Protein AF-A0AA36NI94-F1 (afdb_monomer)

Secondary structure (DSSP, 8-state):
-HHHHHHHHHHHHHHHHTT-HHHHHHHHHHHHTS-SHHHHHHHHHHHHHHHHTT-HHHHHHHHHHHT--EEE-HHHHSSGGGGS-EE--TTTTEEEEES-S-HHHHHHHHHHHSTT-HHHHHTTSS-SS---EEEETTS-SHHHHHHHHHHHHHHHH-TTPPPP-EEEEEEEEE-TT----EEEE----HHHHHHHSS----SEEEEEEEE--GGG---EEEES--SSTT-----EEEE---TT-EEEEETTS-EEE--PPPPTTPPPEEEEEEEEESS---PBPPPPTTSPP-TTEEPPPTTSS-SSTHHHH--TTPPPS---TT-EEE-EEEEES-SEEEPPPPSS------------S-TTEESS-GGGGG-PPP-----HHHHHHHHHHHHHHHHHHTTT---PPPPBPTTT--BSS---EEEETTTTEEEETT-S-HHHHHHHHHHHTT--EE--EEPPPPTTS---S---EE--TTB--EEEEPPTTSSHHHHHHHHHHHHHHTS-GGGBPPPEEEEE-TT--EEEE---TTSSEEEEEESS---TT-B--EEETTTTEEEPP-TT-EEEEESB-TTS-B-GGG-EEEPPBSSS-EEEEEEEE-SS--EE------PPPTTTSPEEEGGGGS-S----SSPPPEE-S-SSPPEEETTSS-HHHHHHHHHT------S-TTS-EEEEEPPTT-SHHHHHHHHHHHHHHT--GGGBPPPEEEE--SSTTTT----SSEEEEEE-SSEEEEEETTTTEEEEEETT-EEEEESEEES-TTSS---EEEEGGG--EESS--EEEEEEE-SS--SPP--

Sequence (819 aa):
MGKLARGLVEQAKAAKDSGDSHGAAELLQKAARGKGAQAEVARYELALLNAQLGRHEEADRWLRSLGFTWKLSPQLLDGTALAGPRCAGEEFQVVAFDHALPGELLATLQDAFGPGAAFWTEHGYPTENFFSYNQPLADEGALPAAARCLEALAQDAFRSAGELTSVEWWAHLRPAGSGSGHQLHFDLDEVALAQACQPRHPLISCVLYLSANGATRSATMVTDQSLEPNSRAQRAWLCEPRVNRALLFNGALLHGVLPILGAAEAEPRITLMLGLWASNPCCSPAPALEEKFGPNMRVPDAGAGFTWPAKLSDASNGPKRQRPAQAERAELSGPISPVWCPVPSEPSQLETSTASSVDFLGKWFLRHAPEKLQQFDEVEEVSMDELQRLRAEADKKLSSQLAQNSLGWPPVDPVSKAPTGLRSFVVHEDPRMVAVPQFLSKEECDHLCELAQGSWIRSLVGKFADPAAGQTDKVATAEARTRTSSSCPLRPAQTVLVQRIEQRLAQLAKLPLENLERLVVVRYEPGQEFSLHHDGKFRPTTVFIYLNELPDNAGGDTFFPHLGFSFVPRTGCAVMWPNAQEDGSEDSRMVHAGRPPATGVKFGVNCFFNVDVKRVVSSPSMTVAAEECPAIDIASLEGDRGTSERSRTFSLGTEPALRVVPSFLTPEEAEDFEAKGRPASSSFQGSTVTLRTFGFQETPLVAQVEERLTEWNEFAAANLGSLRLVRGNTGLGMGNRGCGQRSASICLSEKAEAHFPHLGVRVVMQRGDLLEWPNAWFQSETAKEKITVEDLRTSHVHLIDAVLLDASFHDKSVRPDKA

Radius of gyration: 33.83 Å; Cα contacts (8 Å, |Δi|>4): 1825; chains: 1; bounding box: 64×73×106 Å

Structure (mmCIF, N/CA/C/O backbone):
data_AF-A0AA36NI94-F1
#
_entry.id   AF-A0AA36NI94-F1
#
loop_
_atom_site.group_PDB
_atom_site.id
_atom_site.type_symbol
_atom_site.label_atom_id
_atom_site.label_alt_id
_atom_site.label_comp_id
_atom_site.label_asym_id
_atom_site.label_entity_id
_atom_site.label_seq_id
_atom_site.pdbx_PDB_ins_code
_atom_site.Cartn_x
_atom_site.Cartn_y
_atom_site.Cartn_z
_atom_site.occupancy
_atom_site.B_iso_or_equiv
_atom_site.auth_seq_id
_atom_site.auth_comp_id
_atom_site.auth_asym_id
_atom_site.auth_atom_id
_atom_site.pdbx_PDB_model_num
ATOM 1 N N . MET A 1 1 ? 30.299 -9.069 9.484 1.00 50.09 1 MET A N 1
ATOM 2 C CA . MET A 1 1 ? 29.885 -10.292 8.754 1.00 50.09 1 MET A CA 1
ATOM 3 C C . MET A 1 1 ? 29.104 -10.006 7.464 1.00 50.09 1 MET A C 1
ATOM 5 O O . MET A 1 1 ? 29.397 -10.664 6.479 1.00 50.09 1 MET A O 1
ATOM 9 N N . GLY A 1 2 ? 28.207 -9.008 7.394 1.00 49.91 2 GLY A N 1
ATOM 10 C CA . GLY A 1 2 ? 27.422 -8.715 6.172 1.00 49.91 2 GLY A CA 1
ATOM 11 C C . GLY A 1 2 ? 28.223 -8.362 4.901 1.00 49.91 2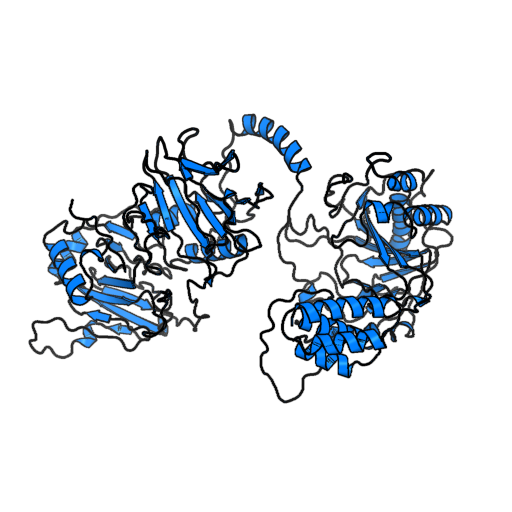 GLY A C 1
ATOM 12 O O . GLY A 1 2 ? 27.907 -8.870 3.832 1.00 49.91 2 GLY A O 1
ATOM 13 N N . LYS A 1 3 ? 29.311 -7.579 5.009 1.00 62.28 3 LYS A N 1
ATOM 14 C CA . LYS A 1 3 ? 30.190 -7.254 3.859 1.00 62.28 3 LYS A CA 1
ATOM 15 C C . LYS A 1 3 ? 30.897 -8.483 3.260 1.00 62.28 3 LYS A C 1
ATOM 17 O O . LYS A 1 3 ? 31.114 -8.529 2.058 1.00 62.28 3 LYS A O 1
ATOM 22 N N . LEU A 1 4 ? 31.220 -9.482 4.089 1.00 69.31 4 LEU A N 1
ATOM 23 C CA . LEU A 1 4 ? 31.859 -10.727 3.647 1.00 69.31 4 LEU A CA 1
ATOM 24 C C . LEU A 1 4 ? 30.870 -11.618 2.878 1.00 69.31 4 LEU A C 1
ATOM 26 O O . LEU A 1 4 ? 31.230 -12.181 1.854 1.00 69.31 4 LEU A O 1
ATOM 30 N N . ALA A 1 5 ? 29.619 -11.708 3.345 1.00 71.06 5 ALA A N 1
ATOM 31 C CA . ALA A 1 5 ? 28.573 -12.485 2.677 1.00 71.06 5 ALA A CA 1
ATOM 32 C C . ALA A 1 5 ? 28.235 -11.927 1.283 1.00 71.06 5 ALA A C 1
ATOM 34 O O . ALA A 1 5 ? 28.143 -12.701 0.338 1.00 71.06 5 ALA A O 1
ATOM 35 N N . ARG A 1 6 ? 28.141 -10.597 1.138 1.00 76.69 6 ARG A N 1
ATOM 36 C CA . ARG A 1 6 ? 27.908 -9.940 -0.160 1.00 76.69 6 ARG A CA 1
ATOM 37 C C . ARG A 1 6 ? 28.994 -10.279 -1.189 1.00 76.69 6 ARG A C 1
ATOM 39 O O . ARG A 1 6 ? 28.675 -10.717 -2.287 1.00 76.69 6 ARG A O 1
ATOM 46 N N . GLY A 1 7 ? 30.269 -10.157 -0.807 1.00 82.94 7 GLY A N 1
ATOM 47 C CA . GLY A 1 7 ? 31.382 -10.477 -1.709 1.00 82.94 7 GLY A CA 1
ATOM 48 C C . GLY A 1 7 ? 31.418 -11.950 -2.136 1.00 82.94 7 GLY A C 1
ATOM 49 O O . GLY A 1 7 ? 31.763 -12.252 -3.272 1.00 82.94 7 GLY A O 1
ATOM 50 N N . LEU A 1 8 ? 31.015 -12.874 -1.256 1.00 84.69 8 LEU A N 1
ATOM 51 C CA . LEU A 1 8 ? 30.917 -14.300 -1.590 1.00 84.69 8 LEU A CA 1
ATOM 52 C C . LEU A 1 8 ? 29.777 -14.599 -2.578 1.00 84.69 8 LEU A C 1
ATOM 54 O O . LEU A 1 8 ? 29.952 -15.442 -3.453 1.00 84.69 8 LEU A O 1
ATOM 58 N N . VAL A 1 9 ? 28.634 -13.913 -2.464 1.00 82.06 9 VAL A N 1
ATOM 59 C CA . VAL A 1 9 ? 27.507 -14.051 -3.408 1.00 82.06 9 VAL A CA 1
ATOM 60 C C . VAL A 1 9 ? 27.887 -13.521 -4.795 1.00 82.06 9 VAL A C 1
ATOM 62 O O . VAL A 1 9 ? 27.627 -14.186 -5.794 1.00 82.06 9 VAL A O 1
ATOM 65 N N . GLU A 1 10 ? 28.568 -12.374 -4.868 1.00 83.75 10 GLU A N 1
ATOM 66 C CA . GLU A 1 10 ? 29.068 -11.813 -6.133 1.00 83.75 10 GLU A CA 1
ATOM 67 C C . GLU A 1 10 ? 30.083 -12.754 -6.812 1.00 83.75 10 GLU A C 1
ATOM 69 O O . GLU A 1 10 ? 29.986 -13.016 -8.011 1.00 83.75 10 GLU A O 1
ATOM 74 N N . GLN A 1 11 ? 31.004 -13.344 -6.041 1.00 85.00 11 GLN A N 1
ATOM 75 C CA . GLN A 1 11 ? 31.945 -14.349 -6.555 1.00 85.00 11 GLN A CA 1
ATOM 76 C C . GLN A 1 11 ? 31.238 -15.627 -7.021 1.00 85.00 11 GLN A C 1
ATOM 78 O O . GLN A 1 11 ? 31.623 -16.206 -8.035 1.00 85.00 11 GLN A O 1
ATOM 83 N N . ALA A 1 12 ? 30.195 -16.065 -6.311 1.00 84.25 12 ALA A N 1
ATOM 84 C CA . ALA A 1 12 ? 29.420 -17.235 -6.706 1.00 84.25 12 ALA A CA 1
ATOM 85 C C . ALA A 1 12 ? 28.672 -17.016 -8.026 1.00 84.25 12 ALA A C 1
ATOM 87 O O . ALA A 1 12 ? 28.608 -17.931 -8.845 1.00 84.25 12 ALA A O 1
ATOM 88 N N . LYS A 1 13 ? 28.145 -15.806 -8.255 1.00 80.19 13 LYS A N 1
ATOM 89 C CA . LYS A 1 13 ? 27.520 -15.429 -9.528 1.00 80.19 13 LYS A CA 1
ATOM 90 C C . LYS A 1 13 ? 28.527 -15.504 -10.677 1.00 80.19 13 LYS A C 1
ATOM 92 O O . LYS A 1 13 ? 28.250 -16.161 -11.672 1.00 80.19 13 LYS A O 1
ATOM 97 N N . ALA A 1 14 ? 29.722 -14.942 -10.493 1.00 80.12 14 ALA A N 1
ATOM 98 C CA . ALA A 1 14 ? 30.788 -15.021 -11.492 1.00 80.12 14 ALA A CA 1
ATOM 99 C C . ALA A 1 14 ? 31.223 -16.471 -11.786 1.00 80.12 14 ALA A C 1
ATOM 101 O O . ALA A 1 14 ? 31.449 -16.820 -12.942 1.00 80.12 14 ALA A O 1
ATOM 102 N N . ALA A 1 15 ? 31.302 -17.326 -10.759 1.00 81.75 15 ALA A N 1
ATOM 103 C CA . ALA A 1 15 ? 31.591 -18.751 -10.927 1.00 81.75 15 ALA A CA 1
ATOM 104 C C . ALA A 1 15 ? 30.468 -19.488 -11.682 1.00 81.75 15 ALA A C 1
ATOM 106 O O . ALA A 1 15 ? 30.737 -20.334 -12.528 1.00 81.75 15 ALA A O 1
ATOM 107 N N . LYS A 1 16 ? 29.200 -19.141 -11.430 1.00 75.69 16 LYS A N 1
ATOM 108 C CA . LYS A 1 16 ? 28.053 -19.694 -12.164 1.00 75.69 16 LYS A CA 1
ATOM 109 C C . LYS A 1 16 ? 28.081 -19.288 -13.639 1.00 75.69 16 LYS A C 1
ATOM 111 O O . LYS A 1 16 ? 27.903 -20.143 -14.501 1.00 75.69 16 LYS A O 1
ATOM 116 N N . ASP A 1 17 ? 28.366 -18.018 -13.920 1.00 70.69 17 ASP A N 1
ATOM 117 C CA . ASP A 1 17 ? 28.455 -17.481 -15.282 1.00 70.69 17 ASP A CA 1
ATOM 118 C C . ASP A 1 17 ? 29.632 -18.081 -16.073 1.00 70.69 17 ASP A C 1
ATOM 120 O O . ASP A 1 17 ? 29.546 -18.223 -17.291 1.00 70.69 17 ASP A O 1
ATOM 124 N N . SER A 1 18 ? 30.709 -18.501 -15.399 1.00 71.00 18 SER A N 1
ATOM 125 C CA . SER A 1 18 ? 31.831 -19.221 -16.020 1.00 71.00 18 SER A CA 1
ATOM 126 C C . SER A 1 18 ? 31.627 -20.740 -16.124 1.00 71.00 18 SER A C 1
ATOM 128 O O . SER A 1 18 ? 32.511 -21.447 -16.610 1.00 71.00 18 SER A O 1
ATOM 130 N N . GLY A 1 19 ? 30.477 -21.260 -15.679 1.00 73.19 19 GLY A N 1
ATOM 131 C CA . GLY A 1 19 ? 30.159 -22.690 -15.677 1.00 73.19 19 GLY A CA 1
ATOM 132 C C . GLY A 1 19 ? 30.725 -23.484 -14.490 1.00 73.19 19 GLY A C 1
ATOM 133 O O . GLY A 1 19 ? 30.461 -24.684 -14.384 1.00 73.19 19 GLY A O 1
ATOM 134 N N . ASP A 1 20 ? 31.439 -22.850 -13.554 1.00 82.75 20 ASP A N 1
ATOM 135 C CA . ASP A 1 20 ? 31.927 -23.467 -12.313 1.00 82.75 20 ASP A CA 1
ATOM 136 C C . ASP A 1 20 ? 30.818 -23.560 -11.248 1.00 82.75 20 ASP A C 1
ATOM 138 O O . ASP A 1 20 ? 30.784 -22.866 -10.227 1.00 82.75 20 ASP A O 1
ATOM 142 N N . SER A 1 21 ? 29.887 -24.484 -11.484 1.00 83.19 21 SER A N 1
ATOM 143 C CA . SER A 1 21 ? 28.780 -24.761 -10.561 1.00 83.19 21 SER A CA 1
ATOM 144 C C . SER A 1 21 ? 29.251 -25.307 -9.204 1.00 83.19 21 SER A C 1
ATOM 146 O O . SER A 1 21 ? 28.535 -25.183 -8.208 1.00 83.19 21 SER A O 1
ATOM 148 N N . HIS A 1 22 ? 30.440 -25.919 -9.137 1.00 85.25 22 HIS A N 1
ATOM 149 C CA . HIS A 1 22 ? 30.986 -26.459 -7.892 1.00 85.25 22 HIS A CA 1
ATOM 150 C C . HIS A 1 22 ? 31.548 -25.342 -7.007 1.00 85.25 22 HIS A C 1
ATOM 152 O O . HIS A 1 22 ? 31.132 -25.218 -5.851 1.00 85.25 22 HIS A O 1
ATOM 158 N N . GLY A 1 23 ? 32.404 -24.480 -7.563 1.00 86.75 23 GLY A N 1
ATOM 159 C CA . GLY A 1 23 ? 32.928 -23.302 -6.875 1.00 86.75 23 GLY A CA 1
ATOM 160 C C . GLY A 1 23 ? 31.819 -22.337 -6.457 1.00 86.75 23 GLY A C 1
ATOM 161 O O . GLY A 1 23 ? 31.818 -21.858 -5.320 1.00 86.75 23 GLY A O 1
ATOM 162 N N . ALA A 1 24 ? 30.804 -22.140 -7.308 1.00 86.81 24 ALA A N 1
ATOM 163 C CA . ALA A 1 24 ? 29.611 -21.374 -6.950 1.00 86.81 24 ALA A CA 1
ATOM 164 C C . ALA A 1 24 ? 28.905 -21.952 -5.708 1.00 86.81 24 ALA A C 1
ATOM 166 O O . ALA A 1 24 ? 28.573 -21.211 -4.780 1.00 86.81 24 ALA A O 1
ATOM 167 N N . ALA A 1 25 ? 28.725 -23.278 -5.638 1.00 88.62 25 ALA A N 1
ATOM 168 C CA . ALA A 1 25 ? 28.075 -23.920 -4.497 1.00 88.62 25 ALA A CA 1
ATOM 169 C C . ALA A 1 25 ? 28.888 -23.767 -3.200 1.00 88.62 25 ALA A C 1
ATOM 171 O O . ALA A 1 25 ? 28.306 -23.497 -2.149 1.00 88.62 25 ALA A O 1
ATOM 172 N N . GLU A 1 26 ? 30.217 -23.896 -3.251 1.00 90.38 26 GLU A N 1
ATOM 173 C CA . GLU A 1 26 ? 31.078 -23.707 -2.075 1.00 90.38 26 GLU A CA 1
ATOM 174 C C . GLU A 1 26 ? 31.024 -22.274 -1.530 1.00 90.38 26 GLU A C 1
ATOM 176 O O . GLU A 1 26 ? 30.949 -22.062 -0.314 1.00 90.38 26 GLU A O 1
ATOM 181 N N . LEU A 1 27 ? 31.063 -21.282 -2.423 1.00 91.12 27 LEU A N 1
ATOM 182 C CA . LEU A 1 27 ? 30.986 -19.865 -2.071 1.00 91.12 27 LEU A CA 1
ATOM 183 C C . LEU A 1 27 ? 29.632 -19.530 -1.435 1.00 91.12 27 LEU A C 1
ATOM 185 O O . LEU A 1 27 ? 29.586 -18.910 -0.366 1.00 91.12 27 LEU A O 1
ATOM 189 N N . LEU A 1 28 ? 28.538 -20.025 -2.022 1.00 90.31 28 LEU A N 1
ATOM 190 C CA . LEU A 1 28 ? 27.189 -19.863 -1.479 1.00 90.31 28 LEU A CA 1
ATOM 191 C C . LEU A 1 28 ? 27.021 -20.573 -0.134 1.00 90.31 28 LEU A C 1
ATOM 193 O O . LEU A 1 28 ? 26.447 -19.995 0.786 1.00 90.31 28 LEU A O 1
ATOM 197 N N . GLN A 1 29 ? 27.571 -21.777 0.044 1.00 91.12 29 GLN A N 1
ATOM 198 C CA . GLN A 1 29 ? 27.548 -22.473 1.336 1.00 91.12 29 GLN A CA 1
ATOM 199 C C . GLN A 1 29 ? 28.289 -21.695 2.428 1.00 91.12 29 GLN A C 1
ATOM 201 O O . GLN A 1 29 ? 27.823 -21.641 3.570 1.00 91.12 29 GLN A O 1
ATOM 206 N N . LYS A 1 30 ? 29.428 -21.072 2.101 1.00 88.88 30 LYS A N 1
ATOM 207 C CA . LYS A 1 30 ? 30.158 -20.200 3.035 1.00 88.88 30 LYS A CA 1
ATOM 208 C C . LYS A 1 30 ? 29.322 -18.970 3.404 1.00 88.88 30 LYS A C 1
ATOM 210 O O . LYS A 1 30 ? 29.232 -18.642 4.587 1.00 88.88 30 LYS A O 1
ATOM 215 N N . ALA A 1 31 ? 28.667 -18.337 2.430 1.00 87.94 31 ALA A N 1
ATOM 216 C CA . ALA A 1 31 ? 27.805 -17.175 2.652 1.00 87.94 31 ALA A CA 1
ATOM 217 C C . ALA A 1 31 ? 26.524 -17.515 3.447 1.00 87.94 31 ALA A C 1
ATOM 219 O O . ALA A 1 31 ? 26.135 -16.770 4.350 1.00 87.94 31 ALA A O 1
ATOM 220 N N . ALA A 1 32 ? 25.919 -18.678 3.193 1.00 87.25 32 ALA A N 1
ATOM 221 C CA . ALA A 1 32 ? 24.676 -19.144 3.815 1.00 87.25 32 ALA A CA 1
ATOM 222 C C . ALA A 1 32 ? 24.792 -19.422 5.328 1.00 87.25 32 ALA A C 1
ATOM 224 O O . ALA A 1 32 ? 23.785 -19.391 6.045 1.00 87.25 32 ALA A O 1
ATOM 225 N N . ARG A 1 33 ? 26.010 -19.660 5.841 1.00 84.38 33 ARG A N 1
ATOM 226 C CA . ARG A 1 33 ? 26.291 -19.835 7.284 1.00 84.38 33 ARG A CA 1
ATOM 227 C C . ARG A 1 33 ? 26.210 -18.525 8.084 1.00 84.38 33 ARG A C 1
ATOM 229 O O . ARG A 1 33 ? 26.214 -18.564 9.312 1.00 84.38 33 ARG A O 1
ATOM 236 N N . GLY A 1 34 ? 26.158 -17.372 7.411 1.00 78.12 34 GLY A N 1
ATOM 237 C CA . GLY A 1 34 ? 26.024 -16.057 8.041 1.00 78.12 34 GLY A CA 1
ATOM 238 C C . GLY A 1 34 ? 24.613 -15.749 8.569 1.00 78.12 34 GLY A C 1
ATOM 239 O O . GLY A 1 34 ? 23.694 -16.560 8.486 1.00 78.12 34 GLY A O 1
ATOM 240 N N . LYS A 1 35 ? 24.422 -14.534 9.098 1.00 72.88 35 LYS A N 1
ATOM 241 C CA . LYS A 1 35 ? 23.112 -13.977 9.494 1.00 72.88 35 LYS A CA 1
ATOM 242 C C . LYS A 1 35 ? 22.819 -12.690 8.706 1.00 72.88 35 LYS A C 1
ATOM 244 O O . LYS A 1 35 ? 23.762 -11.990 8.335 1.00 72.88 35 LYS A O 1
ATOM 249 N N . GLY A 1 36 ? 21.538 -12.374 8.504 1.00 76.00 36 GLY A N 1
ATOM 250 C CA . GLY A 1 36 ? 21.057 -11.185 7.782 1.00 76.00 36 GLY A CA 1
ATOM 251 C C . GLY A 1 36 ? 20.729 -11.435 6.304 1.00 76.00 36 GLY A C 1
ATOM 252 O O . GLY A 1 36 ? 20.986 -12.519 5.784 1.00 76.00 36 GLY A O 1
ATOM 253 N N . ALA A 1 37 ? 20.207 -10.408 5.624 1.00 73.75 37 ALA A N 1
ATOM 254 C CA . ALA A 1 37 ? 19.626 -10.499 4.276 1.00 73.75 37 ALA A CA 1
ATOM 255 C C . ALA A 1 37 ? 20.536 -11.167 3.226 1.00 73.75 37 ALA A C 1
ATOM 257 O O . ALA A 1 37 ? 20.095 -12.009 2.456 1.00 73.75 37 ALA A O 1
ATOM 258 N N . GLN A 1 38 ? 21.840 -10.875 3.231 1.00 79.38 38 GLN A N 1
ATOM 259 C CA . GLN A 1 38 ? 22.786 -11.472 2.274 1.00 79.38 38 GLN A CA 1
ATOM 260 C C . GLN A 1 38 ? 22.996 -12.980 2.486 1.00 79.38 38 GLN A C 1
ATOM 262 O O . GLN A 1 38 ? 23.263 -13.712 1.537 1.00 79.38 38 GLN A O 1
ATOM 267 N N . ALA A 1 39 ? 22.855 -13.467 3.722 1.00 81.06 39 ALA A N 1
ATOM 268 C CA . ALA A 1 39 ? 22.877 -14.901 3.989 1.00 81.06 39 ALA A CA 1
ATOM 269 C C . ALA A 1 39 ? 21.581 -15.577 3.513 1.00 81.06 39 ALA A C 1
ATOM 271 O O . ALA A 1 39 ? 21.622 -16.732 3.103 1.00 81.06 39 ALA A O 1
ATOM 272 N N . GLU A 1 40 ? 20.446 -14.874 3.537 1.00 83.94 40 GLU A N 1
ATOM 273 C CA . GLU A 1 40 ? 19.179 -15.372 2.983 1.00 83.94 40 GLU A CA 1
ATOM 274 C C . GLU A 1 40 ? 19.218 -15.446 1.454 1.00 83.94 40 GLU A C 1
ATOM 276 O O . GLU A 1 40 ? 18.865 -16.488 0.904 1.00 83.94 40 GLU A O 1
ATOM 281 N N . VAL A 1 41 ? 19.768 -14.426 0.784 1.00 82.88 41 VAL A N 1
ATOM 282 C CA . VAL A 1 41 ? 20.056 -14.461 -0.663 1.00 82.88 41 VAL A CA 1
ATOM 283 C C . VAL A 1 41 ? 20.955 -15.650 -1.006 1.00 82.88 41 VAL A C 1
ATOM 285 O O . VAL A 1 41 ? 20.650 -16.421 -1.912 1.00 82.88 41 VAL A O 1
ATOM 288 N N . ALA A 1 42 ? 22.025 -15.873 -0.236 1.00 86.50 42 ALA A N 1
ATOM 289 C CA . ALA A 1 42 ? 22.909 -17.014 -0.456 1.00 86.50 42 ALA A CA 1
ATOM 290 C C . ALA A 1 42 ? 22.196 -18.369 -0.297 1.00 86.50 42 ALA A C 1
ATOM 292 O O . ALA A 1 42 ? 22.458 -19.289 -1.068 1.00 86.50 42 ALA A O 1
ATOM 293 N N . ARG A 1 43 ? 21.287 -18.508 0.679 1.00 88.81 43 ARG A N 1
ATOM 294 C CA . ARG A 1 43 ? 20.468 -19.724 0.849 1.00 88.81 43 ARG A CA 1
ATOM 295 C C . ARG A 1 43 ? 19.504 -19.923 -0.316 1.00 88.81 43 ARG A C 1
ATOM 297 O O . ARG A 1 43 ? 19.319 -21.061 -0.733 1.00 88.81 43 ARG A O 1
ATOM 304 N N . TYR A 1 44 ? 18.914 -18.844 -0.831 1.00 89.88 44 TYR A N 1
ATOM 305 C CA . TYR A 1 44 ? 18.010 -18.892 -1.979 1.00 89.88 44 TYR A CA 1
ATOM 306 C C . TYR A 1 44 ? 18.752 -19.360 -3.236 1.00 89.88 44 TYR A C 1
ATOM 308 O O . TYR A 1 44 ? 18.364 -20.348 -3.856 1.00 89.88 44 TYR A O 1
ATOM 316 N N . GLU A 1 45 ? 19.875 -18.715 -3.558 1.00 88.06 45 GLU A N 1
ATOM 317 C CA . GLU A 1 45 ? 20.711 -19.077 -4.708 1.00 88.06 45 GLU A CA 1
ATOM 318 C C . GLU A 1 45 ? 21.255 -20.502 -4.590 1.00 88.06 45 GLU A C 1
ATOM 320 O O . GLU A 1 45 ? 21.298 -21.247 -5.568 1.00 88.06 45 GLU A O 1
ATOM 325 N N . LEU A 1 46 ? 21.615 -20.929 -3.375 1.00 89.88 46 LEU A N 1
ATOM 326 C CA . LEU A 1 46 ? 22.051 -22.297 -3.122 1.00 89.88 46 LEU A CA 1
ATOM 327 C C . LEU A 1 46 ? 20.910 -23.305 -3.302 1.00 89.88 46 LEU A C 1
ATOM 329 O O . LEU A 1 46 ? 21.144 -24.398 -3.816 1.00 89.88 46 LEU A O 1
ATOM 333 N N . ALA A 1 47 ? 19.683 -22.965 -2.900 1.00 91.12 47 ALA A N 1
ATOM 334 C CA . ALA A 1 47 ? 18.510 -23.798 -3.142 1.00 91.12 47 ALA A CA 1
ATOM 335 C C . ALA A 1 47 ? 18.249 -23.963 -4.645 1.00 91.12 47 ALA A C 1
ATOM 337 O O . ALA A 1 47 ? 18.084 -25.089 -5.118 1.00 91.12 47 ALA A O 1
ATOM 338 N N . LEU A 1 48 ? 18.289 -22.858 -5.396 1.00 90.00 48 LEU A N 1
ATOM 339 C CA . LEU A 1 48 ? 18.123 -22.862 -6.845 1.00 90.00 48 LEU A CA 1
ATOM 340 C C . LEU A 1 48 ? 19.215 -23.684 -7.535 1.00 90.00 48 LEU A C 1
ATOM 342 O O . LEU A 1 48 ? 18.898 -24.580 -8.311 1.00 90.00 48 LEU A O 1
ATOM 346 N N . LEU A 1 49 ? 20.486 -23.445 -7.203 1.00 89.56 49 LEU A N 1
ATOM 347 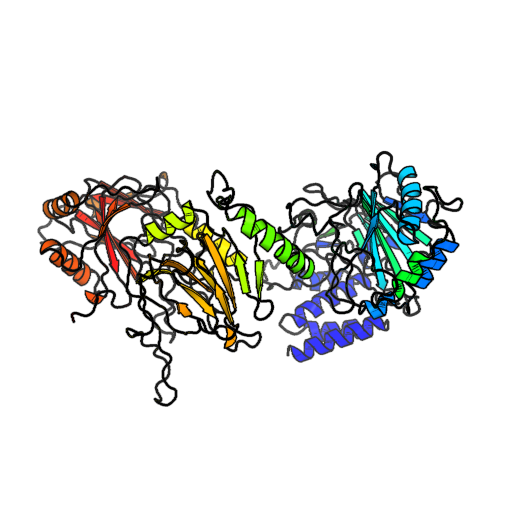C CA . LEU A 1 49 ? 21.616 -24.182 -7.769 1.00 89.56 49 LEU A CA 1
ATOM 348 C C . LEU A 1 49 ? 21.523 -25.686 -7.483 1.00 89.56 49 LEU A C 1
ATOM 350 O O . LEU A 1 49 ? 21.790 -26.508 -8.355 1.00 89.56 49 LEU A O 1
ATOM 354 N N . ASN A 1 50 ? 21.112 -26.071 -6.273 1.00 92.19 50 ASN A N 1
ATOM 355 C CA . ASN A 1 50 ? 20.897 -27.477 -5.942 1.00 92.19 50 ASN A CA 1
ATOM 356 C C . ASN A 1 50 ? 19.762 -28.098 -6.755 1.00 92.19 50 ASN A C 1
ATOM 358 O O . ASN A 1 50 ? 19.929 -29.210 -7.249 1.00 92.19 50 ASN A O 1
ATOM 362 N N . ALA A 1 51 ? 18.650 -27.386 -6.943 1.00 90.81 51 ALA A N 1
ATOM 363 C CA . ALA A 1 51 ? 17.555 -27.862 -7.780 1.00 90.81 51 ALA A CA 1
ATOM 364 C C . ALA A 1 51 ? 17.990 -28.028 -9.247 1.00 90.81 51 ALA A C 1
ATOM 366 O O . ALA A 1 51 ? 17.706 -29.057 -9.852 1.00 90.81 51 ALA A O 1
ATOM 367 N N . GLN A 1 52 ? 18.761 -27.074 -9.781 1.00 88.56 52 GLN A N 1
ATOM 368 C CA . GLN A 1 52 ? 19.335 -27.130 -11.132 1.00 88.56 52 GLN A CA 1
ATOM 369 C C . GLN A 1 52 ? 20.260 -28.338 -11.343 1.00 88.56 52 GLN A C 1
ATOM 371 O O . GLN A 1 52 ? 20.308 -28.907 -12.430 1.00 88.56 52 GLN A O 1
ATOM 376 N N . LEU A 1 53 ? 20.999 -28.734 -10.303 1.00 89.00 53 LEU A N 1
ATOM 377 C CA . LEU A 1 53 ? 21.929 -29.867 -10.326 1.00 89.00 53 LEU A CA 1
ATOM 378 C C . LEU A 1 53 ? 21.258 -31.213 -9.993 1.00 89.00 53 LEU A C 1
ATOM 380 O O . LEU A 1 53 ? 21.953 -32.212 -9.815 1.00 89.00 53 LEU A O 1
ATOM 384 N N . GLY A 1 54 ? 19.929 -31.251 -9.851 1.00 90.19 54 GLY A N 1
ATOM 385 C CA . GLY A 1 54 ? 19.185 -32.456 -9.470 1.00 90.19 54 GLY A CA 1
ATOM 386 C C . GLY A 1 54 ? 19.308 -32.843 -7.989 1.00 90.19 54 GLY A C 1
ATOM 387 O O . GLY A 1 54 ? 18.800 -33.881 -7.569 1.00 90.19 54 GLY A O 1
ATOM 388 N N . ARG A 1 55 ? 19.954 -32.013 -7.159 1.00 93.88 55 ARG A N 1
ATOM 389 C CA . ARG A 1 55 ? 20.120 -32.207 -5.707 1.00 93.88 55 ARG A CA 1
ATOM 390 C C . ARG A 1 55 ? 18.891 -31.697 -4.945 1.00 93.88 55 ARG A C 1
ATOM 392 O O . ARG A 1 55 ? 18.980 -30.822 -4.083 1.00 93.88 55 ARG A O 1
ATOM 399 N N . HIS A 1 56 ? 17.724 -32.243 -5.280 1.00 93.25 56 HIS A N 1
ATOM 400 C CA . HIS A 1 56 ? 16.417 -31.743 -4.829 1.00 93.25 56 HIS A CA 1
ATOM 401 C C . HIS A 1 56 ? 16.221 -31.790 -3.310 1.00 93.25 56 HIS A C 1
ATOM 403 O O . HIS A 1 56 ? 15.659 -30.856 -2.747 1.00 93.25 56 HIS A O 1
ATOM 409 N N . GLU A 1 57 ? 16.743 -32.815 -2.633 1.00 91.94 57 GLU A N 1
ATOM 410 C CA . GLU A 1 57 ? 16.684 -32.912 -1.166 1.00 91.94 57 GLU A CA 1
ATOM 411 C C . GLU A 1 57 ? 17.497 -31.806 -0.477 1.00 91.94 57 GLU A C 1
ATOM 413 O O . GLU A 1 57 ? 17.113 -31.277 0.569 1.00 91.94 57 GLU A O 1
ATOM 418 N N . GLU A 1 58 ? 18.631 -31.416 -1.066 1.00 91.00 58 GLU A N 1
ATOM 419 C CA . GLU A 1 58 ? 19.434 -30.306 -0.556 1.00 91.00 58 GLU A CA 1
ATOM 420 C C . GLU A 1 58 ? 18.734 -28.973 -0.782 1.00 91.00 58 GLU A C 1
ATOM 422 O O . GLU A 1 58 ? 18.707 -28.142 0.127 1.00 91.00 58 GLU A O 1
ATOM 427 N N . ALA A 1 59 ? 18.121 -28.795 -1.955 1.00 91.62 59 ALA A N 1
ATOM 428 C CA . ALA A 1 59 ? 17.294 -27.633 -2.245 1.00 91.62 59 ALA A CA 1
ATOM 429 C C . ALA A 1 59 ? 16.154 -27.501 -1.223 1.00 91.62 59 ALA A C 1
ATOM 431 O O . ALA A 1 59 ? 15.997 -26.442 -0.619 1.00 91.62 59 ALA A O 1
ATOM 432 N N . ASP A 1 60 ? 15.435 -28.589 -0.934 1.00 93.06 60 ASP A N 1
ATOM 433 C CA . ASP A 1 60 ? 14.307 -28.590 0.005 1.00 93.06 60 ASP A CA 1
ATOM 434 C C . ASP A 1 60 ? 14.715 -28.233 1.437 1.00 93.06 60 ASP A C 1
ATOM 436 O O . ASP A 1 60 ? 13.967 -27.564 2.152 1.00 93.06 60 ASP A O 1
ATOM 440 N N . ARG A 1 61 ? 15.923 -28.610 1.877 1.00 90.56 61 ARG A N 1
ATOM 441 C CA . ARG A 1 61 ? 16.461 -28.161 3.174 1.00 90.56 61 ARG A CA 1
ATOM 442 C C . ARG A 1 61 ? 16.601 -26.638 3.234 1.00 90.56 61 ARG A C 1
ATOM 444 O O . ARG A 1 61 ? 16.170 -26.027 4.213 1.00 90.56 61 ARG A O 1
ATOM 451 N N . TRP A 1 62 ? 17.156 -26.022 2.194 1.00 89.44 62 TRP A N 1
ATOM 452 C CA . TRP A 1 62 ? 17.341 -24.570 2.151 1.00 89.44 62 TRP A CA 1
ATOM 453 C C . TRP A 1 62 ? 16.020 -23.817 1.974 1.00 89.44 62 TRP A C 1
ATOM 455 O O . TRP A 1 62 ? 15.783 -22.843 2.687 1.00 89.44 62 TRP A O 1
ATOM 465 N N . LEU A 1 63 ? 15.124 -24.305 1.115 1.00 89.19 63 LEU A N 1
ATOM 466 C CA . LEU A 1 63 ? 13.790 -23.729 0.920 1.00 89.19 63 LEU A CA 1
ATOM 467 C C . LEU A 1 63 ? 12.977 -23.712 2.217 1.00 89.19 63 LEU A C 1
ATOM 469 O O . LEU A 1 63 ? 12.398 -22.681 2.560 1.00 89.19 63 LEU A O 1
ATOM 473 N N . ARG A 1 64 ? 13.014 -24.805 2.991 1.00 87.81 64 ARG A N 1
ATOM 474 C CA . ARG A 1 64 ? 12.386 -24.858 4.321 1.00 87.81 64 ARG A CA 1
ATOM 475 C C . ARG A 1 64 ? 12.973 -23.843 5.283 1.00 87.81 64 ARG A C 1
ATOM 477 O O . ARG A 1 64 ? 12.219 -23.140 5.944 1.00 87.81 64 ARG A O 1
ATOM 484 N N . SER A 1 65 ? 14.302 -23.724 5.321 1.00 84.56 65 SER A N 1
ATOM 485 C CA . SER A 1 65 ? 14.981 -22.746 6.185 1.00 84.56 65 SER A CA 1
ATOM 486 C C . SER A 1 65 ? 14.595 -21.299 5.870 1.00 84.56 65 SER A C 1
ATOM 488 O O . SER A 1 65 ? 14.696 -20.431 6.730 1.00 84.56 65 SER A O 1
ATOM 490 N N . LEU A 1 66 ? 14.147 -21.050 4.638 1.00 84.31 66 LEU A N 1
ATOM 491 C CA . LEU A 1 66 ? 13.682 -19.752 4.187 1.00 84.31 66 LEU A CA 1
ATOM 492 C C . LEU A 1 66 ? 12.172 -19.585 4.337 1.00 84.31 66 LEU A C 1
ATOM 494 O O . LEU A 1 66 ? 11.717 -18.465 4.175 1.00 84.31 66 LEU A O 1
ATOM 498 N N . GLY A 1 67 ? 11.397 -20.627 4.657 1.00 82.00 67 GLY A N 1
ATOM 499 C CA . GLY A 1 67 ? 9.937 -20.570 4.790 1.00 82.00 67 GLY A CA 1
ATOM 500 C C . GLY A 1 67 ? 9.161 -20.699 3.472 1.00 82.00 67 GLY A C 1
ATOM 501 O O . GLY A 1 67 ? 8.023 -20.239 3.390 1.00 82.00 67 GLY A O 1
ATOM 502 N N . PHE A 1 68 ? 9.759 -21.289 2.432 1.00 87.38 68 PHE A N 1
ATOM 503 C CA . PHE A 1 68 ? 9.039 -21.660 1.209 1.00 87.38 68 PHE A CA 1
ATOM 504 C C . PHE A 1 68 ? 8.281 -22.976 1.405 1.00 87.38 68 PHE A C 1
ATOM 506 O O . PHE A 1 68 ? 8.798 -23.923 1.998 1.00 87.38 68 PHE A O 1
ATOM 513 N N . THR A 1 69 ? 7.055 -23.033 0.888 1.00 85.56 69 THR A N 1
ATOM 514 C CA . THR A 1 69 ? 6.129 -24.165 1.057 1.00 85.56 69 THR A CA 1
ATOM 515 C C . THR A 1 69 ? 5.838 -24.889 -0.256 1.00 85.56 69 THR A C 1
ATOM 517 O O . THR A 1 69 ? 5.465 -26.061 -0.237 1.00 85.56 69 THR A O 1
ATOM 520 N N . TRP A 1 70 ? 6.080 -24.236 -1.395 1.00 88.38 70 TRP A N 1
ATOM 521 C CA . TRP A 1 70 ? 5.927 -24.797 -2.737 1.00 88.38 70 TRP A CA 1
ATOM 522 C C . TRP A 1 70 ? 7.151 -24.508 -3.606 1.00 88.38 70 TRP A C 1
ATOM 524 O O . TRP A 1 70 ? 7.812 -23.481 -3.449 1.00 88.38 70 TRP A O 1
ATOM 534 N N . LYS A 1 71 ? 7.421 -25.395 -4.563 1.00 92.00 71 LYS A N 1
ATOM 535 C CA . LYS A 1 71 ? 8.439 -25.231 -5.607 1.00 92.00 71 LYS A CA 1
ATOM 536 C C . LYS A 1 71 ? 7.925 -25.724 -6.953 1.00 92.00 71 LYS A C 1
ATOM 538 O O . LYS A 1 71 ? 7.027 -26.568 -6.990 1.00 92.00 71 LYS A O 1
ATOM 543 N N . LEU A 1 72 ? 8.507 -25.242 -8.049 1.00 91.75 72 LEU A N 1
ATOM 544 C CA . LEU A 1 72 ? 8.352 -25.920 -9.334 1.00 91.75 72 LEU A CA 1
ATOM 545 C C . LEU A 1 72 ? 8.799 -27.378 -9.222 1.00 91.75 72 LEU A C 1
ATOM 547 O O . LEU A 1 72 ? 9.674 -27.724 -8.419 1.00 91.75 72 LEU A O 1
ATOM 551 N N . SER A 1 73 ? 8.174 -28.240 -10.017 1.00 92.50 73 SER A N 1
ATOM 552 C CA . SER A 1 73 ? 8.482 -29.659 -9.972 1.00 92.50 73 SER A CA 1
ATOM 553 C C . SER A 1 73 ? 9.956 -29.920 -10.305 1.00 92.50 73 SER A C 1
ATOM 555 O O . SER A 1 73 ? 10.544 -29.213 -11.129 1.00 92.50 73 SER A O 1
ATOM 557 N N . PRO A 1 74 ? 10.572 -30.940 -9.676 1.00 92.25 74 PRO A N 1
ATOM 558 C CA . PRO A 1 74 ? 11.971 -31.297 -9.899 1.00 92.25 74 PRO A CA 1
ATOM 559 C C . PRO A 1 74 ? 12.369 -31.339 -11.378 1.00 92.25 74 PRO A C 1
ATOM 561 O O . PRO A 1 74 ? 13.363 -30.731 -11.759 1.00 92.25 74 PRO A O 1
ATOM 564 N N . GLN A 1 75 ? 11.508 -31.942 -12.207 1.00 89.69 75 GLN A N 1
ATOM 565 C CA . GLN A 1 75 ? 11.735 -32.156 -13.636 1.00 89.69 75 GLN A CA 1
ATOM 566 C C . GLN A 1 75 ? 11.820 -30.853 -14.450 1.00 89.69 75 GLN A C 1
ATOM 568 O O . GLN A 1 75 ? 12.450 -30.813 -15.507 1.00 89.69 75 GLN A O 1
ATOM 573 N N . LEU A 1 76 ? 11.171 -29.784 -13.970 1.00 90.50 76 LEU A N 1
ATOM 574 C CA . LEU A 1 76 ? 11.244 -28.446 -14.560 1.00 90.50 76 LEU A CA 1
ATOM 575 C C . LEU A 1 76 ? 12.529 -27.722 -14.139 1.00 90.50 76 LEU A C 1
ATOM 577 O O . LEU A 1 76 ? 13.137 -27.033 -14.951 1.00 90.50 76 LEU A O 1
ATOM 581 N N . LEU A 1 77 ? 12.950 -27.876 -12.881 1.00 89.50 77 LEU A N 1
ATOM 582 C CA . LEU A 1 77 ? 14.113 -27.171 -12.332 1.00 89.50 77 LEU A CA 1
ATOM 583 C C . LEU A 1 77 ? 15.449 -27.779 -12.777 1.00 89.50 77 LEU A C 1
ATOM 585 O O . LEU A 1 77 ? 16.394 -27.035 -13.025 1.00 89.50 77 LEU A O 1
ATOM 589 N N . ASP A 1 78 ? 15.526 -29.105 -12.910 1.00 88.06 78 ASP A N 1
ATOM 590 C CA . ASP A 1 78 ? 16.721 -29.807 -13.406 1.00 88.06 78 ASP A CA 1
ATOM 591 C C . ASP A 1 78 ? 16.743 -29.971 -14.940 1.00 88.06 78 ASP A C 1
ATOM 593 O O . ASP A 1 78 ? 17.743 -30.396 -15.526 1.00 88.06 78 ASP A O 1
ATOM 597 N N . GLY A 1 79 ? 15.644 -29.606 -15.608 1.00 85.19 79 GLY A N 1
ATOM 598 C CA . GLY A 1 79 ? 15.499 -29.655 -17.058 1.00 85.19 79 GLY A CA 1
ATOM 599 C C . GLY A 1 79 ? 15.297 -31.051 -17.647 1.00 85.19 79 GLY A C 1
ATOM 600 O O . GLY A 1 79 ? 15.274 -31.178 -18.872 1.00 85.19 79 GLY A O 1
ATOM 601 N N . THR A 1 80 ? 15.114 -32.098 -16.835 1.00 88.00 80 THR A N 1
ATOM 602 C CA . THR A 1 80 ? 14.813 -33.454 -17.336 1.00 88.00 80 THR A CA 1
ATOM 603 C C . THR A 1 80 ? 13.512 -33.506 -18.139 1.00 88.00 80 THR A C 1
ATOM 605 O O . THR A 1 80 ? 13.402 -34.296 -19.078 1.00 88.00 80 THR A O 1
ATOM 608 N N . ALA A 1 81 ? 12.569 -32.600 -17.863 1.00 86.25 81 ALA A N 1
ATOM 609 C CA . ALA A 1 81 ? 11.329 -32.449 -18.618 1.00 86.25 81 ALA A CA 1
ATOM 610 C C . ALA A 1 81 ? 11.537 -32.126 -20.113 1.00 86.25 81 ALA A C 1
ATOM 612 O O . ALA A 1 81 ? 10.661 -32.416 -20.928 1.00 86.25 81 ALA A O 1
ATOM 613 N N . LEU A 1 82 ? 12.691 -31.569 -20.505 1.00 83.25 82 LEU A N 1
ATOM 614 C CA . LEU A 1 82 ? 12.999 -31.271 -21.911 1.00 83.25 82 LEU A CA 1
ATOM 615 C C . LEU A 1 82 ? 13.140 -32.539 -22.766 1.00 83.25 82 LEU A C 1
ATOM 617 O O . LEU A 1 82 ? 12.837 -32.508 -23.958 1.00 83.25 82 LEU A O 1
ATOM 621 N N . ALA A 1 83 ? 13.539 -33.658 -22.156 1.00 82.00 83 ALA A N 1
ATOM 622 C CA . ALA A 1 83 ? 13.644 -34.965 -22.808 1.00 82.00 83 ALA A CA 1
ATOM 623 C C . ALA A 1 83 ? 12.323 -35.764 -22.793 1.00 82.00 83 ALA A C 1
ATOM 625 O O . ALA A 1 83 ? 12.300 -36.922 -23.208 1.00 82.00 83 ALA A O 1
ATOM 626 N N . GLY A 1 84 ? 11.243 -35.171 -22.276 1.00 78.88 84 GLY A N 1
ATOM 627 C CA . GLY A 1 84 ? 9.935 -35.800 -22.134 1.00 78.88 84 GLY A CA 1
ATOM 628 C C . GLY A 1 84 ? 9.135 -35.923 -23.441 1.00 78.88 84 GLY A C 1
ATOM 629 O O . GLY A 1 84 ? 9.647 -35.639 -24.528 1.00 78.88 84 GLY A O 1
ATOM 630 N N . PRO A 1 85 ? 7.862 -36.355 -23.346 1.00 78.81 85 PRO A N 1
ATOM 631 C CA . PRO A 1 85 ? 6.978 -36.492 -24.499 1.00 78.81 85 PRO A CA 1
ATOM 632 C C . PRO A 1 85 ? 6.797 -35.162 -25.238 1.00 78.81 85 PRO A C 1
ATOM 634 O O . PRO A 1 85 ? 6.815 -34.085 -24.635 1.00 78.81 85 PRO A O 1
ATOM 637 N N . ARG A 1 86 ? 6.620 -35.265 -26.557 1.00 85.19 86 ARG A N 1
ATOM 638 C CA . ARG A 1 86 ? 6.417 -34.139 -27.467 1.00 85.19 86 ARG A CA 1
ATOM 639 C C . ARG A 1 86 ? 4.961 -34.063 -27.901 1.00 85.19 86 ARG A C 1
ATOM 641 O O . ARG A 1 86 ? 4.329 -35.094 -28.127 1.00 85.19 86 ARG A O 1
ATOM 648 N N . CYS A 1 87 ? 4.427 -32.852 -28.010 1.00 81.12 87 CYS A N 1
ATOM 649 C CA . CYS A 1 87 ? 3.063 -32.629 -28.475 1.00 81.12 87 CYS A CA 1
ATOM 650 C C . CYS A 1 87 ? 2.963 -31.381 -29.362 1.00 81.12 87 CYS A C 1
ATOM 652 O O . CYS A 1 87 ? 3.736 -30.436 -29.214 1.00 81.12 87 CYS A O 1
ATOM 654 N N . ALA A 1 88 ? 1.980 -31.367 -30.265 1.00 67.31 88 ALA A N 1
ATOM 655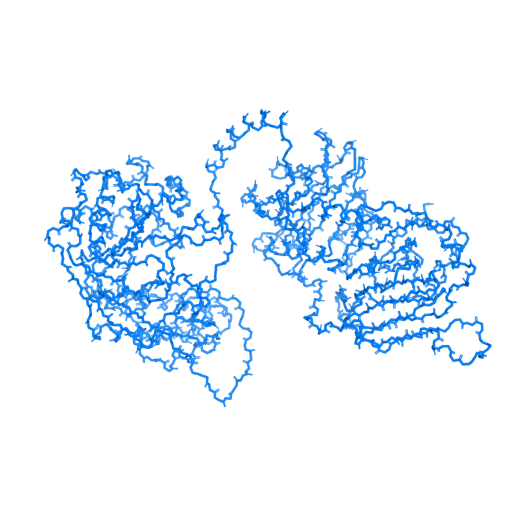 C CA . ALA A 1 88 ? 1.722 -30.244 -31.171 1.00 67.31 88 ALA A CA 1
ATOM 656 C C . ALA A 1 88 ? 0.945 -29.075 -30.518 1.00 67.31 88 ALA A C 1
ATOM 658 O O . ALA A 1 88 ? 0.743 -28.044 -31.155 1.00 67.31 88 ALA A O 1
ATOM 659 N N . GLY A 1 89 ? 0.500 -29.219 -29.259 1.00 58.53 89 GLY A N 1
ATOM 660 C CA . GLY A 1 89 ? -0.155 -28.150 -28.481 1.00 58.53 89 GLY A CA 1
ATOM 661 C C . GLY A 1 89 ? -1.621 -27.836 -28.838 1.00 58.53 89 GLY A C 1
ATOM 662 O O . GLY A 1 89 ? -2.206 -26.917 -28.271 1.00 58.53 89 GLY A O 1
ATOM 663 N N . GLU A 1 90 ? -2.248 -28.596 -29.743 1.00 56.44 90 GLU A N 1
ATOM 664 C CA . GLU A 1 90 ? -3.544 -28.246 -30.362 1.00 56.44 90 GLU A CA 1
ATOM 665 C C . GLU A 1 90 ? -4.751 -28.158 -29.408 1.00 56.44 90 GLU A C 1
ATOM 667 O O . GLU A 1 90 ? -5.718 -27.466 -29.720 1.00 56.44 90 GLU A O 1
ATOM 672 N N . GLU A 1 91 ? -4.722 -28.814 -28.244 1.00 53.66 91 GLU A N 1
ATOM 673 C CA . GLU A 1 91 ? -5.872 -28.816 -27.326 1.00 53.66 91 GLU A CA 1
ATOM 674 C C . GLU A 1 91 ? -5.960 -27.583 -26.401 1.00 53.66 91 GLU A C 1
ATOM 676 O O . GLU A 1 91 ? -7.021 -27.361 -25.820 1.00 53.66 91 GLU A O 1
ATOM 681 N N . PHE A 1 92 ? -4.907 -26.762 -26.241 1.00 59.16 92 PHE A N 1
ATOM 682 C CA . PHE A 1 92 ? -4.846 -25.812 -25.110 1.00 59.16 92 PHE A CA 1
ATOM 683 C C . PHE A 1 92 ? -4.179 -24.462 -25.395 1.00 59.16 92 PHE A C 1
ATOM 685 O O . PHE A 1 92 ? -3.373 -24.013 -24.594 1.00 59.16 92 PHE A O 1
ATOM 692 N N . GLN A 1 93 ? -4.532 -23.775 -26.487 1.00 73.44 93 GLN A N 1
ATOM 693 C CA . GLN A 1 93 ? -4.194 -22.348 -26.676 1.00 73.44 93 GLN A CA 1
ATOM 694 C C . GLN A 1 93 ? -2.693 -21.996 -26.482 1.00 73.44 93 GLN A C 1
ATOM 696 O O . GLN A 1 93 ? -2.371 -20.859 -26.150 1.00 73.44 93 GLN A O 1
ATOM 701 N N . VAL A 1 94 ? -1.779 -22.953 -26.692 1.00 88.44 94 VAL A N 1
ATOM 702 C CA . VAL A 1 94 ? -0.315 -22.796 -26.645 1.00 88.44 94 VAL A CA 1
ATOM 703 C C . VAL A 1 94 ? 0.259 -23.576 -27.813 1.00 88.44 94 VAL A C 1
ATOM 705 O O . VAL A 1 94 ? 0.061 -24.784 -27.921 1.00 88.44 94 VAL A O 1
ATOM 708 N N . VAL A 1 95 ? 0.969 -22.898 -28.702 1.00 90.69 95 VAL A N 1
ATOM 709 C CA . VAL A 1 95 ? 1.437 -23.483 -29.950 1.00 90.69 95 VAL A CA 1
ATOM 710 C C . VAL A 1 95 ? 2.780 -22.912 -30.370 1.00 90.69 95 VAL A C 1
ATOM 712 O O . VAL A 1 95 ? 3.057 -21.744 -30.130 1.00 90.69 95 VAL A O 1
ATOM 715 N N . ALA A 1 96 ? 3.600 -23.704 -31.057 1.00 92.50 96 ALA A N 1
ATOM 716 C CA . ALA A 1 96 ? 4.832 -23.208 -31.653 1.00 92.50 96 ALA A CA 1
ATOM 717 C C . ALA A 1 96 ? 4.853 -23.395 -33.167 1.00 92.50 96 ALA A C 1
ATOM 719 O O . ALA A 1 96 ? 4.247 -24.321 -33.714 1.00 92.50 96 ALA A O 1
ATOM 720 N N . PHE A 1 97 ? 5.583 -22.507 -33.829 1.00 93.44 97 PHE A N 1
ATOM 721 C CA . PHE A 1 97 ? 5.892 -22.596 -35.244 1.00 93.44 97 PHE A CA 1
ATOM 722 C C . PHE A 1 97 ? 7.381 -22.403 -35.466 1.00 93.44 97 PHE A C 1
ATOM 724 O O . PHE A 1 97 ? 7.966 -21.472 -34.916 1.00 93.44 97 PHE A O 1
ATOM 731 N N . ASP A 1 98 ? 7.971 -23.257 -36.291 1.00 93.81 98 ASP A N 1
ATOM 732 C CA . ASP A 1 98 ? 9.280 -23.014 -36.882 1.00 93.81 98 ASP A CA 1
ATOM 733 C C . ASP A 1 98 ? 9.112 -22.231 -38.186 1.00 93.81 98 ASP A C 1
ATOM 735 O O . ASP A 1 98 ? 8.065 -22.285 -38.835 1.00 93.81 98 ASP A O 1
ATOM 739 N N . HIS A 1 99 ? 10.148 -21.474 -38.553 1.00 94.12 99 HIS A N 1
ATOM 740 C CA . HIS A 1 99 ? 10.138 -20.604 -39.731 1.00 94.12 99 HIS A CA 1
ATOM 741 C C . HIS A 1 99 ? 9.011 -19.553 -39.686 1.00 94.12 99 HIS A C 1
ATOM 743 O O . HIS A 1 99 ? 8.342 -19.279 -40.683 1.00 94.12 99 HIS A O 1
ATOM 749 N N . ALA A 1 100 ? 8.801 -18.971 -38.501 1.00 92.81 100 ALA A N 1
ATOM 750 C CA . ALA A 1 100 ? 7.666 -18.107 -38.193 1.00 92.81 100 ALA A CA 1
ATOM 751 C C . ALA A 1 100 ? 7.693 -16.742 -38.899 1.00 92.81 100 ALA A C 1
ATOM 753 O O . ALA A 1 100 ? 6.644 -16.118 -39.038 1.00 92.81 100 ALA A O 1
ATOM 754 N N . LEU A 1 101 ? 8.862 -16.278 -39.349 1.00 92.62 101 LEU A N 1
ATOM 755 C CA . LEU A 1 101 ? 9.034 -15.056 -40.134 1.00 92.62 101 LEU A CA 1
ATOM 756 C C . LEU A 1 101 ? 9.718 -15.332 -41.483 1.00 92.62 101 LEU A C 1
ATOM 758 O O . LEU A 1 101 ? 10.557 -16.237 -41.572 1.00 92.62 101 LEU A O 1
ATOM 762 N N . PRO A 1 102 ? 9.439 -14.521 -42.525 1.00 91.06 102 PRO A N 1
ATOM 763 C CA . PRO A 1 102 ? 10.236 -14.496 -43.750 1.00 91.06 102 PRO A CA 1
ATOM 764 C C . PRO A 1 102 ? 11.720 -14.216 -43.468 1.00 91.06 102 PRO A C 1
ATOM 766 O O . PRO A 1 102 ? 12.050 -13.446 -42.567 1.00 91.06 102 PRO A O 1
ATOM 769 N N . GLY A 1 103 ? 12.616 -14.805 -44.266 1.00 89.31 103 GLY A N 1
ATOM 770 C CA . GLY A 1 103 ? 14.065 -14.732 -44.032 1.00 89.31 103 GLY A CA 1
ATOM 771 C C . GLY A 1 103 ? 14.640 -13.312 -44.019 1.00 89.31 103 GLY A C 1
ATOM 772 O O . GLY A 1 103 ? 15.468 -13.007 -43.167 1.00 89.31 103 GLY A O 1
ATOM 773 N N . GLU A 1 104 ? 14.170 -12.431 -44.905 1.00 88.31 104 GLU A N 1
ATOM 774 C CA . GLU A 1 104 ? 14.605 -11.025 -44.940 1.00 88.31 104 GLU A CA 1
ATOM 775 C C . GLU A 1 104 ? 14.202 -10.280 -43.663 1.00 88.31 104 GLU A C 1
ATOM 777 O O . GLU A 1 104 ? 15.025 -9.611 -43.046 1.00 88.31 104 GLU A O 1
ATOM 782 N N . LEU A 1 105 ? 12.961 -10.477 -43.210 1.00 88.88 105 LEU A N 1
ATOM 783 C CA . LEU A 1 105 ? 12.450 -9.858 -41.991 1.00 88.88 105 LEU A CA 1
ATOM 784 C C . LEU A 1 105 ? 13.183 -10.362 -40.741 1.00 88.88 105 LEU A C 1
ATOM 786 O O . LEU A 1 105 ? 13.523 -9.576 -39.859 1.00 88.88 105 LEU A O 1
ATOM 790 N N . LEU A 1 106 ? 13.459 -11.668 -40.678 1.00 92.06 106 LEU A N 1
ATOM 791 C CA . LEU A 1 106 ? 14.280 -12.252 -39.620 1.00 92.06 106 LEU A CA 1
ATOM 792 C C . LEU A 1 106 ? 15.678 -11.621 -39.595 1.00 92.06 106 LEU A C 1
ATOM 794 O O . LEU A 1 106 ? 16.150 -11.259 -38.519 1.00 92.06 106 LEU A O 1
ATOM 798 N N . ALA A 1 107 ? 16.319 -11.467 -40.757 1.00 91.69 107 ALA A N 1
ATOM 799 C CA . ALA A 1 107 ? 17.650 -10.877 -40.858 1.00 91.69 107 ALA A CA 1
ATOM 800 C C . ALA A 1 107 ? 17.670 -9.421 -40.364 1.00 91.69 107 ALA A C 1
ATOM 802 O O . ALA A 1 107 ? 18.571 -9.050 -39.613 1.00 91.69 107 ALA A O 1
ATOM 803 N N . THR A 1 108 ? 16.650 -8.622 -40.697 1.00 91.44 108 THR A N 1
ATOM 804 C CA . THR A 1 108 ? 16.494 -7.253 -40.175 1.00 91.44 108 THR A CA 1
ATOM 805 C C . THR A 1 108 ? 16.405 -7.234 -38.647 1.00 91.44 108 THR A C 1
ATOM 807 O O . THR A 1 108 ? 17.110 -6.467 -37.994 1.00 91.44 108 THR A O 1
ATOM 810 N N . LEU A 1 109 ? 15.585 -8.107 -38.049 1.00 93.06 109 LEU A N 1
ATOM 811 C CA . LEU A 1 109 ? 15.461 -8.187 -36.589 1.00 93.06 109 LEU A CA 1
ATOM 812 C C . LEU A 1 109 ? 16.760 -8.673 -35.926 1.00 93.06 109 LEU A C 1
ATOM 814 O O . LEU A 1 109 ? 17.143 -8.170 -34.872 1.00 93.06 109 LEU A O 1
ATOM 818 N N . GLN A 1 110 ? 17.466 -9.625 -36.537 1.00 92.88 110 GLN A N 1
ATOM 819 C CA . GLN A 1 110 ? 18.753 -10.109 -36.033 1.00 92.88 110 GLN A CA 1
ATOM 820 C C . GLN A 1 110 ? 19.841 -9.029 -36.085 1.00 92.88 110 GLN A C 1
ATOM 822 O O . GLN A 1 110 ? 20.643 -8.936 -35.158 1.00 92.88 110 GLN A O 1
ATOM 827 N N . ASP A 1 111 ? 19.852 -8.186 -37.117 1.00 90.94 111 ASP A N 1
ATOM 828 C CA . ASP A 1 111 ? 20.767 -7.043 -37.198 1.00 90.94 111 ASP A CA 1
ATOM 829 C C . ASP A 1 111 ? 20.426 -5.938 -36.177 1.00 90.94 111 ASP A C 1
ATOM 831 O O . ASP A 1 111 ? 21.320 -5.282 -35.627 1.00 90.94 111 ASP A O 1
ATOM 835 N N . ALA A 1 112 ? 19.138 -5.746 -35.882 1.00 91.31 112 ALA A N 1
ATOM 836 C CA . ALA A 1 112 ? 18.670 -4.764 -34.906 1.00 91.31 112 ALA A CA 1
ATOM 837 C C . ALA A 1 112 ? 18.902 -5.184 -33.444 1.00 91.31 112 ALA A C 1
ATOM 839 O O . ALA A 1 112 ? 19.169 -4.324 -32.606 1.00 91.31 112 ALA A O 1
ATOM 840 N N . PHE A 1 113 ? 18.835 -6.485 -33.135 1.00 93.50 113 PHE A N 1
ATOM 841 C CA . PHE A 1 113 ? 18.902 -7.012 -31.762 1.00 93.50 113 PHE A CA 1
ATOM 842 C C . PHE A 1 113 ? 20.083 -7.959 -31.499 1.00 93.50 113 PHE A C 1
ATOM 844 O O . PHE A 1 113 ? 20.143 -8.588 -30.443 1.00 93.50 113 PHE A O 1
ATOM 851 N N . GLY A 1 114 ? 21.040 -8.080 -32.422 1.00 90.50 114 GLY A N 1
ATOM 852 C CA . GLY A 1 114 ? 22.229 -8.922 -32.247 1.00 90.50 114 GLY A CA 1
ATOM 853 C C . GLY A 1 114 ? 23.061 -8.556 -31.002 1.00 90.50 114 GLY A C 1
ATOM 854 O O . GLY A 1 114 ? 22.907 -7.461 -30.469 1.00 90.50 114 GLY A O 1
ATOM 855 N N . PRO A 1 115 ? 23.980 -9.419 -30.519 1.00 85.69 115 PRO A N 1
ATOM 856 C CA . PRO A 1 115 ? 24.643 -9.237 -29.218 1.00 85.69 115 PRO A CA 1
ATOM 857 C C . PRO A 1 115 ? 25.409 -7.919 -29.020 1.00 85.69 115 PRO A C 1
ATOM 859 O O . PRO A 1 115 ? 25.567 -7.468 -27.891 1.00 85.69 115 PRO A O 1
ATOM 862 N N . GLY A 1 116 ? 25.890 -7.308 -30.106 1.00 85.94 116 GLY A N 1
ATOM 863 C CA . GLY A 1 116 ? 26.577 -6.011 -30.101 1.00 85.94 116 GLY A CA 1
ATOM 864 C C . GLY A 1 116 ? 25.733 -4.861 -30.651 1.00 85.94 116 GLY A C 1
ATOM 865 O O . GLY A 1 116 ? 26.286 -3.828 -31.018 1.00 85.94 116 GLY A O 1
ATOM 866 N N . ALA A 1 117 ? 24.421 -5.052 -30.799 1.00 90.88 117 ALA A N 1
ATOM 867 C CA . ALA A 1 117 ? 23.548 -4.034 -31.352 1.00 90.88 117 ALA A CA 1
ATOM 868 C C . ALA A 1 117 ? 23.455 -2.815 -30.431 1.00 90.88 117 ALA A C 1
ATOM 870 O O . ALA A 1 117 ? 23.405 -2.942 -29.205 1.00 90.88 117 ALA A O 1
ATOM 871 N N . ALA A 1 118 ? 23.344 -1.642 -31.056 1.00 90.31 118 ALA A N 1
ATOM 872 C CA . ALA A 1 118 ? 23.189 -0.371 -30.363 1.00 90.31 118 ALA A CA 1
ATOM 873 C C . ALA A 1 118 ? 21.984 -0.363 -29.411 1.00 90.31 118 ALA A C 1
ATOM 875 O O . ALA A 1 118 ? 22.039 0.281 -28.371 1.00 90.31 118 ALA A O 1
ATOM 876 N N . PHE A 1 119 ? 20.943 -1.151 -29.712 1.00 91.62 119 PHE A N 1
ATOM 877 C CA . PHE A 1 119 ? 19.798 -1.357 -28.828 1.00 91.62 119 PHE A CA 1
ATOM 878 C C . PHE A 1 119 ? 20.232 -1.707 -27.396 1.00 91.62 119 PHE A C 1
ATOM 880 O O . PHE A 1 119 ? 19.771 -1.081 -26.454 1.00 91.62 119 PHE A O 1
ATOM 887 N N . TRP A 1 120 ? 21.165 -2.641 -27.198 1.00 91.06 120 TRP A N 1
ATOM 888 C CA . TRP A 1 120 ? 21.563 -3.053 -25.847 1.00 91.06 120 TRP A CA 1
ATOM 889 C C . TRP A 1 120 ? 22.352 -1.971 -25.115 1.00 91.06 120 TRP A C 1
ATOM 891 O O . TRP A 1 120 ? 22.087 -1.694 -23.948 1.00 91.06 120 TRP A O 1
ATOM 901 N N . THR A 1 121 ? 23.311 -1.347 -25.800 1.00 89.38 121 THR A N 1
ATOM 902 C CA . THR A 1 121 ? 24.176 -0.323 -25.204 1.00 89.38 121 THR A CA 1
ATOM 903 C C . THR A 1 121 ? 23.416 0.961 -24.901 1.00 89.38 121 THR A C 1
ATOM 905 O O . THR A 1 121 ? 23.605 1.536 -23.836 1.00 89.38 121 THR A O 1
ATOM 908 N N . GLU A 1 122 ? 22.529 1.387 -25.804 1.00 88.69 122 GLU A N 1
ATOM 909 C CA . GLU A 1 122 ? 21.731 2.611 -25.656 1.00 88.69 122 GLU A CA 1
ATOM 910 C C . GLU A 1 122 ? 20.628 2.462 -24.589 1.00 88.69 122 GLU A C 1
ATOM 912 O O . GLU A 1 122 ? 20.163 3.468 -24.068 1.00 88.69 122 GLU A O 1
ATOM 917 N N . HIS A 1 123 ? 20.262 1.232 -24.199 1.00 87.75 123 HIS A N 1
ATOM 918 C CA . HIS A 1 123 ? 19.355 0.958 -23.070 1.00 87.75 123 HIS A CA 1
ATOM 919 C C . HIS A 1 123 ? 20.080 0.558 -21.771 1.00 87.75 123 HIS A C 1
ATOM 921 O O . HIS A 1 123 ? 19.431 0.195 -20.789 1.00 87.75 123 HIS A O 1
ATOM 927 N N . GLY A 1 124 ? 21.420 0.572 -21.750 1.00 85.56 124 GLY A N 1
ATOM 928 C CA . GLY A 1 124 ? 22.203 0.176 -20.575 1.00 85.56 124 GLY A CA 1
ATOM 929 C C . GLY A 1 124 ? 21.990 -1.283 -20.151 1.00 85.56 124 GLY A C 1
ATOM 930 O O . GLY A 1 124 ? 21.965 -1.581 -18.961 1.00 85.56 124 GLY A O 1
ATOM 931 N N . TYR A 1 125 ? 21.791 -2.196 -21.106 1.00 82.56 125 TYR A N 1
ATOM 932 C CA . TYR A 1 125 ? 21.486 -3.600 -20.831 1.00 82.56 125 TYR A CA 1
ATOM 933 C C . TYR A 1 125 ? 22.740 -4.377 -20.358 1.00 82.56 125 TYR A C 1
ATOM 935 O O . TYR A 1 125 ? 23.797 -4.247 -20.980 1.00 82.56 125 TYR A O 1
ATOM 943 N N . PRO A 1 126 ? 22.660 -5.235 -19.319 1.00 74.88 126 PRO A N 1
ATOM 944 C CA . PRO A 1 126 ? 21.467 -5.599 -18.557 1.00 74.88 126 PRO A CA 1
ATOM 945 C C . PRO A 1 126 ? 21.004 -4.479 -17.618 1.00 74.88 126 PRO A C 1
ATOM 947 O O . PRO A 1 126 ? 21.801 -3.903 -16.887 1.00 74.88 126 PRO A O 1
ATOM 950 N N . THR A 1 127 ? 19.695 -4.237 -17.606 1.00 72.62 127 THR A N 1
ATOM 951 C CA . THR A 1 127 ? 19.036 -3.251 -16.741 1.00 72.62 127 THR A CA 1
ATOM 952 C C . THR A 1 127 ? 18.161 -3.946 -15.698 1.00 72.62 127 THR A C 1
ATOM 954 O O . THR A 1 127 ? 17.665 -5.051 -15.933 1.00 72.62 127 THR A O 1
ATOM 957 N N . GLU A 1 128 ? 17.979 -3.305 -14.542 1.00 60.38 128 GLU A N 1
ATOM 958 C CA . GLU A 1 128 ? 17.043 -3.748 -13.498 1.00 60.38 128 GLU A CA 1
ATOM 959 C C . GLU A 1 128 ? 15.603 -3.271 -13.760 1.00 60.38 128 GLU A C 1
ATOM 961 O O . GLU A 1 128 ? 14.671 -3.774 -13.136 1.00 60.38 128 GLU A O 1
ATOM 966 N N . ASN A 1 129 ? 15.406 -2.346 -14.708 1.00 66.88 129 ASN A N 1
ATOM 967 C CA . ASN A 1 129 ? 14.100 -1.777 -15.039 1.00 66.88 129 ASN A CA 1
ATOM 968 C C . ASN A 1 129 ? 13.466 -2.489 -16.242 1.00 66.88 129 ASN A C 1
ATOM 970 O O . ASN A 1 129 ? 14.124 -2.722 -17.257 1.00 66.88 129 ASN A O 1
ATOM 974 N N . PHE A 1 130 ? 12.173 -2.797 -16.141 1.00 78.06 130 PHE A N 1
ATOM 975 C CA . PHE A 1 130 ? 11.379 -3.298 -17.262 1.00 78.06 130 PHE A CA 1
ATOM 976 C C . PHE A 1 130 ? 11.023 -2.164 -18.231 1.00 78.0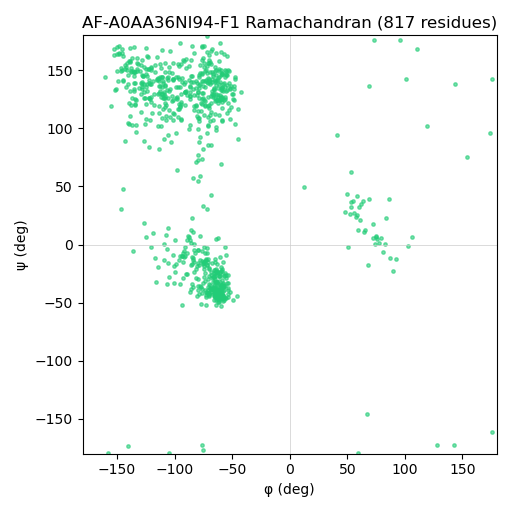6 130 PHE A C 1
ATOM 978 O O . PHE A 1 130 ? 10.698 -1.059 -17.800 1.00 78.06 130 PHE A O 1
ATOM 985 N N . PHE A 1 131 ? 11.063 -2.455 -19.533 1.00 87.81 131 PHE A N 1
ATOM 986 C CA . PHE A 1 131 ? 10.621 -1.536 -20.573 1.00 87.81 131 PHE A CA 1
ATOM 987 C C . PHE A 1 131 ? 10.079 -2.279 -21.798 1.00 87.81 131 PHE A C 1
ATOM 989 O O . PHE A 1 131 ? 10.556 -3.367 -22.133 1.00 87.81 131 PHE A O 1
ATOM 996 N N . SER A 1 132 ? 9.116 -1.666 -22.484 1.00 91.56 132 SER A N 1
ATOM 997 C CA . SER A 1 132 ? 8.494 -2.194 -23.703 1.00 91.56 132 SER A CA 1
ATOM 998 C C . SER A 1 132 ? 8.062 -1.064 -24.640 1.00 91.56 132 SER A C 1
ATOM 1000 O O . SER A 1 132 ? 7.993 0.103 -24.248 1.00 91.56 132 SER A O 1
ATOM 1002 N N . TYR A 1 133 ? 7.793 -1.415 -25.896 1.00 92.00 133 TYR A N 1
ATOM 1003 C CA . TYR A 1 133 ? 7.378 -0.501 -26.954 1.00 92.00 133 TYR A CA 1
ATOM 1004 C C . TYR A 1 133 ? 6.068 -0.945 -27.595 1.00 92.00 133 TYR A C 1
ATOM 1006 O O . TYR A 1 133 ? 5.844 -2.135 -27.759 1.00 92.00 133 TYR A O 1
ATOM 1014 N N . ASN A 1 134 ? 5.232 -0.014 -28.040 1.00 91.56 134 ASN A N 1
ATOM 1015 C CA . ASN A 1 134 ? 3.964 -0.301 -28.697 1.00 91.56 134 ASN A CA 1
ATOM 1016 C C . ASN A 1 134 ? 3.862 0.353 -30.070 1.00 91.56 134 ASN A C 1
ATOM 1018 O O . ASN 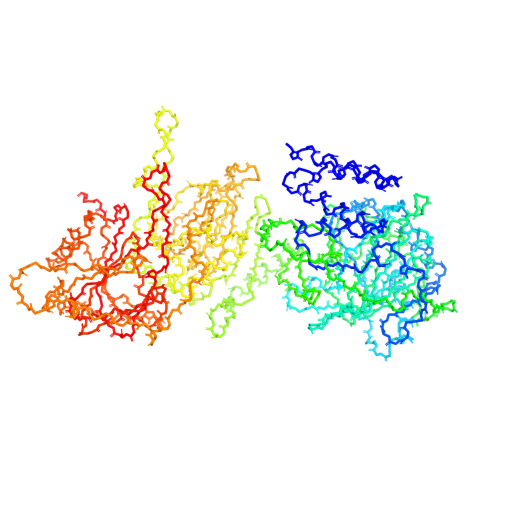A 1 134 ? 4.224 1.521 -30.241 1.00 91.56 134 ASN A O 1
ATOM 1022 N N . GLN A 1 135 ? 3.334 -0.391 -31.041 1.00 90.56 135 GLN A N 1
ATOM 1023 C CA . GLN A 1 135 ? 3.077 0.098 -32.392 1.00 90.56 135 GLN A CA 1
ATOM 1024 C C . GLN A 1 135 ? 1.742 -0.441 -32.931 1.00 90.56 135 GLN A C 1
ATOM 1026 O O . GLN A 1 135 ? 1.448 -1.633 -32.779 1.00 90.56 135 GLN A O 1
ATOM 1031 N N . PRO A 1 136 ? 0.933 0.394 -33.607 1.00 89.81 136 PRO A N 1
ATOM 1032 C CA . PRO A 1 136 ? -0.179 -0.076 -34.422 1.00 89.81 136 PRO A CA 1
ATOM 1033 C C . PRO A 1 136 ? 0.262 -1.138 -35.435 1.00 89.81 136 PRO A C 1
ATOM 1035 O O . PRO A 1 136 ? 1.273 -0.996 -36.119 1.00 89.81 136 PRO A O 1
ATOM 1038 N N . LEU A 1 137 ? -0.545 -2.186 -35.615 1.00 87.56 137 LEU A N 1
ATOM 1039 C CA . LEU A 1 137 ? -0.296 -3.198 -36.649 1.00 87.56 137 LEU A CA 1
ATOM 1040 C C . LEU A 1 137 ? -0.453 -2.646 -38.069 1.00 87.56 137 LEU A C 1
ATOM 1042 O O . LEU A 1 137 ? -0.017 -3.296 -39.018 1.00 87.56 137 LEU A O 1
ATOM 1046 N N . ALA A 1 138 ? -1.093 -1.486 -38.224 1.00 84.75 138 ALA A N 1
ATOM 1047 C CA . ALA A 1 138 ? -1.210 -0.785 -39.498 1.00 84.75 138 ALA A CA 1
ATOM 1048 C C . ALA A 1 138 ? 0.099 -0.100 -39.922 1.00 84.75 138 ALA A C 1
ATOM 1050 O O . ALA A 1 138 ? 0.255 0.197 -41.106 1.00 84.75 138 ALA A O 1
ATOM 1051 N N . ASP A 1 139 ? 1.026 0.120 -38.988 1.00 85.62 139 ASP A N 1
ATOM 1052 C CA . ASP A 1 139 ? 2.264 0.835 -39.264 1.00 85.62 139 ASP A CA 1
ATOM 1053 C C . ASP A 1 139 ? 3.223 0.002 -40.127 1.00 85.62 139 ASP A C 1
ATOM 1055 O O . ASP A 1 139 ? 3.184 -1.239 -40.188 1.00 85.62 139 ASP A O 1
ATOM 1059 N N . GLU A 1 140 ? 4.106 0.716 -40.816 1.00 82.81 140 GLU A N 1
ATOM 1060 C CA . GLU A 1 140 ? 5.219 0.131 -41.552 1.00 82.81 140 GLU A CA 1
ATOM 1061 C C . GLU A 1 140 ? 6.407 -0.150 -40.615 1.00 82.81 140 GLU A C 1
ATOM 1063 O O . GLU A 1 140 ? 6.464 0.323 -39.480 1.00 82.81 140 GLU A O 1
ATOM 1068 N N . GLY A 1 141 ? 7.358 -0.961 -41.081 1.00 86.62 141 GLY A N 1
ATOM 1069 C CA . GLY A 1 141 ? 8.532 -1.357 -40.302 1.00 86.62 141 GLY A CA 1
ATOM 1070 C C . GLY A 1 141 ? 8.538 -2.827 -39.884 1.00 86.62 141 GLY A C 1
ATOM 1071 O O . GLY A 1 141 ? 7.552 -3.560 -40.016 1.00 86.62 141 GLY A O 1
ATOM 1072 N N . ALA A 1 142 ? 9.694 -3.272 -39.394 1.00 88.69 142 ALA A N 1
ATOM 1073 C CA . ALA A 1 142 ? 9.975 -4.684 -39.150 1.00 88.69 142 ALA A CA 1
ATOM 1074 C C . ALA A 1 142 ? 9.117 -5.293 -38.022 1.00 88.69 142 ALA A C 1
ATOM 1076 O O . ALA A 1 142 ? 8.680 -6.438 -38.130 1.00 88.69 142 ALA A O 1
ATOM 1077 N N . LEU A 1 143 ? 8.831 -4.542 -36.954 1.00 92.19 143 LEU A N 1
ATOM 1078 C CA . LEU A 1 143 ? 8.080 -5.052 -35.798 1.00 92.19 143 LEU A CA 1
ATOM 1079 C C . LEU A 1 143 ? 6.586 -5.243 -36.109 1.00 92.19 143 LEU A C 1
ATOM 1081 O O . LEU A 1 143 ? 6.102 -6.367 -35.945 1.00 92.19 143 LEU A O 1
ATOM 1085 N N . PRO A 1 144 ? 5.861 -4.239 -36.648 1.00 90.44 144 PRO A N 1
ATOM 1086 C CA . PRO A 1 144 ? 4.497 -4.445 -37.135 1.00 90.44 144 PRO A CA 1
ATOM 1087 C C . PRO A 1 144 ? 4.409 -5.545 -38.203 1.00 90.44 144 PRO A C 1
ATOM 1089 O O . PRO A 1 144 ? 3.493 -6.365 -38.177 1.00 90.44 144 PRO A O 1
ATOM 1092 N N . ALA A 1 145 ? 5.386 -5.627 -39.115 1.00 89.06 145 ALA A N 1
ATOM 1093 C CA . ALA A 1 145 ? 5.464 -6.696 -40.110 1.00 89.06 145 ALA A CA 1
ATOM 1094 C C . ALA A 1 145 ? 5.590 -8.095 -39.485 1.00 89.06 145 ALA A C 1
ATOM 1096 O O . ALA A 1 145 ? 4.902 -9.027 -39.913 1.00 89.06 145 ALA A O 1
ATOM 1097 N N . ALA A 1 146 ? 6.444 -8.245 -38.471 1.00 91.12 146 ALA A N 1
ATOM 1098 C CA . ALA A 1 146 ? 6.614 -9.504 -37.756 1.00 91.12 146 ALA A CA 1
ATOM 1099 C C . ALA A 1 146 ? 5.328 -9.878 -37.018 1.00 91.12 146 ALA A C 1
ATOM 1101 O O . ALA A 1 146 ? 4.844 -11.002 -37.147 1.00 91.12 146 ALA A O 1
ATOM 1102 N N . ALA A 1 147 ? 4.717 -8.911 -36.339 1.00 91.88 147 ALA A N 1
ATOM 1103 C CA . ALA A 1 147 ? 3.457 -9.091 -35.640 1.00 91.88 147 ALA A CA 1
ATOM 1104 C C . ALA A 1 147 ? 2.311 -9.511 -36.577 1.00 91.88 147 ALA A C 1
ATOM 1106 O O . ALA A 1 147 ? 1.554 -10.409 -36.227 1.00 91.88 147 ALA A O 1
ATOM 1107 N N . ARG A 1 148 ? 2.226 -8.966 -37.801 1.00 89.50 148 ARG A N 1
ATOM 1108 C CA . ARG A 1 148 ? 1.247 -9.398 -38.822 1.00 89.50 148 ARG A CA 1
ATOM 1109 C C . ARG A 1 148 ? 1.479 -10.830 -39.321 1.00 89.50 148 ARG A C 1
ATOM 1111 O O . ARG A 1 148 ? 0.514 -11.539 -39.603 1.00 89.50 148 ARG A O 1
ATOM 1118 N N . CYS A 1 149 ? 2.735 -11.271 -39.438 1.00 88.69 149 CYS A N 1
ATOM 1119 C CA . CYS A 1 149 ? 3.047 -12.669 -39.771 1.00 88.69 149 CYS A CA 1
ATOM 1120 C C . CYS A 1 149 ? 2.596 -13.610 -38.647 1.00 88.69 149 CYS A C 1
ATOM 1122 O O . CYS A 1 149 ? 1.982 -14.645 -38.904 1.00 88.69 149 CYS A O 1
ATOM 1124 N N . LEU A 1 150 ? 2.873 -13.222 -37.401 1.00 90.38 150 LEU A N 1
ATOM 1125 C CA . LEU A 1 150 ? 2.513 -13.977 -36.202 1.00 90.38 150 LEU A CA 1
ATOM 1126 C C . LEU A 1 150 ? 0.998 -13.999 -35.970 1.00 90.38 150 LEU A C 1
ATOM 1128 O O . LEU A 1 150 ? 0.459 -15.045 -35.629 1.00 90.38 150 LEU A O 1
ATOM 1132 N N . GLU A 1 151 ? 0.299 -12.893 -36.234 1.00 87.94 151 GLU A N 1
ATOM 1133 C CA . GLU A 1 151 ? -1.166 -12.813 -36.249 1.00 87.94 151 GLU A CA 1
ATOM 1134 C C . GLU A 1 151 ? -1.762 -13.843 -37.214 1.00 87.94 151 GLU A C 1
ATOM 1136 O O . GLU A 1 151 ? -2.673 -14.575 -36.834 1.00 87.94 151 GLU A O 1
ATOM 1141 N N . ALA A 1 152 ? -1.227 -13.962 -38.434 1.00 86.00 152 ALA A N 1
ATOM 1142 C CA . ALA A 1 152 ? -1.713 -14.947 -39.400 1.00 86.00 152 ALA A CA 1
ATOM 1143 C C . ALA A 1 152 ? -1.500 -16.396 -38.916 1.00 86.00 152 ALA A C 1
ATOM 1145 O O . ALA A 1 152 ? -2.369 -17.245 -39.101 1.00 86.00 152 ALA A O 1
ATOM 1146 N N . LEU A 1 153 ? -0.375 -16.683 -38.249 1.00 87.50 153 LEU A N 1
ATOM 1147 C CA . LEU A 1 153 ? -0.121 -17.991 -37.628 1.00 87.50 153 LEU A CA 1
ATOM 1148 C C . LEU A 1 153 ? -1.030 -18.256 -36.421 1.00 87.50 153 LEU A C 1
ATOM 1150 O O . LEU A 1 153 ? -1.437 -19.395 -36.181 1.00 87.50 153 LEU A O 1
ATOM 1154 N N . ALA A 1 154 ? -1.356 -17.212 -35.661 1.00 84.25 154 ALA A N 1
ATOM 1155 C CA . ALA A 1 154 ? -2.261 -17.296 -34.531 1.00 84.25 154 ALA A CA 1
ATOM 1156 C C . ALA A 1 154 ? -3.706 -17.534 -34.985 1.00 84.25 154 ALA A C 1
ATOM 1158 O O . ALA A 1 154 ? -4.375 -18.390 -34.423 1.00 84.25 154 ALA A O 1
ATOM 1159 N N . GLN A 1 155 ? -4.195 -16.853 -36.021 1.00 77.38 155 GLN A N 1
ATOM 1160 C CA . GLN A 1 155 ? -5.558 -17.055 -36.535 1.00 77.38 155 GLN A CA 1
ATOM 1161 C C . GLN A 1 155 ? -5.812 -18.509 -36.973 1.00 77.38 155 GLN A C 1
ATOM 1163 O O . GLN A 1 155 ? -6.893 -19.043 -36.732 1.00 77.38 155 GLN A O 1
ATOM 1168 N N . ASP A 1 156 ? -4.794 -19.189 -37.510 1.00 69.94 156 ASP A N 1
ATOM 1169 C CA . ASP A 1 156 ? -4.853 -20.624 -37.819 1.00 69.94 156 ASP A CA 1
ATOM 1170 C C . ASP A 1 156 ? -4.971 -21.510 -36.559 1.00 69.94 156 ASP A C 1
ATOM 1172 O O . ASP A 1 156 ? -5.472 -22.634 -36.618 1.00 69.94 156 ASP A O 1
ATOM 1176 N N . ALA A 1 157 ? -4.479 -21.035 -35.412 1.00 71.19 157 ALA A N 1
ATOM 1177 C CA . ALA A 1 157 ? -4.395 -21.785 -34.160 1.00 71.19 157 ALA A CA 1
ATOM 1178 C C . ALA A 1 157 ? -5.515 -21.460 -33.154 1.00 71.19 157 ALA A C 1
ATOM 1180 O O . ALA A 1 157 ? -5.945 -22.341 -32.409 1.00 71.19 157 ALA A O 1
ATOM 1181 N N . PHE A 1 158 ? -5.995 -20.217 -33.128 1.00 75.81 158 PHE A N 1
ATOM 1182 C CA . PHE A 1 158 ? -6.952 -19.688 -32.162 1.00 75.81 158 PHE A CA 1
ATOM 1183 C C . PHE A 1 158 ? -8.262 -19.345 -32.886 1.00 75.81 158 PHE A C 1
ATOM 1185 O O . PHE A 1 158 ? -8.374 -18.308 -33.534 1.00 75.81 158 PHE A O 1
ATOM 1192 N N . ARG A 1 159 ? -9.284 -20.206 -32.760 1.00 57.69 159 ARG A N 1
ATOM 1193 C CA . ARG A 1 159 ? -10.554 -20.123 -33.525 1.00 57.69 159 ARG A CA 1
ATOM 1194 C C . ARG A 1 159 ? -11.375 -18.833 -33.327 1.00 57.69 159 ARG A C 1
ATOM 1196 O O . ARG A 1 159 ? -12.357 -18.649 -34.038 1.00 57.69 159 ARG A O 1
ATOM 1203 N N . SER A 1 160 ? -11.038 -17.980 -32.358 1.00 53.69 160 SER A N 1
ATOM 1204 C CA . SER A 1 160 ? -11.835 -16.802 -31.980 1.00 53.69 160 SER A CA 1
ATOM 1205 C C . SER A 1 160 ? -10.997 -15.605 -31.512 1.00 53.69 160 SER A C 1
ATOM 1207 O O . SER A 1 160 ? -11.450 -14.849 -30.651 1.00 53.69 160 SER A O 1
ATOM 1209 N N . ALA A 1 161 ? -9.771 -15.434 -32.017 1.00 59.38 161 ALA A N 1
ATOM 1210 C CA . ALA A 1 161 ? -9.023 -14.210 -31.738 1.00 59.38 161 ALA A CA 1
ATOM 1211 C C . ALA A 1 161 ? -9.784 -13.016 -32.347 1.00 59.38 161 ALA A C 1
ATOM 1213 O O . ALA A 1 161 ? -10.126 -13.036 -33.530 1.00 59.38 161 ALA A O 1
ATOM 1214 N N . GLY A 1 162 ? -10.112 -12.018 -31.522 1.00 65.75 162 GLY A N 1
ATOM 1215 C CA . GLY A 1 162 ? -10.710 -10.767 -31.990 1.00 65.75 162 GLY A CA 1
ATOM 1216 C C . GLY A 1 162 ? -9.793 -10.032 -32.973 1.00 65.75 162 GLY A C 1
ATOM 1217 O O . GLY A 1 162 ? -8.650 -10.429 -33.197 1.00 65.75 162 GLY A O 1
ATOM 1218 N N . GLU A 1 163 ? -10.289 -8.949 -33.567 1.00 79.38 163 GLU A N 1
ATOM 1219 C CA . GLU A 1 163 ? -9.469 -8.115 -34.448 1.00 79.38 163 GLU A CA 1
ATOM 1220 C C . GLU A 1 163 ? -8.294 -7.510 -33.667 1.00 79.38 163 GLU A C 1
ATOM 1222 O O . GLU A 1 163 ? -8.510 -6.829 -32.669 1.00 79.38 163 GLU A O 1
ATOM 1227 N N . LEU A 1 164 ? -7.060 -7.774 -34.109 1.00 86.38 164 LEU A N 1
ATOM 1228 C CA . LEU A 1 164 ? -5.853 -7.227 -33.492 1.00 86.38 164 LEU A CA 1
ATOM 1229 C C . LEU A 1 164 ? -5.531 -5.857 -34.094 1.00 86.38 164 LEU A C 1
ATOM 1231 O O . LEU A 1 164 ? -5.560 -5.683 -35.318 1.00 86.38 164 LEU A O 1
ATOM 1235 N N . THR A 1 165 ? -5.188 -4.896 -33.238 1.00 88.00 165 THR A N 1
ATOM 1236 C CA . THR A 1 165 ? -4.960 -3.493 -33.619 1.00 88.00 165 THR A CA 1
ATOM 1237 C C . THR A 1 165 ? -3.525 -3.034 -33.392 1.00 88.00 165 THR A C 1
ATOM 1239 O O . THR A 1 165 ? -3.021 -2.223 -34.170 1.00 88.00 165 THR A O 1
ATOM 1242 N N . SER A 1 166 ? -2.840 -3.565 -32.378 1.00 91.12 166 SER A N 1
ATOM 1243 C CA . SER A 1 166 ? -1.474 -3.165 -32.017 1.00 91.12 166 SER A CA 1
ATOM 1244 C C . SER A 1 166 ? -0.630 -4.326 -31.516 1.00 91.12 166 SER A C 1
ATOM 1246 O O . SER A 1 166 ? -1.141 -5.364 -31.088 1.00 91.12 166 SER A O 1
ATOM 1248 N N . VAL A 1 167 ? 0.679 -4.101 -31.524 1.00 92.62 167 VAL A N 1
ATOM 1249 C CA . VAL A 1 167 ? 1.676 -4.971 -30.917 1.00 92.62 167 VAL A CA 1
ATOM 1250 C C . VAL A 1 167 ? 2.483 -4.197 -29.885 1.00 92.62 167 VAL A C 1
ATOM 1252 O O . VAL A 1 167 ? 3.054 -3.153 -30.190 1.00 92.62 167 VAL A O 1
ATOM 1255 N N . GLU A 1 168 ? 2.537 -4.736 -28.676 1.00 94.00 168 GLU A N 1
ATOM 1256 C CA . GLU A 1 168 ? 3.537 -4.381 -27.680 1.00 94.00 168 GLU A CA 1
ATOM 1257 C C . GLU A 1 168 ? 4.725 -5.331 -27.816 1.00 94.00 168 GLU A C 1
ATOM 1259 O O . GLU A 1 168 ? 4.521 -6.525 -28.019 1.00 94.00 168 GLU A O 1
ATOM 1264 N N . TRP A 1 169 ? 5.956 -4.844 -27.724 1.00 94.19 169 TRP A N 1
ATOM 1265 C CA . TRP A 1 169 ? 7.147 -5.663 -27.863 1.00 94.19 169 TRP A CA 1
ATOM 1266 C C . TRP A 1 169 ? 8.306 -5.201 -26.981 1.00 94.19 169 TRP A C 1
ATOM 1268 O O . TRP A 1 169 ? 8.476 -4.021 -26.688 1.00 94.19 169 TRP A O 1
ATOM 1278 N N . TRP A 1 170 ? 9.139 -6.154 -26.578 1.00 93.31 170 TRP A N 1
ATOM 1279 C CA . TRP A 1 170 ? 10.403 -5.917 -25.879 1.00 93.31 170 TRP A CA 1
ATOM 1280 C C . TRP A 1 170 ? 11.404 -7.013 -26.245 1.00 93.31 170 TRP A C 1
ATOM 1282 O O . TRP A 1 170 ? 11.032 -8.044 -26.810 1.00 93.31 170 TRP A O 1
ATOM 1292 N N . ALA A 1 171 ? 12.689 -6.805 -25.957 1.00 92.50 171 ALA A N 1
ATOM 1293 C CA . ALA A 1 171 ? 13.743 -7.757 -26.300 1.00 92.50 171 ALA A CA 1
ATOM 1294 C C . ALA A 1 171 ? 14.604 -8.116 -25.082 1.00 92.50 171 ALA A C 1
ATOM 1296 O O . ALA A 1 171 ? 14.868 -7.289 -24.213 1.00 92.50 171 ALA A O 1
ATOM 1297 N N . HIS A 1 172 ? 15.058 -9.369 -25.022 1.00 89.56 172 HIS A N 1
ATOM 1298 C CA . HIS A 1 172 ? 15.900 -9.891 -23.947 1.00 89.56 172 HIS A CA 1
ATOM 1299 C C . HIS A 1 172 ? 17.155 -10.532 -24.525 1.00 89.56 172 HIS A C 1
ATOM 1301 O O . HIS A 1 172 ? 17.051 -11.399 -25.392 1.00 89.56 172 HIS A O 1
ATOM 1307 N N . LEU A 1 173 ? 18.317 -10.169 -23.976 1.00 87.19 173 LEU A N 1
ATOM 1308 C CA . LEU A 1 173 ? 19.594 -10.830 -24.227 1.00 87.19 173 LEU A CA 1
ATOM 1309 C C . LEU A 1 173 ? 20.005 -11.614 -22.984 1.00 87.19 173 LEU A C 1
ATOM 1311 O O . LEU A 1 173 ? 20.215 -11.052 -21.912 1.00 87.19 173 LEU A O 1
ATOM 1315 N N . ARG A 1 174 ? 20.137 -12.933 -23.117 1.00 81.38 174 ARG A N 1
ATOM 1316 C CA . ARG A 1 174 ? 20.610 -13.805 -22.037 1.00 81.38 174 ARG A CA 1
ATOM 1317 C C . ARG A 1 174 ? 22.011 -14.307 -22.355 1.00 81.38 174 ARG A C 1
ATOM 1319 O O . ARG A 1 174 ? 22.173 -14.960 -23.391 1.00 81.38 174 ARG A O 1
ATOM 1326 N N . PRO A 1 175 ? 23.007 -14.038 -21.491 1.00 75.06 175 PRO A N 1
ATOM 1327 C CA . PRO A 1 175 ? 24.354 -14.551 -21.679 1.00 75.06 175 PRO A CA 1
ATOM 1328 C C . PRO A 1 175 ? 24.385 -16.080 -21.720 1.00 75.06 175 PRO A C 1
ATOM 1330 O O . PRO A 1 175 ? 23.628 -16.756 -21.012 1.00 75.06 175 PRO A O 1
ATOM 1333 N N . ALA A 1 176 ? 25.307 -16.595 -22.526 1.00 70.31 176 ALA A N 1
ATOM 1334 C CA . ALA A 1 176 ? 25.681 -18.000 -22.596 1.00 70.31 176 ALA A CA 1
ATOM 1335 C C . ALA A 1 176 ? 25.912 -18.621 -21.210 1.00 70.31 176 ALA A C 1
ATOM 1337 O O . ALA A 1 176 ? 26.452 -17.961 -20.327 1.00 70.31 176 ALA A O 1
ATOM 1338 N N . GLY A 1 177 ? 25.516 -19.881 -21.010 1.00 61.09 177 GLY A N 1
ATOM 1339 C CA . GLY A 1 177 ? 25.874 -20.672 -19.820 1.00 61.09 177 GLY A CA 1
ATOM 1340 C C . GLY A 1 177 ? 25.273 -20.236 -18.470 1.00 61.09 177 GLY A C 1
ATOM 1341 O O . GLY A 1 177 ? 25.194 -21.059 -17.566 1.00 61.09 177 GLY A O 1
ATOM 1342 N N . SER A 1 178 ? 24.768 -19.003 -18.340 1.00 62.56 178 SER A N 1
ATOM 1343 C CA . SER A 1 178 ? 24.335 -18.387 -17.067 1.00 62.56 178 SER A CA 1
ATOM 1344 C C . SER A 1 178 ? 23.225 -19.136 -16.309 1.00 62.56 178 SER A C 1
ATOM 1346 O O . SER A 1 178 ? 23.028 -18.942 -15.106 1.00 62.56 178 SER A O 1
ATOM 1348 N N . GLY A 1 179 ? 22.436 -19.961 -17.008 1.00 62.81 179 GLY A N 1
ATOM 1349 C CA . GLY A 1 179 ? 21.206 -20.548 -16.468 1.00 62.81 179 GLY A CA 1
ATOM 1350 C C . GLY A 1 179 ? 20.216 -19.494 -15.961 1.00 62.81 179 GLY A C 1
ATOM 1351 O O . GLY A 1 179 ? 19.446 -19.757 -15.033 1.00 62.81 179 GLY A O 1
ATOM 1352 N N . SER A 1 180 ? 20.279 -18.283 -16.531 1.00 68.88 180 SER A N 1
ATOM 1353 C CA . SER A 1 180 ? 19.447 -17.143 -16.158 1.00 68.88 180 SER A CA 1
ATOM 1354 C C . SER A 1 180 ? 17.997 -17.361 -16.601 1.00 68.88 180 SER A C 1
ATOM 1356 O O . SER A 1 180 ? 17.634 -17.208 -17.768 1.00 68.88 180 SER A O 1
ATOM 1358 N N . GLY A 1 181 ? 17.148 -17.725 -15.640 1.00 77.38 181 GLY A N 1
ATOM 1359 C CA . GLY A 1 181 ? 15.704 -17.782 -15.844 1.00 77.38 181 GLY A CA 1
ATOM 1360 C C . GLY A 1 181 ? 15.070 -16.393 -15.940 1.00 77.38 181 GLY A C 1
ATOM 1361 O O . GLY A 1 181 ? 15.725 -15.357 -15.818 1.00 77.38 181 GLY A O 1
ATOM 1362 N N . HIS A 1 182 ? 13.759 -16.380 -16.131 1.00 81.19 182 HIS A N 1
ATOM 1363 C CA . HIS A 1 182 ? 12.933 -15.184 -16.039 1.00 81.19 182 HIS A CA 1
ATOM 1364 C C . HIS A 1 182 ? 11.667 -15.520 -15.274 1.00 81.19 182 HIS A C 1
ATOM 1366 O O . HIS A 1 182 ? 10.996 -16.487 -15.627 1.00 81.19 182 HIS A O 1
ATOM 1372 N N . GLN A 1 183 ? 11.390 -14.747 -14.229 1.00 79.75 183 GLN A N 1
ATOM 1373 C CA . GLN A 1 183 ? 10.312 -14.989 -13.279 1.00 79.75 183 GLN A CA 1
ATOM 1374 C C . GLN A 1 183 ? 8.976 -15.300 -13.966 1.00 79.75 183 GLN A C 1
ATOM 1376 O O . GLN A 1 183 ? 8.654 -14.723 -15.001 1.00 79.75 183 GLN A O 1
ATOM 1381 N N . LEU A 1 184 ? 8.188 -16.197 -13.360 1.00 84.62 184 LEU A N 1
ATOM 1382 C CA . LEU A 1 184 ? 6.825 -16.456 -13.819 1.00 84.62 184 LEU A CA 1
ATOM 1383 C C . LEU A 1 184 ? 5.942 -15.222 -13.642 1.00 84.62 184 LEU A C 1
ATOM 1385 O O . LEU A 1 184 ? 5.840 -14.692 -12.534 1.00 84.62 184 LEU A O 1
ATOM 1389 N N . HIS A 1 185 ? 5.295 -14.787 -14.713 1.00 84.75 185 HIS A N 1
ATOM 1390 C CA . HIS A 1 185 ? 4.452 -13.598 -14.739 1.00 84.75 185 HIS A CA 1
ATOM 1391 C C . HIS A 1 185 ? 3.296 -13.761 -15.733 1.00 84.75 185 HIS A C 1
ATOM 1393 O O . HIS A 1 185 ? 3.212 -14.758 -16.457 1.00 84.75 185 HIS A O 1
ATOM 1399 N N . PHE A 1 186 ? 2.380 -12.799 -15.684 1.00 85.12 186 PHE A N 1
ATOM 1400 C CA . PHE A 1 186 ? 1.338 -12.587 -16.680 1.00 85.12 186 PHE A CA 1
ATOM 1401 C C . PHE A 1 186 ? 1.732 -11.352 -17.487 1.00 85.12 186 PHE A C 1
ATOM 1403 O O . PHE A 1 186 ? 2.256 -10.409 -16.892 1.00 85.12 186 PHE A O 1
ATOM 1410 N N . ASP A 1 187 ? 1.467 -11.355 -18.791 1.00 84.06 187 ASP A N 1
ATOM 1411 C CA . ASP A 1 187 ? 1.592 -10.140 -19.598 1.00 84.06 187 ASP A CA 1
ATOM 1412 C C . ASP A 1 187 ? 0.385 -9.258 -19.288 1.00 84.06 187 ASP A C 1
ATOM 1414 O O . ASP A 1 187 ? -0.758 -9.698 -19.446 1.00 84.06 187 ASP A O 1
ATOM 1418 N N . LEU A 1 188 ? 0.618 -8.040 -18.806 1.00 79.44 188 LEU A N 1
ATOM 1419 C CA . LEU A 1 188 ? -0.441 -7.134 -18.375 1.00 79.44 188 LEU A CA 1
ATOM 1420 C C . LEU A 1 188 ? -0.261 -5.768 -19.024 1.00 79.44 188 LEU A C 1
ATOM 1422 O O . LEU A 1 188 ? 0.842 -5.385 -19.369 1.00 79.44 188 LEU A O 1
ATOM 1426 N N . ASP A 1 189 ? -1.353 -5.026 -19.172 1.00 75.50 189 ASP A N 1
ATOM 1427 C CA . ASP A 1 189 ? -1.290 -3.588 -19.429 1.00 75.50 189 ASP A CA 1
ATOM 1428 C C . ASP A 1 189 ? -1.002 -2.922 -18.080 1.00 75.50 189 ASP A C 1
ATOM 1430 O O . ASP A 1 189 ? -1.935 -2.620 -17.329 1.00 75.50 189 ASP A O 1
ATOM 1434 N N . GLU A 1 190 ? 0.275 -2.768 -17.716 1.00 64.81 190 GLU A N 1
ATOM 1435 C CA . GLU A 1 190 ? 0.660 -2.211 -16.412 1.00 64.81 190 GLU A CA 1
ATOM 1436 C C . GLU A 1 190 ? 0.207 -0.760 -16.236 1.00 64.81 190 GLU A C 1
ATOM 1438 O O . GLU A 1 190 ? 0.169 -0.300 -15.101 1.00 64.81 190 GLU A O 1
ATOM 1443 N N . VAL A 1 191 ? -0.139 -0.081 -17.341 1.00 59.19 191 VAL A N 1
ATOM 1444 C CA . VAL A 1 191 ? -0.680 1.288 -17.402 1.00 59.19 191 VAL A CA 1
ATOM 1445 C C . VAL A 1 191 ? -2.221 1.314 -17.364 1.00 59.19 191 VAL A C 1
ATOM 1447 O O . VAL A 1 191 ? -2.835 2.368 -17.242 1.00 59.19 191 VAL A O 1
ATOM 1450 N N . ALA A 1 192 ? -2.904 0.177 -17.479 1.00 57.00 192 ALA A N 1
ATOM 1451 C CA . ALA A 1 192 ? -4.346 0.107 -17.231 1.00 57.00 192 ALA A CA 1
ATOM 1452 C C . ALA A 1 192 ? -4.681 -0.598 -15.917 1.00 57.00 192 ALA A C 1
ATOM 1454 O O . ALA A 1 192 ? -5.669 -0.247 -15.266 1.00 57.00 192 ALA A O 1
ATOM 1455 N N . LEU A 1 193 ? -3.890 -1.603 -15.530 1.00 49.75 193 LEU A N 1
ATOM 1456 C CA . LEU A 1 193 ? -4.090 -2.373 -14.305 1.00 49.75 193 LEU A CA 1
ATOM 1457 C C . LEU A 1 193 ? -4.086 -1.471 -13.081 1.00 49.75 193 LEU A C 1
ATOM 1459 O O . LEU A 1 193 ? -4.873 -1.653 -12.158 1.00 49.75 193 LEU A O 1
ATOM 1463 N N . ALA A 1 194 ? -3.203 -0.502 -13.063 1.00 45.91 194 ALA A N 1
ATOM 1464 C CA . ALA A 1 194 ? -2.935 0.277 -11.891 1.00 45.91 194 ALA A CA 1
ATOM 1465 C C . ALA A 1 194 ? -3.749 1.600 -11.910 1.00 45.91 194 ALA A C 1
ATOM 1467 O O . ALA A 1 194 ? -3.960 2.215 -10.862 1.00 45.91 194 ALA A O 1
ATOM 1468 N N . GLN A 1 195 ? -4.326 1.962 -13.063 1.00 47.16 195 GLN A N 1
ATOM 1469 C CA . GLN A 1 195 ? -5.387 2.960 -13.247 1.00 47.16 195 GLN A CA 1
ATOM 1470 C C . GLN A 1 195 ? -6.797 2.460 -12.888 1.00 47.16 195 GLN A C 1
ATOM 1472 O O . GLN A 1 195 ? -7.593 3.216 -12.326 1.00 47.16 195 GLN A O 1
ATOM 1477 N N . ALA A 1 196 ? -7.144 1.230 -13.282 1.00 44.94 196 ALA A N 1
ATOM 1478 C CA . ALA A 1 196 ? -8.520 0.716 -13.272 1.00 44.94 196 ALA A CA 1
ATOM 1479 C C . ALA A 1 196 ? -8.724 -0.533 -12.397 1.00 44.94 196 ALA A C 1
ATOM 1481 O O . ALA A 1 196 ? -9.848 -1.031 -12.303 1.00 44.94 196 ALA A O 1
ATOM 1482 N N . CYS A 1 197 ? -7.656 -1.045 -11.779 1.00 46.34 197 CYS A N 1
ATOM 1483 C CA . CYS A 1 197 ? -7.661 -2.202 -10.879 1.00 46.34 197 CYS A CA 1
ATOM 1484 C C . CYS A 1 197 ? -8.217 -3.489 -11.509 1.00 46.34 197 CYS A C 1
ATOM 1486 O O . CYS A 1 197 ? -8.686 -4.395 -10.818 1.00 46.34 197 CYS A O 1
ATOM 1488 N N . GLN A 1 198 ? -8.177 -3.577 -12.841 1.00 52.56 198 GLN A N 1
ATOM 1489 C CA . GLN A 1 198 ? -8.566 -4.763 -13.594 1.00 52.56 198 GLN A CA 1
ATOM 1490 C C . GLN A 1 198 ? -7.431 -5.177 -14.534 1.00 52.56 198 GLN A C 1
ATOM 1492 O O . GLN A 1 198 ? -6.985 -4.357 -15.340 1.00 52.56 198 GLN A O 1
ATOM 1497 N N . PRO A 1 199 ? -6.969 -6.439 -14.471 1.00 66.19 199 PRO A N 1
ATOM 1498 C CA . PRO A 1 199 ? -5.905 -6.922 -15.336 1.00 66.19 199 PRO A CA 1
ATOM 1499 C C . PRO A 1 199 ? -6.401 -7.002 -16.781 1.00 66.19 199 PRO A C 1
ATOM 1501 O O . PRO A 1 199 ? -7.276 -7.801 -17.115 1.00 66.19 199 PRO A O 1
ATOM 1504 N N . ARG A 1 200 ? -5.823 -6.173 -17.651 1.00 80.31 200 ARG A N 1
ATOM 1505 C CA . ARG A 1 200 ? -5.896 -6.346 -19.105 1.00 80.31 200 ARG A CA 1
ATOM 1506 C C . ARG A 1 200 ? -4.637 -7.069 -19.554 1.00 80.31 200 ARG A C 1
ATOM 1508 O O . ARG A 1 200 ? -3.572 -6.804 -19.018 1.00 80.31 200 ARG A O 1
ATOM 1515 N N . HIS A 1 201 ? -4.765 -7.954 -20.530 1.00 87.00 201 HIS A N 1
ATOM 1516 C CA . HIS A 1 201 ? -3.671 -8.759 -21.068 1.00 87.00 201 HIS A CA 1
ATOM 1517 C C . HIS A 1 201 ? -3.795 -8.821 -22.599 1.00 87.00 201 HIS A C 1
ATOM 1519 O O . HIS A 1 201 ? -4.904 -8.632 -23.125 1.00 87.00 201 HIS A O 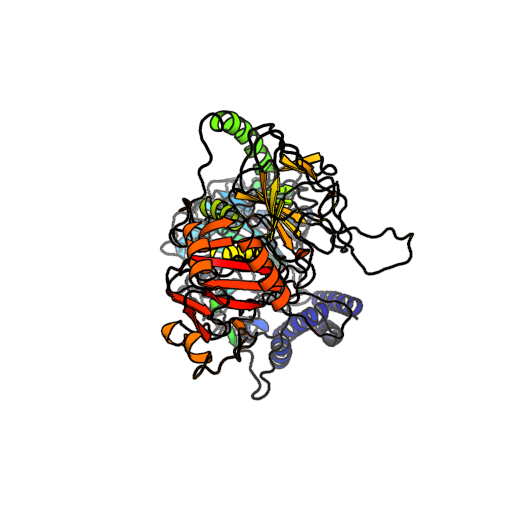1
ATOM 1525 N N . PRO A 1 202 ? -2.708 -9.097 -23.339 1.00 88.81 202 PRO A N 1
ATOM 1526 C CA . PRO A 1 202 ? -2.795 -9.301 -24.778 1.00 88.81 202 PRO A CA 1
ATOM 1527 C C . PRO A 1 202 ? -3.691 -10.506 -25.089 1.00 88.81 202 PRO A C 1
ATOM 1529 O O . PRO A 1 202 ? -3.788 -11.460 -24.310 1.00 88.81 202 PRO A O 1
ATOM 1532 N N . LEU A 1 203 ? -4.353 -10.491 -26.248 1.00 88.38 203 LEU A N 1
ATOM 1533 C CA . LEU A 1 203 ? -5.115 -11.661 -26.696 1.00 88.38 203 LEU A CA 1
ATOM 1534 C C . LEU A 1 203 ? -4.179 -12.839 -26.958 1.00 88.38 203 LEU A C 1
ATOM 1536 O O . LEU A 1 203 ? -4.498 -13.983 -26.634 1.00 88.38 203 LEU A O 1
ATOM 1540 N N . ILE A 1 204 ? -3.027 -12.541 -27.556 1.00 90.88 204 ILE A N 1
ATOM 1541 C CA . ILE A 1 204 ? -2.000 -13.515 -27.897 1.00 90.88 204 ILE A CA 1
ATOM 1542 C C . ILE A 1 204 ? -0.656 -12.954 -27.454 1.00 90.88 204 ILE A C 1
ATOM 1544 O O . ILE A 1 204 ? -0.259 -11.879 -27.899 1.00 90.88 204 ILE A O 1
ATOM 1548 N N . SER A 1 205 ? 0.055 -13.711 -26.636 1.00 93.75 205 SER A N 1
ATOM 1549 C CA . SER A 1 205 ? 1.456 -13.463 -26.322 1.00 93.75 205 SER A CA 1
ATOM 1550 C C . SER A 1 205 ? 2.339 -14.333 -27.200 1.00 93.75 205 SER A C 1
ATOM 1552 O O . SER A 1 205 ? 1.991 -15.471 -27.531 1.00 93.75 205 SER A O 1
ATOM 1554 N N . CYS A 1 206 ? 3.487 -13.795 -27.595 1.00 95.38 206 CYS A N 1
ATOM 1555 C CA . CYS A 1 206 ? 4.437 -14.468 -28.459 1.00 95.38 206 CYS A CA 1
ATOM 1556 C C . CYS A 1 206 ? 5.870 -14.316 -27.950 1.00 95.38 206 CYS A C 1
ATOM 1558 O O . CYS A 1 206 ? 6.332 -13.212 -27.676 1.00 95.38 206 CYS A O 1
ATOM 1560 N N . VAL A 1 207 ? 6.612 -15.422 -27.929 1.00 95.75 207 VAL A N 1
ATOM 1561 C CA . VAL A 1 207 ? 8.070 -15.423 -27.769 1.00 95.75 207 VAL A CA 1
ATOM 1562 C C . VAL A 1 207 ? 8.701 -15.858 -29.085 1.00 95.75 207 VAL A C 1
ATOM 1564 O O . VAL A 1 207 ? 8.620 -17.025 -29.468 1.00 95.75 207 VAL A O 1
ATOM 1567 N N . LEU A 1 208 ? 9.337 -14.912 -29.773 1.00 95.88 208 LEU A N 1
ATOM 1568 C CA . LEU A 1 208 ? 10.091 -15.134 -31.001 1.00 95.88 208 LEU A CA 1
ATOM 1569 C C . LEU A 1 208 ? 11.584 -15.263 -30.680 1.00 95.88 208 LEU A C 1
ATOM 1571 O O . LEU A 1 208 ? 12.187 -14.388 -30.057 1.00 95.88 208 LEU A O 1
ATOM 1575 N N . TYR A 1 209 ? 12.206 -16.343 -31.140 1.00 93.75 209 TYR A N 1
ATOM 1576 C CA . TYR A 1 209 ? 13.625 -16.605 -30.916 1.00 93.75 209 TYR A CA 1
ATOM 1577 C C . TYR A 1 209 ? 14.455 -16.096 -32.103 1.00 93.75 209 TYR A C 1
ATOM 1579 O O . TYR A 1 209 ? 14.442 -16.685 -33.186 1.00 93.75 209 TYR A O 1
ATOM 1587 N N . LEU A 1 210 ? 15.194 -15.000 -31.897 1.00 92.12 210 LEU A N 1
ATOM 1588 C CA . LEU A 1 210 ? 16.075 -14.403 -32.911 1.00 92.12 210 LEU A CA 1
ATOM 1589 C C . LEU A 1 210 ? 17.443 -15.078 -32.933 1.00 92.12 210 LEU A C 1
ATOM 1591 O O . LEU A 1 210 ? 18.017 -15.295 -33.998 1.00 92.12 210 LEU A O 1
ATOM 1595 N N . SER A 1 211 ? 17.942 -15.458 -31.761 1.00 84.06 211 SER A N 1
ATOM 1596 C CA . SER A 1 211 ? 19.084 -16.351 -31.625 1.00 84.06 211 SER A CA 1
ATOM 1597 C C . SER A 1 211 ? 18.720 -17.488 -30.687 1.00 84.06 211 SER A C 1
ATOM 1599 O O . SER A 1 211 ? 18.038 -17.288 -29.679 1.00 84.06 211 SER A O 1
ATOM 1601 N N . ALA A 1 212 ? 19.173 -18.687 -31.034 1.00 64.25 212 ALA A N 1
ATOM 1602 C CA . ALA A 1 212 ? 19.458 -19.754 -30.089 1.00 64.25 212 ALA A CA 1
ATOM 1603 C C . ALA A 1 212 ? 19.857 -21.029 -30.819 1.00 64.25 212 ALA A C 1
ATOM 1605 O O . ALA A 1 212 ? 19.239 -21.430 -31.809 1.00 64.25 212 ALA A O 1
ATOM 1606 N N . ASN A 1 213 ? 20.819 -21.708 -30.203 1.00 56.09 213 ASN A N 1
ATOM 1607 C CA . ASN A 1 213 ? 21.113 -23.110 -30.412 1.00 56.09 213 ASN A CA 1
ATOM 1608 C C . ASN A 1 213 ? 20.614 -23.873 -29.168 1.00 56.09 213 ASN A C 1
ATOM 1610 O O . ASN A 1 213 ? 20.866 -23.435 -28.039 1.00 56.09 213 ASN A O 1
ATOM 1614 N N . GLY A 1 214 ? 19.891 -24.984 -29.348 1.00 50.53 214 GLY A N 1
ATOM 1615 C CA . GLY A 1 214 ? 19.143 -25.715 -28.302 1.00 50.53 214 GLY A CA 1
ATOM 1616 C C . GLY A 1 214 ? 19.942 -26.190 -27.070 1.00 50.53 214 GLY A C 1
ATOM 1617 O O . GLY A 1 214 ? 19.371 -26.721 -26.124 1.00 50.53 214 GLY A O 1
ATOM 1618 N N . ALA A 1 215 ? 21.255 -25.954 -27.027 1.00 49.56 215 ALA A N 1
ATOM 1619 C CA . ALA A 1 215 ? 22.147 -26.252 -25.906 1.00 49.56 215 ALA A CA 1
ATOM 1620 C C . ALA A 1 215 ? 21.997 -25.315 -24.685 1.00 49.56 215 ALA A C 1
ATOM 1622 O O . ALA A 1 215 ? 22.507 -25.627 -23.607 1.00 49.56 215 ALA A O 1
ATOM 1623 N N . THR A 1 216 ? 21.310 -24.174 -24.821 1.00 54.66 216 THR A N 1
ATOM 1624 C CA . THR A 1 216 ? 21.166 -23.177 -23.738 1.00 54.66 216 THR A CA 1
ATOM 1625 C C . THR A 1 216 ? 20.252 -23.624 -22.589 1.00 54.66 216 THR A C 1
ATOM 1627 O O . THR A 1 216 ? 20.286 -23.003 -21.532 1.00 54.66 216 THR A O 1
ATOM 1630 N N . ARG A 1 217 ? 19.442 -24.683 -22.764 1.00 64.75 217 ARG A N 1
ATOM 1631 C CA . ARG A 1 217 ? 18.455 -25.241 -21.803 1.00 64.75 217 ARG A CA 1
ATOM 1632 C C . ARG A 1 217 ? 17.462 -24.249 -21.159 1.00 64.75 217 ARG A C 1
ATOM 1634 O O . ARG A 1 217 ? 16.553 -24.685 -20.463 1.00 64.75 217 ARG A O 1
ATOM 1641 N N . SER A 1 218 ? 17.538 -22.946 -21.436 1.00 74.69 218 SER A N 1
ATOM 1642 C CA . SER A 1 218 ? 16.622 -21.903 -20.944 1.00 74.69 218 SER A CA 1
ATOM 1643 C C . SER A 1 218 ? 15.298 -21.887 -21.720 1.00 74.69 218 SER A C 1
ATOM 1645 O O . SER A 1 218 ? 14.945 -20.894 -22.368 1.00 74.69 218 SER A O 1
ATOM 1647 N N . ALA A 1 219 ? 14.584 -23.012 -21.703 1.00 87.69 219 ALA A N 1
ATOM 1648 C CA . ALA A 1 219 ? 13.296 -23.150 -22.365 1.00 87.69 219 ALA A CA 1
ATOM 1649 C C . ALA A 1 219 ? 12.265 -22.173 -21.786 1.00 87.69 219 ALA A C 1
ATOM 1651 O O . ALA A 1 219 ? 12.250 -21.869 -20.589 1.00 87.69 219 ALA A O 1
ATOM 1652 N N . THR A 1 220 ? 11.399 -21.665 -22.659 1.00 92.62 220 THR A N 1
ATOM 1653 C CA . THR A 1 220 ? 10.245 -20.865 -22.232 1.00 92.62 220 THR A CA 1
ATOM 1654 C C . THR A 1 220 ? 9.150 -21.812 -21.784 1.00 92.62 220 THR A C 1
ATOM 1656 O O . THR A 1 220 ? 8.821 -22.748 -22.507 1.00 92.62 220 THR A O 1
ATOM 1659 N N . MET A 1 221 ? 8.624 -21.587 -20.587 1.00 92.75 221 MET A N 1
ATOM 1660 C CA . MET A 1 221 ? 7.538 -22.365 -20.014 1.00 92.75 221 MET A CA 1
ATOM 1661 C C . MET A 1 221 ? 6.248 -21.563 -20.085 1.00 92.75 221 MET A C 1
ATOM 1663 O O . MET A 1 221 ? 6.224 -20.413 -19.653 1.00 92.75 221 MET A O 1
ATOM 1667 N N . VAL A 1 222 ? 5.180 -22.200 -20.552 1.00 93.88 222 VAL A N 1
ATOM 1668 C CA . VAL A 1 222 ? 3.805 -21.697 -20.453 1.00 93.88 222 VAL A CA 1
ATOM 1669 C C . VAL A 1 222 ? 2.994 -22.720 -19.673 1.00 93.88 222 VAL A C 1
ATOM 1671 O O . VAL A 1 222 ? 3.169 -23.924 -19.866 1.00 93.88 222 VAL A O 1
ATOM 1674 N N . THR A 1 223 ? 2.142 -22.258 -18.765 1.00 92.31 223 THR A N 1
ATOM 1675 C CA . THR A 1 223 ? 1.278 -23.126 -17.955 1.00 92.31 223 THR A CA 1
ATOM 1676 C C . THR A 1 223 ? -0.187 -22.961 -18.340 1.00 92.31 223 THR A C 1
ATOM 1678 O O . THR A 1 223 ? -0.545 -22.006 -19.021 1.00 92.31 223 THR A O 1
ATOM 1681 N N . ASP A 1 224 ? -1.048 -23.867 -17.879 1.00 89.62 224 ASP A N 1
ATOM 1682 C CA . ASP A 1 224 ? -2.504 -23.701 -17.970 1.00 89.62 224 ASP A CA 1
ATOM 1683 C C . ASP A 1 224 ? -3.104 -22.854 -16.831 1.00 89.62 224 ASP A C 1
ATOM 1685 O O . ASP A 1 224 ? -4.325 -22.770 -16.707 1.00 89.62 224 ASP A O 1
ATOM 1689 N N . GLN A 1 225 ? -2.273 -22.189 -16.017 1.00 88.69 225 GLN A N 1
ATOM 1690 C CA . GLN A 1 225 ? -2.750 -21.191 -15.061 1.00 88.69 225 GLN A CA 1
ATOM 1691 C C . GLN A 1 225 ? -3.079 -19.892 -15.785 1.00 88.69 225 GLN A C 1
ATOM 1693 O O . GLN A 1 225 ? -2.203 -19.293 -16.400 1.00 88.69 225 GLN A O 1
ATOM 1698 N N . SER A 1 226 ? -4.319 -19.440 -15.666 1.00 86.12 226 SER A N 1
ATOM 1699 C CA . SER A 1 226 ? -4.817 -18.205 -16.273 1.00 86.12 226 SER A CA 1
ATOM 1700 C C . SER A 1 226 ? -4.982 -17.089 -15.238 1.00 86.12 226 SER A C 1
ATOM 1702 O O . SER A 1 226 ? -4.723 -17.292 -14.052 1.00 86.12 226 SER A O 1
ATOM 1704 N N . LEU A 1 227 ? -5.448 -15.920 -15.673 1.00 78.12 227 LEU A N 1
ATOM 1705 C CA . LEU A 1 227 ? -5.915 -14.832 -14.806 1.00 78.12 227 LEU A CA 1
ATOM 1706 C C . LEU A 1 227 ? -7.289 -15.099 -14.162 1.00 78.12 227 LEU A C 1
ATOM 1708 O O . LEU A 1 227 ? -7.775 -14.275 -13.389 1.00 78.12 227 LEU A O 1
ATOM 1712 N N . GLU A 1 228 ? -7.933 -16.233 -14.461 1.00 79.19 228 GLU A N 1
ATOM 1713 C CA . GLU A 1 228 ? -9.224 -16.575 -13.864 1.00 79.19 228 GLU A CA 1
ATOM 1714 C C . GLU A 1 228 ? -9.079 -16.898 -12.369 1.00 79.19 228 GLU A C 1
ATOM 1716 O O . GLU A 1 228 ? -8.143 -17.608 -11.989 1.00 79.19 228 GLU A O 1
ATOM 1721 N N . PRO A 1 229 ? -10.017 -16.452 -11.512 1.00 69.06 229 PRO A N 1
ATOM 1722 C CA . PRO A 1 229 ? -9.931 -16.675 -10.074 1.00 69.06 229 PRO A CA 1
ATOM 1723 C C . PRO A 1 229 ? -9.778 -18.153 -9.705 1.00 69.06 229 PRO A C 1
ATOM 1725 O O . PRO A 1 229 ? -10.567 -18.998 -10.129 1.00 69.06 229 PRO A O 1
ATOM 1728 N N . ASN A 1 230 ? -8.813 -18.450 -8.831 1.00 69.94 230 ASN A N 1
ATOM 1729 C CA . ASN A 1 230 ? -8.483 -19.804 -8.365 1.00 69.94 230 ASN A CA 1
ATOM 1730 C C . ASN A 1 230 ? -7.929 -20.732 -9.458 1.00 69.94 230 ASN A C 1
ATOM 1732 O O . ASN A 1 230 ? -7.818 -21.941 -9.232 1.00 69.94 230 ASN A O 1
ATOM 1736 N N . SER A 1 231 ? -7.564 -20.198 -10.628 1.00 80.50 231 SER A N 1
ATOM 1737 C CA . SER A 1 231 ? -6.874 -20.984 -11.645 1.00 80.50 231 SER A CA 1
ATOM 1738 C C . SER A 1 231 ? -5.495 -21.400 -11.123 1.00 80.50 231 SER A C 1
ATOM 1740 O O . SER A 1 231 ? -4.815 -20.652 -10.417 1.00 80.50 231 SER A O 1
ATOM 1742 N N . ARG A 1 232 ? -5.072 -22.624 -11.429 1.00 82.88 232 ARG A N 1
ATOM 1743 C CA . ARG A 1 232 ? -3.839 -23.223 -10.909 1.00 82.88 232 ARG A CA 1
ATOM 1744 C C . ARG A 1 232 ? -3.107 -23.908 -12.042 1.00 82.88 232 ARG A C 1
ATOM 1746 O O . ARG A 1 232 ? -3.737 -24.645 -12.792 1.00 82.88 232 ARG A O 1
ATOM 1753 N N . ALA A 1 233 ? -1.783 -23.769 -12.090 1.00 87.31 233 ALA A N 1
ATOM 1754 C CA . ALA A 1 233 ? -0.978 -24.513 -13.052 1.00 87.31 233 ALA A CA 1
ATOM 1755 C C . ALA A 1 233 ? -1.027 -26.010 -12.717 1.00 87.31 233 ALA A C 1
ATOM 1757 O O . ALA A 1 233 ? -0.428 -26.468 -11.735 1.00 87.31 233 ALA A O 1
ATOM 1758 N N . GLN A 1 234 ? -1.755 -26.767 -13.528 1.00 89.06 234 GLN A N 1
ATOM 1759 C CA . GLN A 1 234 ? -1.814 -28.225 -13.483 1.00 89.06 234 GLN A CA 1
ATOM 1760 C C . GLN A 1 234 ? -0.830 -28.834 -14.477 1.00 89.06 234 GLN A C 1
ATOM 1762 O O . GLN A 1 234 ? -0.247 -29.890 -14.201 1.00 89.06 234 GLN A O 1
ATOM 1767 N N . ARG A 1 235 ? -0.636 -28.162 -15.617 1.00 90.75 235 ARG A N 1
ATOM 1768 C CA . ARG A 1 235 ? 0.219 -28.597 -16.719 1.00 90.75 235 ARG A CA 1
ATOM 1769 C C . ARG A 1 235 ? 1.090 -27.455 -17.226 1.00 90.75 235 ARG A C 1
ATOM 1771 O O . ARG A 1 235 ? 0.700 -26.289 -17.194 1.00 90.75 235 ARG A O 1
ATOM 1778 N N . ALA A 1 236 ? 2.276 -27.813 -17.703 1.00 92.12 236 ALA A N 1
ATOM 1779 C CA . ALA A 1 236 ? 3.207 -26.896 -18.346 1.00 92.12 236 ALA A CA 1
ATOM 1780 C C . ALA A 1 236 ? 3.705 -27.449 -19.684 1.00 92.12 236 ALA A C 1
ATOM 1782 O O . ALA A 1 236 ? 3.869 -28.661 -19.844 1.00 92.12 236 ALA A O 1
ATOM 1783 N N . TRP A 1 237 ? 3.996 -26.545 -20.614 1.00 92.81 237 TRP A N 1
ATOM 1784 C CA . TRP A 1 237 ? 4.616 -26.827 -21.904 1.00 92.81 237 TRP A CA 1
ATOM 1785 C C . TRP A 1 237 ? 5.907 -26.039 -22.030 1.00 92.81 237 TRP A C 1
ATOM 1787 O O . TRP A 1 237 ? 5.962 -24.865 -21.658 1.00 92.81 237 TRP A O 1
ATOM 1797 N N . LEU A 1 238 ? 6.941 -26.686 -22.561 1.00 92.44 238 LEU A N 1
ATOM 1798 C CA . LEU A 1 238 ? 8.252 -26.082 -22.752 1.00 92.44 238 LEU A CA 1
ATOM 1799 C C . LEU A 1 238 ? 8.532 -25.904 -24.234 1.00 92.44 238 LEU A C 1
ATOM 1801 O O . LEU A 1 238 ? 8.489 -26.855 -25.017 1.00 92.44 238 LEU A O 1
ATOM 1805 N N . CYS A 1 239 ? 8.876 -24.676 -24.594 1.00 91.75 239 CYS A N 1
ATOM 1806 C CA . CYS A 1 239 ? 9.402 -24.340 -25.898 1.00 91.75 239 CYS A CA 1
ATOM 1807 C C . CYS A 1 239 ? 10.917 -24.196 -25.808 1.00 91.75 239 CYS A C 1
ATOM 1809 O O . CYS A 1 239 ? 11.444 -23.272 -25.177 1.00 91.75 239 CYS A O 1
ATOM 1811 N N . GLU A 1 240 ? 11.621 -25.121 -26.452 1.00 88.81 240 GLU A N 1
ATOM 1812 C CA . GLU A 1 240 ? 13.061 -25.006 -26.625 1.00 88.81 240 GLU A CA 1
ATOM 1813 C C . GLU A 1 240 ? 13.398 -23.902 -27.625 1.00 88.81 240 GLU A C 1
ATOM 1815 O O . GLU A 1 240 ? 12.721 -23.773 -28.655 1.00 88.81 240 GLU A O 1
ATOM 1820 N N . PRO A 1 241 ? 14.444 -23.114 -27.338 1.00 87.69 241 PRO A N 1
ATOM 1821 C CA . PRO A 1 241 ? 14.790 -21.973 -28.154 1.00 87.69 241 PRO A CA 1
ATOM 1822 C C . PRO A 1 241 ? 15.456 -22.443 -29.458 1.00 87.69 241 PRO A C 1
ATOM 1824 O O . PRO A 1 241 ? 16.438 -23.186 -29.442 1.00 87.69 241 PRO A O 1
ATOM 1827 N N . ARG A 1 242 ? 14.915 -22.000 -30.595 1.00 89.38 242 ARG A N 1
ATOM 1828 C CA . ARG A 1 242 ? 15.415 -22.293 -31.947 1.00 89.38 242 ARG A CA 1
ATOM 1829 C C . ARG A 1 242 ? 15.257 -21.046 -32.805 1.00 89.38 242 ARG A C 1
ATOM 1831 O O . ARG A 1 242 ? 14.207 -20.423 -32.753 1.00 89.38 242 ARG A O 1
ATOM 1838 N N . VAL A 1 243 ? 16.268 -20.682 -33.592 1.00 91.94 243 VAL A N 1
ATOM 1839 C CA . VAL A 1 243 ? 16.183 -19.513 -34.490 1.00 91.94 243 VAL A CA 1
ATOM 1840 C C . VAL A 1 243 ? 14.925 -19.576 -35.361 1.00 91.94 243 VAL A C 1
ATOM 1842 O O . VAL A 1 243 ? 14.632 -20.610 -35.960 1.00 91.94 243 VAL A O 1
ATOM 1845 N N . ASN A 1 244 ? 14.210 -18.452 -35.442 1.00 94.06 244 ASN A N 1
ATOM 1846 C CA . ASN A 1 244 ? 12.963 -18.291 -36.192 1.00 94.06 244 ASN A CA 1
ATOM 1847 C C . ASN A 1 244 ? 11.815 -19.200 -35.723 1.00 94.06 244 ASN A C 1
ATOM 1849 O O . ASN A 1 244 ? 10.869 -19.453 -36.471 1.00 94.06 244 ASN A O 1
ATOM 1853 N N . ARG A 1 245 ? 11.893 -19.696 -34.487 1.00 94.50 245 ARG A N 1
ATOM 1854 C CA . ARG A 1 245 ? 10.749 -20.282 -33.799 1.00 94.50 245 ARG A CA 1
ATOM 1855 C C . ARG A 1 245 ? 9.925 -19.177 -33.151 1.00 94.50 245 ARG A C 1
ATOM 1857 O O . ARG A 1 245 ? 10.491 -18.254 -32.566 1.00 94.50 245 ARG A O 1
ATOM 1864 N N . ALA A 1 246 ? 8.607 -19.296 -33.208 1.00 94.94 246 ALA A N 1
ATOM 1865 C CA . ALA A 1 246 ? 7.676 -18.479 -32.443 1.00 94.94 246 ALA A CA 1
ATOM 1866 C C . ALA A 1 246 ? 6.796 -19.376 -31.575 1.00 94.94 246 ALA A C 1
ATOM 1868 O O . ALA A 1 246 ? 6.162 -20.297 -32.086 1.00 94.94 246 ALA A O 1
ATOM 1869 N N . LEU A 1 247 ? 6.760 -19.105 -30.273 1.00 94.94 247 LEU A N 1
ATOM 1870 C CA . LEU A 1 247 ? 5.807 -19.686 -29.333 1.00 94.94 247 LEU A CA 1
ATOM 1871 C C . LEU A 1 247 ? 4.660 -18.700 -29.148 1.00 94.94 247 LEU A C 1
ATOM 1873 O O . LEU A 1 247 ? 4.907 -17.620 -28.630 1.00 94.94 247 LEU A O 1
ATOM 1877 N N . LEU A 1 248 ? 3.439 -19.070 -29.526 1.00 93.50 248 LEU A N 1
ATOM 1878 C CA . LEU A 1 248 ? 2.235 -18.260 -29.366 1.00 93.50 248 LEU A CA 1
ATOM 1879 C C . LEU A 1 248 ? 1.295 -18.903 -28.349 1.00 93.50 248 LEU A C 1
ATOM 1881 O O . LEU A 1 248 ? 1.065 -20.112 -28.387 1.00 93.50 248 LEU A O 1
ATOM 1885 N N . PHE A 1 249 ? 0.723 -18.104 -27.460 1.00 92.69 249 PHE A N 1
ATOM 1886 C CA . PHE A 1 249 ? -0.202 -18.579 -26.437 1.00 92.69 249 PHE A CA 1
ATOM 1887 C C . PHE A 1 249 ? -1.225 -17.510 -26.051 1.00 92.69 249 PHE A C 1
ATOM 1889 O O . PHE A 1 249 ? -1.040 -16.336 -26.361 1.00 92.69 249 PHE A O 1
ATOM 1896 N N . ASN A 1 250 ? -2.313 -17.904 -25.386 1.00 89.44 250 ASN A N 1
ATOM 1897 C CA . ASN A 1 250 ? -3.249 -16.939 -24.801 1.00 89.44 250 ASN A CA 1
ATOM 1898 C C . ASN A 1 250 ? -2.522 -16.074 -23.760 1.00 89.44 250 ASN A C 1
ATOM 1900 O O . ASN A 1 250 ? -1.953 -16.610 -22.810 1.00 89.44 250 ASN A O 1
ATOM 1904 N N . GLY A 1 251 ? -2.570 -14.750 -23.922 1.00 88.50 251 GLY A N 1
ATOM 1905 C CA . GLY A 1 251 ? -1.834 -13.818 -23.063 1.00 88.50 251 GLY A CA 1
ATOM 1906 C C . GLY A 1 251 ? -2.267 -13.795 -21.594 1.00 88.50 251 GLY A C 1
ATOM 1907 O O . GLY A 1 251 ? -1.529 -13.307 -20.746 1.00 88.50 251 GLY A O 1
ATOM 1908 N N . ALA A 1 252 ? -3.411 -14.395 -21.253 1.00 87.44 252 ALA A N 1
ATOM 1909 C CA . ALA A 1 252 ? -3.835 -14.578 -19.865 1.00 87.44 252 ALA A CA 1
ATOM 1910 C C . ALA A 1 252 ? -3.047 -15.664 -19.112 1.00 87.44 252 ALA A C 1
ATOM 1912 O O . ALA A 1 252 ? -3.292 -15.863 -17.921 1.00 87.44 252 ALA A O 1
ATOM 1913 N N . LEU A 1 253 ? -2.187 -16.433 -19.787 1.00 90.38 253 LEU A N 1
ATOM 1914 C CA . LEU A 1 253 ? -1.514 -17.587 -19.194 1.00 90.38 253 LEU A CA 1
ATOM 1915 C C . LEU A 1 253 ? -0.213 -17.202 -18.478 1.00 90.38 253 LEU A C 1
ATOM 1917 O O . LEU A 1 253 ? 0.619 -16.458 -18.998 1.00 90.38 253 LEU A O 1
ATOM 1921 N N . LEU A 1 254 ? -0.009 -17.779 -17.292 1.00 90.88 254 LEU A N 1
ATOM 1922 C CA . LEU A 1 254 ? 1.220 -17.652 -16.515 1.00 90.88 254 LEU A CA 1
ATOM 1923 C C . LEU A 1 254 ? 2.366 -18.345 -17.253 1.00 90.88 254 LEU A C 1
ATOM 1925 O O . LEU A 1 254 ? 2.295 -19.543 -17.567 1.00 90.88 254 LEU A O 1
ATOM 1929 N N . HIS A 1 255 ? 3.451 -17.611 -17.466 1.00 92.81 255 HIS A N 1
ATOM 1930 C CA . HIS A 1 255 ? 4.584 -18.079 -18.248 1.00 92.81 255 HIS A CA 1
ATOM 1931 C C . HIS A 1 255 ? 5.900 -17.450 -17.772 1.00 92.81 255 HIS A C 1
ATOM 1933 O O . HIS A 1 255 ? 5.923 -16.551 -16.936 1.00 92.81 255 HIS A O 1
ATOM 1939 N N . GLY A 1 256 ? 7.026 -17.959 -18.268 1.00 91.44 256 GLY A N 1
ATOM 1940 C CA . GLY A 1 256 ? 8.355 -17.424 -17.974 1.00 91.44 256 GLY A CA 1
ATOM 1941 C C . GLY A 1 256 ? 9.462 -18.271 -18.590 1.00 91.44 256 GLY A C 1
ATOM 1942 O O . GLY A 1 256 ? 9.231 -19.054 -19.510 1.00 91.44 256 GLY A O 1
ATOM 1943 N N . VAL A 1 257 ? 10.692 -18.126 -18.102 1.00 89.56 257 VAL A N 1
ATOM 1944 C CA . VAL A 1 257 ? 11.855 -18.861 -18.631 1.00 89.56 257 VAL A CA 1
ATOM 1945 C C . VAL A 1 257 ? 12.477 -19.688 -17.527 1.00 89.56 257 VAL A C 1
ATOM 1947 O O . VAL A 1 257 ? 12.920 -19.128 -16.525 1.00 89.56 257 VAL A O 1
ATOM 1950 N N . LEU A 1 258 ? 12.568 -21.001 -17.732 1.00 88.19 258 LEU A N 1
ATOM 1951 C CA . LEU A 1 258 ? 13.123 -21.891 -16.724 1.00 88.19 258 LEU A CA 1
ATOM 1952 C C . LEU A 1 258 ? 14.595 -21.560 -16.433 1.00 88.19 258 LEU A C 1
ATOM 1954 O O . LEU A 1 258 ? 15.385 -21.386 -17.368 1.00 88.19 258 LEU A O 1
ATOM 1958 N N . PRO A 1 259 ? 14.988 -21.504 -15.150 1.00 84.94 259 PRO A N 1
ATOM 1959 C CA . PRO A 1 259 ? 16.367 -21.287 -14.755 1.00 84.94 259 PRO A CA 1
ATOM 1960 C C . PRO A 1 259 ? 17.119 -22.618 -14.845 1.00 84.94 259 PRO A C 1
ATOM 1962 O O . PRO A 1 259 ? 17.422 -23.209 -13.820 1.00 84.94 259 PRO A O 1
ATOM 1965 N N . ILE A 1 260 ? 17.397 -23.136 -16.041 1.00 80.19 260 ILE A N 1
ATOM 1966 C CA . ILE A 1 260 ? 18.159 -24.387 -16.209 1.00 80.19 260 ILE A CA 1
ATOM 1967 C C . ILE A 1 260 ? 19.580 -24.043 -16.649 1.00 80.19 260 ILE A C 1
ATOM 1969 O O . ILE A 1 260 ? 19.766 -23.231 -17.554 1.00 80.19 260 ILE A O 1
ATOM 1973 N N . LEU A 1 261 ? 20.579 -24.668 -16.020 1.00 75.94 261 LEU A N 1
ATOM 1974 C CA . LEU A 1 261 ? 21.986 -24.495 -16.387 1.00 75.94 261 LEU A CA 1
ATOM 1975 C C . LEU A 1 261 ? 22.228 -24.978 -17.825 1.00 75.94 261 LEU A C 1
ATOM 1977 O O . LEU A 1 261 ? 21.878 -26.105 -18.183 1.00 75.94 261 LEU A O 1
ATOM 1981 N N . GLY A 1 262 ? 22.816 -24.106 -18.644 1.00 67.88 262 GLY A N 1
ATOM 1982 C CA . GLY A 1 262 ? 23.213 -24.404 -20.019 1.00 67.88 262 GLY A CA 1
ATOM 1983 C C . GLY A 1 262 ? 24.683 -24.817 -20.113 1.00 67.88 262 GLY A C 1
ATOM 1984 O O . GLY A 1 262 ? 25.429 -24.736 -19.139 1.00 67.88 262 GLY A O 1
ATOM 1985 N N . ALA A 1 263 ? 25.122 -25.240 -21.300 1.00 65.44 263 ALA A N 1
ATOM 1986 C CA . ALA A 1 263 ? 26.547 -25.446 -21.559 1.00 65.44 263 ALA A CA 1
ATOM 1987 C C . ALA A 1 263 ? 27.308 -24.103 -21.558 1.00 65.44 263 ALA A C 1
ATOM 1989 O O . ALA A 1 263 ? 26.796 -23.106 -22.071 1.00 65.44 263 ALA A O 1
ATOM 1990 N N . ALA A 1 264 ? 28.538 -24.087 -21.033 1.00 59.81 264 ALA A N 1
ATOM 1991 C CA . ALA A 1 264 ? 29.388 -22.888 -20.991 1.00 59.81 264 ALA A CA 1
ATOM 1992 C C . ALA A 1 264 ? 29.734 -22.340 -22.393 1.00 59.81 264 ALA A C 1
ATOM 1994 O O . ALA A 1 264 ? 29.934 -21.143 -22.555 1.00 59.81 264 ALA A O 1
ATOM 1995 N N . GLU A 1 265 ? 29.750 -23.206 -23.411 1.00 59.12 265 GLU A N 1
ATOM 1996 C CA . GLU A 1 265 ? 30.043 -22.865 -24.815 1.00 59.12 265 GLU A CA 1
ATOM 1997 C C . GLU A 1 265 ? 28.802 -22.436 -25.621 1.00 59.12 265 GLU A C 1
ATOM 1999 O O . GLU A 1 265 ? 28.863 -22.311 -26.843 1.00 59.12 265 GLU A O 1
ATOM 2004 N N . ALA A 1 266 ? 27.644 -22.268 -24.977 1.00 68.12 266 ALA A N 1
ATOM 2005 C CA . ALA A 1 266 ? 26.420 -21.915 -25.686 1.00 68.12 266 ALA A CA 1
ATOM 2006 C C . ALA A 1 266 ? 26.473 -20.484 -26.257 1.00 68.12 266 ALA A C 1
ATOM 2008 O O . ALA A 1 266 ? 27.171 -19.621 -25.745 1.00 68.12 266 ALA A O 1
ATOM 2009 N N . GLU A 1 267 ? 25.704 -20.198 -27.305 1.00 73.06 267 GLU A N 1
ATOM 2010 C CA . GLU A 1 267 ? 25.518 -18.822 -27.782 1.00 73.06 267 GLU A CA 1
ATOM 2011 C C . GLU A 1 267 ? 24.515 -18.057 -26.897 1.00 73.06 267 GLU A C 1
ATOM 2013 O O . GLU A 1 267 ? 23.638 -18.680 -26.283 1.00 73.06 267 GLU A O 1
ATOM 2018 N N . PRO A 1 268 ? 24.593 -16.713 -26.825 1.00 79.69 268 PRO A N 1
ATOM 2019 C CA . PRO A 1 268 ? 23.595 -15.920 -26.119 1.00 79.69 268 PRO A CA 1
ATOM 2020 C C . PRO A 1 268 ? 22.207 -16.107 -26.742 1.00 79.69 268 PRO A C 1
ATOM 2022 O O . PRO A 1 268 ? 22.050 -16.147 -27.966 1.00 79.69 268 PRO A O 1
ATOM 2025 N N . ARG A 1 269 ? 21.184 -16.190 -25.890 1.00 86.69 269 ARG A N 1
ATOM 2026 C CA . ARG A 1 269 ? 19.782 -16.290 -26.312 1.00 86.69 269 ARG A CA 1
ATOM 2027 C C . ARG A 1 269 ? 19.185 -14.892 -26.421 1.00 86.69 269 ARG A C 1
ATOM 2029 O O . ARG A 1 269 ? 19.086 -14.191 -25.417 1.00 86.69 269 ARG A O 1
ATOM 2036 N N . ILE A 1 270 ? 18.733 -14.540 -27.618 1.00 90.25 270 ILE A N 1
ATOM 2037 C CA . ILE A 1 270 ? 18.049 -13.290 -27.928 1.00 90.25 270 ILE A CA 1
ATOM 2038 C C . ILE A 1 270 ? 16.613 -13.626 -28.297 1.00 90.25 270 ILE A C 1
ATOM 2040 O O . ILE A 1 270 ? 16.353 -14.354 -29.262 1.00 90.25 270 ILE A O 1
ATOM 2044 N N . THR A 1 271 ? 15.679 -13.091 -27.521 1.00 92.50 271 THR A N 1
ATOM 2045 C CA . THR A 1 271 ? 14.249 -13.227 -27.789 1.00 92.50 271 THR A CA 1
ATOM 2046 C C . THR A 1 271 ? 13.587 -11.880 -27.925 1.00 92.50 271 THR A C 1
ATOM 2048 O O . THR A 1 271 ? 13.887 -10.961 -27.165 1.00 92.50 271 THR A O 1
ATOM 2051 N N . LEU A 1 272 ? 12.657 -11.816 -28.868 1.00 94.81 272 LEU A N 1
ATOM 2052 C CA . LEU A 1 272 ? 11.696 -10.743 -29.002 1.00 94.81 272 LEU A CA 1
ATOM 2053 C C . LEU A 1 272 ? 10.363 -11.246 -28.443 1.00 94.81 272 LEU A C 1
ATOM 2055 O O . LEU A 1 272 ? 9.860 -12.290 -28.862 1.00 94.81 272 LEU A O 1
ATOM 2059 N N . MET A 1 273 ? 9.821 -10.528 -27.473 1.00 94.81 273 MET A N 1
ATOM 2060 C CA . MET A 1 273 ? 8.521 -10.803 -26.878 1.00 94.81 273 MET A CA 1
ATOM 2061 C C . MET A 1 273 ? 7.517 -9.864 -27.526 1.00 94.81 273 MET A C 1
ATOM 2063 O O . MET A 1 273 ? 7.840 -8.696 -27.728 1.00 94.81 273 MET A O 1
ATOM 2067 N N . LEU A 1 274 ? 6.348 -10.382 -27.901 1.00 94.81 274 LEU A N 1
ATOM 2068 C CA . LEU A 1 274 ? 5.295 -9.609 -28.549 1.00 94.81 274 LEU A CA 1
ATOM 2069 C C . LEU A 1 274 ? 3.939 -9.916 -27.904 1.00 94.81 274 LEU A C 1
ATOM 2071 O O . LEU A 1 274 ? 3.485 -11.057 -27.954 1.00 94.81 274 LEU A O 1
ATOM 2075 N N . GLY A 1 275 ? 3.278 -8.902 -27.354 1.00 93.81 275 GLY A N 1
ATOM 2076 C CA . GLY A 1 275 ? 1.877 -8.940 -26.948 1.00 93.81 275 GLY A CA 1
ATOM 2077 C C . GLY A 1 275 ? 0.993 -8.379 -28.060 1.00 93.81 275 GLY A C 1
ATOM 2078 O O . GLY A 1 275 ? 1.133 -7.219 -28.443 1.00 93.81 275 GLY A O 1
ATOM 2079 N N . LEU A 1 276 ? 0.090 -9.191 -28.607 1.00 91.69 276 LEU A N 1
ATOM 2080 C CA . LEU A 1 276 ? -0.859 -8.779 -29.642 1.00 91.69 276 LEU A CA 1
ATOM 2081 C C . LEU A 1 276 ? -2.201 -8.402 -29.007 1.00 91.69 276 LEU A C 1
ATOM 2083 O O . LEU A 1 276 ? -2.855 -9.224 -28.357 1.00 91.69 276 LEU A O 1
ATOM 2087 N N . TRP A 1 277 ? -2.629 -7.163 -29.229 1.00 90.31 277 TRP A N 1
ATOM 2088 C CA . TRP A 1 277 ? -3.763 -6.555 -28.535 1.00 90.31 277 TRP A CA 1
ATOM 2089 C C . TRP A 1 277 ? -4.944 -6.291 -29.473 1.00 90.31 277 TRP A C 1
ATOM 2091 O O . TRP A 1 277 ? -4.753 -5.918 -30.630 1.00 90.31 277 TRP A O 1
ATOM 2101 N N . ALA A 1 278 ? -6.169 -6.449 -28.958 1.00 82.31 278 ALA A N 1
ATOM 2102 C CA . ALA A 1 278 ? -7.409 -6.128 -29.682 1.00 82.31 278 ALA A CA 1
ATOM 2103 C C . ALA A 1 278 ? -7.804 -4.647 -29.618 1.00 82.31 278 ALA A C 1
ATOM 2105 O O . ALA A 1 278 ? -8.575 -4.151 -30.434 1.00 82.31 278 ALA A O 1
ATOM 2106 N N . SER A 1 279 ? -7.324 -3.955 -28.594 1.00 75.75 279 SER A N 1
ATOM 2107 C CA . SER A 1 279 ? -7.453 -2.517 -28.436 1.00 75.75 279 SER A CA 1
ATOM 2108 C C . SER A 1 279 ? -6.101 -1.981 -28.019 1.00 75.75 279 SER A C 1
ATOM 2110 O O . SER A 1 279 ? -5.421 -2.607 -27.205 1.00 75.75 279 SER A O 1
ATOM 2112 N N . ASN A 1 280 ? -5.709 -0.839 -28.584 1.00 70.62 280 ASN A N 1
ATOM 2113 C CA . ASN A 1 280 ? -4.405 -0.263 -28.284 1.00 70.62 280 ASN A CA 1
ATOM 2114 C C . ASN A 1 280 ? -4.285 -0.036 -26.766 1.00 70.62 280 ASN A C 1
ATOM 2116 O O . ASN A 1 280 ? -5.173 0.606 -26.187 1.00 70.62 280 ASN A O 1
ATOM 2120 N N . PRO A 1 281 ? -3.251 -0.589 -26.112 1.00 68.12 281 PRO A N 1
ATOM 2121 C CA . PRO A 1 281 ? -2.986 -0.299 -24.712 1.00 68.12 281 PRO A CA 1
ATOM 2122 C C . PRO A 1 281 ? -2.543 1.162 -24.560 1.00 68.12 281 PRO A C 1
ATOM 2124 O O . PRO A 1 281 ? -2.276 1.864 -25.543 1.00 68.12 281 PRO A O 1
ATOM 2127 N N . CYS A 1 282 ? -2.532 1.656 -23.325 1.00 64.38 282 CYS A N 1
ATOM 2128 C CA . CYS A 1 282 ? -2.144 3.033 -23.043 1.00 64.38 282 CYS A CA 1
ATOM 2129 C C . CYS A 1 282 ? -0.642 3.213 -23.296 1.00 64.38 282 CYS A C 1
ATOM 2131 O O . CYS A 1 282 ? 0.176 2.750 -22.509 1.00 64.38 282 CYS A O 1
ATOM 2133 N N . CYS A 1 283 ? -0.277 3.887 -24.392 1.00 65.12 283 CYS A N 1
ATOM 2134 C CA . CYS A 1 283 ? 1.129 4.079 -24.732 1.00 65.12 283 CYS A CA 1
ATOM 2135 C C . CYS A 1 283 ? 1.736 5.311 -24.053 1.00 65.12 283 CYS A C 1
ATOM 2137 O O . CYS A 1 283 ? 1.247 6.426 -24.257 1.00 65.12 283 CYS A O 1
ATOM 2139 N N . SER A 1 284 ? 2.865 5.132 -23.371 1.00 72.25 284 SER A N 1
ATOM 2140 C CA . SER A 1 284 ? 3.726 6.237 -22.936 1.00 72.25 284 SER A CA 1
ATOM 2141 C C . SER A 1 284 ? 4.424 6.887 -24.154 1.00 72.25 284 SER A C 1
ATOM 2143 O O . SER A 1 284 ? 4.585 6.241 -25.199 1.00 72.25 284 SER A O 1
ATOM 2145 N N . PRO A 1 285 ? 4.862 8.156 -24.077 1.00 75.19 285 PRO A N 1
ATOM 2146 C CA . PRO A 1 285 ? 5.692 8.789 -25.108 1.00 75.19 285 PRO A CA 1
ATOM 2147 C C . PRO A 1 285 ? 6.973 8.000 -25.428 1.00 75.19 285 PRO A C 1
ATOM 2149 O O . PRO A 1 285 ? 7.392 7.134 -24.662 1.00 75.19 285 PRO A O 1
ATOM 2152 N N . ALA A 1 286 ? 7.594 8.286 -26.577 1.00 77.12 286 ALA A N 1
ATOM 2153 C CA . ALA A 1 286 ? 8.889 7.696 -26.915 1.00 77.12 286 ALA A CA 1
ATOM 2154 C C . ALA A 1 286 ? 9.980 8.223 -25.962 1.00 77.12 286 ALA A C 1
ATOM 2156 O O . ALA A 1 286 ? 9.964 9.420 -25.668 1.00 77.12 286 ALA A O 1
ATOM 2157 N N . PRO A 1 287 ? 10.917 7.374 -25.504 1.00 74.19 287 PRO A N 1
ATOM 2158 C CA . PRO A 1 287 ? 11.935 7.779 -24.540 1.00 74.19 287 PRO A CA 1
ATOM 2159 C C . PRO A 1 287 ? 12.975 8.710 -25.171 1.00 74.19 287 PRO A C 1
ATOM 2161 O O . PRO A 1 287 ? 13.328 8.542 -26.342 1.00 74.19 287 PRO A O 1
ATOM 2164 N N . ALA A 1 288 ? 13.520 9.642 -24.384 1.00 68.44 288 ALA A N 1
ATOM 2165 C CA . ALA A 1 288 ? 14.775 10.333 -24.691 1.00 68.44 288 ALA A CA 1
ATOM 2166 C C . ALA A 1 288 ? 15.986 9.615 -24.053 1.00 68.44 288 ALA A C 1
ATOM 2168 O O . ALA A 1 288 ? 15.842 8.870 -23.088 1.00 68.44 288 ALA A O 1
ATOM 2169 N N . LEU A 1 289 ? 17.201 9.845 -24.573 1.00 58.91 289 LEU A N 1
ATOM 2170 C CA . LEU A 1 289 ? 18.419 9.093 -24.204 1.00 58.91 289 LEU A CA 1
ATOM 2171 C C . LEU A 1 289 ? 18.809 9.150 -22.708 1.00 58.91 289 LEU A C 1
ATOM 2173 O O . LEU A 1 289 ? 19.565 8.300 -22.246 1.00 58.91 289 LEU A O 1
ATOM 2177 N N . GLU A 1 290 ? 18.330 10.155 -21.970 1.00 57.69 290 GLU A N 1
ATOM 2178 C CA . GLU A 1 290 ? 18.655 10.407 -20.554 1.00 57.69 290 GLU A CA 1
ATOM 2179 C C . GLU A 1 290 ? 17.476 10.118 -19.597 1.00 57.69 290 GLU A C 1
ATOM 2181 O O . GLU A 1 290 ? 17.606 10.281 -18.383 1.00 57.69 290 GLU A O 1
ATOM 2186 N N . GLU A 1 291 ? 16.326 9.680 -20.119 1.00 63.12 291 GLU A N 1
ATOM 2187 C CA . GLU A 1 291 ? 15.127 9.381 -19.329 1.00 63.12 291 GLU A CA 1
ATOM 2188 C C . GLU A 1 291 ? 15.073 7.921 -18.858 1.00 63.12 291 GLU A C 1
ATOM 2190 O O . GLU A 1 291 ? 15.701 7.022 -19.419 1.00 63.12 291 GLU A O 1
ATOM 2195 N N . LYS A 1 292 ? 14.283 7.656 -17.809 1.00 65.50 292 LYS A N 1
ATOM 2196 C CA . LYS A 1 292 ? 14.018 6.283 -17.361 1.00 65.50 292 LYS A CA 1
ATOM 2197 C C . LYS A 1 292 ? 13.071 5.588 -18.348 1.00 65.50 292 LYS A C 1
ATOM 2199 O O . LYS A 1 292 ? 11.935 6.023 -18.507 1.00 65.50 292 LYS A O 1
ATOM 2204 N N . PHE A 1 293 ? 13.520 4.485 -18.953 1.00 79.94 293 PHE A N 1
ATOM 2205 C CA . PHE A 1 293 ? 12.676 3.612 -19.779 1.00 79.94 293 PHE A CA 1
ATOM 2206 C C . PHE A 1 293 ? 11.563 2.960 -18.944 1.00 79.94 293 PHE A C 1
ATOM 2208 O O . PHE A 1 293 ? 11.808 2.543 -17.810 1.00 79.94 293 PHE A O 1
ATOM 2215 N N . GLY A 1 294 ? 10.362 2.858 -19.516 1.00 78.88 294 GLY A N 1
ATOM 2216 C CA . GLY A 1 294 ? 9.179 2.301 -18.855 1.00 78.88 294 GLY A CA 1
ATOM 2217 C C . GLY A 1 294 ? 8.318 1.432 -19.780 1.00 78.88 294 GLY A C 1
ATOM 2218 O O . GLY A 1 294 ? 8.723 1.135 -20.907 1.00 78.88 294 GLY A O 1
ATOM 2219 N N . PRO A 1 295 ? 7.142 0.985 -19.314 1.00 83.12 295 PRO A N 1
ATOM 2220 C CA . PRO A 1 295 ? 6.257 0.132 -20.099 1.00 83.12 295 PRO A CA 1
ATOM 2221 C C . PRO A 1 295 ? 5.529 0.902 -21.216 1.00 83.12 295 PRO A C 1
ATOM 2223 O O . PRO A 1 295 ? 5.258 2.104 -21.114 1.00 83.12 295 PRO A O 1
ATOM 2226 N N . ASN A 1 296 ? 5.182 0.169 -22.275 1.00 84.06 296 ASN A N 1
ATOM 2227 C CA . ASN A 1 296 ? 4.300 0.558 -23.377 1.00 84.06 296 ASN A CA 1
ATOM 2228 C C . ASN A 1 296 ? 4.690 1.866 -24.109 1.00 84.06 296 ASN A C 1
ATOM 2230 O O . ASN A 1 296 ? 3.834 2.649 -24.509 1.00 84.06 296 ASN A O 1
ATOM 2234 N N . MET A 1 297 ? 5.977 2.154 -24.307 1.00 88.69 297 MET A N 1
ATOM 2235 C CA . MET A 1 297 ? 6.426 3.405 -24.945 1.00 88.69 297 MET A CA 1
ATOM 2236 C C . MET A 1 297 ? 6.229 3.415 -26.469 1.00 88.69 297 MET A C 1
ATOM 2238 O O . MET A 1 297 ? 6.199 2.376 -27.119 1.00 88.69 297 MET A O 1
ATOM 2242 N N . ARG A 1 298 ? 6.183 4.584 -27.111 1.00 87.88 298 ARG A N 1
ATOM 2243 C CA . ARG A 1 298 ? 6.310 4.651 -28.583 1.00 87.88 298 ARG A CA 1
ATOM 2244 C C . ARG A 1 298 ? 7.751 4.398 -29.023 1.00 87.88 298 ARG A C 1
ATOM 2246 O O . ARG A 1 298 ? 8.694 4.752 -28.322 1.00 87.88 298 ARG A O 1
ATOM 2253 N N . VAL A 1 299 ? 7.930 3.820 -30.209 1.00 87.06 299 VAL A N 1
ATOM 2254 C CA . VAL A 1 299 ? 9.267 3.662 -30.800 1.00 87.06 299 VAL A CA 1
ATOM 2255 C C . VAL A 1 299 ? 9.828 5.046 -31.162 1.00 87.06 299 VAL A C 1
ATOM 2257 O O . VAL A 1 299 ? 9.114 5.816 -31.806 1.00 87.06 299 VAL A O 1
ATOM 2260 N N . PRO A 1 300 ? 11.063 5.390 -30.751 1.00 86.38 300 PRO A N 1
ATOM 2261 C CA . PRO A 1 300 ? 11.663 6.677 -31.078 1.00 86.38 300 PRO A CA 1
ATOM 2262 C C . PRO A 1 300 ? 11.990 6.788 -32.570 1.00 86.38 300 PRO A C 1
ATOM 2264 O O . PRO A 1 300 ? 12.344 5.804 -33.220 1.00 86.38 300 PRO A O 1
ATOM 2267 N N . ASP A 1 301 ? 11.911 8.006 -33.104 1.00 79.44 301 ASP A N 1
ATOM 2268 C CA . ASP A 1 301 ? 12.271 8.285 -34.493 1.00 79.44 301 ASP A CA 1
ATOM 2269 C C . ASP A 1 301 ? 13.777 8.106 -34.729 1.00 79.44 301 ASP A C 1
ATOM 2271 O O . ASP A 1 301 ? 14.621 8.386 -33.867 1.00 79.44 301 ASP A O 1
ATOM 2275 N N . ALA A 1 302 ? 14.133 7.692 -35.945 1.00 67.25 302 ALA A N 1
ATOM 2276 C CA . ALA A 1 302 ? 15.523 7.624 -36.371 1.00 67.25 302 ALA A CA 1
ATOM 2277 C C . ALA A 1 302 ? 16.183 9.015 -36.268 1.00 67.25 302 ALA A C 1
ATOM 2279 O O . ALA A 1 302 ? 15.783 9.954 -36.954 1.00 67.25 302 ALA A O 1
ATOM 2280 N N . GLY A 1 303 ? 17.206 9.147 -35.415 1.00 62.38 303 GLY A N 1
ATOM 2281 C CA . GLY A 1 303 ? 17.936 10.405 -35.209 1.00 62.38 303 GLY A CA 1
ATOM 2282 C C . GLY A 1 303 ? 17.580 11.176 -33.934 1.00 62.38 303 GLY A C 1
ATOM 2283 O O . GLY A 1 303 ? 18.234 12.177 -33.648 1.00 62.38 303 GLY A O 1
ATOM 2284 N N . ALA A 1 304 ? 16.636 10.693 -33.117 1.00 62.78 304 ALA A N 1
ATOM 2285 C CA . ALA A 1 304 ? 16.305 11.249 -31.796 1.00 62.78 304 ALA A CA 1
ATOM 2286 C C . ALA A 1 304 ? 17.344 10.900 -30.699 1.00 62.78 304 ALA A C 1
ATOM 2288 O O . ALA A 1 304 ? 17.001 10.680 -29.542 1.00 62.78 304 ALA A O 1
ATOM 2289 N N . GLY A 1 305 ? 18.623 10.793 -31.069 1.00 72.69 305 GLY A N 1
ATOM 2290 C CA . GLY A 1 305 ? 19.711 10.315 -30.207 1.00 72.69 305 GLY A CA 1
ATOM 2291 C C . GLY A 1 305 ? 19.936 8.800 -30.259 1.00 72.69 305 GLY A C 1
ATOM 2292 O O . GLY A 1 305 ? 21.054 8.359 -30.014 1.00 72.69 305 GLY A O 1
ATOM 2293 N N . PHE A 1 306 ? 18.930 8.019 -30.660 1.00 82.69 306 PHE A N 1
ATOM 2294 C CA . PHE A 1 306 ? 19.045 6.569 -30.820 1.00 82.69 306 PHE A CA 1
ATOM 2295 C C . PHE A 1 306 ? 19.403 6.170 -32.251 1.00 82.69 306 PHE A C 1
ATOM 2297 O O . PHE A 1 306 ? 18.866 6.718 -33.221 1.00 82.69 306 PHE A O 1
ATOM 2304 N N . THR A 1 307 ? 20.274 5.170 -32.391 1.00 86.81 307 THR A N 1
ATOM 2305 C CA . THR A 1 307 ? 20.686 4.651 -33.707 1.00 86.81 307 THR A CA 1
ATOM 2306 C C . THR A 1 307 ? 19.950 3.373 -34.100 1.00 86.81 307 THR A C 1
ATOM 2308 O O . THR A 1 307 ? 19.793 3.088 -35.290 1.00 86.81 307 THR A O 1
ATOM 2311 N N . TRP A 1 308 ? 19.439 2.618 -33.124 1.00 88.19 308 TRP A N 1
ATOM 2312 C CA . TRP A 1 308 ? 18.724 1.362 -33.364 1.00 88.19 308 TRP A CA 1
ATOM 2313 C C . TRP A 1 308 ? 17.393 1.488 -34.139 1.00 88.19 308 TRP A C 1
ATOM 2315 O O . TRP A 1 308 ? 17.114 0.568 -34.912 1.00 88.19 308 TRP A O 1
ATOM 2325 N N . PRO A 1 309 ? 16.579 2.567 -34.038 1.00 89.19 309 PRO A N 1
ATOM 2326 C CA . PRO A 1 309 ? 15.272 2.603 -34.705 1.00 89.19 309 PRO A CA 1
ATOM 2327 C C . PRO A 1 309 ? 15.364 2.610 -36.230 1.00 89.19 309 PRO A C 1
ATOM 2329 O O . PRO A 1 309 ? 14.533 2.006 -36.905 1.00 89.19 309 PRO A O 1
ATOM 2332 N N . ALA A 1 310 ? 16.421 3.220 -36.779 1.00 85.50 310 ALA A N 1
ATOM 2333 C CA . ALA A 1 310 ? 16.669 3.263 -38.220 1.00 85.50 310 ALA A CA 1
ATOM 2334 C C . ALA A 1 310 ? 16.787 1.857 -38.837 1.00 85.50 310 ALA A C 1
ATOM 2336 O O . ALA A 1 310 ? 16.403 1.635 -39.984 1.00 85.50 310 ALA A O 1
ATOM 2337 N N . LYS A 1 311 ? 17.274 0.883 -38.056 1.00 86.06 311 LYS A N 1
ATOM 2338 C CA . LYS A 1 311 ? 17.371 -0.518 -38.487 1.00 86.06 311 LYS A CA 1
ATOM 2339 C C . LYS A 1 311 ? 16.011 -1.204 -38.607 1.00 86.06 311 LYS A C 1
ATOM 2341 O O . LYS A 1 311 ? 15.901 -2.223 -39.279 1.00 86.06 311 LYS A O 1
ATOM 2346 N N . LEU A 1 312 ? 14.983 -0.671 -37.950 1.00 87.00 312 LEU A N 1
ATOM 2347 C CA . LEU A 1 312 ? 13.636 -1.242 -37.922 1.00 87.00 312 LEU A CA 1
ATOM 2348 C C . LEU A 1 312 ? 12.674 -0.531 -38.883 1.00 87.00 312 LEU A C 1
ATOM 2350 O O . LEU A 1 312 ? 11.640 -1.107 -39.229 1.00 87.00 312 LEU A O 1
ATOM 2354 N N . SER A 1 313 ? 13.011 0.685 -39.326 1.00 78.44 313 SER A N 1
ATOM 2355 C CA . SER A 1 313 ? 12.183 1.506 -40.216 1.00 78.44 313 SER A CA 1
ATOM 2356 C C . SER A 1 313 ? 12.294 1.134 -41.698 1.00 78.44 313 SER A C 1
ATOM 2358 O O . SER A 1 313 ? 11.328 1.309 -42.430 1.00 78.44 313 SER A O 1
ATOM 2360 N N . ASP A 1 314 ? 13.432 0.599 -42.153 1.00 64.69 314 ASP A N 1
ATOM 2361 C CA . ASP A 1 314 ? 13.720 0.377 -43.587 1.00 64.69 314 ASP A CA 1
ATOM 2362 C C . ASP A 1 314 ? 13.167 -0.953 -44.148 1.00 64.69 314 ASP A C 1
ATOM 2364 O O . ASP A 1 314 ? 13.641 -1.494 -45.149 1.00 64.69 314 ASP A O 1
ATOM 2368 N N . ALA A 1 315 ? 12.146 -1.525 -43.502 1.00 60.50 315 ALA A N 1
ATOM 2369 C CA . ALA A 1 315 ? 11.498 -2.747 -43.975 1.00 60.50 315 ALA A CA 1
ATOM 2370 C C . ALA A 1 315 ? 10.571 -2.431 -45.164 1.00 60.50 315 ALA A C 1
ATOM 2372 O O . ALA A 1 315 ? 9.345 -2.392 -45.032 1.00 60.50 315 ALA A O 1
ATOM 2373 N N . SER A 1 316 ? 11.175 -2.169 -46.327 1.00 50.62 316 SER A N 1
ATOM 2374 C CA . SER A 1 316 ? 10.480 -1.930 -47.592 1.00 50.62 316 SER A CA 1
ATOM 2375 C C . SER A 1 316 ? 9.455 -3.043 -47.877 1.00 50.62 316 SER A C 1
ATOM 2377 O O . SER A 1 316 ? 9.788 -4.220 -47.979 1.00 50.62 316 SER A O 1
ATOM 2379 N N . ASN A 1 317 ? 8.176 -2.655 -47.968 1.00 51.44 317 ASN A N 1
ATOM 2380 C CA . ASN A 1 317 ? 7.008 -3.522 -48.176 1.00 51.44 317 ASN A CA 1
ATOM 2381 C C . ASN A 1 317 ? 6.873 -4.686 -47.176 1.00 51.44 317 ASN A C 1
ATOM 2383 O O . ASN A 1 317 ? 6.840 -5.859 -47.558 1.00 51.44 317 ASN A O 1
ATOM 2387 N N . GLY A 1 318 ? 6.713 -4.356 -45.891 1.00 48.84 318 GLY A N 1
ATOM 2388 C CA . GLY A 1 318 ? 6.357 -5.337 -44.866 1.00 48.84 318 GLY A CA 1
ATOM 2389 C C . GLY A 1 318 ? 5.127 -6.177 -45.274 1.00 48.84 318 GLY A C 1
ATOM 2390 O O . GLY A 1 318 ? 4.155 -5.622 -45.790 1.00 48.84 318 GLY A O 1
ATOM 2391 N N . PRO A 1 319 ? 5.133 -7.506 -45.062 1.00 53.03 319 PRO A N 1
ATOM 2392 C CA . PRO A 1 319 ? 4.103 -8.422 -45.543 1.00 53.03 319 PRO A CA 1
ATOM 2393 C C . PRO A 1 319 ? 2.677 -7.943 -45.236 1.00 53.03 319 PRO A C 1
ATOM 2395 O O . PRO A 1 319 ? 2.359 -7.509 -44.121 1.00 53.03 319 PRO A O 1
ATOM 2398 N N . LYS A 1 320 ? 1.795 -8.074 -46.240 1.00 58.06 320 LYS A N 1
ATOM 2399 C CA . LYS A 1 320 ? 0.337 -8.117 -46.031 1.00 58.06 320 LYS A CA 1
ATOM 2400 C C . LYS A 1 320 ? 0.055 -9.246 -45.039 1.00 58.06 320 LYS A C 1
ATOM 2402 O O . LYS A 1 320 ? 0.765 -10.242 -45.105 1.00 58.06 320 LYS A O 1
ATOM 2407 N N . ARG A 1 321 ? -0.956 -9.117 -44.166 1.00 64.56 321 ARG A N 1
ATOM 2408 C CA . ARG A 1 321 ? -1.421 -10.178 -43.240 1.00 64.56 321 ARG A CA 1
ATOM 2409 C C . ARG A 1 321 ? -1.535 -11.526 -43.971 1.00 64.56 321 ARG A C 1
ATOM 2411 O O . ARG A 1 321 ? -2.547 -11.803 -44.609 1.00 64.56 321 ARG A O 1
ATOM 2418 N N . GLN A 1 322 ? -0.467 -12.315 -43.959 1.00 72.00 322 GLN A N 1
ATOM 2419 C CA . GLN A 1 322 ? -0.333 -13.557 -44.709 1.00 72.00 322 GLN A CA 1
ATOM 2420 C C . GLN A 1 322 ? 0.597 -14.475 -43.939 1.00 72.00 322 GLN A C 1
ATOM 2422 O O . GLN A 1 322 ? 1.675 -14.075 -43.496 1.00 72.00 322 GLN A O 1
ATOM 2427 N N . ARG A 1 323 ? 0.169 -15.728 -43.812 1.00 82.31 323 ARG A N 1
ATOM 2428 C CA . ARG A 1 323 ? 0.977 -16.782 -43.222 1.00 82.31 323 ARG A CA 1
ATOM 2429 C C . ARG A 1 323 ? 2.243 -16.994 -44.065 1.00 82.31 323 ARG A C 1
ATOM 2431 O O . ARG A 1 323 ? 2.121 -17.200 -45.276 1.00 82.31 323 ARG A O 1
ATOM 2438 N N . PRO A 1 324 ? 3.444 -16.995 -43.461 1.00 85.25 324 PRO A N 1
ATOM 2439 C CA . PRO A 1 324 ? 4.665 -17.320 -44.185 1.00 85.25 324 PRO A CA 1
ATOM 2440 C C . PRO A 1 324 ? 4.588 -18.727 -44.781 1.00 85.25 324 PRO A C 1
ATOM 2442 O O . PRO A 1 324 ? 4.229 -19.684 -44.097 1.00 85.25 324 PRO A O 1
ATOM 2445 N N . ALA A 1 325 ? 4.954 -18.864 -46.056 1.00 83.44 325 ALA A N 1
ATOM 2446 C CA . ALA A 1 325 ? 4.803 -20.121 -46.796 1.00 83.44 325 ALA A CA 1
ATOM 2447 C C . ALA A 1 325 ? 5.605 -21.293 -46.201 1.00 83.44 325 ALA A C 1
ATOM 2449 O O . ALA A 1 325 ? 5.226 -22.446 -46.375 1.00 83.44 325 ALA A O 1
ATOM 2450 N N . GLN A 1 326 ? 6.710 -20.996 -45.513 1.00 86.94 326 GLN A N 1
ATOM 2451 C CA . GLN A 1 326 ? 7.593 -21.990 -44.895 1.00 86.94 326 GLN A CA 1
ATOM 2452 C C . GLN A 1 326 ? 7.222 -22.304 -43.439 1.00 86.94 326 GLN A C 1
ATOM 2454 O O . GLN A 1 326 ? 7.839 -23.183 -42.849 1.00 86.94 326 GLN A O 1
ATOM 2459 N N . ALA A 1 327 ? 6.245 -21.599 -42.855 1.00 90.06 327 ALA A N 1
ATOM 2460 C CA . ALA A 1 327 ? 5.915 -21.757 -41.446 1.00 90.06 327 ALA A CA 1
ATOM 2461 C C . ALA A 1 327 ? 5.254 -23.114 -41.170 1.00 90.06 327 ALA A C 1
ATOM 2463 O O . ALA A 1 327 ? 4.157 -23.415 -41.667 1.00 90.06 327 ALA A O 1
ATOM 2464 N N . GLU A 1 328 ? 5.896 -23.898 -40.309 1.00 91.38 328 GLU A N 1
ATOM 2465 C CA . GLU A 1 328 ? 5.479 -25.246 -39.929 1.00 91.38 328 GLU A CA 1
ATOM 2466 C C . GLU A 1 328 ? 5.237 -25.345 -38.424 1.00 91.38 328 GLU A C 1
ATOM 2468 O O . GLU A 1 328 ? 5.846 -24.627 -37.634 1.00 91.38 328 GLU A O 1
ATOM 2473 N N . ARG A 1 329 ? 4.320 -26.225 -38.011 1.00 89.12 329 ARG A N 1
ATOM 2474 C CA . ARG A 1 329 ? 4.054 -26.474 -36.589 1.00 89.12 329 ARG A CA 1
ATOM 2475 C C . ARG A 1 329 ? 5.279 -27.117 -35.945 1.00 89.12 329 ARG A C 1
ATOM 2477 O O . ARG A 1 329 ? 5.804 -28.095 -36.467 1.00 89.12 329 ARG A O 1
ATOM 2484 N N . ALA A 1 330 ? 5.674 -26.600 -34.788 1.00 89.75 330 ALA A N 1
ATOM 2485 C CA . ALA A 1 330 ? 6.747 -27.154 -33.977 1.00 89.75 330 ALA A CA 1
ATOM 2486 C C . ALA A 1 330 ? 6.184 -27.866 -32.742 1.00 89.75 330 ALA A C 1
ATOM 2488 O O . ALA A 1 330 ? 5.202 -27.425 -32.143 1.00 89.75 330 ALA A O 1
ATOM 2489 N N . GLU A 1 331 ? 6.835 -28.957 -32.344 1.00 89.69 331 GLU A N 1
ATOM 2490 C CA . GLU A 1 331 ? 6.478 -29.684 -31.129 1.00 89.69 331 GLU A CA 1
ATOM 2491 C C . GLU A 1 331 ? 7.023 -29.001 -29.867 1.00 89.69 331 GLU A C 1
ATOM 2493 O O . GLU A 1 331 ? 8.146 -28.489 -29.835 1.00 89.69 331 GLU A O 1
ATOM 2498 N N . LEU A 1 332 ? 6.234 -29.061 -28.796 1.00 90.12 332 LEU A N 1
ATOM 2499 C CA . LEU A 1 332 ? 6.584 -28.613 -27.450 1.00 90.12 332 LEU A CA 1
ATOM 2500 C C . LEU A 1 332 ? 6.873 -29.820 -26.556 1.00 90.12 332 LEU A C 1
ATOM 2502 O O . LEU A 1 332 ? 6.254 -30.872 -26.727 1.00 90.12 332 LEU A O 1
ATOM 2506 N N . SER A 1 333 ? 7.767 -29.678 -25.574 1.00 90.44 333 SER A N 1
ATOM 2507 C CA . SER A 1 333 ? 7.896 -30.695 -24.519 1.00 90.44 333 SER A CA 1
ATOM 2508 C C . SER A 1 333 ? 6.735 -30.559 -23.535 1.00 90.44 333 SER A C 1
ATOM 2510 O O . SER A 1 333 ? 6.467 -29.462 -23.040 1.00 90.44 333 SER A O 1
ATOM 2512 N N . GLY A 1 334 ? 6.062 -31.666 -23.229 1.00 85.50 334 GLY A N 1
ATOM 2513 C CA . GLY A 1 334 ? 4.931 -31.716 -22.304 1.00 85.50 334 GLY A CA 1
ATOM 2514 C C . GLY A 1 334 ? 3.687 -32.403 -22.885 1.00 85.50 334 GLY A C 1
ATOM 2515 O O . GLY A 1 334 ? 3.756 -32.992 -23.963 1.00 85.50 334 GLY A O 1
ATOM 2516 N N . PRO A 1 335 ? 2.546 -32.356 -22.170 1.00 88.38 335 PRO A N 1
ATOM 2517 C CA . PRO A 1 335 ? 2.326 -31.610 -20.929 1.00 88.38 335 PRO A CA 1
ATOM 2518 C C . PRO A 1 335 ? 3.100 -32.197 -19.741 1.00 88.38 335 PRO A C 1
ATOM 2520 O O . PRO A 1 335 ? 3.149 -33.409 -19.544 1.00 88.38 335 PRO A O 1
ATOM 2523 N N . ILE A 1 336 ? 3.689 -31.324 -18.928 1.00 90.31 336 ILE A N 1
ATOM 2524 C CA . ILE A 1 336 ? 4.413 -31.688 -17.705 1.00 90.31 336 ILE A CA 1
ATOM 2525 C C . ILE A 1 336 ? 3.489 -31.480 -16.515 1.00 90.31 336 ILE A C 1
ATOM 2527 O O . ILE A 1 336 ? 2.951 -30.390 -16.333 1.00 90.31 336 ILE A O 1
ATOM 2531 N N . SER A 1 337 ? 3.319 -32.517 -15.700 1.00 89.75 337 SER A N 1
ATOM 2532 C CA . SER A 1 337 ? 2.511 -32.478 -14.484 1.00 89.75 337 SER A CA 1
ATOM 2533 C C . SER A 1 337 ? 3.140 -33.370 -13.404 1.00 89.75 337 SER A C 1
ATOM 2535 O O . SER A 1 337 ? 3.637 -34.450 -13.738 1.00 89.75 337 SER A O 1
ATOM 2537 N N . PRO A 1 338 ? 3.132 -32.961 -12.121 1.00 91.81 338 PRO A N 1
ATOM 2538 C CA . PRO A 1 338 ? 2.650 -31.672 -11.614 1.00 91.81 338 PRO A CA 1
ATOM 2539 C C . PRO A 1 338 ? 3.583 -30.506 -11.984 1.00 91.81 338 PRO A C 1
ATOM 2541 O O . PRO A 1 338 ? 4.786 -30.695 -12.168 1.00 91.81 338 PRO A O 1
ATOM 2544 N N . VAL A 1 339 ? 3.038 -29.286 -12.066 1.00 90.81 339 VAL A N 1
ATOM 2545 C CA . VAL A 1 339 ? 3.842 -28.054 -12.228 1.00 90.81 339 VAL A CA 1
ATOM 2546 C C . VAL A 1 339 ? 4.413 -27.601 -10.887 1.00 90.81 339 VAL A C 1
ATOM 2548 O O . VAL A 1 339 ? 5.597 -27.291 -10.790 1.00 90.81 339 VAL A O 1
ATOM 2551 N N . TRP A 1 340 ? 3.582 -27.620 -9.842 1.00 91.69 340 TRP A N 1
ATOM 2552 C CA . TRP A 1 340 ? 3.939 -27.223 -8.482 1.00 91.69 340 TRP A CA 1
ATOM 2553 C C . TRP A 1 340 ? 3.967 -28.428 -7.546 1.00 91.69 340 TRP A C 1
ATOM 2555 O O . TRP A 1 340 ? 2.983 -29.163 -7.451 1.00 91.69 340 TRP A O 1
ATOM 2565 N N . CYS A 1 341 ? 5.058 -28.580 -6.801 1.00 92.19 341 CYS A N 1
ATOM 2566 C CA . CYS A 1 341 ? 5.220 -29.590 -5.761 1.00 92.19 341 CYS A CA 1
ATOM 2567 C C . CYS A 1 341 ? 5.324 -28.929 -4.378 1.00 92.19 341 CYS A C 1
ATOM 2569 O O . CYS A 1 341 ? 5.975 -27.886 -4.251 1.00 92.19 341 CYS A O 1
ATOM 2571 N N . PRO A 1 342 ? 4.736 -29.529 -3.329 1.00 90.56 342 PRO A N 1
ATOM 2572 C CA . PRO A 1 342 ? 4.981 -29.086 -1.965 1.00 90.56 342 PRO A CA 1
ATOM 2573 C C . PRO A 1 342 ? 6.440 -29.354 -1.576 1.00 90.56 342 PRO A C 1
ATOM 2575 O O . PRO A 1 342 ? 7.038 -30.346 -2.001 1.00 90.56 342 PRO A O 1
ATOM 2578 N N . VAL A 1 343 ? 7.006 -28.485 -0.741 1.00 89.12 343 VAL A N 1
ATOM 2579 C CA . VAL A 1 343 ? 8.304 -28.727 -0.100 1.00 89.12 343 VAL A CA 1
ATOM 2580 C C . VAL A 1 343 ? 8.070 -29.642 1.120 1.00 89.12 343 VAL A C 1
ATOM 2582 O O . VAL A 1 343 ? 7.308 -29.252 2.008 1.00 89.12 343 VAL A O 1
ATOM 2585 N N . PRO A 1 344 ? 8.664 -30.853 1.202 1.00 83.56 344 PRO A N 1
ATOM 2586 C CA . PRO A 1 344 ? 8.324 -31.839 2.239 1.00 83.56 344 PRO A CA 1
ATOM 2587 C C . PRO A 1 344 ? 8.597 -31.368 3.679 1.00 83.56 344 PRO A C 1
ATOM 2589 O O . PRO A 1 344 ? 9.731 -31.044 4.030 1.00 83.56 344 PRO A O 1
ATOM 2592 N N . SER A 1 345 ? 7.589 -31.392 4.555 1.00 64.88 345 SER A N 1
ATOM 2593 C CA . SER A 1 345 ? 7.735 -31.100 5.992 1.00 64.88 345 SER A CA 1
ATOM 2594 C C . SER A 1 345 ? 8.253 -32.317 6.777 1.00 64.88 345 SER A C 1
ATOM 2596 O O . SER A 1 345 ? 7.729 -33.414 6.604 1.00 64.88 345 SER A O 1
ATOM 2598 N N . GLU A 1 346 ? 9.234 -32.142 7.671 1.00 54.38 346 GLU A N 1
ATOM 2599 C CA . GLU A 1 346 ? 9.617 -33.178 8.653 1.00 54.38 346 GLU A CA 1
ATOM 2600 C C . GLU A 1 346 ? 8.553 -33.285 9.762 1.00 54.38 346 GLU A C 1
ATOM 2602 O O . GLU A 1 346 ? 8.051 -32.251 10.217 1.00 54.38 346 GLU A O 1
ATOM 2607 N N . PRO A 1 347 ? 8.216 -34.493 10.252 1.00 43.03 347 PRO A N 1
ATOM 2608 C CA . PRO A 1 347 ? 7.260 -34.685 11.336 1.00 43.03 347 PRO A CA 1
ATOM 2609 C C . PRO A 1 347 ? 7.896 -34.420 12.713 1.00 43.03 347 PRO A C 1
ATOM 2611 O O . PRO A 1 347 ? 7.856 -35.274 13.585 1.00 43.03 347 PRO A O 1
ATOM 2614 N N . SER A 1 348 ? 8.492 -33.244 12.915 1.00 42.19 348 SER A N 1
ATOM 2615 C CA . SER A 1 348 ? 8.771 -32.642 14.229 1.00 42.19 348 SER A CA 1
ATOM 2616 C C . SER A 1 348 ? 9.594 -31.373 14.022 1.00 42.19 348 SER A C 1
ATOM 2618 O O . SER A 1 348 ? 10.807 -31.468 13.871 1.00 42.19 348 SER A O 1
ATOM 2620 N N . GLN A 1 349 ? 8.924 -30.218 13.978 1.00 37.16 349 GLN A N 1
ATOM 2621 C CA . GLN A 1 349 ? 9.408 -28.853 14.270 1.00 37.16 349 GLN A CA 1
ATOM 2622 C C . GLN A 1 349 ? 8.539 -27.852 13.494 1.00 37.16 349 GLN A C 1
ATOM 2624 O O . GLN A 1 349 ? 8.942 -27.291 12.479 1.00 37.16 349 GLN A O 1
ATOM 2629 N N . LEU A 1 350 ? 7.315 -27.622 13.983 1.00 36.09 350 LEU A N 1
ATOM 2630 C CA . LEU A 1 350 ? 6.634 -26.349 13.746 1.00 36.09 350 LEU A CA 1
ATOM 2631 C C . LEU A 1 350 ? 7.210 -25.337 14.749 1.00 36.09 350 LEU A C 1
ATOM 2633 O O . LEU A 1 350 ? 6.603 -25.044 15.773 1.00 36.09 350 LEU A O 1
ATOM 2637 N N . GLU A 1 351 ? 8.414 -24.838 14.477 1.00 32.91 351 GLU A N 1
ATOM 2638 C CA . GLU A 1 351 ? 8.849 -23.554 15.024 1.00 32.91 351 GLU A CA 1
ATOM 2639 C C . GLU A 1 351 ? 8.699 -22.516 13.914 1.00 32.91 351 GLU A C 1
ATOM 2641 O O . GLU A 1 351 ? 9.337 -22.578 12.862 1.00 32.91 351 GLU A O 1
ATOM 2646 N N . THR A 1 352 ? 7.773 -21.588 14.132 1.00 34.03 352 THR A N 1
ATOM 2647 C CA . THR A 1 352 ? 7.486 -20.455 13.258 1.00 34.03 352 THR A CA 1
ATOM 2648 C C . THR A 1 352 ? 8.698 -19.532 13.197 1.00 34.03 352 THR A C 1
ATOM 2650 O O . THR A 1 352 ? 8.911 -18.698 14.075 1.00 34.03 352 THR A O 1
ATOM 2653 N N . SER A 1 353 ? 9.493 -19.681 12.141 1.00 33.47 353 SER A N 1
ATOM 2654 C CA . SER A 1 353 ? 10.485 -18.695 11.729 1.00 33.47 353 SER A CA 1
ATOM 2655 C C . SER A 1 353 ? 9.767 -17.448 11.202 1.00 33.47 353 SER A C 1
ATOM 2657 O O . SER A 1 353 ? 9.132 -17.477 10.149 1.00 33.47 353 SER A O 1
ATOM 2659 N N . THR A 1 354 ? 9.868 -16.341 11.936 1.00 33.69 354 THR A N 1
ATOM 2660 C CA . THR A 1 354 ? 9.584 -14.994 11.431 1.00 33.69 354 THR A CA 1
ATOM 2661 C C . THR A 1 354 ? 10.747 -14.559 10.539 1.00 33.69 354 THR A C 1
ATOM 2663 O O . THR A 1 354 ? 11.679 -13.894 10.995 1.00 33.69 354 THR A O 1
ATOM 2666 N N . ALA A 1 355 ? 10.737 -14.988 9.277 1.00 30.42 355 ALA A N 1
ATOM 2667 C CA . ALA A 1 355 ? 11.622 -14.418 8.270 1.00 30.42 355 ALA A CA 1
ATOM 2668 C C . ALA A 1 355 ? 11.102 -13.021 7.897 1.00 30.42 355 ALA A C 1
ATOM 2670 O O . ALA A 1 355 ? 9.964 -12.866 7.453 1.00 30.42 355 ALA A O 1
ATOM 2671 N N . SER A 1 356 ? 11.941 -12.014 8.134 1.00 29.05 356 SER A N 1
ATOM 2672 C CA . SER A 1 356 ? 11.771 -10.638 7.672 1.00 29.05 356 SER A CA 1
ATOM 2673 C C . SER A 1 356 ? 11.617 -10.580 6.152 1.00 29.05 356 SER A C 1
ATOM 2675 O O . SER A 1 356 ? 12.176 -11.415 5.444 1.00 29.05 356 SER A O 1
ATOM 2677 N N . SER A 1 357 ? 10.887 -9.576 5.666 1.00 32.94 357 SER A N 1
ATOM 2678 C CA . SER A 1 357 ? 10.691 -9.259 4.250 1.00 32.94 357 SER A CA 1
ATOM 2679 C C . SER A 1 357 ? 12.011 -9.248 3.476 1.00 32.94 357 SER A C 1
ATOM 2681 O O . SER A 1 357 ? 12.808 -8.313 3.550 1.00 32.94 357 SER A O 1
ATOM 2683 N N . VAL A 1 358 ? 12.230 -10.316 2.721 1.00 28.30 358 VAL A N 1
ATOM 2684 C CA . VAL A 1 358 ? 13.252 -10.413 1.684 1.00 28.30 358 VAL A CA 1
ATOM 2685 C C . VAL A 1 358 ? 12.478 -10.753 0.417 1.00 28.30 358 VAL A C 1
ATOM 2687 O O . VAL A 1 358 ? 12.300 -11.919 0.064 1.00 28.30 358 VAL A O 1
ATOM 2690 N N . ASP A 1 359 ? 11.948 -9.706 -0.214 1.00 37.66 359 ASP A N 1
ATOM 2691 C CA . ASP A 1 359 ? 11.422 -9.734 -1.577 1.00 37.66 359 ASP A CA 1
ATOM 2692 C C . ASP A 1 359 ? 12.605 -9.921 -2.527 1.00 37.66 359 ASP A C 1
ATOM 2694 O O . ASP A 1 359 ? 13.207 -8.953 -2.982 1.00 37.66 359 ASP A O 1
ATOM 2698 N N . PHE A 1 360 ? 13.021 -11.163 -2.779 1.00 36.81 360 PHE A N 1
ATOM 2699 C CA . PHE A 1 360 ? 14.060 -11.429 -3.773 1.00 36.81 360 PHE A CA 1
ATOM 2700 C C . PHE A 1 360 ? 13.634 -12.509 -4.770 1.00 36.81 360 PHE A C 1
ATOM 2702 O O . PHE A 1 360 ? 13.450 -13.677 -4.435 1.00 36.81 360 PHE A O 1
ATOM 2709 N N . LEU A 1 361 ? 13.486 -12.030 -6.010 1.00 38.41 361 LEU A N 1
ATOM 2710 C CA . LEU A 1 361 ? 13.842 -12.632 -7.298 1.00 38.41 361 LEU A CA 1
ATOM 2711 C C . LEU A 1 361 ? 13.557 -14.127 -7.481 1.00 38.41 361 LEU A C 1
ATOM 2713 O O . LEU A 1 361 ? 14.412 -14.973 -7.259 1.00 38.41 361 LEU A O 1
ATOM 2717 N N . GLY A 1 362 ? 12.386 -14.410 -8.059 1.00 50.34 362 GLY A N 1
ATOM 2718 C CA . GLY A 1 362 ? 12.074 -15.667 -8.737 1.00 50.34 362 GLY A CA 1
ATOM 2719 C C . GLY A 1 362 ? 10.903 -16.418 -8.109 1.00 50.34 362 GLY A C 1
ATOM 2720 O O . GLY A 1 362 ? 11.071 -17.147 -7.133 1.00 50.34 362 GLY A O 1
ATOM 2721 N N . LYS A 1 363 ? 9.723 -16.326 -8.742 1.00 63.16 363 LYS A N 1
ATOM 2722 C CA . LYS A 1 363 ? 8.529 -17.165 -8.493 1.00 63.16 363 LYS A CA 1
ATOM 2723 C C . LYS A 1 363 ? 8.755 -18.629 -8.928 1.00 63.16 363 LYS A C 1
ATOM 2725 O O . LYS A 1 363 ? 7.907 -19.230 -9.569 1.00 63.16 363 LYS A O 1
ATOM 2730 N N . TRP A 1 364 ? 9.917 -19.204 -8.628 1.00 81.56 364 TRP A N 1
ATOM 2731 C CA . TRP A 1 364 ? 10.205 -20.639 -8.771 1.00 81.56 364 TRP A CA 1
ATOM 2732 C C . TRP A 1 364 ? 9.844 -21.404 -7.502 1.00 81.56 364 TRP A C 1
ATOM 2734 O O . TRP A 1 364 ? 9.545 -22.598 -7.543 1.00 81.56 364 TRP A O 1
ATOM 2744 N N . PHE A 1 365 ? 9.849 -20.683 -6.382 1.00 87.06 365 PHE A N 1
ATOM 2745 C CA . PHE A 1 365 ? 9.512 -21.145 -5.048 1.00 87.06 365 PHE A CA 1
ATOM 2746 C C . PHE A 1 365 ? 8.482 -20.182 -4.466 1.00 87.06 365 PHE A C 1
ATOM 2748 O O . PHE A 1 365 ? 8.630 -18.968 -4.598 1.00 87.06 365 PHE A O 1
ATOM 2755 N N . LEU A 1 366 ? 7.435 -20.702 -3.830 1.00 81.19 366 LEU A N 1
ATOM 2756 C CA . LEU A 1 366 ? 6.356 -19.892 -3.271 1.00 81.19 366 LEU A CA 1
ATOM 2757 C C . LEU A 1 366 ? 6.219 -20.156 -1.773 1.00 81.19 366 LEU A C 1
ATOM 2759 O O . LEU A 1 366 ? 6.314 -21.289 -1.301 1.00 81.19 366 LEU A O 1
ATOM 2763 N N . ARG A 1 367 ? 5.990 -19.083 -1.015 1.00 80.56 367 ARG A N 1
ATOM 2764 C CA . ARG A 1 367 ? 5.633 -19.142 0.414 1.00 80.56 367 ARG A CA 1
ATOM 2765 C C . ARG A 1 367 ? 4.154 -19.458 0.623 1.00 80.56 367 ARG A C 1
ATOM 2767 O O . ARG A 1 367 ? 3.736 -19.817 1.722 1.00 80.56 367 ARG A O 1
ATOM 2774 N N . HIS A 1 368 ? 3.365 -19.309 -0.433 1.00 76.44 368 HIS A N 1
ATOM 2775 C CA . HIS A 1 368 ? 1.921 -19.464 -0.436 1.00 76.44 368 HIS A CA 1
ATOM 2776 C C . HIS A 1 368 ? 1.512 -20.479 -1.498 1.00 76.44 368 HIS A C 1
ATOM 2778 O O . HIS A 1 368 ? 2.316 -20.875 -2.340 1.00 76.44 368 HIS A O 1
ATOM 2784 N N . ALA A 1 369 ? 0.246 -20.880 -1.456 1.00 76.12 369 ALA A N 1
ATOM 2785 C CA . ALA A 1 369 ? -0.312 -21.766 -2.460 1.00 76.12 369 ALA A CA 1
ATOM 2786 C C . ALA A 1 369 ? -0.291 -21.096 -3.861 1.00 76.12 369 ALA A C 1
ATOM 2788 O O . ALA A 1 369 ? -0.513 -19.880 -3.941 1.00 76.12 369 ALA A O 1
ATOM 2789 N N . PRO A 1 370 ? -0.003 -21.841 -4.950 1.00 77.69 370 PRO A N 1
ATOM 2790 C CA . PRO A 1 370 ? 0.160 -21.286 -6.300 1.00 77.69 370 PRO A CA 1
ATOM 2791 C C . PRO A 1 370 ? -1.021 -20.471 -6.838 1.00 77.69 370 PRO A C 1
ATOM 2793 O O . PRO A 1 370 ? -0.840 -19.604 -7.691 1.00 77.69 370 PRO A O 1
ATOM 2796 N N . GLU A 1 371 ? -2.226 -20.718 -6.331 1.00 70.81 371 GLU A N 1
ATOM 2797 C CA . GLU A 1 371 ? -3.462 -20.036 -6.722 1.00 70.81 371 GLU A CA 1
ATOM 2798 C C . GLU A 1 371 ? -3.432 -18.539 -6.359 1.00 70.81 371 GLU A C 1
ATOM 2800 O O . GLU A 1 371 ? -4.120 -17.732 -6.976 1.00 70.81 371 GLU A O 1
ATOM 2805 N N . LYS A 1 372 ? -2.586 -18.128 -5.402 1.00 68.19 372 LYS A N 1
ATOM 2806 C CA . LYS A 1 372 ? -2.431 -16.715 -5.015 1.00 68.19 372 LYS A CA 1
ATOM 2807 C C . LYS A 1 372 ? -1.614 -15.875 -5.999 1.00 68.19 372 LYS A C 1
ATOM 2809 O O . LYS A 1 372 ? -1.527 -14.667 -5.820 1.00 68.19 372 LYS A O 1
ATOM 2814 N N . LEU A 1 373 ? -1.026 -16.475 -7.037 1.00 64.75 373 LEU A N 1
ATOM 2815 C CA . LEU A 1 373 ? -0.235 -15.740 -8.031 1.00 64.75 373 LEU A CA 1
ATOM 2816 C C . LEU A 1 373 ? -1.050 -14.728 -8.863 1.00 64.75 373 LEU A C 1
ATOM 2818 O O . LEU A 1 373 ? -0.434 -13.875 -9.492 1.00 64.75 373 LEU A O 1
ATOM 2822 N N . GLN A 1 374 ? -2.387 -14.813 -8.850 1.00 59.62 374 GLN A N 1
ATOM 2823 C CA . GLN A 1 374 ? -3.328 -13.919 -9.556 1.00 59.62 374 GLN A CA 1
ATOM 2824 C C . GLN A 1 374 ? -3.795 -12.711 -8.729 1.00 59.62 374 GLN A C 1
ATOM 2826 O O . GLN A 1 374 ? -4.606 -11.923 -9.206 1.00 59.62 374 GLN A O 1
ATOM 2831 N N . GLN A 1 375 ? -3.371 -12.588 -7.470 1.00 55.50 375 GLN A N 1
ATOM 2832 C CA . GLN A 1 375 ? -3.783 -11.471 -6.620 1.00 55.50 375 GLN A CA 1
ATOM 2833 C C . GLN A 1 375 ? -2.921 -10.247 -6.974 1.00 55.50 375 GLN A C 1
ATOM 2835 O O . GLN A 1 375 ? -1.714 -10.271 -6.743 1.00 55.50 375 GLN A O 1
ATOM 2840 N N . PHE A 1 376 ? -3.528 -9.226 -7.593 1.00 46.84 376 PHE A N 1
ATOM 2841 C CA . PHE A 1 376 ? -2.880 -7.956 -7.943 1.00 46.84 376 PHE A CA 1
ATOM 2842 C C . PHE A 1 376 ? -3.034 -6.945 -6.806 1.00 46.84 376 PHE A C 1
ATOM 2844 O O . PHE A 1 376 ? -4.144 -6.750 -6.311 1.00 46.84 376 PHE A O 1
ATOM 2851 N N . ASP A 1 377 ? -1.934 -6.299 -6.424 1.00 37.22 377 ASP A N 1
ATOM 2852 C CA . ASP A 1 377 ? -1.946 -5.119 -5.557 1.00 37.22 377 ASP A CA 1
ATOM 2853 C C . ASP A 1 377 ? -2.225 -3.875 -6.432 1.00 37.22 377 ASP A C 1
ATOM 2855 O O . ASP A 1 377 ? -1.582 -3.691 -7.465 1.00 37.22 377 ASP A O 1
ATOM 2859 N N . GLU A 1 378 ? -3.207 -3.041 -6.076 1.00 29.53 378 GLU A N 1
ATOM 2860 C CA . GLU A 1 378 ? -3.572 -1.829 -6.838 1.00 29.53 378 GLU A CA 1
ATOM 2861 C C . GLU A 1 378 ? -2.501 -0.711 -6.697 1.00 29.53 378 GLU A C 1
ATOM 2863 O O . GLU A 1 378 ? -2.021 -0.515 -5.577 1.00 29.53 378 GLU A O 1
ATOM 2868 N N . VAL A 1 379 ? -2.184 0.029 -7.796 1.00 27.64 379 VAL A N 1
ATOM 2869 C CA . VAL A 1 379 ? -1.786 1.484 -7.918 1.00 27.64 379 VAL A CA 1
ATOM 2870 C C . VAL A 1 379 ? -0.706 1.798 -9.001 1.00 27.64 379 VAL A C 1
ATOM 2872 O O . VAL A 1 379 ? 0.292 1.087 -9.096 1.00 27.64 379 VAL A O 1
ATOM 2875 N N . GLU A 1 380 ? -0.871 2.904 -9.775 1.00 28.31 380 GLU A N 1
ATOM 2876 C CA . GLU A 1 380 ? -0.031 3.374 -10.934 1.00 28.31 380 GLU A CA 1
ATOM 2877 C C . GLU A 1 380 ? 0.543 4.801 -10.810 1.00 28.31 380 GLU A C 1
ATOM 2879 O O . GLU A 1 380 ? -0.023 5.638 -10.106 1.00 28.31 380 GLU A O 1
ATOM 2884 N N . GLU A 1 381 ? 1.576 5.114 -11.615 1.00 28.17 381 GLU A N 1
ATOM 2885 C CA . GLU A 1 381 ? 2.181 6.450 -11.836 1.00 28.17 381 GLU A CA 1
ATOM 2886 C C . GLU A 1 381 ? 2.446 6.735 -13.346 1.00 28.17 381 GLU A C 1
ATOM 2888 O O . GLU A 1 381 ? 2.760 5.821 -14.105 1.00 28.17 381 GLU A O 1
ATOM 2893 N N . VAL A 1 382 ? 2.363 8.016 -13.764 1.00 30.34 382 VAL A N 1
ATOM 2894 C CA . VAL A 1 382 ? 2.590 8.561 -15.136 1.00 30.34 382 VAL A CA 1
ATOM 2895 C C . VAL A 1 382 ? 3.698 9.642 -15.110 1.00 30.34 382 VAL A C 1
ATOM 2897 O O . VAL A 1 382 ? 3.868 10.309 -14.090 1.00 30.34 382 VAL A O 1
ATOM 2900 N N . SER A 1 383 ? 4.446 9.827 -16.214 1.00 36.19 383 SER A N 1
ATOM 2901 C CA . SER A 1 383 ? 5.726 10.570 -16.301 1.00 36.19 383 SER A CA 1
ATOM 2902 C C . SER A 1 383 ? 5.661 12.106 -16.504 1.00 36.19 383 SER A C 1
ATOM 2904 O O . SER A 1 383 ? 4.617 12.710 -16.764 1.00 36.19 383 SER A O 1
ATOM 2906 N N . MET A 1 384 ? 6.836 12.745 -16.376 1.00 32.81 384 MET A N 1
ATOM 2907 C CA . MET A 1 384 ? 7.053 14.183 -16.149 1.00 32.81 384 MET A CA 1
ATOM 2908 C C . MET A 1 384 ? 6.831 15.130 -17.342 1.00 32.81 384 MET A C 1
ATOM 2910 O O . MET A 1 384 ? 6.452 16.284 -17.129 1.00 32.81 384 MET A O 1
ATOM 2914 N N . ASP A 1 385 ? 7.006 14.677 -18.578 1.00 38.75 385 ASP A N 1
ATOM 2915 C CA . ASP A 1 385 ? 6.845 15.531 -19.766 1.00 38.75 385 ASP A CA 1
ATOM 2916 C C . ASP A 1 385 ? 5.384 15.620 -20.224 1.00 38.75 385 ASP A C 1
ATOM 2918 O O . ASP A 1 385 ? 4.903 16.694 -20.610 1.00 38.75 385 ASP A O 1
ATOM 2922 N N . GLU A 1 386 ? 4.638 14.521 -20.061 1.00 37.91 386 GLU A N 1
ATOM 2923 C CA . GLU A 1 386 ? 3.175 14.498 -20.137 1.00 37.91 386 GLU A CA 1
ATOM 2924 C C . GLU A 1 386 ? 2.599 15.452 -19.075 1.00 37.91 386 GLU A C 1
ATOM 2926 O O . GLU A 1 386 ? 1.756 16.294 -19.379 1.00 37.91 386 GLU A O 1
ATOM 2931 N N . LEU A 1 387 ? 3.154 15.423 -17.856 1.00 34.25 387 LEU A N 1
ATOM 2932 C CA . LEU A 1 387 ? 2.841 16.354 -16.769 1.00 34.25 387 LEU A CA 1
ATOM 2933 C C . LEU A 1 387 ? 3.117 17.818 -17.136 1.00 34.25 387 LEU A C 1
ATOM 2935 O O . LEU A 1 387 ? 2.285 18.661 -16.829 1.00 34.25 387 LEU A O 1
ATOM 2939 N N . GLN A 1 388 ? 4.222 18.164 -17.800 1.00 40.22 388 GLN A N 1
ATOM 2940 C CA . GLN A 1 388 ? 4.533 19.562 -18.143 1.00 40.22 388 GLN A CA 1
ATOM 2941 C C . GLN A 1 388 ? 3.664 20.118 -19.283 1.00 40.22 388 GLN A C 1
ATOM 2943 O O . GLN A 1 388 ? 3.213 21.267 -19.214 1.00 40.22 388 GLN A O 1
ATOM 2948 N N . ARG A 1 389 ? 3.375 19.310 -20.310 1.00 45.16 389 ARG A N 1
ATOM 2949 C CA . ARG A 1 389 ? 2.512 19.710 -21.435 1.00 45.16 389 ARG A CA 1
ATOM 2950 C C . ARG A 1 389 ? 1.045 19.779 -21.022 1.00 45.16 389 ARG A C 1
ATOM 2952 O O . ARG A 1 389 ? 0.384 20.787 -21.284 1.00 45.16 389 ARG A O 1
ATOM 2959 N N . LEU A 1 390 ? 0.573 18.762 -20.295 1.00 37.59 390 LEU A N 1
ATOM 2960 C CA . LEU A 1 390 ? -0.757 18.768 -19.697 1.00 37.59 390 LEU A CA 1
ATOM 2961 C C . LEU A 1 390 ? -0.890 19.891 -18.674 1.00 37.59 390 LEU A C 1
ATOM 2963 O O . LEU A 1 390 ? -1.967 20.449 -18.598 1.00 37.59 390 LEU A O 1
ATOM 2967 N N . ARG A 1 391 ? 0.164 20.297 -17.953 1.00 36.81 391 ARG A N 1
ATOM 2968 C CA . ARG A 1 391 ? 0.136 21.434 -17.011 1.00 36.81 391 ARG A CA 1
ATOM 2969 C C . ARG A 1 391 ? 0.034 22.789 -17.701 1.00 36.81 391 ARG A C 1
ATOM 2971 O O . ARG A 1 391 ? -0.739 23.609 -17.240 1.00 36.81 391 ARG A O 1
ATOM 2978 N N . ALA A 1 392 ? 0.701 23.028 -18.829 1.00 45.28 392 ALA A N 1
ATOM 2979 C CA . ALA A 1 392 ? 0.552 24.295 -19.560 1.00 45.28 392 ALA A CA 1
ATOM 2980 C C . ALA A 1 392 ? -0.821 24.425 -20.255 1.00 45.28 392 ALA A C 1
ATOM 2982 O O . ALA A 1 392 ? -1.408 25.510 -20.322 1.00 45.28 392 ALA A O 1
ATOM 2983 N N . GLU A 1 393 ? -1.347 23.312 -20.772 1.00 43.00 393 GLU A N 1
ATOM 2984 C CA . GLU A 1 393 ? -2.656 23.261 -21.427 1.00 43.00 393 GLU A CA 1
ATOM 2985 C C . GLU A 1 393 ? -3.798 23.203 -20.402 1.00 43.00 393 GLU A C 1
ATOM 2987 O O . GLU A 1 393 ? -4.822 23.868 -20.585 1.00 43.00 393 GLU A O 1
ATOM 2992 N N . ALA A 1 394 ? -3.578 22.514 -19.276 1.00 34.84 394 ALA A N 1
ATOM 2993 C CA . ALA A 1 394 ? -4.414 22.573 -18.089 1.00 34.84 394 ALA A CA 1
ATOM 2994 C C . ALA A 1 394 ? -4.376 23.967 -17.489 1.00 34.84 394 ALA A C 1
ATOM 2996 O O . ALA A 1 394 ? -5.447 24.482 -17.331 1.00 34.84 394 ALA A O 1
ATOM 2997 N N . ASP A 1 395 ? -3.265 24.668 -17.265 1.00 38.50 395 ASP A N 1
ATOM 2998 C CA . ASP A 1 395 ? -3.259 26.022 -16.671 1.00 38.50 395 ASP A CA 1
ATOM 2999 C C . ASP A 1 395 ? -4.085 27.039 -17.485 1.00 38.50 395 ASP A C 1
ATOM 3001 O O . ASP A 1 395 ? -4.754 27.916 -16.925 1.00 38.50 395 ASP A O 1
ATOM 3005 N N . LYS A 1 396 ? -4.121 26.882 -18.816 1.00 42.19 396 LYS A N 1
ATOM 3006 C CA . LYS A 1 396 ? -4.975 27.664 -19.729 1.00 42.19 396 LYS A CA 1
ATOM 3007 C C . LYS A 1 396 ? -6.446 27.228 -19.696 1.00 42.19 396 LYS A C 1
ATOM 3009 O O . LYS A 1 396 ? -7.334 28.087 -19.683 1.00 42.19 396 LYS A O 1
ATOM 3014 N N . LYS A 1 397 ? -6.721 25.918 -19.651 1.00 35.53 397 LYS A N 1
ATOM 3015 C CA . LYS A 1 397 ? -8.076 25.359 -19.456 1.00 35.53 397 LYS A CA 1
ATOM 3016 C C . LYS A 1 397 ? -8.601 25.564 -18.034 1.00 35.53 397 LYS A C 1
ATOM 3018 O O . LYS A 1 397 ? -9.789 25.741 -17.868 1.00 35.53 397 LYS A O 1
ATOM 3023 N N . LEU A 1 398 ? -7.733 25.609 -17.036 1.00 35.84 398 LEU A N 1
ATOM 3024 C CA . LEU A 1 398 ? -7.952 25.668 -15.595 1.00 35.84 398 LEU A CA 1
ATOM 3025 C C . LEU A 1 398 ? -8.145 27.124 -15.197 1.00 35.84 398 LEU A C 1
ATOM 3027 O O . LEU A 1 398 ? -9.065 27.406 -14.462 1.00 35.84 398 LEU A O 1
ATOM 3031 N N . SER A 1 399 ? -7.432 28.089 -15.779 1.00 37.62 399 SER A N 1
ATOM 3032 C CA . SER A 1 399 ? -7.773 29.511 -15.589 1.00 37.62 399 SER A CA 1
ATOM 3033 C C . SER A 1 399 ? -9.147 29.874 -16.176 1.00 37.62 399 SER A C 1
ATOM 3035 O O . SER A 1 399 ? -9.828 30.761 -15.667 1.00 37.62 399 SER A O 1
ATOM 3037 N N . SER A 1 400 ? -9.581 29.171 -17.230 1.00 36.38 400 SER A N 1
ATOM 3038 C CA . SER A 1 400 ? -10.898 29.349 -17.859 1.00 36.38 400 SER A CA 1
ATOM 3039 C C . SER A 1 400 ? -12.003 28.452 -17.267 1.00 36.38 400 SER A C 1
ATOM 3041 O O . SER A 1 400 ? -13.164 28.850 -17.282 1.00 36.38 400 SER A O 1
ATOM 3043 N N . GLN A 1 401 ? -11.661 27.300 -16.672 1.00 31.45 401 GLN A N 1
ATOM 3044 C CA . GLN A 1 401 ? -12.574 26.382 -15.969 1.00 31.45 401 GLN A CA 1
ATOM 3045 C C . GLN A 1 401 ? -12.678 26.642 -14.456 1.00 31.45 401 GLN A C 1
ATOM 3047 O O . GLN A 1 401 ? -13.747 26.421 -13.906 1.00 31.45 401 GLN A O 1
ATOM 3052 N N . LEU A 1 402 ? -11.654 27.166 -13.771 1.00 39.19 402 LEU A N 1
ATOM 3053 C CA . LEU A 1 402 ? -11.718 27.594 -12.357 1.00 39.19 402 LEU A CA 1
ATOM 3054 C C . LEU A 1 402 ? -12.612 28.820 -12.177 1.00 39.19 402 LEU A C 1
ATOM 3056 O O . LEU A 1 402 ? -13.178 29.017 -11.108 1.00 39.19 402 LEU A O 1
ATOM 3060 N N . ALA A 1 403 ? -12.803 29.609 -13.235 1.00 37.50 403 ALA A N 1
ATOM 3061 C CA . ALA A 1 403 ? -13.837 30.634 -13.262 1.00 37.50 403 ALA A CA 1
ATOM 3062 C C . ALA A 1 403 ? -15.261 30.040 -13.347 1.00 37.50 403 ALA A C 1
ATOM 3064 O O . ALA A 1 403 ? -16.226 30.782 -13.174 1.00 37.50 403 ALA A O 1
ATOM 3065 N N . GLN A 1 404 ? -15.414 28.736 -13.639 1.00 33.59 404 GLN A N 1
ATOM 3066 C CA . GLN A 1 404 ? -16.712 28.125 -13.952 1.00 33.59 404 GLN A CA 1
ATOM 3067 C C . GLN A 1 404 ? -17.037 26.760 -13.313 1.00 33.59 404 GLN A C 1
ATOM 3069 O O . GLN A 1 404 ? -18.184 26.361 -13.452 1.00 33.59 404 GLN A O 1
ATOM 3074 N N . ASN A 1 405 ? -16.161 26.056 -12.582 1.00 30.42 405 ASN A N 1
ATOM 3075 C CA . ASN A 1 405 ? -16.536 24.829 -11.858 1.00 30.42 405 ASN A CA 1
ATOM 3076 C C . ASN A 1 405 ? -15.629 24.526 -10.650 1.00 30.42 405 ASN A C 1
ATOM 3078 O O . ASN A 1 405 ? -14.437 24.256 -10.780 1.00 30.42 405 ASN A O 1
ATOM 3082 N N . SER A 1 406 ? -16.252 24.493 -9.473 1.00 39.16 406 SER A N 1
ATOM 3083 C CA . SER A 1 406 ? -15.789 23.856 -8.239 1.00 39.16 406 SER A CA 1
ATOM 3084 C C . SER A 1 406 ? -15.445 22.381 -8.486 1.00 39.16 406 SER A C 1
ATOM 3086 O O . SER A 1 406 ? -16.327 21.624 -8.897 1.00 39.16 406 SER A O 1
ATOM 3088 N N . LEU A 1 407 ? -14.212 21.941 -8.213 1.00 46.56 407 LEU A N 1
ATOM 3089 C CA . LEU A 1 407 ? -13.922 20.509 -8.075 1.00 46.56 407 LEU A CA 1
ATOM 3090 C C . LEU A 1 407 ? -14.802 19.961 -6.943 1.00 46.56 407 LEU A C 1
ATOM 3092 O O . LEU A 1 407 ? -14.592 20.283 -5.776 1.00 46.56 407 LEU A O 1
ATOM 3096 N N . GLY A 1 408 ? -15.832 19.194 -7.300 1.00 52.59 408 GLY A N 1
ATOM 3097 C CA . GLY A 1 408 ? -16.687 18.518 -6.331 1.00 52.59 408 GLY A CA 1
ATOM 3098 C C . GLY A 1 408 ? -15.889 17.521 -5.489 1.00 52.59 408 GLY A C 1
ATOM 3099 O O . GLY A 1 408 ? -14.818 17.068 -5.894 1.00 52.59 408 GLY A O 1
ATOM 3100 N N . TRP A 1 409 ? -16.417 17.191 -4.312 1.00 58.62 409 TRP A N 1
ATOM 3101 C CA . TRP A 1 409 ? -15.879 16.156 -3.427 1.00 58.62 409 TRP A CA 1
ATOM 3102 C C . TRP A 1 409 ? -15.693 14.815 -4.159 1.00 58.62 409 TRP A C 1
ATOM 3104 O O . TRP A 1 409 ? -16.460 14.527 -5.085 1.00 58.62 409 TRP A O 1
ATOM 3114 N N . PRO A 1 410 ? -14.698 13.995 -3.765 1.00 53.94 410 PRO A N 1
ATOM 3115 C CA . PRO A 1 410 ? -14.484 12.688 -4.377 1.00 53.94 410 PRO A CA 1
ATOM 3116 C C . PRO A 1 410 ? -15.741 11.821 -4.202 1.00 53.94 410 PRO A C 1
ATOM 3118 O O . PRO A 1 410 ? -16.445 11.966 -3.195 1.00 53.94 410 PRO A O 1
ATOM 3121 N N . PRO A 1 411 ? -16.031 10.890 -5.130 1.00 62.12 411 PRO A N 1
ATOM 3122 C CA . PRO A 1 411 ? -17.037 9.870 -4.888 1.00 62.12 411 PRO A CA 1
ATOM 3123 C C . PRO A 1 411 ? -16.667 9.112 -3.612 1.00 62.12 411 PRO A C 1
ATOM 3125 O O . PRO A 1 411 ? -15.536 8.643 -3.460 1.00 62.12 411 PRO A O 1
ATOM 3128 N N . VAL A 1 412 ? -17.608 9.019 -2.682 1.00 60.81 412 VAL A N 1
ATOM 3129 C CA . VAL A 1 412 ? -17.414 8.288 -1.432 1.00 60.81 412 VAL A CA 1
ATOM 3130 C C . VAL A 1 412 ? -18.028 6.904 -1.544 1.00 60.81 412 VAL A C 1
ATOM 3132 O O . VAL A 1 412 ? -19.089 6.731 -2.147 1.00 60.81 412 VAL A O 1
ATOM 3135 N N . ASP A 1 413 ? -17.392 5.921 -0.921 1.00 62.81 413 ASP A N 1
ATOM 3136 C CA . ASP A 1 413 ? -18.004 4.613 -0.751 1.00 62.81 413 ASP A CA 1
ATOM 3137 C C . ASP A 1 413 ? -19.306 4.772 0.069 1.00 62.81 413 ASP A C 1
ATOM 3139 O O . ASP A 1 413 ? -19.308 5.414 1.131 1.00 62.81 413 ASP A O 1
ATOM 3143 N N . PRO A 1 414 ? -20.444 4.236 -0.408 1.00 46.59 414 PRO A N 1
ATOM 3144 C CA . PRO A 1 414 ? -21.755 4.539 0.159 1.00 46.59 414 PRO A CA 1
ATOM 3145 C C . PRO A 1 414 ? -21.912 4.078 1.614 1.00 46.59 414 PRO A C 1
ATOM 3147 O O . PRO A 1 414 ? -22.713 4.676 2.342 1.00 46.59 414 PRO A O 1
ATOM 3150 N N . VAL A 1 415 ? -21.142 3.072 2.044 1.00 55.69 415 VAL A N 1
ATOM 3151 C CA . VAL A 1 415 ? -21.203 2.471 3.384 1.00 55.69 415 VAL A CA 1
ATOM 3152 C C . VAL A 1 415 ? -20.191 3.116 4.327 1.00 55.69 415 VAL A C 1
ATOM 3154 O O . VAL A 1 415 ? -20.534 3.548 5.425 1.00 55.69 415 VAL A O 1
ATOM 3157 N N . SER A 1 416 ? -18.932 3.187 3.913 1.00 51.69 416 SER A N 1
ATOM 3158 C CA . SER A 1 416 ? -17.818 3.629 4.746 1.00 51.69 416 SER A CA 1
ATOM 3159 C C . SER A 1 416 ? -17.618 5.143 4.760 1.00 51.69 416 SER A C 1
ATOM 3161 O O . SER A 1 416 ? -16.952 5.636 5.671 1.00 51.69 416 SER A O 1
ATOM 3163 N N . LYS A 1 417 ? -18.190 5.864 3.783 1.00 63.44 417 LYS A N 1
ATOM 3164 C CA . LYS A 1 417 ? -17.990 7.305 3.533 1.00 63.44 417 LYS A CA 1
ATOM 3165 C C . LYS A 1 417 ? -16.535 7.702 3.256 1.00 63.44 417 LYS A C 1
ATOM 3167 O O . LYS A 1 417 ? -16.212 8.890 3.239 1.00 63.44 417 LYS A O 1
ATOM 3172 N N . ALA A 1 418 ? -15.671 6.715 3.021 1.00 64.88 418 ALA A N 1
ATOM 3173 C CA . ALA A 1 418 ? -14.293 6.937 2.628 1.00 64.88 418 ALA A CA 1
ATOM 3174 C C . ALA A 1 418 ? -14.237 7.423 1.168 1.00 64.88 418 ALA A C 1
ATOM 3176 O O . ALA A 1 418 ? -15.012 6.930 0.342 1.00 64.88 418 ALA A O 1
ATOM 3177 N N . PRO A 1 419 ? -13.340 8.361 0.829 1.00 72.94 419 PRO A N 1
ATOM 3178 C CA . PRO A 1 419 ? -13.096 8.751 -0.553 1.00 72.94 419 PRO A CA 1
ATOM 3179 C C . PRO A 1 419 ? -12.585 7.559 -1.376 1.00 72.94 419 PRO A C 1
ATOM 3181 O O . PRO A 1 419 ? -11.751 6.781 -0.911 1.00 72.94 419 PRO A O 1
ATOM 3184 N N . THR A 1 420 ? -13.084 7.428 -2.604 1.00 66.38 420 THR A N 1
ATOM 3185 C CA . THR A 1 420 ? -12.664 6.407 -3.579 1.00 66.38 420 THR A CA 1
ATOM 3186 C C . THR A 1 420 ? -11.857 7.045 -4.709 1.00 66.38 420 THR A C 1
ATOM 3188 O O . THR A 1 420 ? -12.074 8.208 -5.049 1.00 66.38 420 THR A O 1
ATOM 3191 N N . GLY A 1 421 ? -10.906 6.299 -5.283 1.00 60.94 421 GLY A N 1
ATOM 3192 C CA . GLY A 1 421 ? -10.095 6.780 -6.409 1.00 60.94 421 GLY A CA 1
ATOM 3193 C C . GLY A 1 421 ? -9.118 7.904 -6.047 1.00 60.94 421 GLY A C 1
ATOM 3194 O O . GLY A 1 421 ? -8.954 8.847 -6.823 1.00 60.94 421 GLY A O 1
ATOM 3195 N N . LEU A 1 422 ? -8.495 7.826 -4.865 1.00 67.56 422 LEU A N 1
ATOM 3196 C CA . LEU A 1 422 ? -7.467 8.779 -4.441 1.00 67.56 422 LEU A CA 1
ATOM 3197 C C . LEU A 1 422 ? -6.304 8.801 -5.434 1.00 67.56 422 LEU A C 1
ATOM 3199 O O . LEU A 1 422 ? -5.846 7.759 -5.895 1.00 67.56 422 LEU A O 1
ATOM 3203 N N . ARG A 1 423 ? -5.805 10.002 -5.727 1.00 69.06 423 ARG A N 1
ATOM 3204 C CA . ARG A 1 423 ? -4.651 10.210 -6.605 1.00 69.06 423 ARG A CA 1
ATOM 3205 C C . ARG A 1 423 ? -3.565 10.946 -5.847 1.00 69.06 423 ARG A C 1
ATOM 3207 O O . ARG A 1 423 ? -3.812 12.024 -5.307 1.00 69.06 423 ARG A O 1
ATOM 3214 N N . SER A 1 424 ? -2.371 10.375 -5.821 1.00 71.44 424 SER A N 1
ATOM 3215 C CA . SER A 1 424 ? -1.172 11.042 -5.328 1.00 71.44 424 SER A CA 1
ATOM 3216 C C . SER A 1 424 ? -0.416 11.700 -6.473 1.00 71.44 424 SER A C 1
ATOM 3218 O O . SER A 1 424 ? -0.326 11.150 -7.565 1.00 71.44 424 SER A O 1
ATOM 3220 N N . PHE A 1 425 ? 0.166 12.857 -6.200 1.00 68.94 425 PHE A N 1
ATOM 3221 C CA . PHE A 1 425 ? 0.970 13.632 -7.130 1.00 68.94 425 PHE A CA 1
ATOM 3222 C C . PHE A 1 425 ? 2.323 13.880 -6.483 1.00 68.94 425 PHE A C 1
ATOM 3224 O O . PHE A 1 425 ? 2.389 14.481 -5.409 1.00 68.94 425 PHE A O 1
ATOM 3231 N N . VAL A 1 426 ? 3.403 13.438 -7.119 1.00 75.50 426 VAL A N 1
ATOM 3232 C CA . VAL A 1 426 ? 4.748 13.845 -6.710 1.00 75.50 426 VAL A CA 1
ATOM 3233 C C . VAL A 1 426 ? 4.909 15.318 -7.080 1.00 75.50 426 VAL A C 1
ATOM 3235 O O . VAL A 1 426 ? 4.786 15.700 -8.241 1.00 75.50 426 VAL A O 1
ATOM 3238 N N . VAL A 1 427 ? 5.104 16.172 -6.077 1.00 74.19 427 VAL A N 1
ATOM 3239 C CA . VAL A 1 427 ? 5.283 17.620 -6.273 1.00 74.19 427 VAL A CA 1
ATOM 3240 C C . VAL A 1 427 ? 6.750 18.035 -6.237 1.00 74.19 427 VAL A C 1
ATOM 3242 O O . VAL A 1 427 ? 7.086 19.138 -6.663 1.00 74.19 427 VAL A O 1
ATOM 3245 N N . HIS A 1 428 ? 7.611 17.162 -5.716 1.00 72.75 428 HIS A N 1
ATOM 3246 C CA . HIS A 1 428 ? 9.053 17.338 -5.657 1.00 72.75 428 HIS A CA 1
ATOM 3247 C C . HIS A 1 428 ? 9.710 15.953 -5.665 1.00 72.75 428 HIS A C 1
ATOM 3249 O O . HIS A 1 428 ? 9.255 15.084 -4.927 1.00 72.75 428 HIS A O 1
ATOM 3255 N N . GLU A 1 429 ? 10.733 15.734 -6.493 1.00 68.06 429 GLU A N 1
ATOM 3256 C CA . GLU A 1 429 ? 11.368 14.413 -6.668 1.00 68.06 429 GLU A CA 1
ATOM 3257 C C . GLU A 1 429 ? 12.486 14.148 -5.644 1.00 68.06 429 GLU A C 1
ATOM 3259 O O . GLU A 1 429 ? 12.568 13.055 -5.089 1.00 68.06 429 GLU A O 1
ATOM 3264 N N . ASP A 1 430 ? 13.314 15.154 -5.333 1.00 79.62 430 ASP A N 1
ATOM 3265 C CA . ASP A 1 430 ? 14.368 15.059 -4.310 1.00 79.62 430 ASP A CA 1
ATOM 3266 C C . ASP A 1 430 ? 14.467 16.346 -3.469 1.00 79.62 430 ASP A C 1
ATOM 3268 O O . ASP A 1 430 ? 15.015 17.338 -3.947 1.00 79.62 430 ASP A O 1
ATOM 3272 N N . PRO A 1 431 ? 13.968 16.366 -2.221 1.00 82.94 431 PRO A N 1
ATOM 3273 C CA . PRO A 1 431 ? 13.379 15.235 -1.507 1.00 82.94 431 PRO A CA 1
ATOM 3274 C C . PRO A 1 431 ? 11.999 14.889 -2.072 1.00 82.94 431 PRO A C 1
ATOM 3276 O O . PRO A 1 431 ? 11.297 15.775 -2.569 1.00 82.94 431 PRO A O 1
ATOM 3279 N N . ARG A 1 432 ? 11.606 13.610 -1.995 1.00 85.38 432 ARG A N 1
ATOM 3280 C CA . ARG A 1 432 ? 10.334 13.142 -2.560 1.00 85.38 432 ARG A CA 1
ATOM 3281 C C . ARG A 1 432 ? 9.151 13.650 -1.737 1.00 85.38 432 ARG A C 1
ATOM 3283 O O . ARG A 1 432 ? 8.857 13.104 -0.677 1.00 85.38 432 ARG A O 1
ATOM 3290 N N . MET A 1 433 ? 8.457 14.672 -2.228 1.00 88.12 433 MET A N 1
ATOM 3291 C CA . MET A 1 433 ? 7.275 15.252 -1.587 1.00 88.12 433 MET A CA 1
ATOM 3292 C C . MET A 1 433 ? 6.031 14.947 -2.412 1.00 88.12 433 MET A C 1
ATOM 3294 O O . MET A 1 433 ? 6.032 15.083 -3.635 1.00 88.12 433 MET A O 1
ATOM 3298 N N . VAL A 1 434 ? 4.952 14.549 -1.745 1.00 85.62 434 VAL A N 1
ATOM 3299 C CA . VAL A 1 434 ? 3.727 14.062 -2.388 1.00 85.62 434 VAL A CA 1
ATOM 3300 C C . VAL A 1 434 ? 2.535 14.881 -1.913 1.00 85.62 434 VAL A C 1
ATOM 3302 O O . VAL A 1 434 ? 2.392 15.123 -0.720 1.00 85.62 434 VAL A O 1
ATOM 3305 N N . ALA A 1 435 ? 1.656 15.283 -2.826 1.00 81.94 435 ALA A N 1
ATOM 3306 C CA . ALA A 1 435 ? 0.347 15.841 -2.516 1.00 81.94 435 ALA A CA 1
ATOM 3307 C C . ALA A 1 435 ? -0.749 14.850 -2.915 1.00 81.94 435 ALA A C 1
ATOM 3309 O O . ALA A 1 435 ? -0.695 14.246 -3.980 1.00 81.94 435 ALA A O 1
ATOM 3310 N N . VAL A 1 436 ? -1.768 14.703 -2.080 1.00 84.88 436 VAL A N 1
ATOM 3311 C CA . VAL A 1 436 ? -2.923 13.837 -2.314 1.00 84.88 436 VAL A CA 1
ATOM 3312 C C . VAL A 1 436 ? -4.177 14.695 -2.153 1.00 84.88 436 VAL A C 1
ATOM 3314 O O . VAL A 1 436 ? -4.687 14.860 -1.038 1.00 84.88 436 VAL A O 1
ATOM 3317 N N . PRO A 1 437 ? -4.655 15.329 -3.238 1.00 82.00 437 PRO A N 1
ATOM 3318 C CA . PRO A 1 437 ? -5.921 16.041 -3.239 1.00 82.00 437 PRO A CA 1
ATOM 3319 C C . PRO A 1 437 ? -7.053 15.115 -2.805 1.00 82.00 437 PRO A C 1
ATOM 3321 O O . PRO A 1 437 ? -7.061 13.937 -3.157 1.00 82.00 437 PRO A O 1
ATOM 3324 N N . GLN A 1 438 ? -8.022 15.663 -2.066 1.00 80.31 438 GLN A N 1
ATOM 3325 C CA . GLN A 1 438 ? -9.221 14.925 -1.651 1.00 80.31 438 GLN A CA 1
ATOM 3326 C C . GLN A 1 438 ? -8.924 13.654 -0.829 1.00 80.31 438 GLN A C 1
ATOM 3328 O O . GLN A 1 438 ? -9.733 12.730 -0.790 1.00 80.31 438 GLN A O 1
ATOM 3333 N N . PHE A 1 439 ? -7.770 13.616 -0.153 1.00 89.88 439 PHE A N 1
ATOM 3334 C CA . PHE A 1 439 ? -7.366 12.540 0.750 1.00 89.88 439 PHE A CA 1
ATOM 3335 C C . PHE A 1 439 ? -8.397 12.259 1.844 1.00 89.88 439 PHE A C 1
ATOM 3337 O O . PHE A 1 439 ? -8.540 11.105 2.245 1.00 89.88 439 PHE A O 1
ATOM 3344 N N . LEU A 1 440 ? -9.103 13.291 2.315 1.00 91.31 440 LEU A N 1
ATOM 3345 C CA . LEU A 1 440 ? -10.269 13.163 3.188 1.00 91.31 440 LEU A CA 1
ATOM 3346 C C . LEU A 1 440 ? -11.553 13.569 2.461 1.00 91.31 440 LEU A C 1
ATOM 3348 O O . LEU A 1 440 ? -11.563 14.533 1.689 1.00 91.31 440 LEU A O 1
ATOM 3352 N N . SER A 1 441 ? -12.648 12.867 2.764 1.00 86.75 441 SER A N 1
ATOM 3353 C CA . SER A 1 441 ? -13.995 13.325 2.410 1.00 86.75 441 SER A CA 1
ATOM 3354 C C . SER A 1 441 ? -14.420 14.520 3.268 1.00 86.75 441 SER A C 1
ATOM 3356 O O . SER A 1 441 ? -13.811 14.818 4.302 1.00 86.75 441 SER A O 1
ATOM 3358 N N . LYS A 1 442 ? -15.493 15.212 2.863 1.00 84.50 442 LYS A N 1
ATOM 3359 C CA . LYS A 1 442 ? -16.035 16.333 3.642 1.00 84.50 442 LYS A CA 1
ATOM 3360 C C . LYS A 1 442 ? -16.420 15.880 5.039 1.00 84.50 442 LYS A C 1
ATOM 3362 O O . LYS A 1 442 ? -16.121 16.552 6.019 1.00 84.50 442 LYS A O 1
ATOM 3367 N N . GLU A 1 443 ? -17.068 14.727 5.104 1.00 83.00 443 GLU A N 1
ATOM 3368 C CA . GLU A 1 443 ? -17.559 14.116 6.325 1.00 83.00 443 GLU A CA 1
ATOM 3369 C C . GLU A 1 443 ? -16.397 13.761 7.258 1.00 83.00 443 GLU A C 1
ATOM 3371 O O . GLU A 1 443 ? -16.483 14.001 8.459 1.00 83.00 443 GLU A O 1
ATOM 3376 N N . GLU A 1 444 ? -15.287 13.248 6.717 1.00 88.69 444 GLU A N 1
ATOM 3377 C CA . GLU A 1 444 ? -14.065 12.999 7.485 1.00 88.69 444 GLU A CA 1
ATOM 3378 C C . GLU A 1 444 ? -13.442 14.311 8.001 1.00 88.69 444 GLU A C 1
ATOM 3380 O O . GLU A 1 444 ? -13.042 14.374 9.165 1.00 88.69 444 GLU A O 1
ATOM 3385 N N . CYS A 1 445 ? -13.398 15.376 7.188 1.00 89.75 445 CYS A N 1
ATOM 3386 C CA . CYS 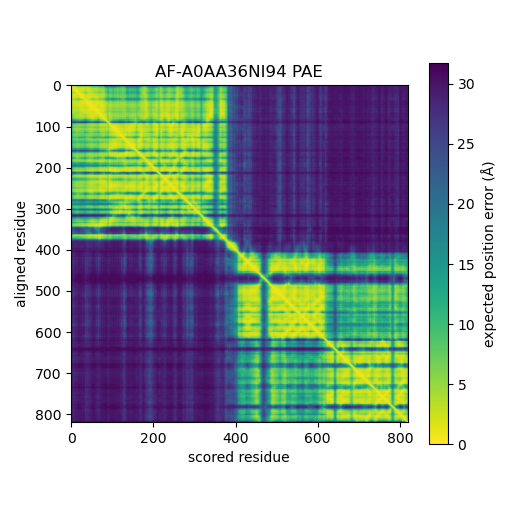A 1 445 ? -12.906 16.690 7.622 1.00 89.75 445 CYS A CA 1
ATOM 3387 C C . CYS A 1 445 ? -13.757 17.297 8.744 1.00 89.75 445 CYS A C 1
ATOM 3389 O O . CYS A 1 445 ? -13.218 17.728 9.767 1.00 89.75 445 CYS A O 1
ATOM 3391 N N . ASP A 1 446 ? -15.078 17.316 8.558 1.00 84.25 446 ASP A N 1
ATOM 3392 C CA . ASP A 1 446 ? -16.030 17.834 9.537 1.00 84.25 446 ASP A CA 1
ATOM 3393 C C . ASP A 1 446 ? -15.926 17.039 10.848 1.00 84.25 446 ASP A C 1
ATOM 3395 O O . ASP A 1 446 ? -15.823 17.633 11.920 1.00 84.25 446 ASP A O 1
ATOM 3399 N N . HIS A 1 447 ? -15.855 15.705 10.769 1.00 84.25 447 HIS A N 1
ATOM 3400 C CA . HIS A 1 447 ? -15.751 14.823 11.935 1.00 84.25 447 HIS A CA 1
ATOM 3401 C C . HIS A 1 447 ? -14.480 15.069 12.756 1.00 84.25 447 HIS A C 1
ATOM 3403 O O . HIS A 1 447 ? -14.539 15.146 13.984 1.00 84.25 447 HIS A O 1
ATOM 3409 N N . LEU A 1 448 ? -13.324 15.246 12.108 1.00 87.75 448 LEU A N 1
ATOM 3410 C CA . LEU A 1 448 ? -12.077 15.577 12.811 1.00 87.75 448 LEU A CA 1
ATOM 3411 C C . LEU A 1 448 ? -12.147 16.950 13.494 1.00 87.75 448 LEU A C 1
ATOM 3413 O O . LEU A 1 448 ? -11.679 17.101 14.626 1.00 87.75 448 LEU A O 1
ATOM 3417 N N . CYS A 1 449 ? -12.760 17.939 12.839 1.00 84.69 449 CYS A N 1
ATOM 3418 C CA . CYS A 1 449 ? -13.018 19.246 13.438 1.00 84.69 449 CYS A CA 1
ATOM 3419 C C . CYS A 1 449 ? -13.968 19.136 14.638 1.00 84.69 449 CYS A C 1
ATOM 3421 O O . CYS A 1 449 ? -13.689 19.731 15.678 1.00 84.69 449 CYS A O 1
ATOM 3423 N N . GLU A 1 450 ? -15.051 18.362 14.526 1.00 79.00 450 GLU A N 1
ATOM 3424 C CA . GLU A 1 450 ? -16.016 18.115 15.604 1.00 79.00 450 GLU A CA 1
ATOM 3425 C C . GLU A 1 450 ? -15.371 17.420 16.811 1.00 79.00 450 GLU A C 1
ATOM 3427 O O . GLU A 1 450 ? -15.596 17.845 17.944 1.00 79.00 450 GLU A O 1
ATOM 3432 N N . LEU A 1 451 ? -14.516 16.411 16.600 1.00 76.44 451 LEU A N 1
ATOM 3433 C CA . LEU A 1 451 ? -13.776 15.747 17.684 1.00 76.44 451 LEU A CA 1
ATOM 3434 C C . LEU A 1 451 ? -12.872 16.716 18.458 1.00 76.44 451 LEU A C 1
ATOM 3436 O O . LEU A 1 451 ? -12.710 16.568 19.670 1.00 76.44 451 LEU A O 1
ATOM 3440 N N . ALA A 1 452 ? -12.305 17.712 17.776 1.00 79.31 452 ALA A N 1
ATOM 3441 C CA . ALA A 1 452 ? -11.450 18.715 18.400 1.00 79.31 452 ALA A CA 1
ATOM 3442 C C . ALA A 1 452 ? -12.232 19.812 19.149 1.00 79.31 452 ALA A C 1
ATOM 3444 O O . ALA A 1 452 ? -11.662 20.508 19.999 1.00 79.31 452 ALA A O 1
ATOM 3445 N N . GLN A 1 453 ? -13.534 19.980 18.880 1.00 71.31 453 GLN A N 1
ATOM 3446 C CA . GLN A 1 453 ? -14.349 20.998 19.548 1.00 71.31 453 GLN A CA 1
ATOM 3447 C C . GLN A 1 453 ? -14.379 20.780 21.066 1.00 71.31 453 GLN A C 1
ATOM 3449 O O . GLN A 1 453 ? -14.573 19.674 21.570 1.00 71.31 453 GLN A O 1
ATOM 3454 N N . GLY A 1 454 ? -14.164 21.867 21.812 1.00 58.47 454 GLY A N 1
ATOM 3455 C CA . GLY A 1 454 ? -14.143 21.835 23.278 1.00 58.47 454 GLY A CA 1
ATOM 3456 C C . GLY A 1 454 ? -12.910 21.169 23.899 1.00 58.47 454 GLY A C 1
ATOM 3457 O O . GLY A 1 454 ? -12.858 21.028 25.115 1.00 58.47 454 GLY A O 1
ATOM 3458 N N . SER A 1 455 ? -11.920 20.776 23.090 1.00 64.25 455 SER A N 1
ATOM 3459 C CA . SER A 1 455 ? -10.745 20.003 23.536 1.00 64.25 455 SER A CA 1
ATOM 3460 C C . SER A 1 455 ? -9.416 20.657 23.133 1.00 64.25 455 SER A C 1
ATOM 3462 O O . SER A 1 455 ? -8.370 20.012 23.099 1.00 64.25 455 SER A O 1
ATOM 3464 N N . TRP A 1 456 ? -9.456 21.949 22.797 1.00 71.31 456 TRP A N 1
ATOM 3465 C CA . TRP A 1 456 ? -8.300 22.714 22.339 1.00 71.31 456 TRP A CA 1
ATOM 3466 C C . TRP A 1 456 ? -7.344 23.045 23.486 1.00 71.31 456 TRP A C 1
ATOM 3468 O O . TRP A 1 456 ? -7.721 23.713 24.446 1.00 71.31 456 TRP A O 1
ATOM 3478 N N . ILE A 1 457 ? -6.079 22.662 23.327 1.00 65.94 457 ILE A N 1
ATOM 3479 C CA . ILE A 1 457 ? -4.978 22.985 24.240 1.00 65.94 457 ILE A CA 1
ATOM 3480 C C . ILE A 1 457 ? -3.956 23.841 23.482 1.00 65.94 457 ILE A C 1
ATOM 3482 O O . ILE A 1 457 ? -3.785 23.693 22.270 1.00 65.94 457 ILE A O 1
ATOM 3486 N N . ARG A 1 458 ? -3.251 24.751 24.163 1.00 62.16 458 ARG A N 1
ATOM 3487 C CA . ARG A 1 458 ? -2.149 25.506 23.543 1.00 62.16 458 ARG A CA 1
ATOM 3488 C C . ARG A 1 458 ? -1.051 24.567 23.031 1.00 62.16 458 ARG A C 1
ATOM 3490 O O . ARG A 1 458 ? -0.630 23.636 23.711 1.00 62.16 458 ARG A O 1
ATOM 3497 N N . SER A 1 459 ? -0.575 24.822 21.818 1.00 54.19 459 SER A N 1
ATOM 3498 C CA . SER A 1 459 ? 0.368 23.945 21.127 1.00 54.19 459 SER A CA 1
ATOM 3499 C C . SER A 1 459 ? 1.818 24.123 21.643 1.00 54.19 459 SER A C 1
ATOM 3501 O O . SER A 1 459 ? 2.496 25.065 21.250 1.00 54.19 459 SER A O 1
ATOM 3503 N N . LEU A 1 460 ? 2.370 23.181 22.427 1.00 51.34 460 LEU A N 1
ATOM 3504 C CA . LEU A 1 460 ? 3.749 23.238 22.993 1.00 51.34 460 LEU A CA 1
ATOM 3505 C C . LEU A 1 460 ? 4.867 22.697 22.062 1.00 51.34 460 LEU A C 1
ATOM 3507 O O . LEU A 1 460 ? 4.634 21.714 21.368 1.00 51.34 460 LEU A O 1
ATOM 3511 N N . VAL A 1 461 ? 6.086 23.263 22.072 1.00 46.62 461 VAL A N 1
ATOM 3512 C CA . VAL A 1 461 ? 7.259 22.772 21.294 1.00 46.62 461 VAL A CA 1
ATOM 3513 C C . VAL A 1 461 ? 8.318 22.174 22.234 1.00 46.62 461 VAL A C 1
ATOM 3515 O O . VAL A 1 461 ? 8.553 22.707 23.318 1.00 46.62 461 VAL A O 1
ATOM 3518 N N . GLY A 1 462 ? 8.970 21.072 21.843 1.00 37.47 462 GLY A N 1
ATOM 3519 C CA . GLY A 1 462 ? 10.145 20.548 22.552 1.00 37.47 462 GLY A CA 1
ATOM 3520 C C . GLY A 1 462 ? 11.399 21.348 22.190 1.00 37.47 462 GLY A C 1
ATOM 3521 O O . GLY A 1 462 ? 11.697 21.502 21.011 1.00 37.47 462 GLY A O 1
ATOM 3522 N N . LYS A 1 463 ? 12.137 21.877 23.175 1.00 29.77 463 LYS A N 1
ATOM 3523 C CA . LYS A 1 463 ? 13.465 22.462 22.926 1.00 29.77 463 LYS A CA 1
ATOM 3524 C C . LYS A 1 463 ? 14.525 21.359 22.926 1.00 29.77 463 LYS A C 1
ATOM 3526 O O . LYS A 1 463 ? 14.572 20.568 23.865 1.00 29.77 463 LYS A O 1
ATOM 3531 N N . PHE A 1 464 ? 15.417 21.365 21.938 1.00 29.30 464 PHE A N 1
ATOM 3532 C CA . PHE A 1 464 ? 16.736 20.748 22.085 1.00 29.30 464 PHE A CA 1
ATOM 3533 C C . PHE A 1 464 ? 17.605 21.675 22.948 1.00 29.30 464 PHE A C 1
ATOM 3535 O O . PHE A 1 464 ? 17.624 22.887 22.727 1.00 29.30 464 PHE A O 1
ATOM 3542 N N . ALA A 1 465 ? 18.253 21.126 23.977 1.00 27.12 465 ALA A N 1
ATOM 3543 C CA . ALA A 1 465 ? 19.164 21.881 24.832 1.00 27.12 465 ALA A CA 1
ATOM 3544 C C . ALA A 1 465 ? 20.461 22.222 24.076 1.00 27.12 465 ALA A C 1
ATOM 3546 O O . ALA A 1 465 ? 20.955 21.420 23.286 1.00 27.12 465 ALA A O 1
ATOM 3547 N N . ASP A 1 466 ? 20.995 23.415 24.336 1.00 28.44 466 ASP A N 1
ATOM 3548 C CA . ASP A 1 466 ? 22.286 23.890 23.837 1.00 28.44 466 ASP A CA 1
ATOM 3549 C C . ASP A 1 466 ? 23.422 22.961 24.333 1.00 28.44 466 ASP A C 1
ATOM 3551 O O . ASP A 1 466 ? 23.545 22.772 25.550 1.00 28.44 466 ASP A O 1
ATOM 3555 N N . PRO A 1 467 ? 24.264 22.387 23.447 1.00 31.58 467 PRO A N 1
ATOM 3556 C CA . PRO A 1 467 ? 25.371 21.505 23.831 1.00 31.58 467 PRO A CA 1
ATOM 3557 C C . PRO A 1 467 ? 26.388 22.139 24.794 1.00 31.58 467 PRO A C 1
ATOM 3559 O O . PRO A 1 467 ? 27.187 21.420 25.393 1.00 31.58 467 PRO A O 1
ATOM 3562 N N . ALA A 1 468 ? 26.384 23.468 24.955 1.00 36.56 468 ALA A N 1
ATOM 3563 C CA . ALA A 1 468 ? 27.290 24.176 25.857 1.00 36.56 468 ALA A CA 1
ATOM 3564 C C . ALA A 1 468 ? 26.926 24.052 27.353 1.00 36.56 468 ALA A C 1
ATOM 3566 O O . ALA A 1 468 ? 27.774 24.306 28.211 1.00 36.56 468 ALA A O 1
ATOM 3567 N N . ALA A 1 469 ? 25.702 23.639 27.698 1.00 36.16 469 ALA A N 1
ATOM 3568 C CA . ALA A 1 469 ? 25.281 23.412 29.079 1.00 36.16 469 ALA A CA 1
ATOM 3569 C C . ALA A 1 469 ? 25.208 21.902 29.337 1.00 36.16 469 ALA A C 1
ATOM 3571 O O . ALA A 1 469 ? 24.205 21.274 29.023 1.00 36.16 469 ALA A O 1
ATOM 3572 N N . GLY A 1 470 ? 26.287 21.312 29.862 1.00 31.03 470 GLY A N 1
ATOM 3573 C CA . GLY A 1 470 ? 26.487 19.862 30.023 1.00 31.03 470 GLY A CA 1
ATOM 3574 C C . GLY A 1 470 ? 25.459 19.118 30.891 1.00 31.03 470 GLY A C 1
ATOM 3575 O O . GLY A 1 470 ? 25.787 18.625 31.967 1.00 31.03 470 GLY A O 1
ATOM 3576 N N . GLN A 1 471 ? 24.225 18.994 30.409 1.00 26.66 471 GLN A N 1
ATOM 3577 C CA . GLN A 1 471 ? 23.143 18.233 31.016 1.00 26.66 471 GLN A CA 1
ATOM 3578 C C . GLN A 1 471 ? 22.331 17.574 29.891 1.00 26.66 471 GLN A C 1
ATOM 3580 O O . GLN A 1 471 ? 21.400 18.155 29.339 1.00 26.66 471 GLN A O 1
ATOM 3585 N N . THR A 1 472 ? 22.734 16.365 29.499 1.00 34.00 472 THR A N 1
ATOM 3586 C CA . THR A 1 472 ? 21.997 15.552 28.528 1.00 34.00 472 THR A CA 1
ATOM 3587 C C . THR A 1 472 ? 20.804 14.863 29.202 1.00 34.00 472 THR A C 1
ATOM 3589 O O . THR A 1 472 ? 20.865 14.486 30.372 1.00 34.00 472 THR A O 1
ATOM 3592 N N . ASP A 1 473 ? 19.728 14.710 28.428 1.00 30.23 473 ASP A N 1
ATOM 3593 C CA . ASP A 1 473 ? 18.554 13.853 28.669 1.00 30.23 473 ASP A CA 1
ATOM 3594 C C . ASP A 1 473 ? 17.388 14.390 29.513 1.00 30.23 473 ASP A C 1
ATOM 3596 O O . ASP A 1 473 ? 16.734 13.630 30.228 1.00 30.23 473 ASP A O 1
ATOM 3600 N N . LYS A 1 474 ? 17.016 15.670 29.358 1.00 28.08 474 LYS A N 1
ATOM 3601 C CA . LYS A 1 474 ? 15.629 16.113 29.625 1.00 28.08 474 LYS A CA 1
ATOM 3602 C C . LYS A 1 474 ? 15.149 17.147 28.604 1.00 28.08 474 LYS A C 1
ATOM 3604 O O . LYS A 1 474 ? 15.494 18.321 28.690 1.00 28.08 474 LYS A O 1
ATOM 3609 N N . VAL A 1 475 ? 14.290 16.728 27.669 1.00 30.05 475 VAL A N 1
ATOM 3610 C CA . VAL A 1 475 ? 13.507 17.648 26.824 1.00 30.05 475 VAL A CA 1
ATOM 3611 C C . VAL A 1 475 ? 12.434 18.297 27.701 1.00 30.05 475 VAL A C 1
ATOM 3613 O O . VAL A 1 475 ? 11.371 17.725 27.940 1.00 30.05 475 VAL A O 1
ATOM 3616 N N . ALA A 1 476 ? 12.711 19.491 28.218 1.00 27.69 476 ALA A N 1
ATOM 3617 C CA . ALA A 1 476 ? 11.698 20.318 28.861 1.00 27.69 476 ALA A CA 1
ATOM 3618 C C . ALA A 1 476 ? 10.873 21.045 27.781 1.00 27.69 476 ALA A C 1
ATOM 3620 O O . ALA A 1 476 ? 11.391 21.880 27.038 1.00 27.69 476 ALA A O 1
ATOM 3621 N N . THR A 1 477 ? 9.581 20.722 27.675 1.00 35.41 477 THR A N 1
ATOM 3622 C CA . THR A 1 477 ? 8.604 21.502 26.894 1.00 35.41 477 THR A CA 1
ATOM 3623 C C . THR A 1 477 ? 8.270 22.781 27.654 1.00 35.41 477 THR A C 1
ATOM 3625 O O . THR A 1 477 ? 7.637 22.711 28.703 1.00 35.41 477 THR A O 1
ATOM 3628 N N . ALA A 1 478 ? 8.689 23.927 27.124 1.00 33.72 478 ALA A N 1
ATOM 3629 C CA . ALA A 1 478 ? 8.287 25.249 27.596 1.00 33.72 478 ALA A CA 1
ATOM 3630 C C . ALA A 1 478 ? 7.347 25.897 26.569 1.00 33.72 478 ALA A C 1
ATOM 3632 O O . ALA A 1 478 ? 7.406 25.566 25.381 1.00 33.72 478 ALA A O 1
ATOM 3633 N N . GLU A 1 479 ? 6.509 26.838 27.010 1.00 39.38 479 GLU A N 1
ATOM 3634 C CA . GLU A 1 479 ? 5.751 27.717 26.118 1.00 39.38 479 GLU A CA 1
ATOM 3635 C C . GLU A 1 479 ? 6.717 28.417 25.152 1.00 39.38 479 GLU A C 1
ATOM 3637 O O . GLU A 1 479 ? 7.590 29.192 25.552 1.00 39.38 479 GLU A O 1
ATOM 3642 N N . ALA A 1 480 ? 6.620 28.099 23.863 1.00 40.84 480 ALA A N 1
ATOM 3643 C CA . ALA A 1 480 ? 7.499 28.672 22.860 1.00 40.84 480 ALA A CA 1
ATOM 3644 C C . ALA A 1 480 ? 6.763 29.788 22.117 1.00 40.84 480 ALA A C 1
ATOM 3646 O O . ALA A 1 480 ? 5.734 29.553 21.489 1.00 40.84 480 ALA A O 1
ATOM 3647 N N . ARG A 1 481 ? 7.350 30.991 22.113 1.00 46.56 481 ARG A N 1
ATOM 3648 C CA . ARG A 1 481 ? 6.927 32.142 21.288 1.00 46.56 481 ARG A CA 1
ATOM 3649 C C . ARG A 1 481 ? 6.857 31.838 19.776 1.00 46.56 481 ARG A C 1
ATOM 3651 O O . ARG A 1 481 ? 6.365 32.670 19.030 1.00 46.56 481 ARG A O 1
ATOM 3658 N N . THR A 1 482 ? 7.350 30.676 19.338 1.00 48.06 482 THR A N 1
ATOM 3659 C CA . THR A 1 482 ? 7.465 30.224 17.942 1.00 48.06 482 THR A CA 1
ATOM 3660 C C . THR A 1 482 ? 6.268 29.411 17.434 1.00 48.06 482 THR A C 1
ATOM 3662 O O . THR A 1 482 ? 6.206 29.095 16.248 1.00 48.06 482 THR A O 1
ATOM 3665 N N . ARG A 1 483 ? 5.308 29.044 18.299 1.00 56.31 483 ARG A N 1
ATOM 3666 C CA . ARG A 1 483 ? 4.078 28.343 17.895 1.00 56.31 483 ARG A CA 1
ATOM 3667 C C . ARG A 1 483 ? 2.878 28.905 18.644 1.00 56.31 483 ARG A C 1
ATOM 3669 O O . ARG A 1 483 ? 2.740 28.700 19.844 1.00 56.31 483 ARG A O 1
ATOM 3676 N N . THR A 1 484 ? 1.996 29.601 17.932 1.00 63.75 484 THR A N 1
ATOM 3677 C CA . THR A 1 484 ? 0.863 30.323 18.539 1.00 63.75 484 THR A CA 1
ATOM 3678 C C . THR A 1 484 ? -0.493 29.659 18.295 1.00 63.75 484 THR A C 1
ATOM 3680 O O . THR A 1 484 ? -1.518 30.218 18.679 1.00 63.75 484 THR A O 1
ATOM 3683 N N . SER A 1 485 ? -0.512 28.451 17.722 1.00 69.31 485 SER A N 1
ATOM 3684 C CA . SER A 1 485 ? -1.729 27.680 17.436 1.00 69.31 485 SER A CA 1
ATOM 3685 C C . SER A 1 485 ? -2.350 27.005 18.669 1.00 69.31 485 SER A C 1
ATOM 3687 O O . SER A 1 485 ? -1.771 26.968 19.761 1.00 69.31 485 SER A O 1
ATOM 3689 N N . SER A 1 486 ? -3.552 26.455 18.482 1.00 77.94 486 SER A N 1
ATOM 3690 C CA . SER A 1 486 ? -4.170 25.474 19.389 1.00 77.94 486 SER A CA 1
ATOM 3691 C C . SER A 1 486 ? -4.094 24.072 18.779 1.00 77.94 486 SER A C 1
ATOM 3693 O O . SER A 1 486 ? -4.083 23.938 17.555 1.00 77.94 486 SER A O 1
ATOM 3695 N N . SER A 1 487 ? -4.069 23.033 19.610 1.00 81.56 487 SER A N 1
ATOM 3696 C CA . SER A 1 487 ? -3.981 21.635 19.190 1.00 81.56 487 SER A CA 1
ATOM 3697 C C . SER A 1 487 ? -4.907 20.731 19.999 1.00 81.56 487 SER A C 1
ATOM 3699 O O . SER A 1 487 ? -5.197 21.016 21.159 1.00 81.56 487 SER A O 1
ATOM 3701 N N . CYS A 1 488 ? -5.353 19.643 19.384 1.00 81.44 488 CYS A N 1
ATOM 3702 C CA . CYS A 1 488 ? -6.129 18.581 20.007 1.00 81.44 488 CYS A CA 1
ATOM 3703 C C . CYS A 1 488 ? -5.583 17.226 19.521 1.00 81.44 488 CYS A C 1
ATOM 3705 O O . CYS A 1 488 ? -5.837 16.841 18.376 1.00 81.44 488 CYS A O 1
ATOM 3707 N N . PRO A 1 489 ? -4.802 16.510 20.349 1.00 82.88 489 PRO A N 1
ATOM 3708 C CA . PRO A 1 489 ? -4.387 15.142 20.058 1.00 82.88 489 PRO A CA 1
ATOM 3709 C C . PRO A 1 489 ? -5.587 14.190 20.114 1.00 82.88 489 PRO A C 1
ATOM 3711 O O . PRO A 1 489 ? -6.300 14.153 21.117 1.00 82.88 489 PRO A O 1
ATOM 3714 N N . LEU A 1 490 ? -5.784 13.400 19.063 1.00 82.62 490 LEU A N 1
ATOM 3715 C CA . LEU A 1 490 ? -6.791 12.341 19.011 1.00 82.62 490 LEU A CA 1
ATOM 3716 C C . LEU A 1 490 ? -6.206 11.019 19.511 1.00 82.62 490 LEU A C 1
ATOM 3718 O O . LEU A 1 490 ? -4.999 10.781 19.400 1.00 82.62 490 LEU A O 1
ATOM 3722 N N . ARG A 1 491 ? -7.060 10.150 20.059 1.00 77.88 491 ARG A N 1
ATOM 3723 C CA . ARG A 1 491 ? -6.644 8.787 20.414 1.00 77.88 491 ARG A CA 1
ATOM 3724 C C . ARG A 1 491 ? -6.541 7.914 19.149 1.00 77.88 491 ARG A C 1
ATOM 3726 O O . ARG A 1 491 ? -7.348 8.085 18.232 1.00 77.88 491 ARG A O 1
ATOM 3733 N N . PRO A 1 492 ? -5.603 6.953 19.094 1.00 78.94 492 PRO A N 1
ATOM 3734 C CA . PRO A 1 492 ? -5.581 5.916 18.075 1.00 78.94 492 PRO A CA 1
ATOM 3735 C C . PRO A 1 492 ? -6.924 5.210 17.977 1.00 78.94 492 PRO A C 1
ATOM 3737 O O . PRO A 1 492 ? -7.508 4.858 19.003 1.00 78.94 492 PRO A O 1
ATOM 3740 N N . ALA A 1 493 ? -7.407 5.008 16.752 1.00 75.06 493 ALA A N 1
ATOM 3741 C CA . ALA A 1 493 ? -8.692 4.364 16.491 1.00 75.06 493 ALA A CA 1
ATOM 3742 C C . ALA A 1 493 ? -9.868 4.919 17.331 1.00 75.06 493 ALA A C 1
ATOM 3744 O O . ALA A 1 493 ? -10.835 4.201 17.583 1.00 75.06 493 ALA A O 1
ATOM 3745 N N . GLN A 1 494 ? -9.811 6.197 17.749 1.00 76.06 494 GLN A N 1
ATOM 3746 C CA . GLN A 1 494 ? -10.826 6.816 18.617 1.00 76.06 494 GLN A CA 1
ATOM 3747 C C . GLN A 1 494 ? -12.238 6.668 18.053 1.00 76.06 494 GLN A C 1
ATOM 3749 O O . GLN A 1 494 ? -13.206 6.551 18.789 1.00 76.06 494 GLN A O 1
ATOM 3754 N N . THR A 1 495 ? -12.354 6.679 16.730 1.00 74.38 495 THR A N 1
ATOM 3755 C CA . THR A 1 495 ? -13.587 6.373 16.011 1.00 74.38 495 THR A CA 1
ATOM 3756 C C . THR A 1 495 ? -13.236 5.485 14.825 1.00 74.38 495 THR A C 1
ATOM 3758 O O . THR A 1 495 ? -12.093 5.503 14.363 1.00 74.38 495 THR A O 1
ATOM 3761 N N . VAL A 1 496 ? -14.214 4.769 14.269 1.00 69.56 496 VAL A N 1
ATOM 3762 C CA . VAL A 1 496 ? -14.005 3.972 13.045 1.00 69.56 496 VAL A CA 1
ATOM 3763 C C . VAL A 1 496 ? -13.478 4.840 11.890 1.00 69.56 496 VAL A C 1
ATOM 3765 O O . VAL A 1 496 ? -12.634 4.391 11.119 1.00 69.56 496 VAL A O 1
ATOM 3768 N N . LEU A 1 497 ? -13.915 6.103 11.790 1.00 79.38 497 LEU A N 1
ATOM 3769 C CA . LEU A 1 497 ? -13.411 7.053 10.789 1.00 79.38 497 LEU A CA 1
ATOM 3770 C C . LEU A 1 497 ? -11.935 7.389 11.036 1.00 79.38 497 LEU A C 1
ATOM 3772 O O . LEU A 1 497 ? -11.127 7.293 10.121 1.00 79.38 497 LEU A O 1
ATOM 3776 N N . VAL A 1 498 ? -11.562 7.706 12.279 1.00 83.81 498 VAL A N 1
ATOM 3777 C CA . VAL A 1 498 ? -10.161 7.969 12.657 1.00 83.81 498 VAL A CA 1
ATOM 3778 C C . VAL A 1 498 ? -9.288 6.744 12.380 1.00 83.81 498 VAL A C 1
ATOM 3780 O O . VAL A 1 498 ? -8.236 6.883 11.770 1.00 83.81 498 VAL A O 1
ATOM 3783 N N . GLN A 1 499 ? -9.745 5.539 12.734 1.00 80.88 499 GLN A N 1
ATOM 3784 C CA . GLN A 1 499 ? -9.022 4.296 12.455 1.00 80.88 499 GLN A CA 1
ATOM 3785 C C . GLN A 1 499 ? -8.761 4.107 10.954 1.00 80.88 499 GLN A C 1
ATOM 3787 O O . GLN A 1 499 ? -7.648 3.770 10.555 1.00 80.88 499 GLN A O 1
ATOM 3792 N N . ARG A 1 500 ? -9.770 4.355 10.110 1.00 81.94 500 ARG A N 1
ATOM 3793 C CA . ARG A 1 500 ? -9.633 4.277 8.648 1.00 81.94 500 ARG A CA 1
ATOM 3794 C C . ARG A 1 500 ? -8.666 5.328 8.106 1.00 81.94 500 ARG A C 1
ATOM 3796 O O . ARG A 1 500 ? -7.856 5.009 7.241 1.00 81.94 500 ARG A O 1
ATOM 3803 N N . ILE A 1 501 ? -8.718 6.556 8.626 1.00 90.75 501 ILE A N 1
ATOM 3804 C CA . ILE A 1 501 ? -7.784 7.631 8.258 1.00 90.75 501 ILE A CA 1
ATOM 3805 C C . ILE A 1 501 ? -6.349 7.240 8.633 1.00 90.75 501 ILE A C 1
ATOM 3807 O O . ILE A 1 501 ? -5.443 7.395 7.822 1.00 90.75 501 ILE A O 1
ATOM 3811 N N . GLU A 1 502 ? -6.131 6.670 9.818 1.00 89.94 502 GLU A N 1
ATOM 3812 C CA . GLU A 1 502 ? -4.815 6.195 10.263 1.00 89.94 502 GLU A CA 1
ATOM 3813 C C . GLU A 1 502 ? -4.283 5.038 9.404 1.00 89.94 502 GLU A C 1
ATOM 3815 O O . GLU A 1 502 ? -3.099 5.022 9.071 1.00 89.94 502 GLU A O 1
ATOM 3820 N N . GLN A 1 503 ? -5.144 4.098 9.000 1.00 86.12 503 GLN A N 1
ATOM 3821 C CA . GLN A 1 503 ? -4.784 3.024 8.065 1.00 86.12 503 GLN A CA 1
ATOM 3822 C C . GLN A 1 503 ? -4.387 3.581 6.693 1.00 86.12 503 GLN A C 1
ATOM 3824 O O . GLN A 1 503 ? -3.358 3.193 6.144 1.00 86.12 503 GLN A O 1
ATOM 3829 N N . ARG A 1 504 ? -5.160 4.540 6.170 1.00 92.38 504 ARG A N 1
ATOM 3830 C CA . ARG A 1 504 ? -4.873 5.227 4.903 1.00 92.38 504 ARG A CA 1
ATOM 3831 C C . ARG A 1 504 ? -3.560 6.012 4.967 1.00 92.38 504 ARG A C 1
ATOM 3833 O O . ARG A 1 504 ? -2.783 5.994 4.018 1.00 92.38 504 ARG A O 1
ATOM 3840 N N . LEU A 1 505 ? -3.281 6.665 6.096 1.00 92.88 505 LEU A N 1
ATOM 3841 C CA . LEU A 1 505 ? -2.012 7.350 6.351 1.00 92.88 505 LEU A CA 1
ATOM 3842 C C . LEU A 1 505 ? -0.830 6.377 6.368 1.00 92.88 505 LEU A C 1
ATOM 3844 O O . LEU A 1 505 ? 0.201 6.681 5.776 1.00 92.88 505 LEU A O 1
ATOM 3848 N N . ALA A 1 506 ? -0.969 5.214 7.013 1.00 87.38 506 ALA A N 1
ATOM 3849 C CA . ALA A 1 506 ? 0.077 4.189 7.051 1.00 87.38 506 ALA A CA 1
ATOM 3850 C C . ALA A 1 506 ? 0.386 3.631 5.652 1.00 87.38 506 ALA A C 1
ATOM 3852 O O . ALA A 1 506 ? 1.553 3.476 5.293 1.00 87.38 506 ALA A O 1
ATOM 3853 N N . GLN A 1 507 ? -0.649 3.414 4.834 1.00 86.81 507 GLN A N 1
ATOM 3854 C CA . GLN A 1 507 ? -0.500 3.027 3.428 1.00 86.81 507 GLN A CA 1
ATOM 3855 C C . GLN A 1 507 ? 0.214 4.111 2.608 1.00 86.81 507 GLN A C 1
ATOM 3857 O O . GLN A 1 507 ? 1.157 3.798 1.884 1.00 86.81 507 GLN A O 1
ATOM 3862 N N . LEU A 1 508 ? -0.179 5.383 2.764 1.00 88.50 508 LEU A N 1
ATOM 3863 C CA . LEU A 1 508 ? 0.456 6.513 2.077 1.00 88.50 508 LEU A CA 1
ATOM 3864 C C . LEU A 1 508 ? 1.942 6.648 2.447 1.00 88.50 508 LEU A C 1
ATOM 3866 O O . LEU A 1 508 ? 2.784 6.802 1.565 1.00 88.50 508 LEU A O 1
ATOM 3870 N N . ALA A 1 509 ? 2.261 6.563 3.740 1.00 85.56 509 ALA A N 1
ATOM 3871 C CA . ALA A 1 509 ? 3.626 6.691 4.245 1.00 85.56 509 ALA A CA 1
ATOM 3872 C C . ALA A 1 509 ? 4.486 5.438 4.022 1.00 85.56 509 ALA A C 1
ATOM 3874 O O . ALA A 1 509 ? 5.704 5.512 4.167 1.00 85.56 509 ALA A O 1
ATOM 3875 N N . LYS A 1 510 ? 3.873 4.293 3.685 1.00 88.50 510 LYS A N 1
ATOM 3876 C CA . LYS A 1 510 ? 4.523 2.973 3.612 1.00 88.50 510 LYS A CA 1
ATOM 3877 C C . LYS A 1 510 ? 5.264 2.610 4.908 1.00 88.50 510 LYS A C 1
ATOM 3879 O O . LYS A 1 510 ? 6.330 1.998 4.879 1.00 88.50 510 LYS A O 1
ATOM 3884 N N . LEU A 1 511 ? 4.692 2.996 6.050 1.00 87.38 511 LEU A N 1
ATOM 3885 C CA . LEU A 1 511 ? 5.241 2.750 7.384 1.00 87.38 511 LEU A CA 1
ATOM 3886 C C . LEU A 1 511 ? 4.209 2.031 8.262 1.00 87.38 511 LEU A C 1
ATOM 3888 O O . LEU A 1 511 ? 3.006 2.224 8.064 1.00 87.38 511 LEU A O 1
ATOM 3892 N N . PRO A 1 512 ? 4.647 1.211 9.238 1.00 86.88 512 PRO A N 1
ATOM 3893 C CA . PRO A 1 512 ? 3.726 0.482 10.100 1.00 86.88 512 PRO A CA 1
ATOM 3894 C C . PRO A 1 512 ? 2.793 1.424 10.861 1.00 86.88 512 PRO A C 1
ATOM 3896 O O . PRO A 1 512 ? 3.166 2.532 11.260 1.00 86.88 512 PRO A O 1
ATOM 3899 N N . LEU A 1 513 ? 1.566 0.963 11.095 1.00 85.12 513 LEU A N 1
ATOM 3900 C CA . LEU A 1 513 ? 0.549 1.732 11.803 1.00 85.12 513 LEU A CA 1
ATOM 3901 C C . LEU A 1 513 ? 1.032 2.090 13.219 1.00 85.12 513 LEU A C 1
ATOM 3903 O O . LEU A 1 513 ? 0.765 3.184 13.707 1.00 85.12 513 LEU A O 1
ATOM 3907 N N . GLU A 1 514 ? 1.787 1.203 13.858 1.00 85.00 514 GLU A N 1
ATOM 3908 C CA . GLU A 1 514 ? 2.333 1.310 15.213 1.00 85.00 514 GLU A CA 1
ATOM 3909 C C . GLU A 1 514 ? 3.316 2.477 15.382 1.00 85.00 514 GLU A C 1
ATOM 3911 O O . GLU A 1 514 ? 3.493 2.981 16.494 1.00 85.00 514 GLU A O 1
ATOM 3916 N N . ASN A 1 515 ? 3.926 2.923 14.283 1.00 88.81 515 ASN A N 1
ATOM 3917 C CA . ASN A 1 515 ? 4.876 4.030 14.235 1.00 88.81 515 ASN A CA 1
ATOM 3918 C C . ASN A 1 515 ? 4.189 5.400 14.117 1.00 88.81 515 ASN A C 1
ATOM 3920 O O . ASN A 1 515 ? 4.819 6.423 14.381 1.00 88.81 515 ASN A O 1
ATOM 3924 N N . LEU A 1 516 ? 2.910 5.448 13.734 1.00 91.25 516 LEU A N 1
ATOM 3925 C CA . LEU A 1 516 ? 2.150 6.696 13.662 1.00 91.25 516 LEU A CA 1
ATOM 3926 C C . LEU A 1 516 ? 1.867 7.221 15.079 1.00 91.25 516 LEU A C 1
ATOM 3928 O O . LEU A 1 516 ? 1.211 6.565 15.893 1.00 91.25 516 LEU A O 1
ATOM 3932 N N . GLU A 1 517 ? 2.367 8.423 15.363 1.00 89.75 517 GLU A N 1
ATOM 3933 C CA . GLU A 1 517 ? 2.004 9.205 16.544 1.00 89.75 517 GLU A CA 1
ATOM 3934 C C . GLU A 1 517 ? 0.515 9.590 16.502 1.00 89.75 517 GLU A C 1
ATOM 3936 O O . GLU A 1 517 ? -0.132 9.539 15.456 1.00 89.75 517 GLU A O 1
ATOM 3941 N N . ARG A 1 518 ? -0.040 10.023 17.642 1.00 86.25 518 ARG A N 1
ATOM 3942 C CA . ARG A 1 518 ? -1.410 10.560 17.702 1.00 86.25 518 ARG A CA 1
ATOM 3943 C C . ARG A 1 518 ? -1.627 11.601 16.607 1.00 86.25 518 ARG A C 1
ATOM 3945 O O . ARG A 1 518 ? -0.824 12.525 16.481 1.00 86.25 518 ARG A O 1
ATOM 3952 N N . LEU A 1 519 ? -2.749 11.505 15.894 1.00 92.44 519 LEU A N 1
ATOM 3953 C CA . LEU A 1 519 ? -3.177 12.580 15.004 1.00 92.44 519 LEU A CA 1
ATOM 3954 C C . LEU A 1 519 ? -3.381 13.849 15.832 1.00 92.44 519 LEU A C 1
ATOM 3956 O O . LEU A 1 519 ? -4.105 13.834 16.828 1.00 92.44 519 LEU A O 1
ATOM 3960 N N . VAL A 1 520 ? -2.745 14.952 15.440 1.00 90.81 520 VAL A N 1
ATOM 3961 C CA . VAL A 1 520 ? -2.873 16.225 16.159 1.00 90.81 520 VAL A CA 1
ATOM 3962 C C . VAL A 1 520 ? -3.628 17.213 15.294 1.00 90.81 520 VAL A C 1
ATOM 3964 O O . VAL A 1 520 ? -3.044 17.827 14.399 1.00 90.81 520 VAL A O 1
ATOM 3967 N N . VAL A 1 521 ? -4.914 17.401 15.594 1.00 91.75 521 VAL A N 1
ATOM 3968 C CA . VAL A 1 521 ? -5.713 18.456 14.967 1.00 91.75 521 VAL A CA 1
ATOM 3969 C C . VAL A 1 521 ? -5.179 19.802 15.444 1.00 91.75 521 VAL A C 1
ATOM 3971 O O . VAL A 1 521 ? -4.963 19.995 16.638 1.00 91.75 521 VAL A O 1
ATOM 3974 N N . VAL A 1 522 ? -4.947 20.735 14.529 1.00 92.00 522 VAL A N 1
ATOM 3975 C CA . VAL A 1 522 ? -4.410 22.069 14.811 1.00 92.00 522 VAL A CA 1
ATOM 3976 C C . VAL A 1 522 ? -5.323 23.161 14.283 1.00 92.00 522 VAL A C 1
ATOM 3978 O O . VAL A 1 522 ? -5.933 23.014 13.227 1.00 92.00 522 VAL A O 1
ATOM 3981 N N . ARG A 1 523 ? -5.378 24.273 15.020 1.00 91.00 523 ARG A N 1
ATOM 3982 C CA . ARG A 1 523 ? -6.149 25.473 14.688 1.00 91.00 523 ARG A CA 1
ATOM 3983 C C . ARG A 1 523 ? -5.275 26.720 14.767 1.00 91.00 523 ARG A C 1
ATOM 3985 O O . ARG A 1 523 ? -4.644 26.952 15.802 1.00 91.00 523 ARG A O 1
ATOM 3992 N N . TYR A 1 524 ? -5.302 27.531 13.713 1.00 87.75 524 TYR A N 1
ATOM 3993 C CA . TYR A 1 524 ? -4.644 28.835 13.633 1.00 87.75 524 TYR A CA 1
ATOM 3994 C C . TYR A 1 524 ? -5.697 29.919 13.393 1.00 87.75 524 TYR A C 1
ATOM 3996 O O . TYR A 1 524 ? -6.334 29.949 12.341 1.00 87.75 524 TYR A O 1
ATOM 4004 N N . GLU A 1 525 ? -5.878 30.793 14.377 1.00 89.25 525 GLU A N 1
ATOM 4005 C CA . GLU A 1 525 ? -6.630 32.045 14.227 1.00 89.25 525 GLU A CA 1
ATOM 4006 C C . GLU A 1 525 ? -5.850 33.037 13.339 1.00 89.25 525 GLU A C 1
ATOM 4008 O O . GLU A 1 525 ? -4.633 32.872 13.174 1.00 89.25 525 GLU A O 1
ATOM 4013 N N . PRO A 1 526 ? -6.489 34.095 12.802 1.00 88.62 526 PRO A N 1
ATOM 4014 C CA . PRO A 1 526 ? -5.781 35.141 12.073 1.00 88.62 526 PRO A CA 1
ATOM 4015 C C . PRO A 1 526 ? -4.554 35.665 12.837 1.00 88.62 526 PRO A C 1
ATOM 4017 O O . PRO A 1 526 ? -4.632 35.997 14.021 1.00 88.62 526 PRO A O 1
ATOM 4020 N N . GLY A 1 527 ? -3.408 35.718 12.159 1.00 84.50 527 GLY A N 1
ATOM 4021 C CA . GLY A 1 527 ? -2.119 36.127 12.720 1.00 84.50 527 GLY A CA 1
ATOM 4022 C C . GLY A 1 527 ? -1.368 35.048 13.511 1.00 84.50 527 GLY A C 1
ATOM 4023 O O . GLY A 1 527 ? -0.221 35.283 13.885 1.00 84.50 527 GLY A O 1
ATOM 4024 N N . GLN A 1 528 ? -1.958 33.874 13.767 1.00 85.62 528 GLN A N 1
ATOM 4025 C CA . GLN A 1 528 ? -1.246 32.765 14.411 1.00 85.62 528 GLN A CA 1
ATOM 4026 C C . GLN A 1 528 ? -0.405 31.988 13.403 1.00 85.62 528 GLN A C 1
ATOM 4028 O O . GLN A 1 528 ? -0.853 31.696 12.301 1.00 85.62 528 GLN A O 1
ATOM 4033 N N . GLU A 1 529 ? 0.788 31.574 13.810 1.00 82.81 529 GLU A N 1
ATOM 4034 C CA . GLU A 1 529 ? 1.756 30.903 12.949 1.00 82.81 529 GLU A CA 1
ATOM 4035 C C . GLU A 1 529 ? 2.452 29.743 13.665 1.00 82.81 529 GLU A C 1
ATOM 4037 O O . GLU A 1 529 ? 2.356 29.558 14.887 1.00 82.81 529 GLU A O 1
ATOM 4042 N N . PHE A 1 530 ? 3.177 28.962 12.872 1.00 83.44 530 PHE A N 1
ATOM 4043 C CA . PHE A 1 530 ? 4.251 28.115 13.359 1.00 83.44 530 PHE A CA 1
ATOM 4044 C C . PHE A 1 530 ? 5.524 28.536 12.629 1.00 83.44 530 PHE A C 1
ATOM 4046 O O . PHE A 1 530 ? 5.659 28.291 11.429 1.00 83.44 530 PHE A O 1
ATOM 4053 N N . SER A 1 531 ? 6.416 29.211 13.354 1.00 79.62 531 SER A N 1
ATOM 4054 C CA . SER A 1 531 ? 7.683 29.703 12.821 1.00 79.62 531 SER A CA 1
ATOM 4055 C C . SER A 1 531 ? 8.552 28.552 12.289 1.00 79.62 531 SER A C 1
ATOM 4057 O O . SER A 1 531 ? 8.293 27.380 12.569 1.00 79.62 531 SER A O 1
ATOM 4059 N N . LEU A 1 532 ? 9.591 28.896 11.521 1.00 80.00 532 LEU A N 1
ATOM 4060 C CA . LEU A 1 532 ? 10.486 27.932 10.873 1.00 80.00 532 LEU A CA 1
ATOM 4061 C C . LEU A 1 532 ? 10.997 26.862 11.846 1.00 80.00 532 LEU A C 1
ATOM 4063 O O . LEU A 1 532 ? 11.578 27.180 12.885 1.00 80.00 532 LEU A O 1
ATOM 4067 N N . HIS A 1 533 ? 10.779 25.600 11.492 1.00 85.38 533 HIS A N 1
ATOM 4068 C CA . HIS A 1 533 ? 11.177 24.439 12.278 1.00 85.38 533 HIS A CA 1
ATOM 4069 C C . HIS A 1 533 ? 11.406 23.222 11.379 1.00 85.38 533 HIS A C 1
ATOM 4071 O O . HIS A 1 533 ? 11.052 23.224 10.204 1.00 85.38 533 HIS A O 1
ATOM 4077 N N . HIS A 1 534 ? 12.000 22.184 11.957 1.00 89.75 534 HIS A N 1
ATOM 4078 C CA . HIS A 1 534 ? 12.146 20.862 11.364 1.00 89.75 534 HIS A CA 1
ATOM 4079 C C . HIS A 1 534 ? 11.415 19.855 12.263 1.00 89.75 534 HIS A C 1
ATOM 4081 O O . HIS A 1 534 ? 11.484 19.980 13.490 1.00 89.75 534 HIS A O 1
ATOM 4087 N N . ASP A 1 535 ? 10.724 18.869 11.688 1.00 89.44 535 ASP A N 1
ATOM 4088 C CA . ASP A 1 535 ? 9.937 17.906 12.479 1.00 89.44 535 ASP A CA 1
ATOM 4089 C C . ASP A 1 535 ? 10.798 16.865 13.206 1.00 89.44 535 ASP A C 1
ATOM 4091 O O . ASP A 1 535 ? 10.330 16.234 14.155 1.00 89.44 535 ASP A O 1
ATOM 4095 N N . GLY A 1 536 ? 12.068 16.750 12.811 1.00 84.50 536 GLY A N 1
ATOM 4096 C CA . GLY A 1 536 ? 13.097 15.944 13.462 1.00 84.50 536 GLY A CA 1
ATOM 4097 C C . GLY A 1 536 ? 13.356 14.613 12.759 1.00 84.50 536 GLY A C 1
ATOM 4098 O O . GLY A 1 536 ? 12.430 13.940 12.318 1.00 84.50 536 GLY A O 1
ATOM 4099 N N . LYS A 1 537 ? 14.621 14.173 12.714 1.00 82.56 537 LYS A N 1
ATOM 4100 C CA . LYS A 1 537 ? 15.002 12.886 12.077 1.00 82.56 537 LYS A CA 1
ATOM 4101 C C . LYS A 1 537 ? 14.362 11.640 12.697 1.00 82.56 537 LYS A C 1
ATOM 4103 O O . LYS A 1 537 ? 14.256 10.610 12.045 1.00 82.56 537 LYS A O 1
ATOM 4108 N N . PHE A 1 538 ? 13.942 11.716 13.961 1.00 86.06 538 PHE A N 1
ATOM 4109 C CA . PHE A 1 538 ? 13.238 10.620 14.637 1.00 86.06 538 PHE A CA 1
ATOM 4110 C C . PHE A 1 538 ? 11.805 10.438 14.110 1.00 86.06 538 PHE A C 1
ATOM 4112 O O . PHE A 1 538 ? 11.138 9.474 14.480 1.00 86.06 538 PHE A O 1
ATOM 4119 N N . ARG A 1 539 ? 11.334 11.346 13.246 1.00 92.50 539 ARG A N 1
ATOM 4120 C CA . ARG A 1 539 ? 10.099 11.226 12.478 1.00 92.50 539 ARG A CA 1
ATOM 4121 C C . ARG A 1 539 ? 10.425 11.117 10.989 1.00 92.50 539 ARG A C 1
ATOM 4123 O O . ARG A 1 539 ? 10.396 12.136 10.309 1.00 92.50 539 ARG A O 1
ATOM 4130 N N . PRO A 1 540 ? 10.768 9.935 10.452 1.00 88.75 540 PRO A N 1
ATOM 4131 C CA . PRO A 1 540 ? 11.216 9.793 9.064 1.00 88.75 540 PRO A CA 1
ATOM 4132 C C . PRO A 1 540 ? 10.233 10.356 8.031 1.00 88.75 540 PRO A C 1
ATOM 4134 O O . PRO A 1 540 ? 10.669 10.784 6.964 1.00 88.75 540 PRO A O 1
ATOM 4137 N N . THR A 1 541 ? 8.935 10.413 8.343 1.00 94.50 541 THR A N 1
ATOM 4138 C CA . THR A 1 541 ? 7.902 10.926 7.435 1.00 94.50 541 THR A CA 1
ATOM 4139 C C . THR A 1 541 ? 6.881 11.782 8.182 1.00 94.50 541 THR A C 1
ATOM 4141 O O . THR A 1 541 ? 6.334 11.358 9.206 1.00 94.50 541 THR A O 1
ATOM 4144 N N . THR A 1 542 ? 6.586 12.963 7.636 1.00 96.56 542 THR A N 1
ATOM 4145 C CA . THR A 1 542 ? 5.450 13.799 8.046 1.00 96.56 542 THR A CA 1
ATOM 4146 C C . THR A 1 542 ? 4.377 13.770 6.966 1.00 96.56 542 THR A C 1
ATOM 4148 O O . THR A 1 542 ? 4.675 13.918 5.782 1.00 96.56 542 THR A O 1
ATOM 4151 N N . VAL A 1 543 ? 3.116 13.642 7.386 1.00 97.94 543 VAL A N 1
ATOM 4152 C CA . VAL A 1 543 ? 1.944 13.975 6.571 1.00 97.94 543 VAL A CA 1
ATOM 4153 C C . VAL A 1 543 ? 1.172 15.103 7.256 1.00 97.94 543 VAL A C 1
ATOM 4155 O O . VAL A 1 543 ? 0.836 15.013 8.439 1.00 97.94 543 VAL A O 1
ATOM 4158 N N . PHE A 1 544 ? 0.856 16.161 6.515 1.00 97.62 544 PHE A N 1
ATOM 4159 C CA . PHE A 1 544 ? -0.014 17.244 6.961 1.00 97.62 544 PHE A CA 1
ATOM 4160 C C . PHE A 1 544 ? -1.292 17.268 6.128 1.00 97.62 544 PHE A C 1
ATOM 4162 O O . PHE A 1 544 ? -1.232 17.276 4.901 1.00 97.62 544 PHE A O 1
ATOM 4169 N N . ILE A 1 545 ? -2.451 17.303 6.782 1.00 97.44 545 ILE A N 1
ATOM 4170 C CA . ILE A 1 545 ? -3.753 17.358 6.105 1.00 97.44 545 ILE A CA 1
ATOM 4171 C C . ILE A 1 545 ? -4.410 18.707 6.375 1.00 97.44 545 ILE A C 1
ATOM 4173 O O . ILE A 1 545 ? -4.494 19.126 7.528 1.00 97.44 545 ILE A O 1
ATOM 4177 N N . TYR A 1 546 ? -4.918 19.377 5.343 1.00 95.81 546 TYR A N 1
ATOM 4178 C CA . TYR A 1 546 ? -5.731 20.584 5.498 1.00 95.81 546 TYR A CA 1
ATOM 4179 C C . TYR A 1 546 ? -7.202 20.209 5.694 1.00 95.81 546 TYR A C 1
ATOM 4181 O O . TYR A 1 546 ? -7.784 19.510 4.868 1.00 95.81 546 TYR A O 1
ATOM 4189 N N . LEU A 1 547 ? -7.828 20.687 6.772 1.00 93.88 547 LEU A N 1
ATOM 4190 C CA . LEU A 1 547 ? -9.244 20.406 7.059 1.00 93.88 547 LEU A CA 1
ATOM 4191 C C . LEU A 1 547 ? -10.189 21.482 6.520 1.00 93.88 547 LEU A C 1
ATOM 4193 O O . LEU A 1 547 ? -11.400 21.287 6.526 1.00 93.88 547 LEU A O 1
ATOM 4197 N N . ASN A 1 548 ? -9.645 22.604 6.053 1.00 90.56 548 ASN A N 1
ATOM 4198 C CA . ASN A 1 548 ? -10.378 23.637 5.340 1.00 90.56 548 ASN A CA 1
ATOM 4199 C C . ASN A 1 548 ? -9.468 24.408 4.377 1.00 90.56 548 ASN A C 1
ATOM 4201 O O . ASN A 1 548 ? -8.239 24.384 4.477 1.00 90.56 548 ASN A O 1
ATOM 4205 N N . GLU A 1 549 ? -10.100 25.111 3.448 1.00 88.62 549 GLU A N 1
ATOM 4206 C CA . GLU A 1 549 ? -9.466 26.080 2.569 1.00 88.62 549 GLU A CA 1
ATOM 4207 C C . GLU A 1 549 ? -9.588 27.495 3.137 1.00 88.62 549 GLU A C 1
ATOM 4209 O O . GLU A 1 549 ? -10.494 27.809 3.915 1.00 88.62 549 GLU A O 1
ATOM 4214 N N . LEU A 1 550 ? -8.651 28.348 2.736 1.00 83.75 550 LEU A N 1
ATOM 4215 C CA . LEU A 1 550 ? -8.684 29.777 3.014 1.00 83.75 550 LEU A CA 1
ATOM 4216 C C . LEU A 1 550 ? -8.895 30.548 1.707 1.00 83.75 550 LEU A C 1
ATOM 4218 O O . LEU A 1 550 ? -8.525 30.036 0.646 1.00 83.75 550 LEU A O 1
ATOM 4222 N N . PRO A 1 551 ? -9.442 31.777 1.768 1.00 78.81 551 PRO A N 1
ATOM 4223 C CA . PRO A 1 551 ? -9.524 32.643 0.600 1.00 78.81 551 PRO A CA 1
ATOM 4224 C C . PRO A 1 551 ? -8.156 32.832 -0.061 1.00 78.81 551 PRO A C 1
ATOM 4226 O O . PRO A 1 551 ? -7.117 32.829 0.607 1.00 78.81 551 PRO A O 1
ATOM 4229 N N . ASP A 1 552 ? -8.147 33.051 -1.373 1.00 72.75 552 ASP A N 1
ATOM 4230 C CA . ASP A 1 552 ? -6.901 33.314 -2.085 1.00 72.75 552 ASP A CA 1
ATOM 4231 C C . ASP A 1 552 ? -6.182 34.535 -1.490 1.00 72.75 552 ASP A C 1
ATOM 4233 O O . ASP A 1 552 ? -6.794 35.549 -1.150 1.00 72.75 552 ASP A O 1
ATOM 4237 N N . ASN A 1 553 ? -4.858 34.431 -1.359 1.00 73.88 553 ASN A N 1
ATOM 4238 C CA . ASN A 1 553 ? -3.990 35.421 -0.707 1.00 73.88 553 ASN A CA 1
ATOM 4239 C C . ASN A 1 553 ? -4.224 35.623 0.803 1.00 73.88 553 ASN A C 1
ATOM 4241 O O . ASN A 1 553 ? -3.626 36.525 1.389 1.00 73.88 553 ASN A O 1
ATOM 4245 N N . ALA A 1 554 ? -5.016 34.777 1.470 1.00 79.62 554 ALA A N 1
ATOM 4246 C CA . ALA A 1 554 ? -5.197 34.836 2.921 1.00 79.62 554 ALA A CA 1
ATOM 4247 C C . ALA A 1 554 ? -4.024 34.232 3.720 1.00 79.62 554 ALA A C 1
ATOM 4249 O O . ALA A 1 554 ? -4.136 34.106 4.932 1.00 79.62 554 ALA A O 1
ATOM 4250 N N . GLY A 1 555 ? -2.905 33.852 3.095 1.00 86.50 555 GLY A N 1
ATOM 4251 C CA . GLY A 1 555 ? -1.788 33.196 3.787 1.00 86.50 555 GLY A CA 1
ATOM 4252 C C . GLY A 1 555 ? -2.157 31.798 4.297 1.00 86.50 555 GLY A C 1
ATOM 4253 O O . GLY A 1 555 ? -2.921 31.079 3.657 1.00 86.50 555 GLY A O 1
ATOM 4254 N N . GLY A 1 556 ? -1.610 31.389 5.445 1.00 86.06 556 GLY A N 1
ATOM 4255 C CA . GLY A 1 556 ? -1.928 30.086 6.045 1.00 86.06 556 GLY A CA 1
ATOM 4256 C C . GLY A 1 556 ? -1.244 28.878 5.394 1.00 86.06 556 GLY A C 1
ATOM 4257 O O . GLY A 1 556 ? -1.479 27.744 5.805 1.00 86.06 556 GLY A O 1
ATOM 4258 N N . ASP A 1 557 ? -0.410 29.068 4.382 1.00 89.56 557 ASP A N 1
ATOM 4259 C CA . ASP A 1 557 ? 0.264 27.991 3.662 1.00 89.56 557 ASP A CA 1
ATOM 4260 C C . ASP A 1 557 ? 1.431 27.375 4.448 1.00 89.56 557 ASP A C 1
ATOM 4262 O O . ASP A 1 557 ? 1.953 27.957 5.405 1.00 89.56 557 ASP A O 1
ATOM 4266 N N . THR A 1 558 ? 1.816 26.163 4.051 1.00 93.06 558 THR A N 1
ATOM 4267 C CA . THR A 1 558 ? 2.998 25.478 4.588 1.00 93.06 558 THR A CA 1
ATOM 4268 C C . THR A 1 558 ? 4.179 25.766 3.667 1.00 93.06 558 THR A C 1
ATOM 4270 O O . THR A 1 558 ? 4.222 25.269 2.544 1.00 93.06 558 THR A O 1
ATOM 4273 N N . PHE A 1 559 ? 5.102 26.609 4.121 1.00 90.88 559 PHE A N 1
ATOM 4274 C CA . PHE A 1 559 ? 6.192 27.171 3.327 1.00 90.88 559 PHE A CA 1
ATOM 4275 C C . PHE A 1 559 ? 7.525 26.471 3.602 1.00 90.88 559 PHE A C 1
ATOM 4277 O O . PHE A 1 559 ? 7.948 26.405 4.755 1.00 90.88 559 PHE A O 1
ATOM 4284 N N . PHE A 1 560 ? 8.196 26.017 2.538 1.00 90.88 560 PHE A N 1
ATOM 4285 C CA . PHE A 1 560 ? 9.512 25.373 2.562 1.00 90.88 560 PHE A CA 1
ATOM 4286 C C . PHE A 1 560 ? 10.564 26.327 1.961 1.00 90.88 560 PHE A C 1
ATOM 4288 O O . PHE A 1 560 ? 10.771 26.324 0.744 1.00 90.88 560 PHE A O 1
ATOM 4295 N N . PRO A 1 561 ? 11.238 27.176 2.764 1.00 75.31 561 PRO A N 1
ATOM 4296 C CA . PRO A 1 561 ? 12.141 28.214 2.256 1.00 75.31 561 PRO A CA 1
ATOM 4297 C C . PRO A 1 561 ? 13.311 27.688 1.427 1.00 75.31 561 PRO A C 1
ATOM 4299 O O . PRO A 1 561 ? 13.699 28.338 0.462 1.00 75.31 561 PRO A O 1
ATOM 4302 N N . HIS A 1 562 ? 13.869 26.527 1.777 1.00 79.75 562 HIS A N 1
ATOM 4303 C CA . HIS A 1 562 ? 15.020 25.966 1.065 1.00 79.75 562 HIS A CA 1
ATOM 4304 C C . HIS A 1 562 ? 14.658 25.375 -0.302 1.00 79.75 562 HIS A C 1
ATOM 4306 O O . HIS A 1 562 ? 15.535 25.265 -1.153 1.00 79.75 562 HIS A O 1
ATOM 4312 N N . LEU A 1 563 ? 13.383 25.040 -0.520 1.00 75.81 563 LEU A N 1
ATOM 4313 C CA . LEU A 1 563 ? 12.867 24.546 -1.801 1.00 75.81 563 LEU A CA 1
ATOM 4314 C C . LEU A 1 563 ? 12.127 25.629 -2.601 1.00 75.81 563 LEU A C 1
ATOM 4316 O O . LEU A 1 563 ? 11.793 25.425 -3.763 1.00 75.81 563 LEU A O 1
ATOM 4320 N N . GLY A 1 564 ? 11.876 26.794 -1.998 1.00 77.44 564 GLY A N 1
ATOM 4321 C CA . GLY A 1 564 ? 11.305 27.952 -2.683 1.00 77.44 564 GLY A CA 1
ATOM 4322 C C . GLY A 1 564 ? 9.820 27.831 -3.039 1.00 77.44 564 GLY A C 1
ATOM 4323 O O . GLY A 1 564 ? 9.344 28.603 -3.869 1.00 77.44 564 GLY A O 1
ATOM 4324 N N . PHE A 1 565 ? 9.074 26.910 -2.420 1.00 80.88 565 PHE A N 1
ATOM 4325 C CA . PHE A 1 565 ? 7.640 26.741 -2.676 1.00 80.88 565 PHE A CA 1
ATOM 4326 C C . PHE A 1 565 ? 6.820 26.566 -1.391 1.00 80.88 565 PHE A C 1
ATOM 4328 O O . PHE A 1 565 ? 7.355 26.410 -0.288 1.00 80.88 565 PHE A O 1
ATOM 4335 N N . SER A 1 566 ? 5.494 26.616 -1.532 1.00 84.75 566 SER A N 1
ATOM 4336 C CA . SER A 1 566 ? 4.566 26.323 -0.445 1.00 84.75 566 SER A CA 1
ATOM 4337 C C . SER A 1 566 ? 3.346 25.523 -0.876 1.00 84.75 566 SER A C 1
ATOM 4339 O O . SER A 1 566 ? 2.942 25.531 -2.038 1.00 84.75 566 SER A O 1
ATOM 4341 N N . PHE A 1 567 ? 2.737 24.852 0.099 1.00 88.50 567 PHE A N 1
ATOM 4342 C CA . PHE A 1 567 ? 1.441 24.206 -0.048 1.00 88.50 567 PHE A CA 1
ATOM 4343 C C . PHE A 1 567 ? 0.333 25.116 0.467 1.00 88.50 567 PHE A C 1
ATOM 4345 O O . PHE A 1 567 ? 0.268 25.440 1.657 1.00 88.50 567 PHE A O 1
ATOM 4352 N N . VAL A 1 568 ? -0.551 25.517 -0.440 1.00 88.50 568 VAL A N 1
ATOM 4353 C CA . VAL A 1 568 ? -1.721 26.334 -0.114 1.00 88.50 568 VAL A CA 1
ATOM 4354 C C . VAL A 1 568 ? -2.809 25.451 0.512 1.00 88.50 568 VAL A C 1
ATOM 4356 O O . VAL A 1 568 ? -3.045 24.351 0.006 1.00 88.50 568 VAL A O 1
ATOM 4359 N N . PRO A 1 569 ? -3.506 25.908 1.573 1.00 88.94 569 PRO A N 1
ATOM 4360 C CA . PRO A 1 569 ? -4.581 25.137 2.181 1.00 88.94 569 PRO A CA 1
ATOM 4361 C C . PRO A 1 569 ? -5.701 24.824 1.187 1.00 88.94 569 PRO A C 1
ATOM 4363 O O . PRO A 1 569 ? -6.310 25.723 0.596 1.00 88.94 569 PRO A O 1
ATOM 4366 N N . ARG A 1 570 ? -5.975 23.531 1.016 1.00 87.81 570 ARG A N 1
ATOM 4367 C CA . ARG A 1 570 ? -7.080 23.003 0.212 1.00 87.81 570 ARG A CA 1
ATOM 4368 C C . ARG A 1 570 ? -7.774 21.914 1.008 1.00 87.81 570 ARG A C 1
ATOM 4370 O O . ARG A 1 570 ? -7.127 20.945 1.396 1.00 87.81 570 ARG A O 1
ATOM 4377 N N . THR A 1 571 ? -9.065 22.090 1.269 1.00 88.69 571 THR A N 1
ATOM 4378 C CA . THR A 1 571 ? -9.853 21.187 2.113 1.00 88.69 571 THR A CA 1
ATOM 4379 C C . THR A 1 571 ? -9.677 19.724 1.697 1.00 88.69 571 THR A C 1
ATOM 4381 O O . THR A 1 571 ? -9.795 19.387 0.521 1.00 88.69 571 THR A O 1
ATOM 4384 N N . GLY A 1 572 ? -9.371 18.861 2.663 1.00 86.25 572 GLY A N 1
ATOM 4385 C CA . GLY A 1 572 ? -9.193 17.425 2.469 1.00 86.25 572 GLY A CA 1
ATOM 4386 C C . GLY A 1 572 ? -7.893 17.023 1.773 1.00 86.25 572 GLY A C 1
ATOM 4387 O O . GLY A 1 572 ? -7.674 15.834 1.580 1.00 86.25 572 GLY A O 1
ATOM 4388 N N . CYS A 1 573 ? -7.017 17.958 1.395 1.00 91.00 573 CYS A N 1
ATOM 4389 C CA . CYS A 1 573 ? -5.732 17.644 0.771 1.00 91.00 573 CYS A CA 1
ATOM 4390 C C . CYS A 1 573 ? -4.693 17.227 1.822 1.00 91.00 573 CYS A C 1
ATOM 4392 O O . CYS A 1 573 ? -4.502 17.934 2.816 1.00 91.00 573 CYS A O 1
ATOM 4394 N N . ALA A 1 574 ? -4.003 16.110 1.581 1.00 94.50 574 ALA A N 1
ATOM 4395 C CA . ALA A 1 574 ? -2.841 15.684 2.355 1.00 94.50 574 ALA A CA 1
ATOM 4396 C C . ALA A 1 574 ? -1.545 16.003 1.606 1.00 94.50 574 ALA A C 1
ATOM 4398 O O . ALA A 1 574 ? -1.474 15.859 0.390 1.00 94.50 574 ALA A O 1
ATOM 4399 N N . VAL A 1 575 ? -0.506 16.406 2.328 1.00 94.62 575 VAL A N 1
ATOM 4400 C CA . VAL A 1 575 ? 0.842 16.622 1.796 1.00 94.62 575 VAL A CA 1
ATOM 4401 C C . VAL A 1 575 ? 1.839 15.851 2.651 1.00 94.62 575 VAL A C 1
ATOM 4403 O O . VAL A 1 575 ? 1.745 15.870 3.874 1.00 94.62 575 VAL A O 1
ATOM 4406 N N . MET A 1 576 ? 2.763 15.138 2.020 1.00 97.31 576 MET A N 1
ATOM 4407 C CA . MET A 1 576 ? 3.711 14.235 2.664 1.00 97.31 576 MET A CA 1
ATOM 4408 C C . MET A 1 576 ? 5.139 14.585 2.262 1.00 97.31 576 MET A C 1
ATOM 4410 O O . MET A 1 576 ? 5.400 14.839 1.085 1.00 97.31 576 MET A O 1
ATOM 4414 N N . TRP A 1 577 ? 6.062 14.554 3.220 1.00 96.44 577 TRP A N 1
ATOM 4415 C CA . TRP A 1 577 ? 7.493 14.737 2.980 1.00 96.44 577 TRP A CA 1
ATOM 4416 C C . TRP A 1 577 ? 8.348 13.905 3.956 1.00 96.44 577 TRP A C 1
ATOM 4418 O O . TRP A 1 577 ? 7.898 13.605 5.070 1.00 96.44 577 TRP A O 1
ATOM 4428 N N . PRO A 1 578 ? 9.568 13.501 3.556 1.00 95.31 578 PRO A N 1
ATOM 4429 C CA . PRO A 1 578 ? 10.532 12.868 4.451 1.00 95.31 578 PRO A CA 1
ATOM 4430 C C . PRO A 1 578 ? 11.220 13.922 5.326 1.00 95.31 578 PRO A C 1
ATOM 4432 O O . PRO A 1 578 ? 11.441 15.024 4.855 1.00 95.31 578 PRO A O 1
ATOM 4435 N N . ASN A 1 579 ? 11.610 13.612 6.567 1.00 90.75 579 ASN A N 1
ATOM 4436 C CA . ASN A 1 579 ? 12.411 14.542 7.398 1.00 90.75 579 ASN A CA 1
ATOM 4437 C C . ASN A 1 579 ? 13.883 14.118 7.543 1.00 90.75 579 ASN A C 1
ATOM 4439 O O . ASN A 1 579 ? 14.676 14.808 8.185 1.00 90.75 579 ASN A O 1
ATOM 4443 N N . ALA A 1 580 ? 14.260 12.960 7.005 1.00 84.69 580 ALA A N 1
ATOM 4444 C CA . ALA A 1 580 ? 15.612 12.427 7.110 1.00 84.69 580 ALA A CA 1
ATOM 4445 C C . ALA A 1 580 ? 16.129 11.953 5.750 1.00 84.69 580 ALA A C 1
ATOM 4447 O O . ALA A 1 580 ? 15.354 11.492 4.912 1.00 84.69 580 ALA A O 1
ATOM 4448 N N . GLN A 1 581 ? 17.443 12.055 5.559 1.00 79.00 581 GLN A N 1
ATOM 4449 C CA . GLN A 1 581 ? 18.154 11.483 4.416 1.00 79.00 581 GLN A CA 1
ATOM 4450 C C . GLN A 1 581 ? 18.324 9.962 4.588 1.00 79.00 581 GLN A C 1
ATOM 4452 O O . GLN A 1 581 ? 18.096 9.418 5.671 1.00 79.00 581 GLN A O 1
ATOM 4457 N N . GLU A 1 582 ? 18.767 9.262 3.536 1.00 75.25 582 GLU A N 1
ATOM 4458 C CA . GLU A 1 582 ? 18.995 7.803 3.566 1.00 75.25 582 GLU A CA 1
ATOM 4459 C C . GLU A 1 582 ? 19.989 7.360 4.654 1.00 75.25 582 GLU A C 1
ATOM 4461 O O . GLU A 1 582 ? 19.915 6.239 5.158 1.00 75.25 582 GLU A O 1
ATOM 4466 N N . ASP A 1 583 ? 20.908 8.243 5.050 1.00 76.00 583 ASP A N 1
ATOM 4467 C CA . ASP A 1 583 ? 21.884 8.002 6.114 1.00 76.00 583 ASP A CA 1
ATOM 4468 C C . ASP A 1 583 ? 21.335 8.260 7.536 1.00 76.00 583 ASP A C 1
ATOM 4470 O O . ASP A 1 583 ? 22.055 8.089 8.524 1.00 76.00 583 ASP A O 1
ATOM 4474 N N . GLY A 1 584 ? 20.061 8.658 7.651 1.00 74.81 584 GLY A N 1
ATOM 4475 C CA . GLY A 1 584 ? 19.374 8.967 8.906 1.00 74.81 584 GLY A CA 1
ATOM 4476 C C . GLY A 1 584 ? 19.694 10.349 9.489 1.00 74.81 584 GLY A C 1
ATOM 4477 O O . GLY A 1 584 ? 19.259 10.658 10.605 1.00 74.81 584 GLY A O 1
ATOM 4478 N N . SER A 1 585 ? 20.460 11.186 8.782 1.00 79.00 585 SER A N 1
ATOM 4479 C CA . SER A 1 585 ? 20.668 12.590 9.148 1.00 79.00 585 SER A CA 1
ATOM 4480 C C . SER A 1 585 ? 19.434 13.441 8.827 1.00 79.00 585 SER A C 1
ATOM 4482 O O . SER A 1 585 ? 18.606 13.071 7.999 1.00 79.00 585 SER A O 1
ATOM 4484 N N . GLU A 1 586 ? 19.278 14.576 9.514 1.00 84.56 586 GLU A N 1
ATOM 4485 C CA . GLU A 1 586 ? 18.191 15.517 9.215 1.00 84.56 586 GLU A CA 1
ATOM 4486 C C . GLU A 1 586 ? 18.385 16.130 7.824 1.00 84.56 586 GLU A C 1
ATOM 4488 O O . GLU A 1 586 ? 19.487 16.572 7.487 1.00 84.56 586 GLU A O 1
ATOM 4493 N N . ASP A 1 587 ? 17.316 16.183 7.028 1.00 87.06 587 ASP A N 1
ATOM 4494 C CA . ASP A 1 587 ? 17.337 16.908 5.760 1.00 87.06 587 ASP A CA 1
ATOM 4495 C C . ASP A 1 587 ? 16.979 18.378 6.014 1.00 87.06 587 ASP A C 1
ATOM 4497 O O . ASP A 1 587 ? 15.819 18.745 6.198 1.00 87.06 587 ASP A O 1
ATOM 4501 N N . SER A 1 588 ? 17.985 19.254 6.014 1.00 85.06 588 SER A N 1
ATOM 4502 C CA . SER A 1 588 ? 17.791 20.689 6.262 1.00 85.06 588 SER A CA 1
ATOM 4503 C C . SER A 1 588 ? 16.860 21.364 5.247 1.00 85.06 588 SER A C 1
ATOM 4505 O O . SER A 1 588 ? 16.278 22.405 5.557 1.00 85.06 588 SER A O 1
ATOM 4507 N N . ARG A 1 589 ? 16.639 20.760 4.068 1.00 88.12 589 ARG A N 1
ATOM 4508 C CA . ARG A 1 589 ? 15.667 21.243 3.073 1.00 88.12 589 ARG A CA 1
ATOM 4509 C C . ARG A 1 589 ? 14.226 21.182 3.589 1.00 88.12 589 ARG A C 1
ATOM 4511 O O . ARG A 1 589 ? 13.373 21.910 3.088 1.00 88.12 589 ARG A O 1
ATOM 4518 N N . MET A 1 590 ? 13.969 20.358 4.606 1.00 94.06 590 MET A N 1
ATOM 4519 C CA . MET A 1 590 ? 12.652 20.113 5.210 1.00 94.06 590 MET A CA 1
ATOM 4520 C C . MET A 1 590 ? 12.308 21.069 6.347 1.00 94.06 590 MET A C 1
ATOM 4522 O O . MET A 1 590 ? 11.242 20.961 6.957 1.00 94.06 590 MET A O 1
ATOM 4526 N N . VAL A 1 591 ? 13.174 22.051 6.615 1.00 87.88 591 VAL A N 1
ATOM 4527 C CA . VAL A 1 591 ? 12.793 23.193 7.444 1.00 87.88 591 VAL A CA 1
ATOM 4528 C C . VAL A 1 591 ? 11.612 23.901 6.782 1.00 87.88 591 VAL A C 1
ATOM 4530 O O . VAL A 1 591 ? 11.694 24.292 5.619 1.00 87.88 591 VAL A O 1
ATOM 4533 N N . HIS A 1 592 ? 10.525 24.082 7.527 1.00 92.44 592 HIS A N 1
ATOM 4534 C CA . HIS A 1 592 ? 9.281 24.649 7.021 1.00 92.44 592 HIS A CA 1
ATOM 4535 C C . HIS A 1 592 ? 8.555 25.494 8.075 1.00 92.44 592 HIS A C 1
ATOM 4537 O O . HIS A 1 592 ? 8.870 25.460 9.265 1.00 92.44 592 HIS A O 1
ATOM 4543 N N . ALA A 1 593 ? 7.590 26.300 7.631 1.00 86.62 593 ALA A N 1
ATOM 4544 C CA . ALA A 1 593 ? 6.750 27.132 8.490 1.00 86.62 593 ALA A CA 1
ATOM 4545 C C . ALA A 1 593 ? 5.279 27.049 8.084 1.00 86.62 593 ALA A C 1
ATOM 4547 O O . ALA A 1 593 ? 4.946 27.014 6.902 1.00 86.62 593 ALA A O 1
ATOM 4548 N N . GLY A 1 594 ? 4.388 27.102 9.072 1.00 89.44 594 GLY A N 1
ATOM 4549 C CA . GLY A 1 594 ? 2.979 27.405 8.841 1.00 89.44 594 GLY A CA 1
ATOM 4550 C C . GLY A 1 594 ? 2.795 28.915 8.882 1.00 89.44 594 GLY A C 1
ATOM 4551 O O . GLY A 1 594 ? 2.738 29.477 9.977 1.00 89.44 594 GLY A O 1
ATOM 4552 N N . ARG A 1 595 ? 2.729 29.566 7.714 1.00 89.62 595 ARG A N 1
ATOM 4553 C CA . ARG A 1 595 ? 2.590 31.028 7.630 1.00 89.62 595 ARG A CA 1
ATOM 4554 C C . ARG A 1 595 ? 1.256 31.485 8.227 1.00 89.62 595 ARG A C 1
ATOM 4556 O O . ARG A 1 595 ? 0.283 30.729 8.172 1.00 89.62 595 ARG A O 1
ATOM 4563 N N . PRO A 1 596 ? 1.183 32.702 8.788 1.00 88.69 596 PRO A N 1
ATOM 4564 C CA . PRO A 1 596 ? -0.029 33.168 9.440 1.00 88.69 596 PRO A CA 1
ATOM 4565 C C . PRO A 1 596 ? -1.182 33.332 8.442 1.00 88.69 596 PRO A C 1
ATOM 4567 O O . PRO A 1 596 ? -0.984 33.916 7.371 1.00 88.69 596 PRO A O 1
ATOM 4570 N N . PRO A 1 597 ? -2.397 32.860 8.772 1.00 89.44 597 PRO A N 1
ATOM 4571 C CA . PRO A 1 597 ? -3.603 33.276 8.076 1.00 89.44 597 PRO A CA 1
ATOM 4572 C C . PRO A 1 597 ? -3.828 34.777 8.294 1.00 89.44 597 PRO A C 1
ATOM 4574 O O . PRO A 1 597 ? -3.816 35.256 9.425 1.00 89.44 597 PRO A O 1
ATOM 4577 N N . ALA A 1 598 ? -4.040 35.535 7.228 1.00 83.12 598 ALA A N 1
ATOM 4578 C CA . ALA A 1 598 ? -4.435 36.936 7.282 1.00 83.12 598 ALA A CA 1
ATOM 4579 C C . ALA A 1 598 ? -5.922 37.077 7.639 1.00 83.12 598 ALA A C 1
ATOM 4581 O O . ALA A 1 598 ? -6.300 37.978 8.388 1.00 83.12 598 ALA A O 1
ATOM 4582 N N . THR A 1 599 ? -6.763 36.179 7.119 1.00 79.94 599 THR A N 1
ATOM 4583 C CA . THR A 1 599 ? -8.208 36.137 7.364 1.00 79.94 599 THR A CA 1
ATOM 4584 C C . THR A 1 599 ? -8.695 34.693 7.496 1.00 79.94 599 THR A C 1
ATOM 4586 O O . THR A 1 599 ? -8.131 33.774 6.905 1.00 79.94 599 THR A O 1
ATOM 4589 N N . GLY A 1 600 ? -9.760 34.495 8.279 1.00 83.50 600 GLY A N 1
ATOM 4590 C CA . GLY A 1 600 ? -10.315 33.167 8.548 1.00 83.50 600 GLY A CA 1
ATOM 4591 C C . GLY A 1 600 ? -9.465 32.316 9.498 1.00 83.50 600 GLY A C 1
ATOM 4592 O O . GLY A 1 600 ? -8.393 32.716 9.945 1.00 83.50 600 GLY A O 1
ATOM 4593 N N . VAL A 1 601 ? -9.981 31.136 9.833 1.00 88.19 601 VAL A N 1
ATOM 4594 C CA . VAL A 1 601 ? -9.327 30.183 10.741 1.00 88.19 601 VAL A CA 1
ATOM 4595 C C . VAL A 1 601 ? -8.819 29.007 9.922 1.00 88.19 601 VAL A C 1
ATOM 4597 O O . VAL A 1 601 ? -9.596 28.416 9.179 1.00 88.19 601 VAL A O 1
ATOM 4600 N N . LYS A 1 602 ? -7.540 28.646 10.052 1.00 92.50 602 LYS A N 1
ATOM 4601 C CA . LYS A 1 602 ? -6.969 27.448 9.414 1.00 92.50 602 LYS A CA 1
ATOM 4602 C C . LYS A 1 602 ? -7.080 26.253 10.349 1.00 92.50 602 LYS A C 1
ATOM 4604 O O . LYS A 1 602 ? -6.614 26.320 11.488 1.00 92.50 602 LYS A O 1
ATOM 4609 N N . PHE A 1 603 ? -7.578 25.142 9.827 1.00 93.50 603 PHE A N 1
ATOM 4610 C CA . PHE A 1 603 ? -7.585 23.837 10.467 1.00 93.50 603 PHE A CA 1
ATOM 4611 C C . PHE A 1 603 ? -6.712 22.851 9.692 1.00 93.50 603 PHE A C 1
ATOM 4613 O O . PHE A 1 603 ? -6.676 22.844 8.459 1.00 93.50 603 PHE A O 1
ATOM 4620 N N . GLY A 1 604 ? -6.008 21.991 10.417 1.00 94.75 604 GLY A N 1
ATOM 4621 C CA . GLY A 1 604 ? -5.221 20.923 9.816 1.00 94.75 604 GLY A CA 1
ATOM 4622 C C . GLY A 1 604 ? -4.954 19.782 10.781 1.00 94.75 604 GLY A C 1
ATOM 4623 O O . GLY A 1 604 ? -5.376 19.833 11.934 1.00 94.75 604 GLY A O 1
ATOM 4624 N N . VAL A 1 605 ? -4.238 18.763 10.319 1.00 96.56 605 VAL A N 1
ATOM 4625 C CA . VAL A 1 605 ? -3.842 17.605 11.125 1.00 96.56 605 VAL A CA 1
ATOM 4626 C C . VAL A 1 605 ? -2.377 17.305 10.879 1.00 96.56 605 VAL A C 1
ATOM 4628 O O . VAL A 1 605 ? -1.979 17.096 9.735 1.00 96.56 605 VAL A O 1
ATOM 4631 N N . ASN A 1 606 ? -1.589 17.255 11.951 1.00 95.81 606 ASN A N 1
ATOM 4632 C CA . ASN A 1 606 ? -0.241 16.705 11.887 1.00 95.81 606 ASN A CA 1
ATOM 4633 C C . ASN A 1 606 ? -0.299 15.194 12.098 1.00 95.81 606 ASN A C 1
ATOM 4635 O O . ASN A 1 606 ? -0.862 14.731 13.096 1.00 95.81 606 ASN A O 1
ATOM 4639 N N . CYS A 1 607 ? 0.316 14.452 11.184 1.00 96.94 607 CYS A N 1
ATOM 4640 C CA . CYS A 1 607 ? 0.425 13.003 11.231 1.00 96.94 607 CYS A CA 1
ATOM 4641 C C . CYS A 1 607 ? 1.913 12.649 11.126 1.00 96.94 607 CYS A C 1
ATOM 4643 O O . CYS A 1 607 ? 2.510 12.747 10.053 1.00 96.94 607 CYS A O 1
ATOM 4645 N N . PHE A 1 608 ? 2.528 12.286 12.249 1.00 95.88 608 PHE A N 1
ATOM 4646 C CA . PHE A 1 608 ? 3.963 12.015 12.313 1.00 95.88 608 PHE A CA 1
ATOM 4647 C C . PHE A 1 608 ? 4.220 10.519 12.420 1.00 95.88 608 PHE A C 1
ATOM 4649 O O . PHE A 1 608 ? 3.718 9.878 13.341 1.00 95.88 608 PHE A O 1
ATOM 4656 N N . PHE A 1 609 ? 5.040 9.972 11.528 1.00 93.94 609 PHE A N 1
ATOM 4657 C CA . PHE A 1 609 ? 5.544 8.611 11.669 1.00 93.94 609 PHE A CA 1
ATOM 4658 C C . PHE A 1 609 ? 6.894 8.646 12.355 1.00 93.94 609 PHE A C 1
ATOM 4660 O O . PHE A 1 609 ? 7.810 9.288 11.851 1.00 93.94 609 PHE A O 1
ATOM 4667 N N . ASN A 1 610 ? 7.009 7.971 13.493 1.00 90.69 610 ASN A N 1
ATOM 4668 C CA . ASN A 1 610 ? 8.208 7.925 14.314 1.00 90.69 610 ASN A CA 1
ATOM 4669 C C . ASN A 1 610 ? 9.044 6.670 14.027 1.00 90.69 610 ASN A C 1
ATOM 4671 O O . ASN A 1 610 ? 8.506 5.653 13.602 1.00 90.69 610 ASN A O 1
ATOM 4675 N N . VAL A 1 611 ? 10.351 6.709 14.285 1.00 85.19 611 VAL A N 1
ATOM 4676 C CA . VAL A 1 611 ? 11.212 5.515 14.194 1.00 85.19 611 VAL A CA 1
ATOM 4677 C C . VAL A 1 611 ? 10.849 4.450 15.233 1.00 85.19 611 VAL A C 1
ATOM 4679 O O . VAL A 1 611 ? 10.966 3.261 14.944 1.00 85.19 611 VAL A O 1
ATOM 4682 N N . ASP A 1 612 ? 10.357 4.858 16.407 1.00 82.31 612 ASP A N 1
ATOM 4683 C CA . ASP A 1 612 ? 9.912 3.925 17.443 1.00 82.31 612 ASP A CA 1
ATOM 4684 C C . ASP A 1 612 ? 8.421 3.605 17.323 1.00 82.31 612 ASP A C 1
ATOM 4686 O O . ASP A 1 612 ? 7.616 4.414 16.855 1.00 82.31 612 ASP A O 1
ATOM 4690 N N . VAL A 1 613 ? 8.032 2.468 17.896 1.00 79.81 613 VAL A N 1
ATOM 4691 C CA . VAL A 1 613 ? 6.630 2.125 18.150 1.00 79.81 613 VAL A CA 1
ATOM 4692 C C . VAL A 1 613 ? 6.024 3.113 19.155 1.00 79.81 613 VAL A C 1
ATOM 4694 O O . VAL A 1 613 ? 6.534 3.282 20.264 1.00 79.81 613 VAL A O 1
ATOM 4697 N N . LYS A 1 614 ? 4.915 3.760 18.781 1.00 80.00 614 LYS A N 1
ATOM 4698 C CA . LYS A 1 614 ? 4.194 4.751 19.607 1.00 80.00 614 LYS A CA 1
ATOM 4699 C C . LYS A 1 614 ? 2.854 4.262 20.131 1.00 80.00 614 LYS A C 1
ATOM 4701 O O . LYS A 1 614 ? 2.296 4.860 21.050 1.00 80.00 614 LYS A O 1
ATOM 4706 N N . ARG A 1 615 ? 2.349 3.159 19.589 1.00 72.88 615 ARG A N 1
ATOM 4707 C CA . ARG A 1 615 ? 1.118 2.515 20.047 1.00 72.88 615 ARG A CA 1
ATOM 4708 C C . ARG A 1 615 ? 1.225 1.008 19.922 1.00 72.88 615 ARG A C 1
ATOM 4710 O O . ARG A 1 615 ? 1.769 0.501 18.948 1.00 72.88 615 ARG A O 1
ATOM 4717 N N . VAL A 1 616 ? 0.672 0.303 20.902 1.00 59.72 616 VAL A N 1
ATOM 4718 C CA . VAL A 1 616 ? 0.483 -1.143 20.835 1.00 59.72 616 VAL A CA 1
ATOM 4719 C C . VAL A 1 616 ? -0.973 -1.366 20.487 1.00 59.72 616 VAL A C 1
ATOM 4721 O O . VAL A 1 616 ? -1.868 -1.161 21.303 1.00 59.72 616 VAL A O 1
ATOM 4724 N N . VAL A 1 617 ? -1.204 -1.782 19.249 1.00 51.22 617 VAL A N 1
ATOM 4725 C CA . VAL A 1 617 ? -2.466 -2.412 18.895 1.00 51.22 617 VAL A CA 1
ATOM 4726 C C . VAL A 1 617 ? -2.324 -3.846 19.374 1.00 51.22 617 VAL A C 1
ATOM 4728 O O . VAL A 1 617 ? -1.644 -4.649 18.739 1.00 51.22 617 VAL A O 1
ATOM 4731 N N . SER A 1 618 ? -2.891 -4.174 20.538 1.00 44.91 618 SER A N 1
ATOM 4732 C CA . SER A 1 618 ? -3.079 -5.582 20.879 1.00 44.91 618 SER A CA 1
ATOM 4733 C C . SER A 1 618 ? -3.814 -6.209 19.697 1.00 44.91 618 SER A C 1
ATOM 4735 O O . SER A 1 618 ? -4.932 -5.779 19.395 1.00 44.91 618 SER A O 1
ATOM 4737 N N . SER A 1 619 ? -3.178 -7.160 19.000 1.00 38.53 619 SER A N 1
ATOM 4738 C CA . SER A 1 619 ? -3.854 -8.004 18.009 1.00 38.53 619 SER A CA 1
ATOM 4739 C C . SER A 1 619 ? -5.194 -8.404 18.605 1.00 38.53 619 SER A C 1
ATOM 4741 O O . SER A 1 619 ? -5.190 -8.756 19.787 1.00 38.53 619 SER A O 1
ATOM 4743 N N . PRO A 1 620 ? -6.316 -8.265 17.878 1.00 40.88 620 PRO A N 1
ATOM 4744 C CA . PRO A 1 620 ? -7.628 -8.264 18.497 1.00 40.88 620 PRO A CA 1
ATOM 4745 C C . PRO A 1 620 ? -7.764 -9.500 19.379 1.00 40.88 620 PRO A C 1
ATOM 4747 O O . PRO A 1 620 ? -7.874 -10.625 18.892 1.00 40.88 620 PRO A O 1
ATOM 4750 N N . SER A 1 621 ? -7.749 -9.279 20.695 1.00 45.62 621 SER A N 1
ATOM 4751 C CA . SER A 1 621 ? -8.503 -10.144 21.572 1.00 45.62 621 SER A CA 1
ATOM 4752 C C . SER A 1 621 ? -9.926 -10.116 21.026 1.00 45.62 621 SER A C 1
ATOM 4754 O O . SER A 1 621 ? -10.401 -9.064 20.581 1.00 45.62 621 SER A O 1
ATOM 4756 N N . MET A 1 622 ? -10.571 -11.280 20.976 1.00 58.91 622 MET A N 1
ATOM 4757 C CA . MET A 1 622 ? -11.977 -11.382 20.597 1.00 58.91 622 MET A CA 1
ATOM 4758 C C . MET A 1 622 ? -12.757 -10.281 21.331 1.00 58.91 622 MET A C 1
ATOM 4760 O O . MET A 1 622 ? -12.760 -10.248 22.561 1.00 58.91 622 MET A O 1
ATOM 4764 N N . THR A 1 623 ? -13.350 -9.339 20.594 1.00 71.00 623 THR A N 1
ATOM 4765 C CA . THR A 1 623 ? -14.281 -8.377 21.186 1.00 71.00 623 THR A CA 1
ATOM 4766 C C . THR A 1 623 ? -15.506 -9.152 21.629 1.00 71.00 623 THR A C 1
ATOM 4768 O O . THR A 1 623 ? -16.073 -9.891 20.824 1.00 71.00 623 THR A O 1
ATOM 4771 N N . VAL A 1 624 ? -15.920 -8.985 22.879 1.00 79.25 624 VAL A N 1
ATOM 4772 C CA . VAL A 1 624 ? -17.112 -9.661 23.397 1.00 79.25 624 VAL A CA 1
ATOM 4773 C C . VAL A 1 624 ? -18.330 -8.782 23.124 1.00 79.25 624 VAL A C 1
ATOM 4775 O O . VAL A 1 624 ? -18.318 -7.580 23.423 1.00 79.25 624 VAL A O 1
ATOM 4778 N N . ALA A 1 625 ? -19.365 -9.372 22.523 1.00 83.44 625 ALA A N 1
ATOM 4779 C CA . ALA A 1 625 ? -20.619 -8.684 22.238 1.00 83.44 625 ALA A CA 1
ATOM 4780 C C . ALA A 1 625 ? -21.287 -8.214 23.542 1.00 83.44 625 ALA A C 1
ATOM 4782 O O . ALA A 1 625 ? -21.127 -8.833 24.594 1.00 83.44 625 ALA A O 1
ATOM 4783 N N . ALA A 1 626 ? -22.028 -7.105 23.495 1.00 82.88 626 ALA A N 1
ATOM 4784 C CA . ALA A 1 626 ? -22.625 -6.508 24.691 1.00 82.88 626 ALA A CA 1
ATOM 4785 C C . ALA A 1 626 ? -23.554 -7.489 25.428 1.00 82.88 626 ALA A C 1
ATOM 4787 O O . ALA A 1 626 ? -23.591 -7.506 26.657 1.00 82.88 626 ALA A O 1
ATOM 4788 N N . GLU A 1 627 ? -24.264 -8.332 24.682 1.00 85.25 627 GLU A N 1
ATOM 4789 C CA . GLU A 1 627 ? -25.215 -9.328 25.176 1.00 85.25 627 GLU A CA 1
ATOM 4790 C C . GLU A 1 627 ? -24.529 -10.471 25.936 1.00 85.25 627 GLU A C 1
ATOM 4792 O O . GLU A 1 627 ? -25.133 -11.089 26.811 1.00 85.25 627 GLU A O 1
ATOM 4797 N N . GLU A 1 628 ? -23.261 -10.734 25.618 1.00 82.31 628 GLU A N 1
ATOM 4798 C CA . GLU A 1 628 ? -22.438 -11.788 26.215 1.00 82.31 628 GLU A CA 1
ATOM 4799 C C . GLU A 1 628 ? -21.614 -11.271 27.407 1.00 82.31 628 GLU A C 1
ATOM 4801 O O . GLU A 1 628 ? -21.112 -12.056 28.213 1.00 82.31 628 GLU A O 1
ATOM 4806 N N . CYS A 1 629 ? -21.493 -9.947 27.548 1.00 85.44 629 CYS A N 1
ATOM 4807 C CA . CYS A 1 629 ? -20.752 -9.316 28.631 1.00 85.44 629 CYS A CA 1
ATOM 4808 C C . CYS A 1 629 ? -21.567 -9.265 29.939 1.00 85.44 629 CYS A C 1
ATOM 4810 O O . CYS A 1 629 ? -22.689 -8.729 29.947 1.00 85.44 629 CYS A O 1
ATOM 4812 N N . PRO A 1 630 ? -20.988 -9.682 31.084 1.00 84.06 630 PRO A N 1
ATOM 4813 C CA . PRO A 1 630 ? -21.577 -9.412 32.389 1.00 84.06 630 PRO A CA 1
ATOM 4814 C C . PRO A 1 630 ? -21.739 -7.901 32.610 1.00 84.06 630 PRO A C 1
ATOM 4816 O O . PRO A 1 630 ? -20.832 -7.115 32.324 1.00 84.06 630 PRO A O 1
ATOM 4819 N N . ALA A 1 631 ? -22.904 -7.510 33.131 1.00 87.25 631 ALA A N 1
ATOM 4820 C CA . ALA A 1 631 ? -23.184 -6.145 33.558 1.00 87.25 631 ALA A CA 1
ATOM 4821 C C . ALA A 1 631 ? -22.902 -5.989 35.053 1.00 87.25 631 ALA A C 1
ATOM 4823 O O . ALA A 1 631 ? -23.475 -6.695 35.882 1.00 87.25 631 ALA A O 1
ATOM 4824 N N . ILE A 1 632 ? -22.023 -5.049 35.381 1.00 87.56 632 ILE A N 1
ATOM 4825 C CA . ILE A 1 632 ? -21.701 -4.639 36.742 1.00 87.56 632 ILE A CA 1
ATOM 4826 C C . ILE A 1 632 ? -22.531 -3.397 37.046 1.00 87.56 632 ILE A C 1
ATOM 4828 O O . ILE A 1 632 ? -22.285 -2.333 36.482 1.00 87.56 632 ILE A O 1
ATOM 4832 N N . ASP A 1 633 ? -23.518 -3.540 37.925 1.00 88.88 633 ASP A N 1
ATOM 4833 C CA . ASP A 1 633 ? -24.301 -2.417 38.439 1.00 88.88 633 ASP A CA 1
ATOM 4834 C C . ASP A 1 633 ? -23.553 -1.754 39.597 1.00 88.88 633 ASP A C 1
ATOM 4836 O O . ASP A 1 633 ? -23.339 -2.389 40.634 1.00 88.88 633 ASP A O 1
ATOM 4840 N N . ILE A 1 634 ? -23.148 -0.491 39.427 1.00 86.56 634 ILE A N 1
ATOM 4841 C CA . ILE A 1 634 ? -22.418 0.266 40.455 1.00 86.56 634 ILE A CA 1
ATOM 4842 C C . ILE A 1 634 ? -23.225 0.336 41.756 1.00 86.56 634 ILE A C 1
ATOM 4844 O O . ILE A 1 634 ? -22.649 0.190 42.835 1.00 86.56 634 ILE A O 1
ATOM 4848 N N . ALA A 1 635 ? -24.554 0.446 41.678 1.00 82.88 635 ALA A N 1
ATOM 4849 C CA . ALA A 1 635 ? -25.404 0.496 42.865 1.00 82.88 635 ALA A CA 1
ATOM 4850 C C . ALA A 1 635 ? -25.380 -0.813 43.671 1.00 82.88 635 ALA A C 1
ATOM 4852 O O . ALA A 1 635 ? -25.601 -0.805 44.881 1.00 82.88 635 ALA A O 1
ATOM 4853 N N . SER A 1 636 ? -25.067 -1.944 43.030 1.00 80.81 636 SER A N 1
ATOM 4854 C CA . SER A 1 636 ? -24.941 -3.236 43.717 1.00 80.81 636 SER A CA 1
ATOM 4855 C C . SER A 1 636 ? -23.653 -3.367 44.546 1.00 80.81 636 SER A C 1
ATOM 4857 O O . SER A 1 636 ? -23.568 -4.252 45.398 1.00 80.81 636 SER A O 1
ATOM 4859 N N . LEU A 1 637 ? -22.665 -2.484 44.339 1.00 76.31 637 LEU A N 1
ATOM 4860 C CA . LEU A 1 637 ? -21.369 -2.520 45.028 1.00 76.31 637 LEU A CA 1
ATOM 4861 C C . LEU A 1 637 ? -21.415 -1.921 46.443 1.00 76.31 637 LEU A C 1
ATOM 4863 O O . LEU A 1 637 ? -20.522 -2.190 47.248 1.00 76.31 637 LEU A O 1
ATOM 4867 N N . GLU A 1 638 ? -22.435 -1.123 46.771 1.00 63.72 638 GLU A N 1
ATOM 4868 C CA . GLU A 1 638 ? -22.486 -0.404 48.050 1.00 63.72 638 GLU A CA 1
ATOM 4869 C C . GLU A 1 638 ? -22.799 -1.296 49.266 1.00 63.72 638 GLU A C 1
ATOM 4871 O O . GLU A 1 638 ? -22.370 -0.970 50.377 1.00 63.72 638 GLU A O 1
ATOM 4876 N N . GLY A 1 639 ? -23.469 -2.442 49.086 1.00 55.19 639 GLY A N 1
ATOM 4877 C CA . GLY A 1 639 ? -23.938 -3.276 50.203 1.00 55.19 639 GLY A CA 1
ATOM 4878 C C . GLY A 1 639 ? -24.896 -2.541 51.162 1.00 55.19 639 GLY A C 1
ATOM 4879 O O . GLY A 1 639 ? -25.248 -1.381 50.961 1.00 55.19 639 GLY A O 1
ATOM 4880 N N . ASP A 1 640 ? -25.361 -3.229 52.212 1.00 45.59 640 ASP A N 1
ATOM 4881 C CA . ASP A 1 640 ? -26.316 -2.664 53.179 1.00 45.59 640 ASP A CA 1
ATOM 4882 C C . ASP A 1 640 ? -25.677 -1.485 53.950 1.00 45.59 640 ASP A C 1
ATOM 4884 O O . ASP A 1 640 ? -24.589 -1.602 54.525 1.00 45.59 640 ASP A O 1
ATOM 4888 N N . ARG A 1 641 ? -26.319 -0.313 53.891 1.00 46.78 641 ARG A N 1
ATOM 4889 C CA . ARG A 1 641 ? -25.732 1.004 54.199 1.00 46.78 641 ARG A CA 1
ATOM 4890 C C . ARG A 1 641 ? -25.288 1.146 55.660 1.00 46.78 641 ARG A C 1
ATOM 4892 O O . ARG A 1 641 ? -26.081 1.477 56.538 1.00 46.78 641 ARG A O 1
ATOM 4899 N N . GLY A 1 642 ? -23.986 1.018 55.907 1.00 41.41 642 GLY A N 1
ATOM 4900 C CA . GLY A 1 642 ? -23.331 1.435 57.151 1.00 41.41 642 GLY A CA 1
ATOM 4901 C C . GLY A 1 642 ? -22.647 2.800 57.014 1.00 41.41 642 GLY A C 1
ATOM 4902 O O . GLY A 1 642 ? -21.527 2.865 56.521 1.00 41.41 642 GLY A O 1
ATOM 4903 N N . THR A 1 643 ? -23.343 3.863 57.432 1.00 42.81 643 THR A N 1
ATOM 4904 C CA . THR A 1 643 ? -22.896 5.193 57.930 1.00 42.81 643 THR A CA 1
ATOM 4905 C C . THR A 1 643 ? -21.422 5.644 57.765 1.00 42.81 643 THR A C 1
ATOM 4907 O O . THR A 1 643 ? -20.826 6.119 58.732 1.00 42.81 643 THR A O 1
ATOM 4910 N N . SER A 1 644 ? -20.801 5.559 56.586 1.00 43.66 644 SER A N 1
ATOM 4911 C CA . SER A 1 644 ? -19.522 6.245 56.328 1.00 43.66 644 SER A CA 1
ATOM 4912 C C . SER A 1 644 ? -19.724 7.401 55.352 1.00 43.66 644 SER A C 1
ATOM 4914 O O . SER A 1 644 ? -20.040 7.159 54.195 1.00 43.66 644 SER A O 1
ATOM 4916 N N . GLU A 1 645 ? -19.482 8.638 55.799 1.00 47.56 645 GLU A N 1
ATOM 4917 C CA . GLU A 1 645 ? -19.582 9.896 55.022 1.00 47.56 645 GLU A CA 1
ATOM 4918 C C . GLU A 1 645 ? -18.586 10.017 53.847 1.00 47.56 645 GLU A C 1
ATOM 4920 O O . GLU A 1 645 ? -18.508 11.059 53.202 1.00 47.56 645 GLU A O 1
ATOM 4925 N N . ARG A 1 646 ? -17.792 8.980 53.553 1.00 52.94 646 ARG A N 1
ATOM 4926 C CA . ARG A 1 646 ? -16.827 8.982 52.446 1.00 52.94 646 ARG A CA 1
ATOM 4927 C C . ARG A 1 646 ? -17.289 8.048 51.339 1.00 52.94 646 ARG A C 1
ATOM 4929 O O . ARG A 1 646 ? -17.508 6.863 51.593 1.00 52.94 646 ARG A O 1
ATOM 4936 N N . SER A 1 647 ? -17.374 8.583 50.121 1.00 62.25 647 SER A N 1
ATOM 4937 C CA . SER A 1 647 ? -17.609 7.785 48.920 1.00 62.25 647 SER A CA 1
ATOM 4938 C C . SER A 1 647 ? -16.502 6.732 48.766 1.00 62.25 647 SER A C 1
ATOM 4940 O O . SER A 1 647 ? -15.314 7.019 48.949 1.00 62.25 647 SER A O 1
ATOM 4942 N N . ARG A 1 648 ? -16.896 5.478 48.517 1.00 72.81 648 ARG A N 1
ATOM 4943 C CA . ARG A 1 648 ? -15.980 4.337 48.393 1.00 72.81 648 ARG A CA 1
ATOM 4944 C C . ARG A 1 648 ? -15.582 4.172 46.932 1.00 72.81 648 ARG A C 1
ATOM 4946 O O . ARG A 1 648 ? -16.432 4.143 46.054 1.00 72.81 648 ARG A O 1
ATOM 4953 N N . THR A 1 649 ? -14.286 4.033 46.673 1.00 81.75 649 THR A N 1
ATOM 4954 C CA . THR A 1 649 ? -13.781 3.693 45.337 1.00 81.75 649 THR A CA 1
ATOM 4955 C C . THR A 1 649 ? -13.676 2.180 45.198 1.00 81.75 649 THR A C 1
ATOM 4957 O O . THR A 1 649 ? -13.082 1.522 46.053 1.00 81.75 649 THR A O 1
ATOM 4960 N N . PHE A 1 650 ? -14.196 1.639 44.102 1.00 81.69 650 PHE A N 1
ATOM 4961 C CA . PHE A 1 650 ? -14.075 0.227 43.756 1.00 81.69 650 PHE A CA 1
ATOM 4962 C C . PHE A 1 650 ? -13.221 0.087 42.498 1.00 81.69 650 PHE A C 1
ATOM 4964 O O . PHE A 1 650 ? -13.460 0.764 41.500 1.00 81.69 650 PHE A O 1
ATOM 4971 N N . SER A 1 651 ? -12.223 -0.794 42.545 1.00 83.44 651 SER A N 1
ATOM 4972 C CA . SER A 1 651 ? -11.464 -1.203 41.364 1.00 83.44 651 SER A CA 1
ATOM 4973 C C . SER A 1 651 ? -12.076 -2.489 40.830 1.00 83.44 651 SER A C 1
ATOM 4975 O O . SER A 1 651 ? -12.105 -3.499 41.533 1.00 83.44 651 SER A O 1
ATOM 4977 N N . LEU A 1 652 ? -12.566 -2.462 39.597 1.00 82.12 652 LEU A N 1
ATOM 4978 C CA . LEU A 1 652 ? -13.042 -3.658 38.917 1.00 82.12 652 LEU A CA 1
ATOM 4979 C C . LEU A 1 652 ? -11.827 -4.535 38.581 1.00 82.12 652 LEU A C 1
ATOM 4981 O O . LEU A 1 652 ? -10.769 -4.019 38.218 1.00 82.12 652 LEU A O 1
ATOM 4985 N N . GLY A 1 653 ? -11.964 -5.857 38.723 1.00 71.88 653 GLY A N 1
ATOM 4986 C CA . GLY A 1 653 ? -10.890 -6.842 38.506 1.00 71.88 653 GLY A CA 1
ATOM 4987 C C . GLY A 1 653 ? -10.497 -7.046 37.037 1.00 71.88 653 GLY A C 1
ATOM 4988 O O . GLY A 1 653 ? -10.150 -8.156 36.648 1.00 71.88 653 GLY A O 1
ATOM 4989 N N . THR A 1 654 ? -10.618 -6.006 36.215 1.00 80.88 654 THR A N 1
ATOM 4990 C CA . THR A 1 654 ? -10.237 -5.989 34.803 1.00 80.88 654 THR A CA 1
ATOM 4991 C C . THR A 1 654 ? -8.757 -5.642 34.652 1.00 80.88 654 THR A C 1
ATOM 4993 O O . THR A 1 654 ? -8.166 -5.004 35.524 1.00 80.88 654 THR A O 1
ATOM 4996 N N . GLU A 1 655 ? -8.156 -6.006 33.519 1.00 76.56 655 GLU A N 1
ATOM 4997 C CA . GLU A 1 655 ? -6.806 -5.566 33.162 1.00 76.56 655 GLU A CA 1
ATOM 4998 C C . GLU A 1 655 ? -6.808 -4.875 31.783 1.00 76.56 655 GLU A C 1
ATOM 5000 O O . GLU A 1 655 ? -6.944 -5.549 30.757 1.00 76.56 655 GLU A O 1
ATOM 5005 N N . PRO A 1 656 ? -6.641 -3.539 31.729 1.00 77.88 656 PRO A N 1
ATOM 5006 C CA . PRO A 1 656 ? -6.418 -2.621 32.851 1.00 77.88 656 PRO A CA 1
ATOM 5007 C C . PRO A 1 656 ? -7.645 -2.415 33.759 1.00 77.88 656 PRO A C 1
ATOM 5009 O O . PRO A 1 656 ? -8.790 -2.629 33.356 1.00 77.88 656 PRO A O 1
ATOM 5012 N N . ALA A 1 657 ? -7.391 -1.975 34.992 1.00 82.31 657 ALA A N 1
ATOM 5013 C CA . ALA A 1 657 ? -8.419 -1.780 36.010 1.00 82.31 657 ALA A CA 1
ATOM 5014 C C . ALA A 1 657 ? -9.317 -0.573 35.701 1.00 82.31 657 ALA A C 1
ATOM 5016 O O . ALA A 1 657 ? -8.830 0.546 35.523 1.00 82.31 657 ALA A O 1
ATOM 5017 N N . LEU A 1 658 ? -10.630 -0.801 35.684 1.00 88.88 658 LEU A N 1
ATOM 5018 C CA . LEU A 1 658 ? -11.639 0.259 35.707 1.00 88.88 658 LEU A CA 1
ATOM 5019 C C . LEU A 1 658 ? -11.921 0.656 37.161 1.00 88.88 658 LEU A C 1
ATOM 5021 O O . LEU A 1 658 ? -12.006 -0.216 38.028 1.00 88.88 658 LEU A O 1
ATOM 5025 N N . ARG A 1 659 ? -12.095 1.950 37.440 1.00 90.19 659 ARG A N 1
ATOM 5026 C CA . ARG A 1 659 ? -12.463 2.450 38.774 1.00 90.19 659 ARG A CA 1
ATOM 5027 C C . ARG A 1 659 ? -13.855 3.059 38.745 1.00 90.19 659 ARG A C 1
ATOM 5029 O O . ARG A 1 659 ? -14.190 3.798 37.825 1.00 90.19 659 ARG A O 1
ATOM 5036 N N . VAL A 1 660 ? -14.657 2.754 39.759 1.00 89.94 660 VAL A N 1
ATOM 5037 C CA . VAL A 1 660 ? -15.999 3.319 39.925 1.00 89.94 660 VAL A CA 1
ATOM 5038 C C . VAL A 1 660 ? -16.169 3.918 41.310 1.00 89.94 660 VAL A C 1
ATOM 5040 O O . VAL A 1 660 ? -15.612 3.419 42.294 1.00 89.94 660 VAL A O 1
ATOM 5043 N N . VAL A 1 661 ? -16.932 5.002 41.372 1.00 89.50 661 VAL A N 1
ATOM 5044 C CA . VAL A 1 661 ? -17.227 5.729 42.603 1.00 89.50 661 VAL A CA 1
ATOM 5045 C C . VAL A 1 661 ? -18.733 6.008 42.630 1.00 89.50 661 VAL A C 1
ATOM 5047 O O . VAL A 1 661 ? -19.193 6.887 41.894 1.00 89.50 661 VAL A O 1
ATOM 5050 N N . PRO A 1 662 ? -19.512 5.245 43.421 1.00 88.38 662 PRO A N 1
ATOM 5051 C CA . PRO A 1 662 ? -20.940 5.481 43.564 1.00 88.38 662 PRO A CA 1
ATOM 5052 C C . PRO A 1 662 ? -21.215 6.861 44.166 1.00 88.38 662 PRO A C 1
ATOM 5054 O O . PRO A 1 662 ? -20.483 7.306 45.062 1.00 88.38 662 PRO A O 1
ATOM 5057 N N . SER A 1 663 ? -22.282 7.516 43.700 1.00 88.50 663 SER A N 1
ATOM 5058 C CA . SER A 1 663 ? -22.752 8.805 44.240 1.00 88.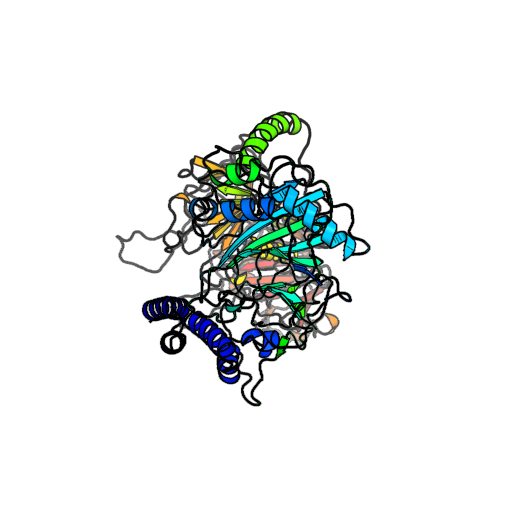50 663 SER A CA 1
ATOM 5059 C C . SER A 1 663 ? -21.637 9.861 44.371 1.00 88.50 663 SER A C 1
ATOM 5061 O O . SER A 1 663 ? -21.510 10.533 45.397 1.00 88.50 663 SER A O 1
ATOM 5063 N N . PHE A 1 664 ? -20.776 9.982 43.356 1.00 91.88 664 PHE A N 1
ATOM 5064 C CA . PHE A 1 664 ? -19.686 10.964 43.334 1.00 91.88 664 PHE A CA 1
ATOM 5065 C C . PHE A 1 664 ? -20.208 12.410 43.309 1.00 91.88 664 PHE A C 1
ATOM 5067 O O . PHE A 1 664 ? -19.648 13.288 43.974 1.00 91.88 664 PHE A O 1
ATOM 5074 N N . LEU A 1 665 ? -21.287 12.647 42.555 1.00 92.31 665 LEU A N 1
ATOM 5075 C CA . LEU A 1 665 ? -22.104 13.857 42.652 1.00 92.31 665 LEU A CA 1
ATOM 5076 C C . LEU A 1 665 ? -23.386 13.564 43.420 1.00 92.31 665 LEU A C 1
ATOM 5078 O O . LEU A 1 665 ? -23.951 12.474 43.301 1.00 92.31 665 LEU A O 1
ATOM 5082 N N . THR A 1 666 ? -23.881 14.561 44.153 1.00 91.06 666 THR A N 1
ATOM 5083 C CA . THR A 1 666 ? -25.249 14.477 44.674 1.00 91.06 666 THR A CA 1
ATOM 5084 C C . THR A 1 666 ? -26.256 14.583 43.518 1.00 91.06 666 THR A C 1
ATOM 5086 O O . THR A 1 666 ? -25.930 15.145 42.464 1.00 91.06 666 THR A O 1
ATOM 5089 N N . PRO A 1 667 ? -27.492 14.073 43.679 1.00 87.44 667 PRO A N 1
ATOM 5090 C CA . PRO A 1 667 ? -28.533 14.218 42.663 1.00 87.44 667 PRO A CA 1
ATOM 5091 C C . PRO A 1 667 ? -28.764 15.676 42.240 1.00 87.44 667 PRO A C 1
ATOM 5093 O O . PRO A 1 667 ? -28.905 15.947 41.051 1.00 87.44 667 PRO A O 1
ATOM 5096 N N . GLU A 1 668 ? -28.713 16.619 43.186 1.00 89.81 668 GLU A N 1
ATOM 5097 C CA . GLU A 1 668 ? -28.904 18.052 42.934 1.00 89.81 668 GLU A CA 1
ATOM 5098 C C . GLU A 1 668 ? -27.752 18.654 42.122 1.00 89.81 668 GLU A C 1
ATOM 5100 O O . GLU A 1 668 ? -27.975 19.450 41.210 1.00 89.81 668 GLU A O 1
ATOM 5105 N N . GLU A 1 669 ? -26.509 18.263 42.424 1.00 92.88 669 GLU A N 1
ATOM 5106 C CA . GLU A 1 669 ? -25.344 18.672 41.636 1.00 92.88 669 GLU A CA 1
ATOM 5107 C C . GLU A 1 669 ? -25.445 18.138 40.204 1.00 92.88 669 GLU A C 1
ATOM 5109 O O . GLU A 1 669 ? -25.191 18.872 39.247 1.00 92.88 669 GLU A O 1
ATOM 5114 N N . ALA A 1 670 ? -25.849 16.872 40.047 1.00 91.06 670 ALA A N 1
ATOM 5115 C CA . ALA A 1 670 ? -26.010 16.245 38.742 1.00 91.06 670 ALA A CA 1
ATOM 5116 C C . ALA A 1 670 ? -27.112 16.921 37.905 1.00 91.06 670 ALA A C 1
ATOM 5118 O O . ALA A 1 670 ? -26.901 17.199 36.722 1.00 91.06 670 ALA A O 1
ATOM 5119 N N . GLU A 1 671 ? -28.256 17.239 38.518 1.00 89.44 671 GLU A N 1
ATOM 5120 C CA . GLU A 1 671 ? -29.345 18.000 37.890 1.00 89.44 671 GLU A CA 1
ATOM 5121 C C . GLU A 1 671 ? -28.905 19.405 37.454 1.00 89.44 671 GLU A C 1
ATOM 5123 O O . GLU A 1 671 ? -29.238 19.839 36.350 1.00 89.44 671 GLU A O 1
ATOM 5128 N N . ASP A 1 672 ? -28.114 20.109 38.269 1.00 91.12 672 ASP A N 1
ATOM 5129 C CA . ASP A 1 672 ? -27.606 21.441 37.925 1.00 91.12 672 ASP A CA 1
ATOM 5130 C C . ASP A 1 672 ? -26.642 21.405 36.724 1.00 91.12 672 ASP A C 1
ATOM 5132 O O . ASP A 1 672 ? -26.718 22.264 35.835 1.00 91.12 672 ASP A O 1
ATOM 5136 N N . PHE A 1 673 ? -25.771 20.393 36.630 1.00 91.31 673 PHE A N 1
ATOM 5137 C CA . PHE A 1 673 ? -24.950 20.184 35.431 1.00 91.31 673 PHE A CA 1
ATOM 5138 C C . PHE A 1 673 ? -25.795 19.841 34.201 1.00 91.31 673 PHE A C 1
ATOM 5140 O O . PHE A 1 673 ? -25.555 20.404 33.128 1.00 91.31 673 PHE A O 1
ATOM 5147 N N . GLU A 1 674 ? -26.781 18.953 34.342 1.00 86.69 674 GLU A N 1
ATOM 5148 C CA . GLU A 1 674 ? -27.664 18.536 33.249 1.00 86.69 674 GLU A CA 1
ATOM 5149 C C . GLU A 1 674 ? -28.473 19.727 32.701 1.00 86.69 674 GLU A C 1
ATOM 5151 O O . GLU A 1 674 ? -28.503 19.957 31.489 1.00 86.69 674 GLU A O 1
ATOM 5156 N N . ALA A 1 675 ? -29.021 20.569 33.584 1.00 86.44 675 ALA A N 1
ATOM 5157 C CA . ALA A 1 675 ? -29.784 21.770 33.230 1.00 86.44 675 ALA A CA 1
ATOM 5158 C C . ALA A 1 675 ? -28.955 22.834 32.484 1.00 86.44 675 ALA A C 1
ATOM 5160 O O . ALA A 1 675 ? -29.494 23.665 31.748 1.00 86.44 675 ALA A O 1
ATOM 5161 N N . LYS A 1 676 ? -27.627 22.818 32.648 1.00 85.69 676 LYS A N 1
ATOM 5162 C CA . LYS A 1 676 ? -26.690 23.719 31.957 1.00 85.69 676 LYS A CA 1
ATOM 5163 C C . LYS A 1 676 ? -26.379 23.290 30.522 1.00 85.69 676 LYS A C 1
ATOM 5165 O O . LYS A 1 676 ? -25.681 24.037 29.822 1.00 85.69 676 LYS A O 1
ATOM 5170 N N . GLY A 1 677 ? -26.880 22.134 30.084 1.00 76.12 677 GLY A N 1
ATOM 5171 C CA . GLY A 1 677 ? -26.775 21.654 28.714 1.00 76.12 677 GLY A CA 1
ATOM 5172 C C . GLY A 1 677 ? -27.742 22.357 27.776 1.00 76.12 677 GLY A C 1
ATOM 5173 O O . GLY A 1 677 ? -28.951 22.353 27.978 1.00 76.12 677 GLY A O 1
ATOM 5174 N N . ARG A 1 678 ? -27.213 22.942 26.700 1.00 64.06 678 ARG A N 1
ATOM 5175 C CA . ARG A 1 678 ? -28.027 23.368 25.557 1.00 64.06 678 ARG A CA 1
ATOM 5176 C C . ARG A 1 678 ? -27.875 22.331 24.446 1.00 64.06 678 ARG A C 1
ATOM 5178 O O . ARG A 1 678 ? -26.767 21.824 24.269 1.00 64.06 678 ARG A O 1
ATOM 5185 N N . PRO A 1 679 ? -28.937 22.009 23.687 1.00 56.38 679 PRO A N 1
ATOM 5186 C CA . PRO A 1 679 ? -28.786 21.175 22.506 1.00 56.38 679 PRO A CA 1
ATOM 5187 C C . PRO A 1 679 ? -27.870 21.897 21.514 1.00 56.38 679 PRO A C 1
ATOM 5189 O O . PRO A 1 679 ? -28.225 22.943 20.971 1.00 56.38 679 PRO A O 1
ATOM 5192 N N . ALA A 1 680 ? -26.671 21.357 21.313 1.00 54.31 680 ALA A N 1
ATOM 5193 C CA . ALA A 1 680 ? -25.807 21.762 20.218 1.00 54.31 680 ALA A CA 1
ATOM 5194 C C . ALA A 1 680 ? -26.308 21.083 18.936 1.00 54.31 680 ALA A C 1
ATOM 5196 O O . ALA A 1 680 ? -26.614 19.888 18.944 1.00 54.31 680 ALA A O 1
ATOM 5197 N N . SER A 1 681 ? -26.404 21.827 17.833 1.00 48.84 681 SER A N 1
ATOM 5198 C CA . SER A 1 681 ? -26.600 21.218 16.517 1.00 48.84 681 SER A CA 1
ATOM 5199 C C . SER A 1 681 ? -25.302 20.514 16.120 1.00 48.84 681 SER A C 1
ATOM 5201 O O . SER A 1 681 ? -24.308 21.189 15.858 1.00 48.84 681 SER A O 1
ATOM 5203 N N . SER A 1 682 ? -25.297 19.183 16.091 1.00 50.88 682 SER A N 1
ATOM 5204 C CA . SER A 1 682 ? -24.232 18.418 15.434 1.00 50.88 682 SER A CA 1
ATOM 5205 C C . SER A 1 682 ? -24.681 18.066 14.018 1.00 50.88 682 SER A C 1
ATOM 5207 O O . SER A 1 682 ? -25.828 17.667 13.803 1.00 50.88 682 SER A O 1
ATOM 5209 N N . SER A 1 683 ? -23.777 18.234 13.055 1.00 41.84 683 SER A N 1
ATOM 5210 C CA . SER A 1 683 ? -23.947 17.793 11.668 1.00 41.84 683 SER A CA 1
ATOM 5211 C C . SER A 1 683 ? -23.854 16.273 11.520 1.00 41.84 683 SER A C 1
ATOM 5213 O O . SER A 1 683 ? -24.299 15.738 10.505 1.00 41.84 683 SER A O 1
ATOM 5215 N N . PHE A 1 684 ? -23.299 15.573 12.513 1.00 43.50 684 PHE A N 1
ATOM 5216 C CA . PHE A 1 684 ? -22.980 14.156 12.425 1.00 43.50 684 PHE A CA 1
ATOM 5217 C C . PHE A 1 684 ? -23.946 13.301 13.257 1.00 43.50 684 PHE A C 1
ATOM 5219 O O . PHE A 1 684 ? -23.894 13.254 14.487 1.00 43.50 684 PHE A O 1
ATOM 5226 N N . GLN A 1 685 ? -24.838 12.580 12.575 1.00 50.88 685 GLN A N 1
ATOM 5227 C CA . GLN A 1 685 ? -25.681 11.572 13.219 1.00 50.88 685 GLN A CA 1
ATOM 5228 C C . GLN A 1 685 ? -24.807 10.392 13.676 1.00 50.88 685 GLN A C 1
ATOM 5230 O O . GLN A 1 685 ? -24.140 9.767 12.857 1.00 50.88 685 GLN A O 1
ATOM 5235 N N . GLY A 1 686 ? -24.817 10.069 14.975 1.00 55.03 686 GLY A N 1
ATOM 5236 C CA . GLY A 1 686 ? -24.139 8.873 15.502 1.00 55.03 686 GLY A CA 1
ATOM 5237 C C . GLY A 1 686 ? -22.843 9.108 16.294 1.00 55.03 686 GLY A C 1
ATOM 5238 O O . GLY A 1 686 ? -22.200 8.133 16.682 1.00 55.03 686 GLY A O 1
ATOM 5239 N N . SER A 1 687 ? -22.460 10.359 16.588 1.00 59.06 687 SER A N 1
ATOM 5240 C CA . SER A 1 687 ? -21.337 10.680 17.484 1.00 59.06 687 SER A CA 1
ATOM 5241 C C . SER A 1 687 ? -21.786 11.091 18.892 1.00 59.06 687 SER A C 1
ATOM 5243 O O . SER A 1 687 ? -22.915 11.544 19.090 1.00 59.06 687 SER A O 1
ATOM 5245 N N . THR A 1 688 ? -20.913 10.931 19.898 1.00 72.38 688 THR A N 1
ATOM 5246 C CA . THR A 1 688 ? -21.071 11.641 21.182 1.00 72.38 688 THR A CA 1
ATOM 5247 C C . THR A 1 688 ? -21.166 13.139 20.868 1.00 72.38 688 THR A C 1
ATOM 5249 O O . THR A 1 688 ? -20.524 13.611 19.934 1.00 72.38 688 THR A O 1
ATOM 5252 N N . VAL A 1 689 ? -21.936 13.938 21.600 1.00 75.25 689 VAL A N 1
ATOM 5253 C CA . VAL A 1 689 ? -22.075 15.382 21.310 1.00 75.25 689 VAL A CA 1
ATOM 5254 C C . VAL A 1 689 ? -21.628 16.189 22.514 1.00 75.25 689 VAL A C 1
ATOM 5256 O O . VAL A 1 689 ? -22.117 15.960 23.613 1.00 75.25 689 VAL A O 1
ATOM 5259 N N . THR A 1 690 ? -20.705 17.135 22.324 1.00 78.94 690 THR A N 1
ATOM 5260 C CA . THR A 1 690 ? -20.334 18.076 23.387 1.00 78.94 690 THR A CA 1
ATOM 5261 C C . THR A 1 690 ? -21.412 19.148 23.460 1.00 78.94 690 THR A C 1
ATOM 5263 O O . THR A 1 690 ? -21.538 19.973 22.561 1.00 78.94 690 THR A O 1
ATOM 5266 N N . LEU A 1 691 ? -22.206 19.123 24.527 1.00 82.44 691 LEU A N 1
ATOM 5267 C CA . LEU A 1 691 ? -23.272 20.093 24.776 1.00 82.44 691 LEU A CA 1
ATOM 5268 C C . LEU A 1 691 ? -22.700 21.413 25.303 1.00 82.44 691 LEU A C 1
ATOM 5270 O O . LEU A 1 691 ? -23.204 22.490 24.987 1.00 82.44 691 LEU A O 1
ATOM 5274 N N . ARG A 1 692 ? -21.643 21.328 26.121 1.00 84.50 692 ARG A N 1
ATOM 5275 C CA . ARG A 1 692 ? -20.946 22.484 26.695 1.00 84.50 692 ARG A CA 1
ATOM 5276 C C . ARG A 1 692 ? -19.546 22.100 27.159 1.00 84.50 692 ARG A C 1
ATOM 5278 O O . ARG A 1 692 ? -19.338 21.017 27.693 1.00 84.50 692 ARG A O 1
ATOM 5285 N N . THR A 1 693 ? -18.592 23.008 26.997 1.00 84.00 693 THR A N 1
ATOM 5286 C CA . THR A 1 693 ? -17.280 22.943 27.658 1.00 84.00 693 THR A CA 1
ATOM 5287 C C . THR A 1 693 ? -17.229 24.038 28.710 1.00 84.00 693 THR A C 1
ATOM 5289 O O . THR A 1 693 ? -17.563 25.181 28.398 1.00 84.00 693 THR A O 1
ATOM 5292 N N . PHE A 1 694 ? -16.856 23.691 29.937 1.00 85.94 694 PHE A N 1
ATOM 5293 C CA . PHE A 1 694 ? -16.742 24.653 31.028 1.00 85.94 694 PHE A CA 1
ATOM 5294 C C . PHE A 1 694 ? -15.352 25.297 31.044 1.00 85.94 694 PHE A C 1
ATOM 5296 O O . PHE A 1 694 ? -14.332 24.640 30.804 1.00 85.94 694 PHE A O 1
ATOM 5303 N N . GLY A 1 695 ? -15.307 26.593 31.342 1.00 84.81 695 GLY A N 1
ATOM 5304 C CA . GLY A 1 695 ? -14.067 27.257 31.723 1.00 84.81 695 GLY A CA 1
ATOM 5305 C C . GLY A 1 695 ? -13.535 26.698 33.045 1.00 84.81 695 GLY A C 1
ATOM 5306 O O . GLY A 1 695 ? -14.302 26.225 33.886 1.00 84.81 695 GLY A O 1
ATOM 5307 N N . PHE A 1 696 ? -12.218 26.768 33.247 1.00 86.00 696 PHE A N 1
ATOM 5308 C CA . PHE A 1 696 ? -11.616 26.361 34.517 1.00 86.00 696 PHE A CA 1
ATOM 5309 C C . PHE A 1 696 ? -12.196 27.181 35.665 1.00 86.00 696 PHE A C 1
ATOM 5311 O O . PHE A 1 696 ? -12.141 28.412 35.623 1.00 86.00 696 PHE A O 1
ATOM 5318 N N . GLN A 1 697 ? -12.727 26.499 36.682 1.00 88.56 697 GLN A N 1
ATOM 5319 C CA . GLN A 1 697 ? -13.359 27.143 37.842 1.00 88.56 697 GLN A CA 1
ATOM 5320 C C . GLN A 1 697 ? -14.464 28.151 37.456 1.00 88.56 697 GLN A C 1
ATOM 5322 O O . GLN A 1 697 ? -14.663 29.152 38.141 1.00 88.56 697 GLN A O 1
ATOM 5327 N N . GLU A 1 698 ? -15.187 27.905 36.355 1.00 89.56 698 GLU A N 1
ATOM 5328 C CA . GLU A 1 698 ? -16.195 28.839 35.824 1.00 89.56 698 GLU A CA 1
ATOM 5329 C C . GLU A 1 698 ? -17.298 29.176 36.841 1.00 89.56 698 GLU A C 1
ATOM 5331 O O . GLU A 1 698 ? -17.770 30.311 36.903 1.00 89.56 698 GLU A O 1
ATOM 5336 N N . THR A 1 699 ? -17.705 28.198 37.652 1.00 91.62 699 THR A N 1
ATOM 5337 C CA . THR A 1 699 ? -18.676 28.377 38.738 1.00 91.62 699 THR A CA 1
ATOM 5338 C C . THR A 1 699 ? -18.167 27.724 40.025 1.00 91.62 699 THR A C 1
ATOM 5340 O O . THR A 1 699 ? -17.335 26.818 39.951 1.00 91.62 699 THR A O 1
ATOM 5343 N N . PRO A 1 700 ? -18.698 28.095 41.210 1.00 92.75 700 PRO A N 1
ATOM 5344 C CA . PRO A 1 700 ? -18.327 27.444 42.469 1.00 92.75 700 PRO A CA 1
ATOM 5345 C C . PRO A 1 700 ? -18.499 25.920 42.430 1.00 92.75 700 PRO A C 1
ATOM 5347 O O . PRO A 1 700 ? -17.596 25.198 42.837 1.00 92.75 700 PRO A O 1
ATOM 5350 N N . LEU A 1 701 ? -19.607 25.432 41.855 1.00 91.88 701 LEU A N 1
ATOM 5351 C CA . LEU A 1 701 ? -19.832 23.994 41.674 1.00 91.88 701 LEU A CA 1
ATOM 5352 C C . LEU A 1 701 ? -18.783 23.344 40.754 1.00 91.88 701 LEU A C 1
ATOM 5354 O O . LEU A 1 701 ? -18.248 22.295 41.094 1.00 91.88 701 LEU A O 1
ATOM 5358 N N . VAL A 1 702 ? -18.448 23.970 39.617 1.00 92.12 702 VAL A N 1
ATOM 5359 C CA . VAL A 1 702 ? -17.395 23.472 38.712 1.00 92.12 702 VAL A CA 1
ATOM 5360 C C . VAL A 1 702 ? -16.060 23.390 39.450 1.00 92.12 702 VAL A C 1
ATOM 5362 O O . VAL A 1 702 ? -15.389 22.369 39.363 1.00 92.12 702 VAL A O 1
ATOM 5365 N N . ALA A 1 703 ? -15.702 24.415 40.228 1.00 91.69 703 ALA A N 1
ATOM 5366 C CA . ALA A 1 703 ? -14.462 24.427 41.001 1.00 91.69 703 ALA A CA 1
ATOM 5367 C C . ALA A 1 703 ? -14.416 23.292 42.043 1.00 91.69 703 ALA A C 1
ATOM 5369 O O . ALA A 1 703 ? -13.407 22.601 42.141 1.00 91.69 703 ALA A O 1
ATOM 5370 N N . GLN A 1 704 ? -15.520 23.053 42.761 1.00 92.69 704 GLN A N 1
ATOM 5371 C CA . GLN A 1 704 ? -15.633 21.965 43.742 1.00 92.69 704 GLN A CA 1
ATOM 5372 C C . GLN A 1 704 ? -15.554 20.575 43.097 1.00 92.69 704 GLN A C 1
ATOM 5374 O O . GLN A 1 704 ? -14.976 19.653 43.667 1.00 92.69 704 GLN A O 1
ATOM 5379 N N . VAL A 1 705 ? -16.146 20.390 41.914 1.00 93.12 705 VAL A N 1
ATOM 5380 C CA . VAL A 1 705 ? -16.047 19.122 41.173 1.00 93.12 705 VAL A CA 1
ATOM 5381 C C . VAL A 1 705 ? -14.638 18.909 40.625 1.00 93.12 705 VAL A C 1
ATOM 5383 O O . VAL A 1 705 ? -14.116 17.803 40.729 1.00 93.12 705 VAL A O 1
ATOM 5386 N N . GLU A 1 706 ? -13.997 19.951 40.087 1.00 93.00 706 GLU A N 1
ATOM 5387 C CA . GLU A 1 706 ? -12.593 19.889 39.665 1.00 93.00 706 GLU A CA 1
ATOM 5388 C C . GLU A 1 706 ? -11.673 19.498 40.830 1.00 93.00 706 GLU A C 1
ATOM 5390 O O . GLU A 1 706 ? -10.835 18.613 40.664 1.00 93.00 706 GLU A O 1
ATOM 5395 N N . GLU A 1 707 ? -11.855 20.111 42.004 1.00 91.69 707 GLU A N 1
ATOM 5396 C CA . GLU A 1 707 ? -11.099 19.805 43.224 1.00 91.69 707 GLU A CA 1
ATOM 5397 C C . GLU A 1 707 ? -11.282 18.337 43.630 1.00 91.69 707 GLU A C 1
ATOM 5399 O O . GLU A 1 707 ? -10.294 17.598 43.675 1.00 91.69 707 GLU A O 1
ATOM 5404 N N . ARG A 1 708 ? -12.535 17.869 43.766 1.00 92.56 708 ARG A N 1
ATOM 5405 C CA . ARG A 1 708 ? -12.852 16.456 44.057 1.00 92.56 708 ARG A CA 1
ATOM 5406 C C . ARG A 1 708 ? -12.194 15.491 43.069 1.00 92.56 708 ARG A C 1
ATOM 5408 O O . ARG A 1 708 ? -11.624 14.482 43.478 1.00 92.56 708 ARG A O 1
ATOM 5415 N N . LEU A 1 709 ? -12.257 15.790 41.769 1.00 91.00 709 LEU A N 1
ATOM 5416 C CA . LEU A 1 709 ? -11.659 14.956 40.721 1.00 91.00 709 LEU A CA 1
ATOM 5417 C C . LEU A 1 709 ? -10.130 14.901 40.823 1.00 91.00 709 LEU A C 1
ATOM 5419 O O . LEU A 1 709 ? -9.549 13.840 40.590 1.00 91.00 709 LEU A O 1
ATOM 5423 N N . THR A 1 710 ? -9.481 16.023 41.147 1.00 88.62 710 THR A N 1
ATOM 5424 C CA . THR A 1 710 ? -8.017 16.114 41.274 1.00 88.62 710 THR A CA 1
ATOM 5425 C C . THR A 1 710 ? -7.488 15.429 42.526 1.00 88.62 710 THR A C 1
ATOM 5427 O O . THR A 1 710 ? -6.524 14.670 42.429 1.00 88.62 710 THR A O 1
ATOM 5430 N N . GLU A 1 711 ? -8.148 15.627 43.670 1.00 85.44 711 GLU A N 1
ATOM 5431 C CA . GLU A 1 711 ? -7.806 14.961 44.929 1.00 85.44 711 GLU A CA 1
ATOM 5432 C C . GLU A 1 711 ? -7.932 13.446 44.795 1.00 85.44 711 GLU A C 1
ATOM 5434 O O . GLU A 1 711 ? -7.029 12.708 45.181 1.00 85.44 711 GLU A O 1
ATOM 5439 N N . TRP A 1 712 ? -9.022 12.980 44.185 1.00 82.31 712 TRP A N 1
ATOM 5440 C CA . TRP A 1 712 ? -9.276 11.556 44.013 1.00 82.31 712 TRP A CA 1
ATOM 5441 C C . TRP A 1 712 ? -8.322 10.874 43.018 1.00 82.31 712 TRP A C 1
ATOM 5443 O O . TRP A 1 712 ? -7.920 9.729 43.230 1.00 82.31 712 TRP A O 1
ATOM 5453 N N . ASN A 1 713 ? -7.943 11.553 41.929 1.00 79.06 713 ASN A N 1
ATOM 5454 C CA . ASN A 1 713 ? -7.020 10.982 40.943 1.00 79.06 713 ASN A CA 1
ATOM 5455 C C . ASN A 1 713 ? -5.540 11.145 41.285 1.00 79.06 713 ASN A C 1
ATOM 5457 O O . ASN A 1 713 ? -4.721 10.532 40.598 1.00 79.06 713 ASN A O 1
ATOM 5461 N N . GLU A 1 714 ? -5.208 11.955 42.293 1.00 82.69 714 GLU A N 1
ATOM 5462 C CA . GLU A 1 714 ? -3.840 12.379 42.617 1.00 82.69 714 GLU A CA 1
ATOM 5463 C C . GLU A 1 714 ? -3.165 13.153 41.464 1.00 82.69 714 GLU A C 1
ATOM 5465 O O . GLU A 1 714 ? -1.952 13.090 41.263 1.00 82.69 714 GLU A O 1
ATOM 5470 N N . PHE A 1 715 ? -3.951 13.903 40.685 1.00 83.50 715 PHE A N 1
ATOM 5471 C CA . PHE A 1 715 ? -3.439 14.794 39.638 1.00 83.50 715 PHE A CA 1
ATOM 5472 C C . PHE A 1 715 ? -3.452 16.238 40.128 1.00 83.50 715 PHE A C 1
ATOM 5474 O O . PHE A 1 715 ? -4.400 16.680 40.768 1.00 83.50 715 PHE A O 1
ATOM 5481 N N . ALA A 1 716 ? -2.431 17.018 39.768 1.00 85.06 716 ALA A N 1
ATOM 5482 C CA . ALA A 1 716 ? -2.470 18.456 40.004 1.00 85.06 716 ALA A CA 1
ATOM 5483 C C . ALA A 1 716 ? -3.607 19.096 39.192 1.00 85.06 716 ALA A C 1
ATOM 5485 O O . ALA A 1 716 ? -3.852 18.709 38.049 1.00 85.06 716 ALA A O 1
ATOM 5486 N N . ALA A 1 717 ? -4.251 20.135 39.733 1.00 84.94 717 ALA A N 1
ATOM 5487 C CA . ALA A 1 717 ? -5.301 20.860 39.013 1.00 84.94 717 ALA A CA 1
ATOM 5488 C C . ALA A 1 717 ? -4.833 21.341 37.632 1.00 84.94 717 ALA A C 1
ATOM 5490 O O . ALA A 1 717 ? -5.574 21.233 36.663 1.00 84.94 717 ALA A O 1
ATOM 5491 N N . ALA A 1 718 ? -3.572 21.767 37.511 1.00 84.50 718 ALA A N 1
ATOM 5492 C CA . ALA A 1 718 ? -2.943 22.165 36.251 1.00 84.50 718 ALA A CA 1
ATOM 5493 C C . ALA A 1 718 ? -3.029 21.101 35.135 1.00 84.50 718 ALA A C 1
ATOM 5495 O O . ALA A 1 718 ? -3.035 21.442 33.953 1.00 84.50 718 ALA A O 1
ATOM 5496 N N . ASN A 1 719 ? -3.133 19.824 35.503 1.00 85.81 719 ASN A N 1
ATOM 5497 C CA . ASN A 1 719 ? -3.189 18.678 34.603 1.00 85.81 719 ASN A CA 1
ATOM 5498 C C . ASN A 1 719 ? -4.622 18.220 34.275 1.00 85.81 719 ASN A C 1
ATOM 5500 O O . ASN A 1 719 ? -4.800 17.370 33.403 1.00 85.81 719 ASN A O 1
ATOM 5504 N N . LEU A 1 720 ? -5.640 18.750 34.959 1.00 87.75 720 LEU A N 1
ATOM 5505 C CA . LEU A 1 720 ? -7.043 18.475 34.654 1.00 87.75 720 LEU A CA 1
ATOM 5506 C C . LEU A 1 720 ? -7.510 19.402 33.525 1.00 87.75 720 LEU A C 1
ATOM 5508 O O . LEU A 1 720 ? -7.503 20.628 33.683 1.00 87.75 720 LEU A O 1
ATOM 5512 N N . GLY A 1 721 ? -7.930 18.802 32.408 1.00 83.31 721 GLY A N 1
ATOM 5513 C CA . GLY A 1 721 ? -8.567 19.504 31.295 1.00 83.31 721 GLY A CA 1
ATOM 5514 C C . GLY A 1 721 ? -9.947 20.060 31.660 1.00 83.31 721 GLY A C 1
ATOM 5515 O O . GLY A 1 721 ? -10.510 19.731 32.703 1.00 83.31 721 GLY A O 1
ATOM 5516 N N . SER A 1 722 ? -10.497 20.921 30.802 1.00 86.00 722 SER A N 1
ATOM 5517 C CA . SER A 1 722 ? -11.842 21.473 30.994 1.00 86.00 722 SER A CA 1
ATOM 5518 C C . SER A 1 722 ? -12.884 20.363 31.115 1.00 86.00 722 SER A C 1
ATOM 5520 O O . SER A 1 722 ? -12.896 19.431 30.307 1.00 86.00 722 SER A O 1
ATOM 5522 N N . LEU A 1 723 ? -13.792 20.494 32.085 1.00 89.81 723 LEU A N 1
ATOM 5523 C CA . LEU A 1 723 ? -14.944 19.602 32.186 1.00 89.81 723 LEU A CA 1
ATOM 5524 C C . LEU A 1 723 ? -15.849 19.790 30.967 1.00 89.81 723 LEU A C 1
ATOM 5526 O O . LEU A 1 723 ? -16.072 20.916 30.501 1.00 89.81 723 LEU A O 1
ATOM 5530 N N . ARG A 1 724 ? -16.388 18.686 30.449 1.00 87.62 724 ARG A N 1
ATOM 5531 C CA . ARG A 1 724 ? -17.262 18.709 29.273 1.00 87.62 724 ARG A CA 1
ATOM 5532 C C . ARG A 1 724 ? -18.570 18.019 29.577 1.00 87.62 724 ARG A C 1
ATOM 5534 O O . ARG A 1 724 ? -18.592 16.864 29.976 1.00 87.62 724 ARG A O 1
ATOM 5541 N N . LEU A 1 725 ? -19.658 18.727 29.327 1.00 88.75 725 LEU A N 1
ATOM 5542 C CA . LEU A 1 725 ? -20.977 18.134 29.299 1.00 88.75 725 LEU A CA 1
ATOM 5543 C C . LEU A 1 725 ? -21.175 17.472 27.939 1.00 88.75 725 LEU A C 1
ATOM 5545 O O . LEU A 1 725 ? -21.122 18.153 26.907 1.00 88.75 725 LEU A O 1
ATOM 5549 N N . VAL A 1 726 ? -21.400 16.165 27.934 1.00 86.38 726 VAL A N 1
ATOM 5550 C CA . VAL A 1 726 ? -21.531 15.369 26.716 1.00 86.38 726 VAL A CA 1
ATOM 5551 C C . VAL A 1 726 ? -22.821 14.560 26.719 1.00 86.38 726 VAL A C 1
ATOM 5553 O O . VAL A 1 726 ? -23.344 14.196 27.766 1.00 86.38 726 VAL A O 1
ATOM 5556 N N . ARG A 1 727 ? -23.338 14.267 25.529 1.00 85.00 727 ARG A N 1
ATOM 5557 C CA . ARG A 1 727 ? -24.371 13.254 25.313 1.00 85.00 727 ARG A CA 1
ATOM 5558 C C . ARG A 1 727 ? -23.719 12.032 24.682 1.00 85.00 727 ARG A C 1
ATOM 5560 O O . ARG A 1 727 ? -23.181 12.158 23.579 1.00 85.00 727 ARG A O 1
ATOM 5567 N N . GLY A 1 728 ? -23.716 10.906 25.393 1.00 74.31 728 GLY A N 1
ATOM 5568 C CA . GLY A 1 728 ? -23.121 9.647 24.946 1.00 74.31 728 GLY A CA 1
ATOM 5569 C C . GLY A 1 728 ? -23.833 9.074 23.720 1.00 74.31 728 GLY A C 1
ATOM 5570 O O . GLY A 1 728 ? -25.030 9.276 23.538 1.00 74.31 728 GLY A O 1
ATOM 5571 N N . ASN A 1 729 ? -23.097 8.363 22.864 1.00 70.06 729 ASN A N 1
ATOM 5572 C CA . ASN A 1 729 ? -23.660 7.671 21.702 1.00 70.06 729 ASN A CA 1
ATOM 5573 C C . ASN A 1 729 ? -23.339 6.168 21.726 1.00 70.06 729 ASN A C 1
ATOM 5575 O O . ASN A 1 729 ? -22.402 5.725 22.392 1.00 70.06 729 ASN A O 1
ATOM 5579 N N . THR A 1 730 ? -24.110 5.413 20.946 1.00 67.75 730 THR A N 1
ATOM 5580 C CA . THR A 1 730 ? -24.067 3.953 20.788 1.00 67.75 730 THR A CA 1
ATOM 5581 C C . THR A 1 730 ? -23.017 3.451 19.798 1.00 67.75 730 THR A C 1
ATOM 5583 O O . THR A 1 730 ? -22.795 2.248 19.692 1.00 67.75 730 THR A O 1
ATOM 5586 N N . GLY A 1 731 ? -22.318 4.350 19.098 1.00 65.06 731 GLY A N 1
ATOM 5587 C CA . GLY A 1 731 ? -21.237 3.995 18.175 1.00 65.06 731 GLY A CA 1
ATOM 5588 C C . GLY A 1 731 ? -19.918 3.600 18.861 1.00 65.06 731 GLY A C 1
ATOM 5589 O O . GLY A 1 731 ? -19.482 4.247 19.815 1.00 65.06 731 GLY A O 1
ATOM 5590 N N . LEU A 1 732 ? -19.238 2.578 18.317 1.00 59.72 732 LEU A N 1
ATOM 5591 C CA . LEU A 1 732 ? -17.937 2.066 18.787 1.00 59.72 732 LEU A CA 1
ATOM 5592 C C . LEU A 1 732 ? -16.826 3.126 18.843 1.00 59.72 732 LEU A C 1
ATOM 5594 O O . LEU A 1 732 ? -16.545 3.783 17.842 1.00 59.72 732 LEU A O 1
ATOM 5598 N N . GLY A 1 733 ? -16.194 3.273 20.018 1.00 56.91 733 GLY A N 1
ATOM 5599 C CA . GLY A 1 733 ? -15.078 4.198 20.280 1.00 56.91 733 GLY A CA 1
ATOM 5600 C C . GLY A 1 733 ? -15.496 5.614 20.700 1.00 56.91 733 GLY A C 1
ATOM 5601 O O . GLY A 1 733 ? -14.687 6.381 21.223 1.00 56.91 733 GLY A O 1
ATOM 5602 N N . MET A 1 734 ? -16.781 5.956 20.567 1.00 61.41 734 MET A N 1
ATOM 5603 C CA . MET A 1 734 ? -17.270 7.325 20.757 1.00 61.41 734 MET A CA 1
ATOM 5604 C C . MET A 1 734 ? -17.306 7.794 22.224 1.00 61.41 734 MET A C 1
ATOM 5606 O O . MET A 1 734 ? -17.431 8.998 22.459 1.00 61.41 734 MET A O 1
ATOM 5610 N N . GLY A 1 735 ? -17.166 6.890 23.203 1.00 58.09 735 GLY A N 1
ATOM 5611 C CA . GLY A 1 735 ? -17.094 7.221 24.637 1.00 58.09 735 GLY A CA 1
ATOM 5612 C C . GLY A 1 735 ? -15.744 7.806 25.085 1.00 58.09 735 GLY A C 1
ATOM 5613 O O . GLY A 1 735 ? -15.644 8.454 26.120 1.00 58.09 735 GLY A O 1
ATOM 5614 N N . ASN A 1 736 ? -14.689 7.670 24.274 1.00 64.38 736 ASN A N 1
ATOM 5615 C CA . ASN A 1 736 ? -13.330 8.078 24.641 1.00 64.38 736 ASN A CA 1
ATOM 5616 C C . ASN A 1 736 ? -12.959 9.462 24.096 1.00 64.38 736 ASN A C 1
ATOM 5618 O O . ASN A 1 736 ? -12.050 9.606 23.278 1.00 64.38 736 ASN A O 1
ATOM 5622 N N . ARG A 1 737 ? -13.653 10.515 24.540 1.00 63.97 737 ARG A N 1
ATOM 5623 C CA . ARG A 1 737 ? -13.385 11.891 24.073 1.00 63.97 737 ARG A CA 1
ATOM 5624 C C . ARG A 1 737 ? -12.169 12.562 24.702 1.00 63.97 737 ARG A C 1
ATOM 5626 O O . ARG A 1 737 ? -11.796 13.658 24.289 1.00 63.97 737 ARG A O 1
ATOM 5633 N N . GLY A 1 738 ? -11.627 12.006 25.776 1.00 62.03 738 GLY A N 1
ATOM 5634 C CA . GLY A 1 738 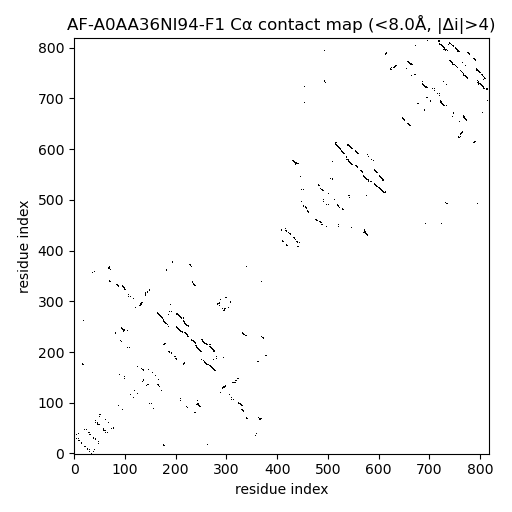? -10.498 12.578 26.503 1.00 62.03 738 GLY A CA 1
ATOM 5635 C C . GLY A 1 738 ? -9.148 12.202 25.905 1.00 62.03 738 GLY A C 1
ATOM 5636 O O . GLY A 1 738 ? -8.964 11.075 25.451 1.00 62.03 738 GLY A O 1
ATOM 5637 N N . CYS A 1 739 ? -8.186 13.123 25.952 1.00 65.31 739 CYS A N 1
ATOM 5638 C CA . CYS A 1 739 ? -6.773 12.800 25.762 1.00 65.31 739 CYS A CA 1
ATOM 5639 C C . CYS A 1 739 ? -6.036 12.976 27.097 1.00 65.31 739 CYS A C 1
ATOM 5641 O O . CYS A 1 739 ? -6.400 13.823 27.903 1.00 65.31 739 CYS A O 1
ATOM 5643 N N . GLY A 1 740 ? -5.042 12.131 27.375 1.00 75.25 740 GLY A N 1
ATOM 5644 C CA . GLY A 1 740 ? -4.354 12.119 28.671 1.00 75.25 740 GLY A CA 1
ATOM 5645 C C . GLY A 1 740 ? -3.999 10.709 29.130 1.00 75.25 740 GLY A C 1
ATOM 5646 O O . GLY A 1 740 ? -4.156 9.763 28.362 1.00 75.25 740 GLY A O 1
ATOM 5647 N N . GLN A 1 741 ? -3.516 10.561 30.362 1.00 78.88 741 GLN A N 1
ATOM 5648 C CA . GLN A 1 741 ? -3.212 9.260 30.970 1.00 78.88 741 GLN A CA 1
ATOM 5649 C C . GLN A 1 741 ? -4.461 8.552 31.500 1.00 78.88 741 GLN A C 1
ATOM 5651 O O . GLN A 1 741 ? -4.497 7.323 31.514 1.00 78.88 741 GLN A O 1
ATOM 5656 N N . ARG A 1 742 ? -5.479 9.312 31.916 1.00 86.19 742 ARG A N 1
ATOM 5657 C CA . ARG A 1 742 ? -6.750 8.805 32.451 1.00 86.19 742 ARG A CA 1
ATOM 5658 C C . ARG A 1 742 ? -7.918 9.648 31.959 1.00 86.19 742 ARG A C 1
ATOM 5660 O O . ARG A 1 742 ? -7.749 10.829 31.633 1.00 86.19 742 ARG A O 1
ATOM 5667 N N . SER A 1 743 ? -9.095 9.043 31.947 1.00 89.75 743 SER A N 1
ATOM 5668 C CA . SER A 1 743 ? -10.362 9.705 31.650 1.00 89.75 743 SER A CA 1
ATOM 5669 C C . SER A 1 743 ? -11.437 9.228 32.612 1.00 89.75 743 SER A C 1
ATOM 5671 O O . SER A 1 743 ? -11.397 8.088 33.065 1.00 89.75 743 SER A O 1
ATOM 5673 N N . ALA A 1 744 ? -12.380 10.111 32.920 1.00 91.75 744 ALA A N 1
ATOM 5674 C CA . ALA A 1 744 ? -13.531 9.789 33.747 1.00 91.75 744 ALA A CA 1
ATOM 5675 C C . ALA A 1 744 ? -14.805 10.376 33.142 1.00 91.75 744 ALA A C 1
ATOM 5677 O O . ALA A 1 744 ? -14.759 11.453 32.544 1.00 91.75 744 ALA A O 1
ATOM 5678 N N . SER A 1 745 ? -15.923 9.695 33.362 1.00 93.25 745 SER A N 1
ATOM 5679 C CA . SER A 1 745 ? -17.267 10.174 33.057 1.00 93.25 745 SER A CA 1
ATOM 5680 C C . SER A 1 745 ? -18.143 10.037 34.293 1.00 93.25 745 SER A C 1
ATOM 5682 O O . SER A 1 745 ? -18.089 9.029 34.999 1.00 93.25 745 SER A O 1
ATOM 5684 N N . ILE A 1 746 ? -18.961 11.052 34.547 1.00 94.62 746 ILE A N 1
ATOM 5685 C CA . ILE A 1 746 ? -19.956 11.054 35.619 1.00 94.62 746 ILE A CA 1
ATOM 5686 C C . ILE A 1 746 ? -21.343 11.009 34.985 1.00 94.62 746 ILE A C 1
ATOM 5688 O O . ILE A 1 746 ? -21.633 11.808 34.094 1.00 94.62 746 ILE A O 1
ATOM 5692 N N . CYS A 1 747 ? -22.197 10.089 35.427 1.00 94.44 747 CYS A N 1
ATOM 5693 C CA . CYS A 1 747 ? -23.555 9.962 34.914 1.00 94.44 747 CYS A CA 1
ATOM 5694 C C . CYS A 1 747 ? -24.441 11.096 35.440 1.00 94.44 747 CYS A C 1
ATOM 5696 O O . CYS A 1 747 ? -24.556 11.285 36.648 1.00 94.44 747 CYS A O 1
ATOM 5698 N N . LEU A 1 748 ? -25.063 11.860 34.541 1.00 94.12 748 LEU A N 1
ATOM 5699 C CA . LEU A 1 748 ? -26.006 12.918 34.915 1.00 94.12 748 LEU A CA 1
ATOM 5700 C C . LEU A 1 748 ? -27.457 12.518 34.663 1.00 94.12 748 LEU A C 1
ATOM 5702 O O . LEU A 1 748 ? -28.337 12.990 35.366 1.00 94.12 748 LEU A O 1
ATOM 5706 N N . SER A 1 749 ? -27.713 11.634 33.700 1.00 91.69 749 SER A N 1
ATOM 5707 C CA . SER A 1 749 ? -29.049 11.074 33.477 1.00 91.69 749 SER A CA 1
ATOM 5708 C C . SER A 1 749 ? -29.424 10.034 34.540 1.00 91.69 749 SER A C 1
ATOM 5710 O O . SER A 1 749 ? -28.595 9.619 35.342 1.00 91.69 749 SER A O 1
ATOM 5712 N N . GLU A 1 750 ? -30.684 9.585 34.552 1.00 90.06 750 GLU A N 1
ATOM 5713 C CA . GLU A 1 750 ? -31.151 8.562 35.509 1.00 90.06 750 GLU A CA 1
ATOM 5714 C C . GLU A 1 750 ? -30.334 7.266 35.438 1.00 90.06 750 GLU A C 1
ATOM 5716 O O . GLU A 1 750 ? -30.093 6.620 36.459 1.00 90.06 750 GLU A O 1
ATOM 5721 N N . LYS A 1 751 ? -29.908 6.897 34.228 1.00 91.06 751 LYS A N 1
ATOM 5722 C CA . LYS A 1 751 ? -29.150 5.684 33.958 1.00 91.06 751 LYS A CA 1
ATOM 5723 C C . LYS A 1 751 ? -28.209 5.894 32.777 1.00 91.06 751 LYS A C 1
ATOM 5725 O O . LYS A 1 751 ? -28.602 6.474 31.767 1.00 91.06 751 LYS A O 1
ATOM 5730 N N . ALA A 1 752 ? -27.004 5.349 32.878 1.00 91.88 752 ALA A N 1
ATOM 5731 C CA . ALA A 1 752 ? -26.096 5.154 31.755 1.00 91.88 752 ALA A CA 1
ATOM 5732 C C . ALA A 1 752 ? -25.533 3.732 31.782 1.00 91.88 752 ALA A C 1
ATOM 5734 O O . ALA A 1 752 ? -25.481 3.082 32.823 1.00 91.88 752 ALA A O 1
ATOM 5735 N N . GLU A 1 753 ? -25.106 3.234 30.628 1.00 92.19 753 GLU A N 1
ATOM 5736 C CA . GLU A 1 753 ? -24.470 1.924 30.535 1.00 92.19 753 GLU A CA 1
ATOM 5737 C C . GLU A 1 753 ? -23.301 1.989 29.560 1.00 92.19 753 GLU A C 1
ATOM 5739 O O . GLU A 1 753 ? -23.493 2.368 28.407 1.00 92.19 753 GLU A O 1
ATOM 5744 N N . ALA A 1 754 ? -22.100 1.649 30.027 1.00 91.12 754 ALA A N 1
ATOM 5745 C CA . ALA A 1 754 ? -20.867 1.654 29.249 1.00 91.12 754 ALA A CA 1
ATOM 5746 C C . ALA A 1 754 ? -20.406 0.218 28.953 1.00 91.12 754 ALA A C 1
ATOM 5748 O O . ALA A 1 754 ? -20.240 -0.583 29.870 1.00 91.12 754 ALA A O 1
ATOM 5749 N N . HIS A 1 755 ? -20.172 -0.121 27.687 1.00 90.06 755 HIS A N 1
ATOM 5750 C CA . HIS A 1 755 ? -19.682 -1.433 27.247 1.00 90.06 755 HIS A CA 1
ATOM 5751 C C . HIS A 1 755 ? -18.229 -1.342 26.791 1.00 90.06 755 HIS A C 1
ATOM 5753 O O . HIS A 1 755 ? -17.925 -0.627 25.839 1.00 90.06 755 HIS A O 1
ATOM 5759 N N . PHE A 1 756 ? -17.351 -2.093 27.460 1.00 88.75 756 PHE A N 1
ATOM 5760 C CA . PHE A 1 756 ? -15.925 -2.224 27.158 1.00 88.75 756 PHE A CA 1
ATOM 5761 C C . PHE A 1 756 ? -15.676 -3.568 26.448 1.00 88.75 756 PHE A C 1
ATOM 5763 O O . PHE A 1 756 ? -15.393 -4.570 27.113 1.00 88.75 756 PHE A O 1
ATOM 5770 N N . PRO A 1 757 ? -15.778 -3.640 25.109 1.00 82.19 757 PRO A N 1
ATOM 5771 C CA . PRO A 1 757 ? -15.730 -4.901 24.361 1.00 82.19 757 PRO A CA 1
ATOM 5772 C C . PRO A 1 757 ? -14.418 -5.673 24.508 1.00 82.19 757 PRO A C 1
ATOM 5774 O O . PRO A 1 757 ? -14.432 -6.901 24.480 1.00 82.19 757 PRO A O 1
ATOM 5777 N N . HIS A 1 758 ? -13.290 -4.982 24.683 1.00 80.62 758 HIS A N 1
ATOM 5778 C CA . HIS A 1 758 ? -11.981 -5.624 24.848 1.00 80.62 758 HIS A CA 1
ATOM 5779 C C . HIS A 1 758 ? -11.715 -6.118 26.274 1.00 80.62 758 HIS A C 1
ATOM 5781 O O . HIS A 1 758 ? -10.869 -6.988 26.463 1.00 80.62 758 HIS A O 1
ATOM 5787 N N . LEU A 1 759 ? -12.430 -5.573 27.262 1.00 85.50 759 LEU A N 1
ATOM 5788 C CA . LEU A 1 759 ? -12.415 -6.057 28.645 1.00 85.50 759 LEU A CA 1
ATOM 5789 C C . LEU A 1 759 ? -13.517 -7.090 28.907 1.00 85.50 759 LEU A C 1
ATOM 5791 O O . LEU A 1 759 ? -13.517 -7.720 29.959 1.00 85.50 759 LEU A O 1
ATOM 5795 N N . GLY A 1 760 ? -14.459 -7.247 27.971 1.00 85.44 760 GLY A N 1
ATOM 5796 C CA . GLY A 1 760 ? -15.582 -8.168 28.101 1.00 85.44 760 GLY A CA 1
ATOM 5797 C C . GLY A 1 760 ? -16.526 -7.811 29.247 1.00 85.44 760 GLY A C 1
ATOM 5798 O O . GLY A 1 760 ? -17.009 -8.703 29.934 1.00 85.44 760 GLY A O 1
ATOM 5799 N N . VAL A 1 761 ? -16.768 -6.518 29.495 1.00 89.12 761 VAL A N 1
ATOM 5800 C CA . VAL A 1 761 ? -17.591 -6.057 30.625 1.00 89.12 761 VAL A CA 1
ATOM 5801 C C . VAL A 1 761 ? -18.526 -4.917 30.231 1.00 89.12 761 VAL A C 1
ATOM 5803 O O . VAL A 1 761 ? -18.209 -4.100 29.361 1.00 89.12 761 VAL A O 1
ATOM 5806 N N . ARG A 1 762 ? -19.687 -4.849 30.889 1.00 93.25 762 ARG A N 1
ATOM 5807 C CA . ARG A 1 762 ? -20.577 -3.683 30.888 1.00 93.25 762 ARG A CA 1
ATOM 5808 C C . ARG A 1 762 ? -20.638 -3.079 32.284 1.00 93.25 762 ARG A C 1
ATOM 5810 O O . ARG A 1 762 ? -20.682 -3.813 33.266 1.00 93.25 762 ARG A O 1
ATOM 5817 N N . VAL A 1 763 ? -20.655 -1.756 32.376 1.00 92.56 763 VAL A N 1
ATOM 5818 C CA . VAL A 1 763 ? -20.794 -1.014 33.632 1.00 92.56 763 VAL A CA 1
ATOM 5819 C C . VAL A 1 763 ? -22.075 -0.195 33.567 1.00 92.56 763 VAL A C 1
ATOM 5821 O O . VAL A 1 763 ? -22.225 0.647 32.684 1.00 92.56 763 VAL A O 1
ATOM 5824 N N . VAL A 1 764 ? -22.997 -0.450 34.489 1.00 93.75 764 VAL A N 1
ATOM 5825 C CA . VAL A 1 764 ? -24.256 0.285 34.627 1.00 93.75 764 VAL A CA 1
ATOM 5826 C C . VAL A 1 764 ? -24.080 1.337 35.716 1.00 93.75 764 VAL A C 1
ATOM 5828 O O . VAL A 1 764 ? -23.688 1.017 36.836 1.00 93.75 764 VAL A O 1
ATOM 5831 N N . MET A 1 765 ? -24.359 2.586 35.359 1.00 94.12 765 MET A N 1
ATOM 5832 C CA . MET A 1 765 ? -24.220 3.773 36.197 1.00 94.12 765 MET A CA 1
ATOM 5833 C C . MET A 1 765 ? -25.599 4.373 36.470 1.00 94.12 765 MET A C 1
ATOM 5835 O O . MET A 1 765 ? -26.452 4.407 35.576 1.00 94.12 765 MET A O 1
ATOM 5839 N N . GLN A 1 766 ? -25.798 4.886 37.677 1.00 93.69 766 GLN A N 1
ATOM 5840 C CA . GLN A 1 766 ? -26.936 5.717 38.057 1.00 93.69 766 GLN A CA 1
ATOM 5841 C C . GLN A 1 766 ? -26.510 7.184 38.160 1.00 93.69 766 GLN A C 1
ATOM 5843 O O . GLN A 1 766 ? -25.317 7.501 38.176 1.00 93.69 766 GLN A O 1
ATOM 5848 N N . ARG A 1 767 ? -27.489 8.091 38.230 1.00 93.75 767 ARG A N 1
ATOM 5849 C CA . ARG A 1 767 ? -27.246 9.530 38.402 1.00 93.75 767 ARG A CA 1
ATOM 5850 C C . ARG A 1 767 ? -26.262 9.785 39.551 1.00 93.75 767 ARG A C 1
ATOM 5852 O O . ARG A 1 767 ? -26.506 9.391 40.685 1.00 93.75 767 ARG A O 1
ATOM 5859 N N . GLY A 1 768 ? -25.180 10.491 39.244 1.00 91.81 768 GLY A N 1
ATOM 5860 C CA . GLY A 1 768 ? -24.121 10.864 40.178 1.00 91.81 768 GLY A CA 1
ATOM 5861 C C . GLY A 1 768 ? -22.947 9.887 40.244 1.00 91.81 768 GLY A C 1
ATOM 5862 O O . GLY A 1 768 ? -21.902 10.262 40.774 1.00 91.81 768 GLY A O 1
ATOM 5863 N N . ASP A 1 769 ? -23.058 8.682 39.683 1.00 94.06 769 ASP A N 1
ATOM 5864 C CA . ASP A 1 769 ? -21.959 7.713 39.674 1.00 94.06 769 ASP A CA 1
ATOM 5865 C C . ASP A 1 769 ? -20.824 8.157 38.749 1.00 94.06 769 ASP A C 1
ATOM 5867 O O . ASP A 1 769 ? -21.057 8.678 37.655 1.00 94.06 769 ASP A O 1
ATOM 5871 N N . LEU A 1 770 ? -19.584 7.898 39.167 1.00 93.50 770 LEU A N 1
ATOM 5872 C CA . LEU A 1 770 ? -18.378 8.135 38.377 1.00 93.50 770 LEU A CA 1
ATOM 5873 C C . LEU A 1 770 ? -17.773 6.809 37.911 1.00 93.50 770 LEU A C 1
ATOM 5875 O O . LEU A 1 770 ? -17.637 5.864 38.688 1.00 93.50 770 LEU A O 1
ATOM 5879 N N . LEU A 1 771 ? -17.351 6.779 36.649 1.00 93.56 771 LEU A N 1
ATOM 5880 C CA . LEU A 1 771 ? -16.584 5.708 36.017 1.00 93.56 771 LEU A CA 1
ATOM 5881 C C . LEU A 1 771 ? -15.290 6.291 35.443 1.00 93.56 771 LEU A C 1
ATOM 5883 O O . LEU A 1 771 ? -15.321 7.294 34.737 1.00 93.56 771 LEU A O 1
ATOM 5887 N N . GLU A 1 772 ? -14.158 5.650 35.706 1.00 91.94 772 GLU A N 1
ATOM 5888 C CA . GLU A 1 772 ? -12.841 6.060 35.223 1.00 91.94 772 GLU A CA 1
ATOM 5889 C C . GLU A 1 772 ? -12.048 4.876 34.688 1.00 91.94 772 GLU A C 1
ATOM 5891 O O . GLU A 1 772 ? -12.154 3.740 35.161 1.00 91.94 772 GLU A O 1
ATOM 5896 N N . TRP A 1 773 ? -11.218 5.169 33.695 1.00 90.19 773 TRP A N 1
ATOM 5897 C CA . TRP A 1 773 ? -10.355 4.206 33.044 1.00 90.19 773 TRP A CA 1
ATOM 5898 C C . TRP A 1 773 ? -8.999 4.828 32.670 1.00 90.19 773 TRP A C 1
ATOM 5900 O O . TRP A 1 773 ? -8.897 6.029 32.380 1.00 90.19 773 TRP A O 1
ATOM 5910 N N . PRO A 1 774 ? -7.929 4.015 32.635 1.00 86.19 774 PRO A N 1
ATOM 5911 C CA . PRO A 1 774 ? -6.642 4.440 32.108 1.00 86.19 774 PRO A CA 1
ATOM 5912 C C . PRO A 1 774 ? -6.649 4.472 30.574 1.00 86.19 774 PRO A C 1
ATOM 5914 O O . PRO A 1 774 ? -7.287 3.658 29.907 1.00 86.19 774 PRO A O 1
ATOM 5917 N N . ASN A 1 775 ? -5.885 5.401 30.008 1.00 77.12 775 ASN A N 1
ATOM 5918 C CA . ASN A 1 775 ? -5.709 5.569 28.563 1.00 77.12 775 ASN A CA 1
ATOM 5919 C C . ASN A 1 775 ? -4.332 5.084 28.065 1.00 77.12 775 ASN A C 1
ATOM 5921 O O . ASN A 1 775 ? -4.147 4.916 26.861 1.00 77.12 775 ASN A O 1
ATOM 5925 N N . ALA A 1 776 ? -3.354 4.891 28.956 1.00 71.88 776 ALA A N 1
ATOM 5926 C CA . ALA A 1 776 ? -1.990 4.488 28.609 1.00 71.88 776 ALA A CA 1
ATOM 5927 C C . ALA A 1 776 ? -1.385 3.528 29.645 1.00 71.88 776 ALA A C 1
ATOM 5929 O O . ALA A 1 776 ? -1.752 3.577 30.821 1.00 71.88 776 ALA A O 1
ATOM 5930 N N . TRP A 1 777 ? -0.429 2.701 29.210 1.00 66.94 777 TRP A N 1
ATOM 5931 C CA . TRP A 1 777 ? 0.374 1.821 30.064 1.00 66.94 777 TRP A CA 1
ATOM 5932 C C . TRP A 1 777 ? 1.867 2.194 30.006 1.00 66.94 777 TRP A C 1
ATOM 5934 O O . TRP A 1 777 ? 2.339 2.784 29.029 1.00 66.94 777 TRP A O 1
ATOM 5944 N N . PHE A 1 778 ? 2.610 1.864 31.069 1.00 55.75 778 PHE A N 1
ATOM 5945 C CA . PHE A 1 778 ? 4.052 2.112 31.174 1.00 55.75 778 PHE A CA 1
ATOM 5946 C C . PHE A 1 778 ? 4.832 0.801 31.109 1.00 55.75 778 PHE A C 1
ATOM 5948 O O . PHE A 1 778 ? 4.611 -0.108 31.911 1.00 55.75 778 PHE A O 1
ATOM 5955 N N . GLN A 1 779 ? 5.794 0.723 30.192 1.00 40.81 779 GLN A N 1
ATOM 5956 C CA . GLN A 1 779 ? 6.699 -0.413 30.088 1.00 40.81 779 GLN A CA 1
ATOM 5957 C C . GLN A 1 779 ? 7.788 -0.315 31.173 1.00 40.81 779 GLN A C 1
ATOM 5959 O O . GLN A 1 779 ? 8.827 0.293 30.958 1.00 40.81 779 GLN A O 1
ATOM 5964 N N . SER A 1 780 ? 7.542 -0.946 32.331 1.00 36.59 780 SER A N 1
ATOM 5965 C CA . SER A 1 780 ? 8.470 -1.122 33.469 1.00 36.59 780 SER A CA 1
ATOM 5966 C C . SER A 1 780 ? 8.848 0.139 34.273 1.00 36.59 780 SER A C 1
ATOM 5968 O O . SER A 1 780 ? 9.217 1.181 33.741 1.00 36.59 780 SER A O 1
ATOM 5970 N N . GLU A 1 781 ? 8.860 0.011 35.605 1.00 37.34 781 GLU A N 1
ATOM 5971 C CA . GLU A 1 781 ? 9.350 1.038 36.543 1.00 37.34 781 GLU A CA 1
ATOM 5972 C C . GLU A 1 781 ? 10.886 1.205 36.547 1.00 37.34 781 GLU A C 1
ATOM 5974 O O . GLU A 1 781 ? 11.405 2.069 37.253 1.00 37.34 781 GLU A O 1
ATOM 5979 N N . THR A 1 782 ? 11.643 0.404 35.781 1.00 43.00 782 THR A N 1
ATOM 5980 C CA . THR A 1 782 ? 13.106 0.274 35.966 1.00 43.00 782 THR A CA 1
ATOM 5981 C C . THR A 1 782 ? 13.998 0.537 34.745 1.00 43.00 782 THR A C 1
ATOM 5983 O O . THR A 1 782 ? 15.214 0.408 34.870 1.00 43.00 782 THR A O 1
ATOM 5986 N N . ALA A 1 783 ? 13.486 0.989 33.595 1.00 33.50 783 ALA A N 1
ATOM 5987 C CA . ALA A 1 783 ? 14.338 1.356 32.454 1.00 33.50 783 ALA A CA 1
ATOM 5988 C C . ALA A 1 783 ? 14.259 2.855 32.117 1.00 33.50 783 ALA A C 1
ATOM 5990 O O . ALA A 1 783 ? 13.207 3.479 32.199 1.00 33.50 783 ALA A O 1
ATOM 5991 N N . LYS A 1 784 ? 15.405 3.432 31.742 1.00 36.78 784 LYS A N 1
ATOM 5992 C CA . LYS A 1 784 ? 15.678 4.867 31.535 1.00 36.78 784 LYS A CA 1
ATOM 5993 C C . LYS A 1 784 ? 14.872 5.567 30.424 1.00 36.78 784 LYS A C 1
ATOM 5995 O O . LYS A 1 784 ? 15.099 6.749 30.195 1.00 36.78 784 LYS A O 1
ATOM 6000 N N . GLU A 1 785 ? 13.909 4.907 29.791 1.00 41.28 785 GLU A N 1
ATOM 6001 C CA . GLU A 1 785 ? 13.067 5.485 28.741 1.00 41.28 785 GLU A CA 1
ATOM 6002 C C . GLU A 1 785 ? 11.600 5.133 29.015 1.00 41.28 785 GLU A C 1
ATOM 6004 O O . GLU A 1 785 ? 11.123 4.046 28.700 1.00 41.28 785 GLU A O 1
ATOM 6009 N N . LYS A 1 786 ? 10.870 6.061 29.650 1.00 49.44 786 LYS A N 1
ATOM 6010 C CA . LYS A 1 786 ? 9.414 5.959 29.827 1.00 49.44 786 LYS A CA 1
ATOM 6011 C C . LYS A 1 786 ? 8.734 6.172 28.474 1.00 49.44 786 LYS A C 1
ATOM 6013 O O . LYS A 1 786 ? 8.349 7.294 28.149 1.00 49.44 786 LYS A O 1
ATOM 6018 N N . ILE A 1 787 ? 8.586 5.118 27.682 1.00 50.22 787 ILE A N 1
ATOM 6019 C CA . ILE A 1 787 ? 7.720 5.161 26.502 1.00 50.22 787 ILE A CA 1
ATOM 6020 C C . ILE A 1 787 ? 6.281 4.982 26.997 1.00 50.22 787 ILE A C 1
ATOM 6022 O O . ILE A 1 787 ? 5.902 3.916 27.480 1.00 50.22 787 ILE A O 1
ATOM 6026 N N . THR A 1 788 ? 5.490 6.054 26.933 1.00 60.47 788 THR A N 1
ATOM 6027 C CA . THR A 1 788 ? 4.045 6.006 27.193 1.00 60.47 788 THR A CA 1
ATOM 6028 C C . THR A 1 788 ? 3.365 5.411 25.968 1.00 60.47 788 THR A C 1
ATOM 6030 O O . THR A 1 788 ? 3.383 6.023 24.901 1.00 60.47 788 THR A O 1
ATOM 6033 N N . VAL A 1 789 ? 2.756 4.239 26.121 1.00 65.62 789 VAL A N 1
ATOM 6034 C CA . VAL A 1 789 ? 2.043 3.549 25.043 1.00 65.62 789 VAL A CA 1
ATOM 6035 C C . VAL A 1 789 ? 0.547 3.602 25.334 1.00 65.62 789 VAL A C 1
ATOM 6037 O O . VAL A 1 789 ? 0.117 3.299 26.445 1.00 65.62 789 VAL A O 1
ATOM 6040 N N . GLU A 1 790 ? -0.262 3.990 24.350 1.00 72.25 790 GLU A N 1
ATOM 6041 C CA . GLU A 1 790 ? -1.721 3.963 24.497 1.00 72.25 790 GLU A CA 1
ATOM 6042 C C . GLU A 1 790 ? -2.270 2.545 24.671 1.00 72.25 790 GLU A C 1
ATOM 6044 O O . GLU A 1 790 ? -1.873 1.632 23.948 1.00 72.25 790 GLU A O 1
ATOM 6049 N N . ASP A 1 791 ? -3.216 2.386 25.600 1.00 74.44 791 ASP A N 1
ATOM 6050 C CA . ASP A 1 791 ? -3.932 1.133 25.839 1.00 74.44 791 ASP A CA 1
ATOM 6051 C C . ASP A 1 791 ? -5.344 1.219 25.248 1.00 74.44 791 ASP A C 1
ATOM 6053 O O . ASP A 1 791 ? -6.205 1.962 25.730 1.00 74.44 791 ASP A O 1
ATOM 6057 N N . LEU A 1 792 ? -5.577 0.471 24.169 1.00 75.88 792 LEU A N 1
ATOM 6058 C CA . LEU A 1 792 ? -6.854 0.470 23.452 1.00 75.88 792 LEU A CA 1
ATOM 6059 C C . LEU A 1 792 ? -7.908 -0.442 24.085 1.00 75.88 792 LEU A C 1
ATOM 6061 O O . LEU A 1 792 ? -9.073 -0.367 23.690 1.00 75.88 792 LEU A O 1
ATOM 6065 N N . ARG A 1 793 ? -7.556 -1.246 25.100 1.00 80.00 793 ARG A N 1
ATOM 6066 C CA . ARG A 1 793 ? -8.507 -2.146 25.775 1.00 80.00 793 ARG A CA 1
ATOM 6067 C C . ARG A 1 793 ? -9.612 -1.394 26.520 1.00 80.00 793 ARG A C 1
ATOM 6069 O O . ARG A 1 793 ? -10.703 -1.924 26.684 1.00 80.00 793 ARG A O 1
ATOM 6076 N N . THR A 1 794 ? -9.373 -0.143 26.912 1.00 81.19 794 THR A N 1
ATOM 6077 C CA . THR A 1 794 ? -10.372 0.730 27.561 1.00 81.19 794 THR A CA 1
ATOM 6078 C C . THR A 1 794 ? -11.262 1.490 26.572 1.00 81.19 794 THR A C 1
ATOM 6080 O O . THR A 1 794 ? -11.982 2.419 26.944 1.00 81.19 794 THR A O 1
ATOM 6083 N N . SER A 1 795 ? -11.234 1.117 25.290 1.00 81.25 795 SER A N 1
ATOM 6084 C CA . SER A 1 795 ? -12.202 1.594 24.297 1.00 81.25 795 SER A CA 1
ATOM 6085 C C . SER A 1 795 ? -13.599 1.080 24.610 1.00 81.25 795 SER A C 1
ATOM 6087 O O . SER A 1 795 ? -13.771 -0.116 24.833 1.00 81.25 795 SER A O 1
ATOM 6089 N N . HIS A 1 796 ? -14.584 1.982 24.640 1.00 83.44 796 HIS A N 1
ATOM 6090 C CA . HIS A 1 796 ? -15.950 1.655 25.046 1.00 83.44 796 HIS A CA 1
ATOM 6091 C C . HIS A 1 796 ? -17.022 2.448 24.284 1.00 83.44 796 HIS A C 1
ATOM 6093 O O . HIS A 1 796 ? -16.728 3.411 23.564 1.00 83.44 796 HIS A O 1
ATOM 6099 N N . VAL A 1 797 ? -18.273 2.010 24.452 1.00 85.12 797 VAL A N 1
ATOM 6100 C CA . VAL A 1 797 ? -19.500 2.648 23.940 1.00 85.12 797 VAL A CA 1
ATOM 6101 C C . VAL A 1 797 ? -20.516 2.848 25.038 1.00 85.12 797 VAL A C 1
ATOM 6103 O O . VAL A 1 797 ? -20.491 2.112 26.022 1.00 85.12 797 VAL A O 1
ATOM 6106 N N . HIS A 1 798 ? -21.459 3.767 24.837 1.00 86.12 798 HIS A N 1
ATOM 6107 C CA . HIS A 1 798 ? -22.650 3.833 25.676 1.00 86.12 798 HIS A CA 1
ATOM 6108 C C . HIS A 1 798 ? -23.798 3.065 25.031 1.00 86.12 798 HIS A C 1
ATOM 6110 O O . HIS A 1 798 ? -24.111 3.298 23.875 1.00 86.12 798 HIS A O 1
ATOM 6116 N N . LEU A 1 799 ? -24.457 2.165 25.756 1.00 84.81 799 LEU A N 1
ATOM 6117 C CA . LEU A 1 799 ? -25.599 1.405 25.227 1.00 84.81 799 LEU A CA 1
ATOM 6118 C C . LEU A 1 799 ? -26.930 2.165 25.342 1.00 84.81 799 LEU A C 1
ATOM 6120 O O . LEU A 1 799 ? -27.922 1.773 24.733 1.00 84.81 799 LEU A O 1
ATOM 6124 N N . ILE A 1 800 ? -26.950 3.249 26.120 1.00 84.31 800 ILE A N 1
ATOM 6125 C CA . ILE A 1 800 ? -28.125 4.078 26.396 1.00 84.31 800 ILE A CA 1
ATOM 6126 C C . ILE A 1 800 ? -27.746 5.536 26.122 1.00 84.31 800 ILE A C 1
ATOM 6128 O O . ILE A 1 800 ? -26.647 5.961 26.484 1.00 84.31 800 ILE A O 1
ATOM 6132 N N . ASP A 1 801 ? -28.651 6.294 25.498 1.00 81.31 801 ASP A N 1
ATOM 6133 C CA . ASP A 1 801 ? -28.500 7.746 25.365 1.00 81.31 801 ASP A CA 1
ATOM 6134 C C . ASP A 1 801 ? -28.558 8.383 26.759 1.00 81.31 801 ASP A C 1
ATOM 6136 O O . ASP A 1 801 ? -29.584 8.334 27.439 1.00 81.31 801 ASP A O 1
ATOM 6140 N N . ALA A 1 802 ? -27.427 8.925 27.200 1.00 86.62 802 ALA A N 1
ATOM 6141 C CA . ALA A 1 802 ? -27.259 9.497 28.524 1.00 86.62 802 ALA A CA 1
ATOM 6142 C C . ALA A 1 802 ? -26.414 10.767 28.450 1.00 86.62 802 ALA A C 1
ATOM 6144 O O . ALA A 1 802 ? -25.474 10.881 27.656 1.00 86.62 802 ALA A O 1
ATOM 6145 N N . VAL A 1 803 ? -26.738 11.724 29.313 1.00 90.69 803 VAL A N 1
ATOM 6146 C CA . VAL A 1 803 ? -25.938 12.923 29.535 1.00 90.69 803 VAL A CA 1
ATOM 6147 C C . VAL A 1 803 ? -24.883 12.613 30.592 1.00 90.69 803 VAL A C 1
ATOM 6149 O O . VAL A 1 803 ? -25.186 12.044 31.644 1.00 90.69 803 VAL A O 1
ATOM 6152 N N . LEU A 1 804 ? -23.637 12.973 30.297 1.00 92.19 804 LEU A N 1
ATOM 6153 C CA . LEU A 1 804 ? -22.467 12.692 31.119 1.00 92.19 804 LEU A CA 1
ATOM 6154 C C . LEU A 1 804 ? -21.620 13.955 31.301 1.00 92.19 804 LEU A C 1
ATOM 6156 O O . LEU A 1 804 ? -21.629 14.857 30.457 1.00 92.19 804 LEU A O 1
ATOM 6160 N N . LEU A 1 805 ? -20.853 13.995 32.386 1.00 92.88 805 LEU A N 1
ATOM 6161 C CA . LEU A 1 805 ? -19.794 14.976 32.607 1.00 92.88 805 LEU A CA 1
ATOM 6162 C C . LEU A 1 805 ? -18.429 14.296 32.460 1.00 92.88 805 LEU A C 1
ATOM 6164 O O . LEU A 1 805 ? -18.046 13.488 33.303 1.00 92.88 805 LEU A O 1
ATOM 6168 N N . ASP A 1 806 ? -17.700 14.636 31.402 1.00 91.19 806 ASP A N 1
ATOM 6169 C CA . ASP A 1 806 ? -16.385 14.080 31.084 1.00 91.19 806 ASP A CA 1
ATOM 6170 C C . ASP A 1 806 ? -15.246 14.907 31.690 1.00 91.19 806 ASP A C 1
ATOM 6172 O O . ASP A 1 806 ? -15.223 16.141 31.596 1.00 91.19 806 ASP A O 1
ATOM 6176 N N . ALA A 1 807 ? -14.235 14.203 32.198 1.00 90.31 807 ALA A N 1
ATOM 6177 C CA . ALA A 1 807 ? -12.970 14.735 32.691 1.00 90.31 807 ALA A CA 1
ATOM 6178 C C . ALA A 1 807 ? -11.775 14.006 32.051 1.00 90.31 807 ALA A C 1
ATOM 6180 O O . ALA A 1 807 ? -11.829 12.816 31.734 1.00 90.31 807 ALA A O 1
ATOM 6181 N N . SER A 1 808 ? -10.676 14.728 31.819 1.00 88.19 808 SER A N 1
ATOM 6182 C CA . SER A 1 808 ? -9.455 14.194 31.193 1.00 88.19 808 SER A CA 1
ATOM 6183 C C . SER A 1 808 ? -8.212 14.655 31.943 1.00 88.19 808 SER A C 1
ATOM 6185 O O . SER A 1 808 ? -8.074 15.841 32.248 1.00 88.19 808 SER A O 1
ATOM 6187 N N . PHE A 1 809 ? -7.313 13.715 32.234 1.00 87.12 809 PHE A N 1
ATOM 6188 C CA . PHE A 1 809 ? -6.143 13.936 33.082 1.00 87.12 809 PHE A CA 1
ATOM 6189 C C . PHE A 1 809 ? -4.862 13.805 32.263 1.00 87.12 809 PHE A C 1
ATOM 6191 O O . PHE A 1 809 ? -4.529 12.722 31.775 1.00 87.12 809 PHE A O 1
ATOM 6198 N N . HIS A 1 810 ? -4.140 14.908 32.100 1.00 81.00 810 HIS A N 1
ATOM 6199 C CA . HIS A 1 810 ? -2.978 15.011 31.223 1.00 81.00 810 HIS A CA 1
ATOM 6200 C C . HIS A 1 810 ? -1.663 14.807 31.981 1.00 81.00 810 HIS A C 1
ATOM 6202 O O . HIS A 1 810 ? -1.547 15.083 33.169 1.00 81.00 810 HIS A O 1
ATOM 6208 N N . ASP A 1 811 ? -0.630 14.353 31.281 1.00 73.88 811 ASP A N 1
ATOM 6209 C CA . ASP A 1 811 ? 0.735 14.239 31.805 1.00 73.88 811 ASP A CA 1
ATOM 6210 C C . ASP A 1 811 ? 1.403 15.609 32.018 1.00 73.88 811 ASP A C 1
ATOM 6212 O O . ASP A 1 811 ? 2.264 15.762 32.885 1.00 73.88 811 ASP A O 1
ATOM 6216 N N . LYS A 1 812 ? 0.985 16.617 31.247 1.00 74.38 812 LYS A N 1
ATOM 6217 C CA . LYS A 1 812 ? 1.499 17.990 31.301 1.00 74.38 812 LYS A CA 1
ATOM 6218 C C . LYS A 1 812 ? 0.425 18.973 31.749 1.00 74.38 812 LYS A C 1
ATOM 6220 O O . LYS A 1 812 ? -0.767 18.687 31.652 1.00 74.38 812 LYS A O 1
ATOM 6225 N N . SER A 1 813 ? 0.870 20.149 32.193 1.00 79.00 813 SER A N 1
ATOM 6226 C CA . SER A 1 813 ? -0.032 21.270 32.455 1.00 79.00 813 SER A CA 1
ATOM 6227 C C . SER A 1 813 ? -0.782 21.641 31.175 1.00 79.00 813 SER A C 1
ATOM 6229 O O . SER A 1 813 ? -0.168 21.851 30.126 1.00 79.00 813 SER A O 1
ATOM 6231 N N . VAL A 1 814 ? -2.106 21.694 31.269 1.00 74.56 814 VAL A N 1
ATOM 6232 C CA . VAL A 1 814 ? -3.019 22.111 30.195 1.00 74.56 814 VAL A CA 1
ATOM 6233 C C . VAL A 1 814 ? -3.798 23.368 30.559 1.00 74.56 814 VAL A C 1
ATOM 6235 O O . VAL A 1 814 ? -4.434 23.971 29.693 1.00 74.56 814 VAL A O 1
ATOM 6238 N N . ARG A 1 815 ? -3.743 23.783 31.830 1.00 80.25 815 ARG A N 1
ATOM 6239 C CA . ARG A 1 815 ? -4.287 25.066 32.263 1.00 80.25 815 ARG A CA 1
ATOM 6240 C C . ARG A 1 815 ? -3.299 26.174 31.897 1.00 80.25 815 ARG A C 1
ATOM 6242 O O . ARG A 1 815 ? -2.100 25.987 32.097 1.00 80.25 815 ARG A O 1
ATOM 6249 N N . PRO A 1 816 ? -3.773 27.317 31.375 1.00 63.66 816 PRO A N 1
ATOM 6250 C CA . PRO A 1 816 ? -2.915 28.482 31.235 1.00 63.66 816 PRO A CA 1
ATOM 6251 C C . PRO A 1 816 ? -2.379 28.865 32.618 1.00 63.66 816 PRO A C 1
ATOM 6253 O O . PRO A 1 816 ? -3.144 28.882 33.590 1.00 63.66 816 PRO A O 1
ATOM 6256 N N . ASP A 1 817 ? -1.080 29.155 32.705 1.00 52.31 817 ASP A N 1
ATOM 6257 C CA . ASP A 1 817 ? -0.498 29.715 33.920 1.00 52.31 817 ASP A CA 1
ATOM 6258 C C . ASP A 1 817 ? -1.294 30.974 34.286 1.00 52.31 817 ASP A C 1
ATOM 6260 O O . ASP A 1 817 ? -1.616 31.795 33.419 1.00 52.31 817 ASP A O 1
ATOM 6264 N N . LYS A 1 818 ? -1.683 31.106 35.561 1.00 42.00 818 LYS A N 1
ATOM 6265 C CA . LYS A 1 818 ? -2.279 32.355 36.047 1.00 42.00 818 LYS A CA 1
ATOM 6266 C C . LYS A 1 818 ? -1.241 33.454 35.811 1.00 42.00 818 LYS A C 1
ATOM 6268 O O . LYS A 1 818 ? -0.222 33.469 36.498 1.00 42.00 818 LYS A O 1
ATOM 6273 N N . ALA A 1 819 ? -1.489 34.294 34.807 1.00 28.14 819 ALA A N 1
ATOM 6274 C CA . ALA A 1 819 ? -0.706 35.493 34.537 1.00 28.14 819 ALA A CA 1
ATOM 6275 C C . ALA A 1 819 ? -0.743 36.454 35.731 1.00 28.14 819 ALA A C 1
ATOM 6277 O O . ALA A 1 819 ? -1.815 36.538 36.381 1.00 28.14 819 ALA A O 1
#

Solvent-accessible surface area (backbone atoms only — not comparable to full-atom values): 43681 Å² total; per-residue (Å²): 114,60,75,61,20,45,53,28,45,55,50,18,50,56,27,31,45,68,50,37,59,63,62,17,49,53,31,18,56,61,17,35,73,54,72,60,71,51,12,51,52,19,32,52,54,42,17,50,52,25,26,32,70,64,38,49,72,63,13,44,55,36,35,49,77,68,57,35,44,27,29,54,21,67,44,61,35,39,42,60,43,70,78,47,58,71,32,67,39,83,91,65,65,37,40,35,25,34,42,40,52,54,70,69,60,47,50,42,53,36,64,36,63,35,100,85,20,55,48,42,66,72,64,54,58,89,59,96,68,68,55,29,29,37,45,49,48,84,46,82,10,45,64,29,24,49,50,31,23,46,48,35,54,42,55,78,70,39,96,75,70,70,68,70,42,22,36,36,36,38,76,48,82,41,68,33,14,44,27,74,46,40,56,58,44,63,57,59,39,69,69,45,22,26,73,68,69,46,89,43,49,26,64,34,28,31,48,32,20,64,33,33,59,72,59,35,53,50,23,39,37,42,34,68,14,42,72,54,89,76,35,50,51,55,34,30,38,33,41,73,46,34,56,39,25,30,41,40,28,46,12,50,30,36,26,34,27,35,47,11,69,22,43,60,86,31,63,51,38,26,35,40,38,37,33,36,18,62,58,74,71,74,65,39,71,47,71,51,85,88,56,87,70,43,64,33,14,34,74,51,60,66,70,63,80,46,73,38,42,49,56,37,58,71,38,79,81,48,61,69,80,42,59,43,92,73,48,39,84,31,70,27,24,29,81,37,69,64,36,63,33,73,49,86,79,73,100,80,74,94,68,86,75,85,71,72,96,72,93,70,89,53,68,54,49,30,69,55,67,75,45,59,77,68,69,79,82,78,67,65,88,83,64,69,66,64,49,53,54,50,45,59,54,39,53,58,50,41,65,62,37,64,78,72,55,82,84,70,82,60,62,50,42,91,85,79,53,45,49,49,86,75,53,78,39,79,77,36,80,86,71,58,22,36,37,22,58,44,63,36,28,71,67,54,29,51,48,56,54,57,69,36,58,82,49,70,32,79,43,73,44,76,48,82,78,63,83,87,58,91,69,87,91,73,73,60,68,48,91,42,98,53,36,64,31,33,29,25,64,45,61,81,54,32,29,70,67,50,34,51,52,48,52,52,49,20,62,74,69,73,45,65,62,37,18,42,44,59,45,29,38,34,40,25,50,56,70,22,31,31,52,79,44,64,92,40,41,63,24,45,34,40,36,42,33,21,50,35,57,58,63,89,91,19,60,44,23,44,34,24,73,75,73,73,50,66,50,71,47,39,51,19,22,31,39,35,38,54,24,35,43,100,87,60,45,64,39,76,58,50,32,28,25,37,43,38,16,70,50,63,69,50,36,30,32,46,36,40,29,34,77,54,79,42,37,58,77,71,74,80,64,79,65,40,53,74,90,77,24,59,72,44,50,50,82,72,71,67,62,85,87,74,94,61,99,63,78,60,78,45,73,47,97,47,89,78,52,36,38,38,28,54,60,68,34,52,66,68,57,20,47,55,57,52,70,69,51,47,92,58,91,70,93,61,90,68,54,42,41,74,37,40,62,47,60,83,60,68,42,73,66,52,35,54,50,52,49,54,54,22,68,74,68,74,44,59,68,47,18,45,47,57,45,29,38,31,36,46,18,70,35,70,23,40,62,60,80,54,55,45,46,32,36,34,41,29,28,38,30,79,48,35,33,40,36,23,31,62,66,42,36,26,42,35,37,42,46,10,18,32,42,33,39,52,35,47,48,75,71,63,100,82,56,100,63,86,58,73,26,46,42,64,51,67,42,23,19,19,82,37,82,22,41,32,43,37,39,20,34,37,93,52,73,61,50,79,76,86,126

Organism: NCBI:txid2562239

Nearest PDB structures (foldseek):
  7zsc-assembly1_A  TM=8.400E-01  e=1.017E-10  Homo sapiens
  5hv0-assembly1_A  TM=7.362E-01  e=1.993E-11  Bacillus anthracis
  3itq-assembly1_A  TM=7.140E-01  e=1.395E-11  Bacillus anthracis str. Ames
  5iax-assembly1_A  TM=7.967E-01  e=1.971E-10  Bacillus anthracis
  5v7y-assembly3_D  TM=7.592E-01  e=1.126E-10  Bacillus anthracis

InterPro domains:
  IPR005123 Oxoglutarate/iron-dependent dioxygenase domain [PS51471] (515-611)
  IPR006620 Prolyl 4-hydroxylase, alpha subunit [SM00702] (431-610)
  IPR044862 Prolyl 4-hydroxylase alpha subunit, Fe(2+) 2OG dioxygenase domain [PF13640] (521-609)
  IPR045054 Prolyl 4-hydroxylase [PTHR10869] (372-606)

Mean predicted aligned error: 19.55 Å

Foldseek 3Di:
DVVQLVVLQVVLLVCQLLVNLVSSLVSLVVSLPDDDLSVLVSLQVNLLSCLLVLVNLSSLVSCVVQLFWKFFDSCLSVVVLVVFDKDQCQPAQKFKKALLDDPVLLVLVCQLFPPPHLVCVLQVPPDPADFKAKDFLPDDWSPSLSVLQVVLVSVVRPVDQADWTMKIKDKDKARAQSLDKWAWDFAFLQVVCQQPVDTDWFQKKKKAWSDFDQQRSFWKKWFSAFLPQLGFGFWIWTDGHDHRMMIMGGRRITIITHSHGGDSPTHITMIMMMGTHNDQRDEAEADASPDDHHYHYHDDDPPSPGPSVVSTRPRPCRDDSDHDPPMDTDIIRDRDGDRMDTSDDDPDDPPDDPDDDDPDDHPSTHSDDRSCSSDDDHHDDGDDVCVVVCVVVCVVVVVVCVVPDDPDAADADPPLRAHPPWDWDQPDVVQGKIKIPNNDGLCLLQVVVQLCPLQWFFDWDFDDDDVVPPDPDDRDTDDDPQFGKIKHFDAACLAVSNVVSLVSVCVVVVHDSQQKDTKIKIKADAPGKHHWDAPDLQQQKKKKFWSDADPPPQAQWKAQVLVPDTHHRDHNMMMMGTQADPVSHGDNSRGIMRTGGNDDMTIMIIITGGPDGQADPPPDDQFADPVQFAEDEPVVVCPDDDDDPDFDWDWDPFVVTKIKTAQQDPLVLLQVLVVPFDDDDDPDDFAKHFRDWDDAPNDVSNVVSLVSVCVVVVADSLQKRTKTKIWFGQHWSRVCSADAQKKKKAFSDQKKKKDQRLRRHIYIGGHNMMMMDTQWDFDDPDDPDGSTYGDCSRTIGIPDGTIIIMMYGHPGGRDPDPD

pLDDT: mean 76.52, std 17.99, range [26.66, 97.94]